Protein 3DEL (pdb70)

Nearest PDB structures (foldseek):
  3del-assembly4_F  TM=1.004E+00  e=1.604E-51  Chlamydia trachomatis
  3qax-assembly1_A  TM=6.253E-01  e=5.091E-36  Chlamydia pneumoniae
  3n26-assembly1_A  TM=6.193E-01  e=4.280E-35  Chlamydia pneumoniae
  2y7i-assembly1_B  TM=6.017E-01  e=1.094E-21  Salmonella enterica subsp. enterica serovar Typhimurium
  8b5e-assembly1_B  TM=5.959E-01  e=5.387E-19  Lactococcus lactis

CATH classification: 3.40.190.10 (+1 more: 3.40.190.10)

GO terms:
  GO:0005576 extracellular region (C, EXP)
  GO:0009986 cell surface (C, EXP)

B-factor: mean 5.56, std 7.0, range [2.0, 48.31]

Structure (mmCIF, N/CA/C/O backbone):
data_3DEL
#
_entry.id   3DEL
#
_cell.length_a   40.072
_cell.length_b   121.875
_cell.length_c   170.097
_cell.angle_alpha   90.00
_cell.angle_beta   95.38
_cell.angle_gamma   90.00
#
_symmetry.space_group_name_H-M   'P 1 21 1'
#
loop_
_entity.id
_entity.type
_entity.pdbx_description
1 polymer 'Arginine Binding Protein'
2 water water
#
loop_
_atom_site.group_PDB
_atom_site.id
_atom_site.type_symbol
_atom_site.label_atom_id
_atom_site.label_alt_id
_atom_site.label_comp_id
_atom_site.label_asym_id
_atom_site.label_entity_id
_atom_site.label_seq_id
_atom_site.pdbx_PDB_ins_code
_atom_site.Cartn_x
_atom_site.Cartn_y
_atom_site.Cartn_z
_atom_site.occupancy
_atom_site.B_iso_or_equiv
_atom_site.auth_seq_id
_atom_site.auth_comp_id
_atom_site.auth_asym_id
_atom_site.auth_atom_id
_atom_site.pdbx_PDB_model_num
ATOM 1 N N . GLU A 1 11 ? 19.272 8.678 187.892 1.00 17.56 34 GLU B N 1
ATOM 2 C CA . GLU A 1 11 ? 17.864 8.444 187.455 1.00 17.32 34 GLU B CA 1
ATOM 3 C C . GLU A 1 11 ? 17.814 7.620 186.157 1.00 16.29 34 GLU B C 1
ATOM 4 O O . GLU A 1 11 ? 18.851 7.190 185.640 1.00 16.37 34 GLU B O 1
ATOM 10 N N . LYS A 1 12 ? 16.609 7.390 185.642 1.00 15.22 35 LYS B N 1
ATOM 11 C CA . LYS A 1 12 ? 16.421 6.492 184.508 1.00 13.85 35 LYS B CA 1
ATOM 12 C C . LYS A 1 12 ? 16.150 7.200 183.174 1.00 12.54 35 LYS B C 1
ATOM 13 O O . LYS A 1 12 ? 15.533 8.268 183.133 1.00 12.69 35 LYS B O 1
ATOM 19 N N . PHE A 1 13 ? 16.644 6.595 182.095 1.00 10.53 36 PHE B N 1
ATOM 20 C CA . PHE A 1 13 ? 16.321 6.998 180.722 1.00 8.69 36 PHE B CA 1
ATOM 21 C C . PHE A 1 13 ? 15.397 5.912 180.174 1.00 7.69 36 PHE B C 1
ATOM 22 O O . PHE A 1 13 ? 15.843 4.810 179.840 1.00 7.16 36 PHE B O 1
ATOM 30 N N . ILE A 1 14 ? 14.104 6.226 180.122 1.00 6.62 37 ILE B N 1
ATOM 31 C CA . ILE A 1 14 ? 13.077 5.257 179.752 1.00 5.74 37 ILE B CA 1
ATOM 32 C C . ILE A 1 14 ? 12.840 5.301 178.247 1.00 5.33 37 ILE B C 1
ATOM 33 O O . ILE A 1 14 ? 12.469 6.349 177.706 1.00 4.68 37 ILE B O 1
ATOM 38 N N . VAL A 1 15 ? 13.048 4.163 177.583 1.00 4.58 38 VAL B N 1
ATOM 39 C CA . VAL A 1 15 ? 12.915 4.075 176.116 1.00 4.63 38 VAL B CA 1
ATOM 40 C C . VAL A 1 15 ? 11.759 3.156 175.733 1.00 4.69 38 VAL B C 1
ATOM 41 O O . VAL A 1 15 ? 11.670 2.018 176.209 1.00 5.29 38 VAL B O 1
ATOM 45 N N . GLY A 1 16 ? 10.871 3.674 174.889 1.00 4.66 39 GLY B N 1
ATOM 46 C CA . GLY A 1 16 ? 9.743 2.912 174.365 1.00 4.48 39 GLY B CA 1
ATOM 47 C C . GLY A 1 16 ? 10.060 2.299 173.009 1.00 4.22 39 GLY B C 1
ATOM 48 O O . GLY A 1 16 ? 10.573 2.975 172.101 1.00 3.57 39 GLY B O 1
ATOM 49 N N . THR A 1 17 ? 9.758 1.012 172.875 1.00 4.05 40 THR B N 1
ATOM 50 C CA . THR A 1 17 ? 10.019 0.284 171.639 1.00 3.95 40 THR B CA 1
ATOM 51 C C . THR A 1 17 ? 8.922 -0.740 171.334 1.00 3.89 40 THR B C 1
ATOM 52 O O . THR A 1 17 ? 8.141 -1.115 172.221 1.00 3.64 40 THR B O 1
ATOM 56 N N . ASN A 1 18 ? 8.853 -1.141 170.064 1.00 3.65 41 ASN B N 1
ATOM 57 C CA . ASN A 1 18 ? 8.012 -2.240 169.600 1.00 3.84 41 ASN B CA 1
ATOM 58 C C . ASN A 1 18 ? 8.923 -3.303 168.988 1.00 3.51 41 ASN B C 1
ATOM 59 O O . ASN A 1 18 ? 9.404 -3.149 167.857 1.00 3.25 41 ASN B O 1
ATOM 64 N N . ALA A 1 19 ? 9.165 -4.375 169.742 1.00 3.60 42 ALA B N 1
ATOM 65 C CA . ALA A 1 19 ? 10.195 -5.373 169.389 1.00 3.60 42 ALA B CA 1
ATOM 66 C C . ALA A 1 19 ? 9.787 -6.366 168.282 1.00 3.89 42 ALA B C 1
ATOM 67 O O . ALA A 1 19 ? 9.701 -7.582 168.516 1.00 3.72 42 ALA B O 1
ATOM 69 N N . THR A 1 20 ? 9.560 -5.838 167.077 1.00 3.79 43 THR B N 1
ATOM 70 C CA . THR A 1 20 ? 9.029 -6.603 165.939 1.00 4.09 43 THR B CA 1
ATOM 71 C C . THR A 1 20 ? 9.805 -6.338 164.643 1.00 3.94 43 THR B C 1
ATOM 72 O O . THR A 1 20 ? 9.330 -6.667 163.556 1.00 4.05 43 THR B O 1
ATOM 76 N N . TYR A 1 21 ? 10.991 -5.746 164.746 1.00 3.59 44 TYR B N 1
ATOM 77 C CA . TYR A 1 21 ? 11.662 -5.205 163.561 1.00 3.53 44 TYR B CA 1
ATOM 78 C C . TYR A 1 21 ? 13.164 -5.495 163.554 1.00 3.43 44 TYR B C 1
ATOM 79 O O . TYR A 1 21 ? 13.966 -4.601 163.820 1.00 3.39 44 TYR B O 1
ATOM 88 N N . PRO A 1 22 ? 13.555 -6.746 163.233 1.00 3.84 45 PRO B N 1
ATOM 89 C CA . PRO A 1 22 ? 14.991 -7.018 163.086 1.00 4.28 45 PRO B CA 1
ATOM 90 C C . PRO A 1 22 ? 15.556 -6.260 161.879 1.00 4.18 45 PRO B C 1
ATOM 91 O O . PRO A 1 22 ? 14.847 -6.095 160.879 1.00 4.65 45 PRO B O 1
ATOM 95 N N . PRO A 1 23 ? 16.817 -5.796 161.955 1.00 4.39 46 PRO B N 1
ATOM 96 C CA . PRO A 1 23 ? 17.789 -5.896 163.052 1.00 4.76 46 PRO B CA 1
ATOM 97 C C . PRO A 1 23 ? 17.718 -4.777 164.115 1.00 4.59 46 PRO B C 1
ATOM 98 O O . PRO A 1 23 ? 18.563 -4.749 165.018 1.00 4.47 46 PRO B O 1
ATOM 102 N N . PHE A 1 24 ? 16.737 -3.874 164.009 1.00 4.21 47 PHE B N 1
ATOM 103 C CA . PHE A 1 24 ? 16.591 -2.744 164.954 1.00 4.42 47 PHE B CA 1
ATOM 104 C C . PHE A 1 24 ? 16.211 -3.199 166.374 1.00 4.34 47 PHE B C 1
ATOM 105 O O . PHE A 1 24 ? 16.924 -2.903 167.342 1.00 4.11 47 PHE B O 1
ATOM 113 N N . GLU A 1 25 ? 15.111 -3.949 166.492 1.00 4.15 48 GLU B N 1
ATOM 114 C CA . GLU A 1 25 ? 14.711 -4.564 167.763 1.00 3.84 48 GLU B CA 1
ATOM 115 C C . GLU A 1 25 ? 13.902 -5.832 167.523 1.00 3.74 48 GLU B C 1
ATOM 116 O O . GLU A 1 25 ? 13.069 -5.900 166.603 1.00 3.30 48 GLU B O 1
ATOM 122 N N . PHE A 1 26 ? 14.187 -6.843 168.336 1.00 2.84 49 PHE B N 1
ATOM 123 C CA . PHE A 1 26 ? 13.480 -8.121 168.289 1.00 2.54 49 PHE B CA 1
ATOM 124 C C . PHE A 1 26 ? 13.697 -8.896 169.592 1.00 2.28 49 PHE B C 1
ATOM 125 O O . PHE A 1 26 ? 14.482 -8.481 170.451 1.00 2.35 49 PHE B O 1
ATOM 133 N N . VAL A 1 27 ? 12.976 -9.998 169.757 1.00 2.00 50 VAL B N 1
ATOM 134 C CA . VAL A 1 27 ? 13.018 -10.735 171.016 1.00 2.00 50 VAL B CA 1
ATOM 135 C C . VAL A 1 27 ? 13.934 -11.944 170.859 1.00 2.00 50 VAL B C 1
ATOM 136 O O . VAL A 1 27 ? 13.780 -12.721 169.916 1.00 2.00 50 VAL B O 1
ATOM 140 N N . ASP A 1 28 ? 14.909 -12.069 171.755 1.00 2.00 51 ASP B N 1
ATOM 141 C CA . ASP A 1 28 ? 15.761 -13.265 171.808 1.00 2.16 51 ASP B CA 1
ATOM 142 C C . ASP A 1 28 ? 15.066 -14.449 172.509 1.00 2.40 51 ASP B C 1
ATOM 143 O O . ASP A 1 28 ? 13.928 -14.337 172.990 1.00 2.09 51 ASP B O 1
ATOM 148 N N . LYS A 1 29 ? 15.762 -15.577 172.579 1.00 2.68 52 LYS B N 1
ATOM 149 C CA . LYS A 1 29 ? 15.200 -16.778 173.188 1.00 3.19 52 LYS B CA 1
ATOM 150 C C . LYS A 1 29 ? 15.157 -16.735 174.720 1.00 3.60 52 LYS B C 1
ATOM 151 O O . LYS A 1 29 ? 14.576 -17.615 175.338 1.00 3.50 52 LYS B O 1
ATOM 157 N N . ARG A 1 30 ? 15.768 -15.704 175.310 1.00 4.59 53 ARG B N 1
ATOM 158 C CA . ARG A 1 30 ? 15.623 -15.370 176.741 1.00 5.61 53 ARG B CA 1
ATOM 159 C C . ARG A 1 30 ? 14.319 -14.605 177.010 1.00 5.54 53 ARG B C 1
ATOM 160 O O . ARG A 1 30 ? 13.918 -14.435 178.158 1.00 6.06 53 ARG B O 1
ATOM 168 N N . GLY A 1 31 ? 13.675 -14.123 175.951 1.00 5.81 54 GLY B N 1
ATOM 169 C CA . GLY A 1 31 ? 12.507 -13.253 176.085 1.00 5.65 54 GLY B CA 1
ATOM 170 C C . GLY A 1 31 ? 12.869 -11.785 176.249 1.00 5.60 54 GLY B C 1
ATOM 171 O O . GLY A 1 31 ? 11.999 -10.961 176.525 1.00 5.84 54 GLY B O 1
ATOM 172 N N . GLU A 1 32 ? 14.152 -11.459 176.094 1.00 5.51 55 GLU B N 1
ATOM 173 C CA . GLU A 1 32 ? 14.645 -10.078 176.200 1.00 5.70 55 GLU B CA 1
ATOM 174 C C . GLU A 1 32 ? 14.699 -9.370 174.841 1.00 5.26 55 GLU B C 1
ATOM 175 O O . GLU A 1 32 ? 14.921 -10.010 173.809 1.00 4.91 55 GLU B O 1
ATOM 181 N N . VAL A 1 33 ? 14.510 -8.048 174.845 1.00 4.73 56 VAL B N 1
ATOM 182 C CA . VAL A 1 33 ? 14.601 -7.267 173.610 1.00 4.68 56 VAL B CA 1
ATOM 183 C C . VAL A 1 33 ? 16.056 -6.920 173.301 1.00 4.45 56 VAL B C 1
ATOM 184 O O . VAL A 1 33 ? 16.760 -6.354 174.144 1.00 4.70 56 VAL B O 1
ATOM 188 N N . VAL A 1 34 ? 16.492 -7.276 172.096 1.00 3.45 57 VAL B N 1
ATOM 189 C CA . VAL A 1 34 ? 17.850 -7.000 171.626 1.00 3.10 57 VAL B CA 1
ATOM 190 C C . VAL A 1 34 ? 17.812 -6.297 170.269 1.00 2.93 57 VAL B C 1
ATOM 191 O O . VAL A 1 34 ? 16.756 -6.199 169.642 1.00 3.42 57 VAL B O 1
ATOM 195 N N . GLY A 1 35 ? 18.963 -5.824 169.807 1.00 2.20 58 GLY B N 1
ATOM 196 C CA . GLY A 1 35 ? 19.066 -5.280 168.458 1.00 2.33 58 GLY B CA 1
ATOM 197 C C . GLY A 1 35 ? 19.877 -3.994 168.432 1.00 2.04 58 GLY B C 1
ATOM 198 O O . GLY A 1 35 ? 20.312 -3.491 169.478 1.00 2.00 58 GLY B O 1
ATOM 199 N N . PHE A 1 36 ? 20.084 -3.486 167.225 1.00 2.20 59 PHE B N 1
ATOM 200 C CA . PHE A 1 36 ? 20.842 -2.261 166.990 1.00 2.30 59 PHE B CA 1
ATOM 201 C C . PHE A 1 36 ? 20.348 -1.087 167.847 1.00 2.30 59 PHE B C 1
ATOM 202 O O . PHE A 1 36 ? 21.163 -0.384 168.454 1.00 2.00 59 PHE B O 1
ATOM 210 N N . ASP A 1 37 ? 19.025 -0.889 167.893 1.00 2.23 60 ASP B N 1
ATOM 211 C CA . ASP A 1 37 ? 18.403 0.202 168.657 1.00 2.88 60 ASP B CA 1
ATOM 212 C C . ASP A 1 37 ? 18.620 0.038 170.166 1.00 2.34 60 ASP B C 1
ATOM 213 O O . ASP A 1 37 ? 18.734 1.035 170.873 1.00 2.42 60 ASP B O 1
ATOM 218 N N . ILE A 1 38 ? 18.670 -1.210 170.647 1.00 2.00 61 ILE B N 1
ATOM 219 C CA . ILE A 1 38 ? 18.873 -1.497 172.077 1.00 2.00 61 ILE B CA 1
ATOM 220 C C . ILE A 1 38 ? 20.310 -1.190 172.500 1.00 2.00 61 ILE B C 1
ATOM 221 O O . ILE A 1 38 ? 20.546 -0.603 173.566 1.00 2.00 61 ILE B O 1
ATOM 226 N N . ASP A 1 39 ? 21.260 -1.583 171.658 1.00 2.00 62 ASP B N 1
ATOM 227 C CA . ASP A 1 39 ? 22.671 -1.260 171.858 1.00 2.00 62 ASP B CA 1
ATOM 228 C C . ASP A 1 39 ? 22.901 0.263 171.755 1.00 2.00 62 ASP B C 1
ATOM 229 O O . ASP A 1 39 ? 23.662 0.833 172.551 1.00 2.00 62 ASP B O 1
ATOM 234 N N . LEU A 1 40 ? 22.231 0.909 170.794 1.00 2.00 63 LEU B N 1
ATOM 235 C CA . LEU A 1 40 ? 22.290 2.371 170.644 1.00 2.00 63 LEU B CA 1
ATOM 236 C C . LEU A 1 40 ? 21.672 3.077 171.860 1.00 2.00 63 LEU B C 1
ATOM 237 O O . LEU A 1 40 ? 22.250 4.036 172.366 1.00 2.00 63 LEU B O 1
ATOM 242 N N . ALA A 1 41 ? 20.512 2.598 172.322 1.00 2.00 64 ALA B N 1
ATOM 243 C CA . ALA A 1 41 ? 19.861 3.156 173.521 1.00 2.00 64 ALA B CA 1
ATOM 244 C C . ALA A 1 41 ? 20.753 3.079 174.761 1.00 2.13 64 ALA B C 1
ATOM 245 O O . ALA A 1 41 ? 20.767 4.006 175.575 1.00 2.03 64 ALA B O 1
ATOM 247 N N . ARG A 1 42 ? 21.490 1.974 174.899 1.00 2.30 65 ARG B N 1
ATOM 248 C CA . ARG A 1 42 ? 22.414 1.799 176.021 1.00 3.11 65 ARG B CA 1
ATOM 249 C C . ARG A 1 42 ? 23.594 2.774 175.944 1.00 2.65 65 ARG B C 1
ATOM 250 O O . ARG A 1 42 ? 23.981 3.373 176.956 1.00 2.35 65 ARG B O 1
ATOM 258 N N . GLU A 1 43 ? 24.163 2.920 174.751 1.00 2.26 66 GLU B N 1
ATOM 259 C CA . GLU A 1 43 ? 25.228 3.900 174.503 1.00 2.86 66 GLU B CA 1
ATOM 260 C C . GLU A 1 43 ? 24.772 5.323 174.814 1.00 2.31 66 GLU B C 1
ATOM 261 O O . GLU A 1 43 ? 25.503 6.082 175.451 1.00 2.75 66 GLU B O 1
ATOM 267 N N . ILE A 1 44 ? 23.564 5.668 174.363 1.00 2.38 67 ILE B N 1
ATOM 268 C CA . ILE A 1 44 ? 22.960 6.977 174.633 1.00 2.19 67 ILE B CA 1
ATOM 269 C C . ILE A 1 44 ? 22.763 7.188 176.138 1.00 2.79 67 ILE B C 1
ATOM 270 O O . ILE A 1 44 ? 23.119 8.248 176.674 1.00 2.22 67 ILE B O 1
ATOM 275 N N . SER A 1 45 ? 22.225 6.177 176.822 1.00 3.43 68 SER B N 1
ATOM 276 C CA . SER A 1 45 ? 22.005 6.284 178.268 1.00 4.13 68 SER B CA 1
ATOM 277 C C . SER A 1 45 ? 23.317 6.488 179.042 1.00 4.25 68 SER B C 1
ATOM 278 O O . SER A 1 45 ? 23.345 7.232 180.022 1.00 4.24 68 SER B O 1
ATOM 281 N N . ASN A 1 46 ? 24.396 5.848 178.586 1.00 4.52 69 ASN B N 1
ATOM 282 C CA . ASN A 1 46 ? 25.729 6.048 179.163 1.00 5.06 69 ASN B CA 1
ATOM 283 C C . ASN A 1 46 ? 26.234 7.490 179.000 1.00 5.05 69 ASN B C 1
ATOM 284 O O . ASN A 1 46 ? 26.770 8.070 179.953 1.00 4.64 69 ASN B O 1
ATOM 289 N N . LYS A 1 47 ? 26.050 8.057 177.802 1.00 4.90 70 LYS B N 1
ATOM 290 C CA . LYS A 1 47 ? 26.431 9.452 177.513 1.00 5.24 70 LYS B CA 1
ATOM 291 C C . LYS A 1 47 ? 25.624 10.453 178.344 1.00 5.13 70 LYS B C 1
ATOM 292 O O . LYS A 1 47 ? 26.157 11.477 178.775 1.00 5.26 70 LYS B O 1
ATOM 298 N N . LEU A 1 48 ? 24.345 10.148 178.563 1.00 5.41 71 LEU B N 1
ATOM 299 C CA . LEU A 1 48 ? 23.461 10.979 179.391 1.00 5.63 71 LEU B CA 1
ATOM 300 C C . LEU A 1 48 ? 23.707 10.806 180.892 1.00 5.92 71 LEU B C 1
ATOM 301 O O . LEU A 1 48 ? 23.300 11.650 181.694 1.00 5.52 71 LEU B O 1
ATOM 306 N N . GLY A 1 49 ? 24.374 9.714 181.264 1.00 6.18 72 GLY B N 1
ATOM 307 C CA . GLY A 1 49 ? 24.639 9.400 182.665 1.00 6.60 72 GLY B CA 1
ATOM 308 C C . GLY A 1 49 ? 23.403 8.866 183.366 1.00 6.84 72 GLY B C 1
ATOM 309 O O . GLY A 1 49 ? 23.170 9.168 184.542 1.00 6.56 72 GLY B O 1
ATOM 310 N N . LYS A 1 50 ? 22.616 8.076 182.636 1.00 6.90 73 LYS B N 1
ATOM 311 C CA . LYS A 1 50 ? 21.356 7.520 183.135 1.00 7.55 73 LYS B CA 1
ATOM 312 C C . LYS A 1 50 ? 21.334 5.990 183.034 1.00 7.51 73 LYS B C 1
ATOM 313 O O . LYS A 1 50 ? 22.149 5.395 182.320 1.00 7.36 73 LYS B O 1
ATOM 319 N N . THR A 1 51 ? 20.404 5.365 183.758 1.00 7.46 74 THR B N 1
ATOM 320 C CA . THR A 1 51 ? 20.155 3.923 183.656 1.00 7.34 74 THR B CA 1
ATOM 321 C C . THR A 1 51 ? 19.055 3.665 182.621 1.00 7.31 74 THR B C 1
ATOM 322 O O . THR A 1 51 ? 17.938 4.171 182.760 1.00 7.60 74 THR B O 1
ATOM 326 N N . LEU A 1 52 ? 19.383 2.893 181.589 1.00 7.02 75 LEU B N 1
ATOM 327 C CA . LEU A 1 52 ? 18.426 2.531 180.539 1.00 6.88 75 LEU B CA 1
ATOM 328 C C . LEU A 1 52 ? 17.267 1.689 181.089 1.00 7.08 75 LEU B C 1
ATOM 329 O O . LEU A 1 52 ? 17.479 0.754 181.866 1.00 6.66 75 LEU B O 1
ATOM 334 N N . ASP A 1 53 ? 16.047 2.045 180.693 1.00 7.29 76 ASP B N 1
ATOM 335 C CA . ASP A 1 53 ? 14.849 1.282 181.049 1.00 7.92 76 ASP B CA 1
ATOM 336 C C . ASP A 1 53 ? 14.034 1.067 179.771 1.00 8.06 76 ASP B C 1
ATOM 337 O O . ASP A 1 53 ? 13.295 1.958 179.346 1.00 8.35 76 ASP B O 1
ATOM 342 N N . VAL A 1 54 ? 14.185 -0.109 179.162 1.00 7.29 77 VAL B N 1
ATOM 343 C CA . VAL A 1 54 ? 13.492 -0.438 177.918 1.00 7.38 77 VAL B CA 1
ATOM 344 C C . VAL A 1 54 ? 12.099 -0.984 178.212 1.00 7.19 77 VAL B C 1
ATOM 345 O O . VAL A 1 54 ? 11.946 -1.957 178.953 1.00 7.10 77 VAL B O 1
ATOM 349 N N . ARG A 1 55 ? 11.090 -0.355 177.615 1.00 7.31 78 ARG B N 1
ATOM 350 C CA . ARG A 1 55 ? 9.698 -0.776 177.780 1.00 7.38 78 ARG B CA 1
ATOM 351 C C . ARG A 1 55 ? 9.020 -1.044 176.430 1.00 7.43 78 ARG B C 1
ATOM 352 O O . ARG A 1 55 ? 9.152 -0.257 175.489 1.00 7.32 78 ARG B O 1
ATOM 360 N N . GLU A 1 56 ? 8.308 -2.167 176.351 1.00 7.79 79 GLU B N 1
ATOM 361 C CA . GLU A 1 56 ? 7.643 -2.598 175.120 1.00 8.06 79 GLU B CA 1
ATOM 362 C C . GLU A 1 56 ? 6.216 -2.071 175.045 1.00 7.65 79 GLU B C 1
ATOM 363 O O . GLU A 1 56 ? 5.494 -2.059 176.043 1.00 7.33 79 GLU B O 1
ATOM 369 N N . PHE A 1 57 ? 5.823 -1.655 173.847 1.00 7.34 80 PHE B N 1
ATOM 370 C CA . PHE A 1 57 ? 4.483 -1.155 173.573 1.00 7.38 80 PHE B CA 1
ATOM 371 C C . PHE A 1 57 ? 4.097 -1.602 172.175 1.00 7.57 80 PHE B C 1
ATOM 372 O O . PHE A 1 57 ? 4.970 -1.900 171.354 1.00 7.20 80 PHE B O 1
ATOM 380 N N . SER A 1 58 ? 2.794 -1.630 171.896 1.00 7.90 81 SER B N 1
ATOM 381 C CA . SER A 1 58 ? 2.319 -1.661 170.509 1.00 8.32 81 SER B CA 1
ATOM 382 C C . SER A 1 58 ? 2.814 -0.394 169.808 1.00 7.92 81 SER B C 1
ATOM 383 O O . SER A 1 58 ? 2.915 0.669 170.434 1.00 7.61 81 SER B O 1
ATOM 386 N N . PHE A 1 59 ? 3.131 -0.509 168.518 1.00 7.68 82 PHE B N 1
ATOM 387 C CA . PHE A 1 59 ? 3.678 0.621 167.775 1.00 7.40 82 PHE B CA 1
ATOM 388 C C . PHE A 1 59 ? 2.760 1.851 167.836 1.00 7.70 82 PHE B C 1
ATOM 389 O O . PHE A 1 59 ? 3.228 2.971 168.089 1.00 6.91 82 PHE B O 1
ATOM 397 N N . ASP A 1 60 ? 1.461 1.628 167.623 1.00 7.98 83 ASP B N 1
ATOM 398 C CA . ASP A 1 60 ? 0.457 2.699 167.626 1.00 8.85 83 ASP B CA 1
ATOM 399 C C . ASP A 1 60 ? 0.281 3.423 168.975 1.00 8.68 83 ASP B C 1
ATOM 400 O O . ASP A 1 60 ? -0.410 4.453 169.046 1.00 8.81 83 ASP B O 1
ATOM 405 N N . ALA A 1 61 ? 0.899 2.895 170.034 1.00 8.07 84 ALA B N 1
ATOM 406 C CA . ALA A 1 61 ? 0.801 3.501 171.372 1.00 7.75 84 ALA B CA 1
ATOM 407 C C . ALA A 1 61 ? 2.056 4.273 171.802 1.00 7.55 84 ALA B C 1
ATOM 408 O O . ALA A 1 61 ? 2.052 4.933 172.841 1.00 7.63 84 ALA B O 1
ATOM 410 N N . LEU A 1 62 ? 3.116 4.203 170.998 1.00 7.35 85 LEU B N 1
ATOM 411 C CA . LEU A 1 62 ? 4.408 4.805 171.354 1.00 7.05 85 LEU B CA 1
ATOM 412 C C . LEU A 1 62 ? 4.396 6.340 171.461 1.00 7.20 85 LEU B C 1
ATOM 413 O O . LEU A 1 62 ? 4.833 6.890 172.482 1.00 6.57 85 LEU B O 1
ATOM 418 N N . ILE A 1 63 ? 3.891 7.018 170.429 1.00 7.37 86 ILE B N 1
ATOM 419 C CA . ILE A 1 63 ? 3.853 8.491 170.412 1.00 7.91 86 ILE B CA 1
ATOM 420 C C . ILE A 1 63 ? 3.001 9.073 171.552 1.00 8.00 86 ILE B C 1
ATOM 421 O O . ILE A 1 63 ? 3.422 10.026 172.210 1.00 7.81 86 ILE B O 1
ATOM 426 N N . LEU A 1 64 ? 1.823 8.491 171.791 1.00 8.41 87 LEU B N 1
ATOM 427 C CA . LEU A 1 64 ? 0.952 8.921 172.892 1.00 8.60 87 LEU B CA 1
ATOM 428 C C . LEU A 1 64 ? 1.652 8.848 174.257 1.00 8.41 87 LEU B C 1
ATOM 429 O O . LEU A 1 64 ? 1.517 9.759 175.081 1.00 7.75 87 LEU B O 1
ATOM 434 N N . ASN A 1 65 ? 2.406 7.773 174.481 1.00 8.12 88 ASN B N 1
ATOM 435 C CA . ASN A 1 65 ? 3.143 7.594 175.735 1.00 8.02 88 ASN B CA 1
ATOM 436 C C . ASN A 1 65 ? 4.289 8.593 175.904 1.00 7.78 88 ASN B C 1
ATOM 437 O O . ASN A 1 65 ? 4.567 9.047 177.021 1.00 7.21 88 ASN B O 1
ATOM 442 N N . LEU A 1 66 ? 4.941 8.913 174.789 1.00 7.06 89 LEU B N 1
ATOM 443 C CA . LEU A 1 66 ? 6.007 9.916 174.731 1.00 6.97 89 LEU B CA 1
ATOM 444 C C . LEU A 1 66 ? 5.484 11.312 175.074 1.00 6.79 89 LEU B C 1
ATOM 445 O O . LEU A 1 66 ? 6.095 12.034 175.875 1.00 6.47 89 LEU B O 1
ATOM 450 N N . LYS A 1 67 ? 4.355 11.677 174.462 1.00 6.85 90 LYS B N 1
ATOM 451 C CA . LYS A 1 67 ? 3.687 12.958 174.722 1.00 7.24 90 LYS B CA 1
ATOM 452 C C . LYS A 1 67 ? 3.186 13.078 176.167 1.00 7.11 90 LYS B C 1
ATOM 453 O O . LYS A 1 67 ? 3.136 14.174 176.725 1.00 6.87 90 LYS B O 1
ATOM 459 N N . GLN A 1 68 ? 2.821 11.948 176.765 1.00 6.99 91 GLN B N 1
ATOM 460 C CA . GLN A 1 68 ? 2.336 11.915 178.147 1.00 7.06 91 GLN B CA 1
ATOM 461 C C . GLN A 1 68 ? 3.468 11.818 179.186 1.00 6.54 91 GLN B C 1
ATOM 462 O O . GLN A 1 68 ? 3.200 11.747 180.397 1.00 6.09 91 GLN B O 1
ATOM 468 N N . HIS A 1 69 ? 4.715 11.819 178.703 1.00 5.99 92 HIS B N 1
ATOM 469 C CA . HIS A 1 69 ? 5.938 11.731 179.528 1.00 5.66 92 HIS B CA 1
ATOM 470 C C . HIS A 1 69 ? 6.095 10.424 180.326 1.00 5.35 92 HIS B C 1
ATOM 471 O O . HIS A 1 69 ? 6.825 10.380 181.320 1.00 5.19 92 HIS B O 1
ATOM 478 N N . ARG A 1 70 ? 5.422 9.364 179.887 1.00 4.75 93 ARG B N 1
ATOM 479 C CA . ARG A 1 70 ? 5.547 8.047 180.534 1.00 4.50 93 ARG B CA 1
ATOM 480 C C . ARG A 1 70 ? 6.840 7.358 180.105 1.00 3.53 93 ARG B C 1
ATOM 481 O O . ARG A 1 70 ? 7.376 6.495 180.814 1.00 3.29 93 ARG B O 1
ATOM 489 N N . ILE A 1 71 ? 7.299 7.741 178.914 1.00 3.40 94 ILE B N 1
ATOM 490 C CA A ILE A 1 71 ? 8.587 7.339 178.372 0.50 3.08 94 ILE B CA 1
ATOM 491 C CA B ILE A 1 71 ? 8.616 7.349 178.405 0.50 2.66 94 ILE B CA 1
ATOM 492 C C . ILE A 1 71 ? 9.377 8.612 178.031 1.00 2.77 94 ILE B C 1
ATOM 493 O O . ILE A 1 71 ? 8.771 9.655 177.766 1.00 2.56 94 ILE B O 1
ATOM 502 N N . ASP A 1 72 ? 10.709 8.527 178.033 1.00 2.54 95 ASP B N 1
ATOM 503 C CA . ASP A 1 72 ? 11.578 9.672 177.708 1.00 2.61 95 ASP B CA 1
ATOM 504 C C . ASP A 1 72 ? 11.949 9.763 176.214 1.00 2.53 95 ASP B C 1
ATOM 505 O O . ASP A 1 72 ? 12.164 10.865 175.684 1.00 2.54 95 ASP B O 1
ATOM 510 N N . ALA A 1 73 ? 12.016 8.611 175.548 1.00 2.32 96 ALA B N 1
ATOM 511 C CA . ALA A 1 73 ? 12.377 8.530 174.121 1.00 2.41 96 ALA B CA 1
ATOM 512 C C . ALA A 1 73 ? 11.771 7.306 173.460 1.00 2.69 96 ALA B C 1
ATOM 513 O O . ALA A 1 73 ? 11.556 6.278 174.115 1.00 3.01 96 ALA B O 1
ATOM 515 N N . VAL A 1 74 ? 11.517 7.418 172.155 1.00 2.76 97 VAL B N 1
ATOM 516 C CA . VAL A 1 74 ? 11.081 6.298 171.337 1.00 2.40 97 VAL B CA 1
ATOM 517 C C . VAL A 1 74 ? 12.218 5.926 170.385 1.00 2.08 97 VAL B C 1
ATOM 518 O O . VAL A 1 74 ? 12.679 6.758 169.598 1.00 2.00 97 VAL B O 1
ATOM 522 N N . ILE A 1 75 ? 12.694 4.690 170.494 1.00 2.00 98 ILE B N 1
ATOM 523 C CA . ILE A 1 75 ? 13.659 4.149 169.532 1.00 2.00 98 ILE B CA 1
ATOM 524 C C . ILE A 1 75 ? 13.117 2.805 169.066 1.00 2.00 98 ILE B C 1
ATOM 525 O O . ILE A 1 75 ? 13.097 1.831 169.826 1.00 2.00 98 ILE B O 1
ATOM 530 N N . THR A 1 76 ? 12.680 2.759 167.807 1.00 2.00 99 THR B N 1
ATOM 531 C CA . THR A 1 76 ? 11.912 1.620 167.308 1.00 2.00 99 THR B CA 1
ATOM 532 C C . THR A 1 76 ? 11.997 1.461 165.776 1.00 2.00 99 THR B C 1
ATOM 533 O O . THR A 1 76 ? 11.060 0.966 165.142 1.00 2.00 99 THR B O 1
ATOM 537 N N . GLY A 1 77 ? 13.132 1.857 165.194 1.00 2.00 100 GLY B N 1
ATOM 538 C CA . GLY A 1 77 ? 13.295 1.840 163.733 1.00 2.00 100 GLY B CA 1
ATOM 539 C C . GLY A 1 77 ? 12.234 2.696 163.067 1.00 2.00 100 GLY B C 1
ATOM 540 O O . GLY A 1 77 ? 11.664 2.301 162.046 1.00 2.00 100 GLY B O 1
ATOM 541 N N . MET A 1 78 ? 11.964 3.859 163.668 1.00 2.00 101 MET B N 1
ATOM 542 C CA . MET A 1 78 ? 10.908 4.762 163.213 1.00 2.00 101 MET B CA 1
ATOM 543 C C . MET A 1 78 ? 11.452 5.708 162.135 1.00 2.00 101 MET B C 1
ATOM 544 O O . MET A 1 78 ? 12.470 6.380 162.339 1.00 2.00 101 MET B O 1
ATOM 549 N N . SER A 1 79 ? 10.771 5.745 160.995 1.00 2.00 102 SER B N 1
ATOM 550 C CA . SER A 1 79 ? 11.133 6.658 159.913 1.00 2.18 102 SER B CA 1
ATOM 551 C C . SER A 1 79 ? 10.861 8.107 160.317 1.00 2.00 102 SER B C 1
ATOM 552 O O . SER A 1 79 ? 9.836 8.415 160.942 1.00 2.00 102 SER B O 1
ATOM 555 N N . ILE A 1 80 ? 11.791 8.989 159.968 1.00 2.29 103 ILE B N 1
ATOM 556 C CA . ILE A 1 80 ? 11.572 10.439 160.102 1.00 2.46 103 ILE B CA 1
ATOM 557 C C . ILE A 1 80 ? 10.714 10.930 158.930 1.00 2.59 103 ILE B C 1
ATOM 558 O O . ILE A 1 80 ? 11.146 10.920 157.759 1.00 2.89 103 ILE B O 1
ATOM 563 N N . THR A 1 81 ? 9.479 11.315 159.234 1.00 2.19 104 THR B N 1
ATOM 564 C CA . THR A 1 81 ? 8.557 11.790 158.196 1.00 2.29 104 THR B CA 1
ATOM 565 C C . THR A 1 81 ? 8.166 13.236 158.536 1.00 2.35 104 THR B C 1
ATOM 566 O O . THR A 1 81 ? 8.113 13.588 159.709 1.00 2.72 104 THR B O 1
ATOM 570 N N . PRO A 1 82 ? 7.904 14.074 157.513 1.00 2.47 105 PRO B N 1
ATOM 571 C CA . PRO A 1 82 ? 7.404 15.432 157.751 1.00 2.71 105 PRO B CA 1
ATOM 572 C C . PRO A 1 82 ? 6.160 15.483 158.653 1.00 3.09 105 PRO B C 1
ATOM 573 O O . PRO A 1 82 ? 6.042 16.392 159.475 1.00 2.50 105 PRO B O 1
ATOM 577 N N . SER A 1 83 ? 5.271 14.498 158.517 1.00 3.47 106 SER B N 1
ATOM 578 C CA . SER A 1 83 ? 4.085 14.387 159.374 1.00 3.73 106 SER B CA 1
ATOM 579 C C . SER A 1 83 ? 4.439 14.220 160.856 1.00 3.40 106 SER B C 1
ATOM 580 O O . SER A 1 83 ? 3.859 14.889 161.722 1.00 3.00 106 SER B O 1
ATOM 583 N N . ARG A 1 84 ? 5.380 13.322 161.143 1.00 3.11 107 ARG B N 1
ATOM 584 C CA . ARG A 1 84 ? 5.811 13.092 162.524 1.00 2.81 107 ARG B CA 1
ATOM 585 C C . ARG A 1 84 ? 6.568 14.274 163.129 1.00 2.47 107 ARG B C 1
ATOM 586 O O . ARG A 1 84 ? 6.396 14.586 164.307 1.00 2.13 107 ARG B O 1
ATOM 594 N N . LEU A 1 85 ? 7.402 14.924 162.322 1.00 2.56 108 LEU B N 1
ATOM 595 C CA . LEU A 1 85 ? 8.140 16.118 162.760 1.00 2.44 108 LEU B CA 1
ATOM 596 C C . LEU A 1 85 ? 7.229 17.263 163.232 1.00 2.17 108 LEU B C 1
ATOM 597 O O . LEU A 1 85 ? 7.654 18.123 164.025 1.00 2.14 108 LEU B O 1
ATOM 602 N N . LYS A 1 86 ? 5.979 17.245 162.764 1.00 2.00 109 LYS B N 1
ATOM 603 C CA . LYS A 1 86 ? 4.922 18.147 163.236 1.00 2.00 109 LYS B CA 1
ATOM 604 C C . LYS A 1 86 ? 4.518 17.896 164.692 1.00 2.00 109 LYS B C 1
ATOM 605 O O . LYS A 1 86 ? 4.077 18.808 165.376 1.00 2.00 109 LYS B O 1
ATOM 611 N N . GLU A 1 87 ? 4.671 16.653 165.143 1.00 2.00 110 GLU B N 1
ATOM 612 C CA . GLU A 1 87 ? 4.131 16.184 166.419 1.00 2.00 110 GLU B CA 1
ATOM 613 C C . GLU A 1 87 ? 5.198 16.053 167.493 1.00 2.00 110 GLU B C 1
ATOM 614 O O . GLU A 1 87 ? 4.940 16.321 168.679 1.00 2.00 110 GLU B O 1
ATOM 620 N N . ILE A 1 88 ? 6.391 15.638 167.074 1.00 2.00 111 ILE B N 1
ATOM 621 C CA . ILE A 1 88 ? 7.487 15.297 167.988 1.00 2.00 111 ILE B CA 1
ATOM 622 C C . ILE A 1 88 ? 8.831 15.788 167.441 1.00 2.00 111 ILE B C 1
ATOM 623 O O . ILE A 1 88 ? 8.919 16.221 166.293 1.00 2.00 111 ILE B O 1
ATOM 628 N N . LEU A 1 89 ? 9.867 15.723 168.270 1.00 2.00 112 LEU B N 1
ATOM 629 C CA . LEU A 1 89 ? 11.231 15.926 167.806 1.00 2.00 112 LEU B CA 1
ATOM 630 C C . LEU A 1 89 ? 11.838 14.573 167.436 1.00 2.00 112 LEU B C 1
ATOM 631 O O . LEU A 1 89 ? 11.483 13.552 168.029 1.00 2.00 112 LEU B O 1
ATOM 636 N N . MET A 1 90 ? 12.738 14.574 166.455 1.00 2.00 113 MET B N 1
ATOM 637 C CA A MET A 1 90 ? 13.406 13.343 166.012 0.50 2.00 113 MET B CA 1
ATOM 638 C CA B MET A 1 90 ? 13.402 13.341 166.006 0.50 2.00 113 MET B CA 1
ATOM 639 C C . MET A 1 90 ? 14.887 13.594 165.728 1.00 2.00 113 MET B C 1
ATOM 640 O O . MET A 1 90 ? 15.247 14.522 164.983 1.00 2.00 113 MET B O 1
ATOM 649 N N . ILE A 1 91 ? 15.735 12.788 166.358 1.00 2.00 114 ILE B N 1
ATOM 650 C CA . ILE A 1 91 ? 17.186 12.858 166.204 1.00 2.00 114 ILE B CA 1
ATOM 651 C C . ILE A 1 91 ? 17.625 11.710 165.287 1.00 2.00 114 ILE B C 1
ATOM 652 O O . ILE A 1 91 ? 17.501 10.541 165.679 1.00 2.00 114 ILE B O 1
ATOM 657 N N . PRO A 1 92 ? 18.150 12.035 164.082 1.00 2.00 115 PRO B N 1
ATOM 658 C CA . PRO A 1 92 ? 18.551 10.982 163.123 1.00 2.00 115 PRO B CA 1
ATOM 659 C C . PRO A 1 92 ? 19.763 10.197 163.616 1.00 2.00 115 PRO B C 1
ATOM 660 O O . PRO A 1 92 ? 20.665 10.777 164.231 1.00 2.00 115 PRO B O 1
ATOM 664 N N . TYR A 1 93 ? 19.778 8.889 163.354 1.00 2.00 116 TYR B N 1
ATOM 665 C CA . TYR A 1 93 ? 20.927 8.068 163.743 1.00 2.00 116 TYR B CA 1
ATOM 666 C C . TYR A 1 93 ? 21.381 7.081 162.674 1.00 2.00 116 TYR B C 1
ATOM 667 O O . TYR A 1 93 ? 22.461 6.501 162.787 1.00 2.00 116 TYR B O 1
ATOM 676 N N . TYR A 1 94 ? 20.556 6.891 161.646 1.00 2.00 117 TYR B N 1
ATOM 677 C CA . TYR A 1 94 ? 20.888 5.993 160.538 1.00 2.00 117 TYR B CA 1
ATOM 678 C C . TYR A 1 94 ? 20.023 6.275 159.313 1.00 2.00 117 TYR B C 1
ATOM 679 O O . TYR A 1 94 ? 18.867 6.694 159.439 1.00 2.00 117 TYR B O 1
ATOM 688 N N . GLY A 1 95 ? 20.593 6.048 158.134 1.00 2.00 118 GLY B N 1
ATOM 689 C CA . GLY A 1 95 ? 19.822 6.047 156.891 1.00 2.00 118 GLY B CA 1
ATOM 690 C C . GLY A 1 95 ? 19.975 7.295 156.047 1.00 2.00 118 GLY B C 1
ATOM 691 O O . GLY A 1 95 ? 20.146 8.409 156.573 1.00 2.00 118 GLY B O 1
ATOM 692 N N . GLU A 1 96 ? 19.941 7.089 154.725 1.00 2.00 119 GLU B N 1
ATOM 693 C CA . GLU A 1 96 ? 19.896 8.170 153.748 1.00 2.00 119 GLU B CA 1
ATOM 694 C C . GLU A 1 96 ? 18.559 8.889 153.783 1.00 2.00 119 GLU B C 1
ATOM 695 O O . GLU A 1 96 ? 17.519 8.254 153.978 1.00 2.00 119 GLU B O 1
ATOM 701 N N . GLU A 1 97 ? 18.578 10.203 153.574 1.00 2.00 120 GLU B N 1
ATOM 702 C CA . GLU A 1 97 ? 17.342 10.935 153.308 1.00 2.00 120 GLU B CA 1
ATOM 703 C C . GLU A 1 97 ? 16.832 10.572 151.901 1.00 2.00 120 GLU B C 1
ATOM 704 O O . GLU A 1 97 ? 17.581 10.642 150.924 1.00 2.00 120 GLU B O 1
ATOM 710 N N . ILE A 1 98 ? 15.569 10.167 151.813 1.00 2.00 121 ILE B N 1
ATOM 711 C CA . ILE A 1 98 ? 14.944 9.870 150.525 1.00 2.00 121 ILE B CA 1
ATOM 712 C C . ILE A 1 98 ? 13.883 10.922 150.173 1.00 2.00 121 ILE B C 1
ATOM 713 O O . ILE A 1 98 ? 12.769 10.914 150.704 1.00 2.00 121 ILE B O 1
ATOM 718 N N . LYS A 1 99 ? 14.255 11.838 149.285 1.00 2.00 122 LYS B N 1
ATOM 719 C CA . LYS A 1 99 ? 13.354 12.892 148.827 1.00 2.00 122 LYS B CA 1
ATOM 720 C C . LYS A 1 99 ? 13.059 12.774 147.329 1.00 2.00 122 LYS B C 1
ATOM 721 O O . LYS A 1 99 ? 12.208 13.500 146.798 1.00 2.00 122 LYS B O 1
ATOM 727 N N . HIS A 1 100 ? 13.782 11.874 146.660 1.00 2.00 123 HIS B N 1
ATOM 728 C CA . HIS A 1 100 ? 13.589 11.592 145.239 1.00 2.00 123 HIS B CA 1
ATOM 729 C C . HIS A 1 100 ? 14.013 10.152 144.921 1.00 2.00 123 HIS B C 1
ATOM 730 O O . HIS A 1 100 ? 14.713 9.526 145.708 1.00 2.00 123 HIS B O 1
ATOM 737 N N . LEU A 1 101 ? 13.573 9.638 143.777 1.00 2.00 124 LEU B N 1
ATOM 738 C CA . LEU A 1 101 ? 13.993 8.306 143.325 1.00 2.00 124 LEU B CA 1
ATOM 739 C C . LEU A 1 101 ? 14.608 8.434 141.929 1.00 2.00 124 LEU B C 1
ATOM 740 O O . LEU A 1 101 ? 14.532 9.500 141.300 1.00 2.00 124 LEU B O 1
ATOM 745 N N . VAL A 1 102 ? 15.259 7.367 141.474 1.00 2.00 125 VAL B N 1
ATOM 746 C CA . VAL A 1 102 ? 15.915 7.382 140.177 1.00 2.00 125 VAL B CA 1
ATOM 747 C C . VAL A 1 102 ? 15.179 6.412 139.262 1.00 2.00 125 VAL B C 1
ATOM 748 O O . VAL A 1 102 ? 15.050 5.224 139.581 1.00 2.00 125 VAL B O 1
ATOM 752 N N . LEU A 1 103 ? 14.675 6.936 138.148 1.00 2.00 126 LEU B N 1
ATOM 753 C CA . LEU A 1 103 ? 14.099 6.112 137.105 1.00 2.00 126 LEU B CA 1
ATOM 754 C C . LEU A 1 103 ? 15.200 5.694 136.118 1.00 2.00 126 LEU B C 1
ATOM 755 O O . LEU A 1 103 ? 15.980 6.527 135.654 1.00 2.00 126 LEU B O 1
ATOM 760 N N . VAL A 1 104 ? 15.266 4.396 135.824 1.00 2.00 127 VAL B N 1
ATOM 761 C CA . VAL A 1 104 ? 16.348 3.813 135.030 1.00 2.00 127 VAL B CA 1
ATOM 762 C C . VAL A 1 104 ? 15.760 3.152 133.769 1.00 2.00 127 VAL B C 1
ATOM 763 O O . VAL A 1 104 ? 14.761 2.450 133.847 1.00 2.00 127 VAL B O 1
ATOM 767 N N . PHE A 1 105 ? 16.382 3.392 132.616 1.00 2.00 128 PHE B N 1
ATOM 768 C CA . PHE A 1 105 ? 15.876 2.896 131.327 1.00 2.00 128 PHE B CA 1
ATOM 769 C C . PHE A 1 105 ? 16.993 2.828 130.269 1.00 2.00 128 PHE B C 1
ATOM 770 O O . PHE A 1 105 ? 18.073 3.398 130.449 1.00 2.00 128 PHE B O 1
ATOM 778 N N . LYS A 1 106 ? 16.725 2.125 129.171 1.00 2.00 129 LYS B N 1
ATOM 779 C CA . LYS A 1 106 ? 17.639 2.109 128.023 1.00 2.00 129 LYS B CA 1
ATOM 780 C C . LYS A 1 106 ? 17.169 3.098 126.975 1.00 2.00 129 LYS B C 1
ATOM 781 O O . LYS A 1 106 ? 16.003 3.076 126.578 1.00 2.00 129 LYS B O 1
ATOM 787 N N . GLY A 1 107 ? 18.071 3.967 126.533 1.00 2.00 130 GLY B N 1
ATOM 788 C CA . GLY A 1 107 ? 17.778 4.885 125.429 1.00 2.74 130 GLY B CA 1
ATOM 789 C C . GLY A 1 107 ? 17.042 6.135 125.867 1.00 3.54 130 GLY B C 1
ATOM 790 O O . GLY A 1 107 ? 17.309 6.683 126.938 1.00 3.84 130 GLY B O 1
ATOM 791 N N . GLU A 1 108 ? 16.102 6.574 125.036 1.00 4.19 131 GLU B N 1
ATOM 792 C CA . GLU A 1 108 ? 15.394 7.841 125.233 1.00 4.86 131 GLU B CA 1
ATOM 793 C C . GLU A 1 108 ? 14.148 7.660 126.110 1.00 4.78 131 GLU B C 1
ATOM 794 O O . GLU A 1 108 ? 13.473 6.624 126.050 1.00 5.01 131 GLU B O 1
ATOM 800 N N . ASN A 1 109 ? 13.861 8.667 126.932 1.00 4.63 132 ASN B N 1
ATOM 801 C CA . ASN A 1 109 ? 12.602 8.741 127.668 1.00 4.43 132 ASN B CA 1
ATOM 802 C C . ASN A 1 109 ? 12.140 10.202 127.737 1.00 4.66 132 ASN B C 1
ATOM 803 O O . ASN A 1 109 ? 12.518 10.941 128.653 1.00 4.93 132 ASN B O 1
ATOM 808 N N . LYS A 1 110 ? 11.333 10.609 126.757 1.00 4.23 133 LYS B N 1
ATOM 809 C CA . LYS A 1 110 ? 10.915 12.013 126.612 1.00 4.52 133 LYS B CA 1
ATOM 810 C C . LYS A 1 110 ? 10.031 12.491 127.764 1.00 4.25 133 LYS B C 1
ATOM 811 O O . LYS A 1 110 ? 10.153 13.639 128.210 1.00 3.94 133 LYS B O 1
ATOM 817 N N . HIS A 1 111 ? 9.136 11.610 128.214 1.00 3.72 134 HIS B N 1
ATOM 818 C CA . HIS A 1 111 ? 8.223 11.898 129.322 1.00 3.76 134 HIS B CA 1
ATOM 819 C C . HIS A 1 111 ? 8.339 10.792 130.377 1.00 3.54 134 HIS B C 1
ATOM 820 O O . HIS A 1 111 ? 7.585 9.824 130.337 1.00 3.31 134 HIS B O 1
ATOM 827 N N . PRO A 1 112 ? 9.292 10.926 131.325 1.00 3.60 135 PRO B N 1
ATOM 828 C CA . PRO A 1 112 ? 9.490 9.862 132.331 1.00 3.75 135 PRO B CA 1
ATOM 829 C C . PRO A 1 112 ? 8.244 9.609 133.201 1.00 3.61 135 PRO B C 1
ATOM 830 O O . PRO A 1 112 ? 8.032 8.483 133.678 1.00 3.76 135 PRO B O 1
ATOM 834 N N . LEU A 1 113 ? 7.433 10.648 133.387 1.00 3.39 136 LEU B N 1
ATOM 835 C CA . LEU A 1 113 ? 6.212 10.568 134.183 1.00 3.46 136 LEU B CA 1
ATOM 836 C C . LEU A 1 113 ? 4.970 10.734 133.302 1.00 2.61 136 LEU B C 1
ATOM 837 O O . LEU A 1 113 ? 5.065 11.299 132.215 1.00 2.36 136 LEU B O 1
ATOM 842 N N . PRO A 1 114 ? 3.800 10.232 133.754 1.00 2.21 137 PRO B N 1
ATOM 843 C CA . PRO A 1 114 ? 3.550 9.498 134.995 1.00 2.03 137 PRO B CA 1
ATOM 844 C C . PRO A 1 114 ? 4.015 8.035 134.918 1.00 2.00 137 PRO B C 1
ATOM 845 O O . PRO A 1 114 ? 4.186 7.482 133.825 1.00 2.00 137 PRO B O 1
ATOM 849 N N . LEU A 1 115 ? 4.206 7.422 136.081 1.00 2.00 138 LEU B N 1
ATOM 850 C CA . LEU A 1 115 ? 4.655 6.030 136.161 1.00 2.00 138 LEU B CA 1
ATOM 851 C C . LEU A 1 115 ? 3.572 5.040 135.739 1.00 2.00 138 LEU B C 1
ATOM 852 O O . LEU A 1 115 ? 3.862 3.865 135.489 1.00 2.00 138 LEU B O 1
ATOM 857 N N . THR A 1 116 ? 2.335 5.535 135.655 1.00 2.00 139 THR B N 1
ATOM 858 C CA . THR A 1 116 ? 1.174 4.773 135.193 1.00 2.00 139 THR B CA 1
ATOM 859 C C . THR A 1 116 ? 1.244 4.396 133.703 1.00 2.00 139 THR B C 1
ATOM 860 O O . THR A 1 116 ? 0.527 3.499 133.254 1.00 2.00 139 THR B O 1
ATOM 864 N N . GLN A 1 117 ? 2.100 5.088 132.950 1.00 2.00 140 GLN B N 1
ATOM 865 C CA . GLN A 1 117 ? 2.245 4.870 131.502 1.00 2.00 140 GLN B CA 1
ATOM 866 C C . GLN A 1 117 ? 2.938 3.549 131.132 1.00 2.00 140 GLN B C 1
ATOM 867 O O . GLN A 1 117 ? 2.779 3.062 130.008 1.00 2.00 140 GLN B O 1
ATOM 873 N N . TYR A 1 118 ? 3.724 3.001 132.061 1.00 2.00 141 TYR B N 1
ATOM 874 C CA . TYR A 1 118 ? 4.593 1.855 131.771 1.00 2.00 141 TYR B CA 1
ATOM 875 C C . TYR A 1 118 ? 3.873 0.528 131.909 1.00 2.00 141 TYR B C 1
ATOM 876 O O . TYR A 1 118 ? 3.107 0.323 132.857 1.00 2.00 141 TYR B O 1
ATOM 885 N N . ARG A 1 119 ? 4.132 -0.387 130.981 1.00 2.00 142 ARG B N 1
ATOM 886 C CA . ARG A 1 119 ? 3.539 -1.722 131.082 1.00 2.00 142 ARG B CA 1
ATOM 887 C C . ARG A 1 119 ? 3.959 -2.414 132.390 1.00 2.00 142 ARG B C 1
ATOM 888 O O . ARG A 1 119 ? 3.178 -3.160 132.977 1.00 2.00 142 ARG B O 1
ATOM 896 N N . SER A 1 120 ? 5.192 -2.156 132.826 1.00 2.00 143 SER B N 1
ATOM 897 C CA . SER A 1 120 ? 5.667 -2.577 134.148 1.00 2.00 143 SER B CA 1
ATOM 898 C C . SER A 1 120 ? 6.829 -1.718 134.650 1.00 2.00 143 SER B C 1
ATOM 899 O O . SER A 1 120 ? 7.556 -1.122 133.867 1.00 2.00 143 SER B O 1
ATOM 902 N N . VAL A 1 121 ? 6.987 -1.662 135.970 1.00 2.00 144 VAL B N 1
ATOM 903 C CA . VAL A 1 121 ? 8.082 -0.924 136.589 1.00 2.00 144 VAL B CA 1
ATOM 904 C C . VAL A 1 121 ? 8.824 -1.892 137.498 1.00 2.00 144 VAL B C 1
ATOM 905 O O . VAL A 1 121 ? 8.239 -2.433 138.442 1.00 2.00 144 VAL B O 1
ATOM 909 N N . ALA A 1 122 ? 10.104 -2.109 137.210 1.00 2.00 145 ALA B N 1
ATOM 910 C CA . ALA A 1 122 ? 10.916 -3.017 138.003 1.00 2.00 145 ALA B CA 1
ATOM 911 C C . ALA A 1 122 ? 11.405 -2.354 139.298 1.00 2.00 145 ALA B C 1
ATOM 912 O O . ALA A 1 122 ? 11.855 -1.200 139.304 1.00 2.00 145 ALA B O 1
ATOM 914 N N . VAL A 1 123 ? 11.328 -3.104 140.391 1.00 2.00 146 VAL B N 1
ATOM 915 C CA . VAL A 1 123 ? 11.709 -2.578 141.708 1.00 2.00 146 VAL B CA 1
ATOM 916 C C . VAL A 1 123 ? 12.128 -3.725 142.642 1.00 2.00 146 VAL B C 1
ATOM 917 O O . VAL A 1 123 ? 11.746 -4.897 142.431 1.00 2.00 146 VAL B O 1
ATOM 921 N N . GLN A 1 124 ? 12.941 -3.396 143.644 1.00 2.00 147 GLN B N 1
ATOM 922 C CA . GLN A 1 124 ? 13.383 -4.398 144.607 1.00 2.00 147 GLN B CA 1
ATOM 923 C C . GLN A 1 124 ? 12.368 -4.549 145.751 1.00 2.00 147 GLN B C 1
ATOM 924 O O . GLN A 1 124 ? 11.926 -3.566 146.343 1.00 2.00 147 GLN B O 1
ATOM 930 N N . THR A 1 125 ? 12.014 -5.801 146.035 1.00 2.00 148 THR B N 1
ATOM 931 C CA . THR A 1 125 ? 11.168 -6.166 147.167 1.00 2.00 148 THR B CA 1
ATOM 932 C C . THR A 1 125 ? 11.711 -5.606 148.491 1.00 2.00 148 THR B C 1
ATOM 933 O O . THR A 1 125 ? 12.915 -5.643 148.725 1.00 2.00 148 THR B O 1
ATOM 937 N N . GLY A 1 126 ? 10.816 -5.080 149.330 1.00 2.00 149 GLY B N 1
ATOM 938 C CA . GLY A 1 126 ? 11.153 -4.676 150.713 1.00 2.00 149 GLY B CA 1
ATOM 939 C C . GLY A 1 126 ? 11.784 -3.294 150.870 1.00 2.00 149 GLY B C 1
ATOM 940 O O . GLY A 1 126 ? 12.156 -2.898 151.973 1.00 2.00 149 GLY B O 1
ATOM 941 N N . THR A 1 127 ? 11.898 -2.557 149.770 1.00 2.00 150 THR B N 1
ATOM 942 C CA . THR A 1 127 ? 12.523 -1.238 149.782 1.00 2.00 150 THR B CA 1
ATOM 943 C C . THR A 1 127 ? 11.463 -0.153 149.953 1.00 2.00 150 THR B C 1
ATOM 944 O O . THR A 1 127 ? 10.263 -0.393 149.755 1.00 2.00 150 THR B O 1
ATOM 948 N N . TYR A 1 128 ? 11.901 1.052 150.300 1.00 2.00 151 TYR B N 1
ATOM 949 C CA . TYR A 1 128 ? 10.955 2.146 150.398 1.00 2.00 151 TYR B CA 1
ATOM 950 C C . TYR A 1 128 ? 10.356 2.478 149.025 1.00 2.00 151 TYR B C 1
ATOM 951 O O . TYR A 1 128 ? 9.154 2.739 148.917 1.00 2.00 151 TYR B O 1
ATOM 960 N N . GLN A 1 129 ? 11.189 2.451 147.984 1.00 2.00 152 GLN B N 1
ATOM 961 C CA . GLN A 1 129 ? 10.698 2.697 146.615 1.00 2.00 152 GLN B CA 1
ATOM 962 C C . GLN A 1 129 ? 9.562 1.742 146.199 1.00 2.00 152 GLN B C 1
ATOM 963 O O . GLN A 1 129 ? 8.626 2.165 145.515 1.00 2.00 152 GLN B O 1
ATOM 969 N N . GLU A 1 130 ? 9.627 0.477 146.634 1.00 2.00 153 GLU B N 1
ATOM 970 C CA . GLU A 1 130 ? 8.524 -0.466 146.394 1.00 2.00 153 GLU B CA 1
ATOM 971 C C . GLU A 1 130 ? 7.224 -0.002 147.063 1.00 2.00 153 GLU B C 1
ATOM 972 O O . GLU A 1 130 ? 6.167 0.019 146.428 1.00 2.00 153 GLU B O 1
ATOM 978 N N . ALA A 1 131 ? 7.312 0.358 148.347 1.00 2.00 154 ALA B N 1
ATOM 979 C CA . ALA A 1 131 ? 6.168 0.870 149.094 1.00 2.00 154 ALA B CA 1
ATOM 980 C C . ALA A 1 131 ? 5.584 2.128 148.435 1.00 2.00 154 ALA B C 1
ATOM 981 O O . ALA A 1 131 ? 4.360 2.265 148.300 1.00 2.00 154 ALA B O 1
ATOM 983 N N . TYR A 1 132 ? 6.461 3.027 147.997 1.00 2.00 155 TYR B N 1
ATOM 984 C CA . TYR A 1 132 ? 6.011 4.220 147.283 1.00 2.00 155 TYR B CA 1
ATOM 985 C C . TYR A 1 132 ? 5.237 3.858 146.006 1.00 2.00 155 TYR B C 1
ATOM 986 O O . TYR A 1 132 ? 4.160 4.397 145.756 1.00 2.00 155 TYR B O 1
ATOM 995 N N . LEU A 1 133 ? 5.790 2.941 145.212 1.00 2.00 156 LEU B N 1
ATOM 996 C CA . LEU A 1 133 ? 5.123 2.484 143.993 1.00 2.00 156 LEU B CA 1
ATOM 997 C C . LEU A 1 133 ? 3.770 1.831 144.298 1.00 2.00 156 LEU B C 1
ATOM 998 O O . LEU A 1 133 ? 2.796 2.071 143.588 1.00 2.00 156 LEU B O 1
ATOM 1003 N N . GLN A 1 134 ? 3.706 1.039 145.372 1.00 2.00 157 GLN B N 1
ATOM 1004 C CA . GLN A 1 134 ? 2.444 0.405 145.794 1.00 2.00 157 GLN B CA 1
ATOM 1005 C C . GLN A 1 134 ? 1.363 1.418 146.178 1.00 2.00 157 GLN B C 1
ATOM 1006 O O . GLN A 1 134 ? 0.165 1.154 146.009 1.00 2.00 157 GLN B O 1
ATOM 1012 N N . SER A 1 135 ? 1.788 2.573 146.687 1.00 2.00 158 SER B N 1
ATOM 1013 C CA . SER A 1 135 ? 0.862 3.623 147.108 1.00 2.00 158 SER B CA 1
ATOM 1014 C C . SER A 1 135 ? 0.202 4.309 145.911 1.00 2.00 158 SER B C 1
ATOM 1015 O O . SER A 1 135 ? -0.869 4.907 146.047 1.00 2.00 158 SER B O 1
ATOM 1018 N N . LEU A 1 136 ? 0.846 4.214 144.746 1.00 2.00 159 LEU B N 1
ATOM 1019 C CA . LEU A 1 136 ? 0.366 4.869 143.528 1.00 2.00 159 LEU B CA 1
ATOM 1020 C C . LEU A 1 136 ? -0.719 4.064 142.829 1.00 2.00 159 LEU B C 1
ATOM 1021 O O . LEU A 1 136 ? -0.573 2.859 142.600 1.00 2.00 159 LEU B O 1
ATOM 1026 N N . SER A 1 137 ? -1.802 4.749 142.479 1.00 2.00 160 SER B N 1
ATOM 1027 C CA . SER A 1 137 ? -2.897 4.142 141.739 1.00 2.00 160 SER B CA 1
ATOM 1028 C C . SER A 1 137 ? -2.460 3.815 140.306 1.00 2.00 160 SER B C 1
ATOM 1029 O O . SER A 1 137 ? -1.782 4.617 139.652 1.00 2.00 160 SER B O 1
ATOM 1032 N N . GLU A 1 138 ? -2.830 2.619 139.848 1.00 2.00 161 GLU B N 1
ATOM 1033 C CA . GLU A 1 138 ? -2.602 2.168 138.468 1.00 2.00 161 GLU B CA 1
ATOM 1034 C C . GLU A 1 138 ? -1.127 2.129 138.015 1.00 2.00 161 GLU B C 1
ATOM 1035 O O . GLU A 1 138 ? -0.818 2.457 136.869 1.00 2.00 161 GLU B O 1
ATOM 1041 N N . VAL A 1 139 ? -0.221 1.756 138.918 1.00 2.00 162 VAL B N 1
ATOM 1042 C CA . VAL A 1 139 ? 1.171 1.481 138.543 1.00 2.00 162 VAL B CA 1
ATOM 1043 C C . VAL A 1 139 ? 1.421 -0.028 138.659 1.00 2.00 162 VAL B C 1
ATOM 1044 O O . VAL A 1 139 ? 1.212 -0.622 139.726 1.00 2.00 162 VAL B O 1
ATOM 1048 N N . HIS A 1 140 ? 1.857 -0.627 137.551 1.00 2.00 163 HIS B N 1
ATOM 1049 C CA . HIS A 1 140 ? 2.117 -2.063 137.458 1.00 2.00 163 HIS B CA 1
ATOM 1050 C C . HIS A 1 140 ? 3.570 -2.376 137.824 1.00 2.00 163 HIS B C 1
ATOM 1051 O O . HIS A 1 140 ? 4.507 -1.999 137.114 1.00 2.00 163 HIS B O 1
ATOM 1058 N N . ILE A 1 141 ? 3.747 -3.076 138.940 1.00 2.00 164 ILE B N 1
ATOM 1059 C CA . ILE A 1 141 ? 5.075 -3.383 139.471 1.00 2.00 164 ILE B CA 1
ATOM 1060 C C . ILE A 1 141 ? 5.514 -4.825 139.172 1.00 2.00 164 ILE B C 1
ATOM 1061 O O . ILE A 1 141 ? 4.706 -5.747 139.238 1.00 2.00 164 ILE B O 1
ATOM 1066 N N . ARG A 1 142 ? 6.791 -4.991 138.820 1.00 2.00 165 ARG B N 1
ATOM 1067 C CA . ARG A 1 142 ? 7.460 -6.291 138.802 1.00 2.00 165 ARG B CA 1
ATOM 1068 C C . ARG A 1 142 ? 8.496 -6.212 139.940 1.00 2.00 165 ARG B C 1
ATOM 1069 O O . ARG A 1 142 ? 9.436 -5.420 139.865 1.00 2.00 165 ARG B O 1
ATOM 1077 N N . SER A 1 143 ? 8.308 -7.014 140.995 1.00 2.00 166 SER B N 1
ATOM 1078 C CA A SER A 1 143 ? 9.215 -6.975 142.145 0.50 2.00 166 SER B CA 1
ATOM 1079 C CA B SER A 1 143 ? 9.197 -6.991 142.163 0.50 2.00 166 SER B CA 1
ATOM 1080 C C . SER A 1 143 ? 10.238 -8.114 142.154 1.00 2.00 166 SER B C 1
ATOM 1081 O O . SER A 1 143 ? 9.922 -9.271 141.796 1.00 2.00 166 SER B O 1
ATOM 1086 N N . PHE A 1 144 ? 11.466 -7.784 142.557 1.00 2.00 167 PHE B N 1
ATOM 1087 C CA . PHE A 1 144 ? 12.579 -8.747 142.575 1.00 2.00 167 PHE B CA 1
ATOM 1088 C C . PHE A 1 144 ? 13.353 -8.726 143.904 1.00 2.00 167 PHE B C 1
ATOM 1089 O O . PHE A 1 144 ? 13.361 -7.709 144.601 1.00 2.00 167 PHE B O 1
ATOM 1097 N N . ASP A 1 145 ? 14.025 -9.832 144.228 1.00 2.00 168 ASP B N 1
ATOM 1098 C CA . ASP A 1 145 ? 14.822 -9.923 145.469 1.00 2.00 168 ASP B CA 1
ATOM 1099 C C . ASP A 1 145 ? 16.069 -9.033 145.489 1.00 2.00 168 ASP B C 1
ATOM 1100 O O . ASP A 1 145 ? 16.516 -8.633 146.558 1.00 2.00 168 ASP B O 1
ATOM 1105 N N . SER A 1 146 ? 16.640 -8.744 144.321 1.00 2.00 169 SER B N 1
ATOM 1106 C CA . SER A 1 146 ? 17.924 -8.053 144.271 1.00 2.00 169 SER B CA 1
ATOM 1107 C C . SER A 1 146 ? 17.972 -6.945 143.222 1.00 2.00 169 SER B C 1
ATOM 1108 O O . SER A 1 146 ? 17.231 -6.956 142.233 1.00 2.00 169 SER B O 1
ATOM 1111 N N . THR A 1 147 ? 18.869 -5.994 143.455 1.00 2.00 170 THR B N 1
ATOM 1112 C CA . THR A 1 147 ? 19.145 -4.944 142.484 1.00 2.00 170 THR B CA 1
ATOM 1113 C C . THR A 1 147 ? 19.633 -5.555 141.159 1.00 2.00 170 THR B C 1
ATOM 1114 O O . THR A 1 147 ? 19.245 -5.088 140.085 1.00 2.00 170 THR B O 1
ATOM 1118 N N . LEU A 1 148 ? 20.460 -6.600 141.244 1.00 2.00 171 LEU B N 1
ATOM 1119 C CA . LEU A 1 148 ? 20.927 -7.314 140.044 1.00 2.00 171 LEU B CA 1
ATOM 1120 C C . LEU A 1 148 ? 19.745 -7.731 139.155 1.00 2.00 171 LEU B C 1
ATOM 1121 O O . LEU A 1 148 ? 19.737 -7.449 137.950 1.00 2.00 171 LEU B O 1
ATOM 1126 N N . GLU A 1 149 ? 18.754 -8.393 139.758 1.00 2.00 172 GLU B N 1
ATOM 1127 C CA . GLU A 1 149 ? 17.546 -8.804 139.040 1.00 2.00 172 GLU B CA 1
ATOM 1128 C C . GLU A 1 149 ? 16.718 -7.635 138.503 1.00 2.00 172 GLU B C 1
ATOM 1129 O O . GLU A 1 149 ? 16.207 -7.695 137.379 1.00 2.00 172 GLU B O 1
ATOM 1135 N N . VAL A 1 150 ? 16.560 -6.594 139.319 1.00 2.00 173 VAL B N 1
ATOM 1136 C CA . VAL A 1 150 ? 15.885 -5.370 138.867 1.00 2.00 173 VAL B CA 1
ATOM 1137 C C . VAL A 1 150 ? 16.513 -4.827 137.554 1.00 2.00 173 VAL B C 1
ATOM 1138 O O . VAL A 1 150 ? 15.799 -4.547 136.589 1.00 2.00 173 VAL B O 1
ATOM 1142 N N . LEU A 1 151 ? 17.841 -4.690 137.535 1.00 2.00 174 LEU B N 1
ATOM 1143 C CA . LEU A 1 151 ? 18.550 -4.109 136.387 1.00 2.00 174 LEU B CA 1
ATOM 1144 C C . LEU A 1 151 ? 18.609 -5.050 135.170 1.00 2.00 174 LEU B C 1
ATOM 1145 O O . LEU A 1 151 ? 18.486 -4.598 134.025 1.00 2.00 174 LEU B O 1
ATOM 1150 N N . MET A 1 152 ? 18.772 -6.351 135.413 1.00 2.00 175 MET B N 1
ATOM 1151 C CA . MET A 1 152 ? 18.774 -7.306 134.293 1.00 2.00 175 MET B CA 1
ATOM 1152 C C . MET A 1 152 ? 17.405 -7.392 133.597 1.00 2.00 175 MET B C 1
ATOM 1153 O O . MET A 1 152 ? 17.332 -7.579 132.377 1.00 2.00 175 MET B O 1
ATOM 1158 N N . GLU A 1 153 ? 16.330 -7.231 134.369 1.00 2.00 176 GLU B N 1
ATOM 1159 C CA . GLU A 1 153 ? 14.970 -7.107 133.836 1.00 2.00 176 GLU B CA 1
ATOM 1160 C C . GLU A 1 153 ? 14.876 -5.995 132.750 1.00 2.00 176 GLU B C 1
ATOM 1161 O O . GLU A 1 153 ? 14.272 -6.196 131.693 1.00 2.00 176 GLU B O 1
ATOM 1167 N N . VAL A 1 154 ? 15.466 -4.834 133.035 1.00 2.00 177 VAL B N 1
ATOM 1168 C CA . VAL A 1 154 ? 15.540 -3.720 132.077 1.00 2.00 177 VAL B CA 1
ATOM 1169 C C . VAL A 1 154 ? 16.519 -4.005 130.916 1.00 2.00 177 VAL B C 1
ATOM 1170 O O . VAL A 1 154 ? 16.198 -3.749 129.757 1.00 2.00 177 VAL B O 1
ATOM 1174 N N . MET A 1 155 ? 17.703 -4.532 131.229 1.00 2.00 178 MET B N 1
ATOM 1175 C CA . MET A 1 155 ? 18.703 -4.890 130.200 1.00 2.00 178 MET B CA 1
ATOM 1176 C C . MET A 1 155 ? 18.147 -5.852 129.131 1.00 2.00 178 MET B C 1
ATOM 1177 O O . MET A 1 155 ? 18.442 -5.704 127.944 1.00 2.00 178 MET B O 1
ATOM 1182 N N . HIS A 1 156 ? 17.304 -6.791 129.558 1.00 2.00 179 HIS B N 1
ATOM 1183 C CA . HIS A 1 156 ? 16.706 -7.783 128.647 1.00 2.00 179 HIS B CA 1
ATOM 1184 C C . HIS A 1 156 ? 15.414 -7.296 127.976 1.00 2.00 179 HIS B C 1
ATOM 1185 O O . HIS A 1 156 ? 14.811 -8.024 127.182 1.00 2.00 179 HIS B O 1
ATOM 1192 N N . GLY A 1 157 ? 15.003 -6.065 128.297 1.00 2.00 180 GLY B N 1
ATOM 1193 C CA . GLY A 1 157 ? 13.788 -5.469 127.733 1.00 2.00 180 GLY B CA 1
ATOM 1194 C C . GLY A 1 157 ? 12.487 -6.085 128.230 1.00 2.00 180 GLY B C 1
ATOM 1195 O O . GLY A 1 157 ? 11.449 -5.994 127.568 1.00 2.00 180 GLY B O 1
ATOM 1196 N N . LYS A 1 158 ? 12.538 -6.702 129.408 1.00 2.00 181 LYS B N 1
ATOM 1197 C CA . LYS A 1 158 ? 11.359 -7.318 130.018 1.00 2.00 181 LYS B CA 1
ATOM 1198 C C . LYS A 1 158 ? 10.458 -6.299 130.740 1.00 2.00 181 LYS B C 1
ATOM 1199 O O . LYS A 1 158 ? 9.236 -6.446 130.763 1.00 2.00 181 LYS B O 1
ATOM 1205 N N . SER A 1 159 ? 11.077 -5.279 131.328 1.00 2.00 182 SER B N 1
ATOM 1206 C CA . SER A 1 159 ? 10.378 -4.067 131.761 1.00 2.00 182 SER B CA 1
ATOM 1207 C C . SER A 1 159 ? 11.017 -2.829 131.115 1.00 2.00 182 SER B C 1
ATOM 1208 O O . SER A 1 159 ? 12.232 -2.792 130.958 1.00 2.00 182 SER B O 1
ATOM 1211 N N . PRO A 1 160 ? 10.203 -1.808 130.754 1.00 2.00 183 PRO B N 1
ATOM 1212 C CA . PRO A 1 160 ? 10.774 -0.585 130.148 1.00 2.00 183 PRO B CA 1
ATOM 1213 C C . PRO A 1 160 ? 11.600 0.273 131.118 1.00 2.00 183 PRO B C 1
ATOM 1214 O O . PRO A 1 160 ? 12.504 0.991 130.692 1.00 2.00 183 PRO B O 1
ATOM 1218 N N . VAL A 1 161 ? 11.272 0.209 132.409 1.00 2.00 184 VAL B N 1
ATOM 1219 C CA . VAL A 1 161 ? 11.908 1.062 133.412 1.00 2.00 184 VAL B CA 1
ATOM 1220 C C . VAL A 1 161 ? 12.133 0.302 134.727 1.00 2.00 184 VAL B C 1
ATOM 1221 O O . VAL A 1 161 ? 11.466 -0.703 134.993 1.00 2.00 184 VAL B O 1
ATOM 1225 N N . ALA A 1 162 ? 13.089 0.791 135.517 1.00 2.00 185 ALA B N 1
ATOM 1226 C CA . ALA A 1 162 ? 13.219 0.399 136.936 1.00 2.00 185 ALA B CA 1
ATOM 1227 C C . ALA A 1 162 ? 13.319 1.642 137.826 1.00 2.00 185 ALA B C 1
ATOM 1228 O O . ALA A 1 162 ? 13.639 2.727 137.347 1.00 2.00 185 ALA B O 1
ATOM 1230 N N . VAL A 1 163 ? 13.064 1.453 139.122 1.00 2.00 186 VAL B N 1
ATOM 1231 C CA . VAL A 1 163 ? 13.205 2.526 140.112 1.00 2.00 186 VAL B CA 1
ATOM 1232 C C . VAL A 1 163 ? 14.212 2.084 141.175 1.00 2.00 186 VAL B C 1
ATOM 1233 O O . VAL A 1 163 ? 14.105 0.962 141.708 1.00 2.00 186 VAL B O 1
ATOM 1237 N N . LEU A 1 164 ? 15.216 2.933 141.405 1.00 2.00 187 LEU B N 1
ATOM 1238 C CA . LEU A 1 164 ? 16.206 2.751 142.473 1.00 2.00 187 LEU B CA 1
ATOM 1239 C C . LEU A 1 164 ? 16.191 3.913 143.468 1.00 2.00 187 LEU B C 1
ATOM 1240 O O . LEU A 1 164 ? 15.798 5.040 143.133 1.00 2.00 187 LEU B O 1
ATOM 1245 N N . GLU A 1 165 ? 16.637 3.622 144.691 1.00 2.00 188 GLU B N 1
ATOM 1246 C CA . GLU A 1 165 ? 16.956 4.669 145.664 1.00 2.00 188 GLU B CA 1
ATOM 1247 C C . GLU A 1 165 ? 18.282 5.327 145.224 1.00 2.00 188 GLU B C 1
ATOM 1248 O O . GLU A 1 165 ? 19.197 4.630 144.775 1.00 2.00 188 GLU B O 1
ATOM 1254 N N . PRO A 1 166 ? 18.369 6.674 145.291 1.00 2.00 189 PRO B N 1
ATOM 1255 C CA . PRO A 1 166 ? 19.531 7.417 144.794 1.00 2.00 189 PRO B CA 1
ATOM 1256 C C . PRO A 1 166 ? 20.924 6.953 145.227 1.00 2.00 189 PRO B C 1
ATOM 1257 O O . PRO A 1 166 ? 21.811 6.903 144.385 1.00 2.00 189 PRO B O 1
ATOM 1261 N N . SER A 1 167 ? 21.122 6.623 146.508 1.00 2.00 190 SER B N 1
ATOM 1262 C CA . SER A 1 167 ? 22.456 6.233 146.974 1.00 2.00 190 SER B CA 1
ATOM 1263 C C . SER A 1 167 ? 22.906 4.893 146.370 1.00 2.00 190 SER B C 1
ATOM 1264 O O . SER A 1 167 ? 24.105 4.666 146.165 1.00 2.00 190 SER B O 1
ATOM 1267 N N . ILE A 1 168 ? 21.943 4.018 146.090 1.00 2.00 191 ILE B N 1
ATOM 1268 C CA . ILE A 1 168 ? 22.238 2.738 145.430 1.00 2.00 191 ILE B CA 1
ATOM 1269 C C . ILE A 1 168 ? 22.526 2.974 143.940 1.00 2.00 191 ILE B C 1
ATOM 1270 O O . ILE A 1 168 ? 23.501 2.447 143.419 1.00 2.00 191 ILE B O 1
ATOM 1275 N N . ALA A 1 169 ? 21.678 3.770 143.281 1.00 2.00 192 ALA B N 1
ATOM 1276 C CA . ALA A 1 169 ? 21.871 4.127 141.871 1.00 2.00 192 ALA B CA 1
ATOM 1277 C C . ALA A 1 169 ? 23.282 4.674 141.621 1.00 2.00 192 ALA B C 1
ATOM 1278 O O . ALA A 1 169 ? 23.930 4.289 140.650 1.00 2.00 192 ALA B O 1
ATOM 1280 N N . GLN A 1 170 ? 23.750 5.558 142.508 1.00 2.00 193 GLN B N 1
ATOM 1281 C CA . GLN A 1 170 ? 25.104 6.133 142.432 1.00 2.00 193 GLN B CA 1
ATOM 1282 C C . GLN A 1 170 ? 26.232 5.095 142.420 1.00 2.00 193 GLN B C 1
ATOM 1283 O O . GLN A 1 170 ? 27.259 5.303 141.787 1.00 2.00 193 GLN B O 1
ATOM 1289 N N . VAL A 1 171 ? 26.047 3.993 143.136 1.00 2.00 194 VAL B N 1
ATOM 1290 C CA . VAL A 1 171 ? 27.078 2.972 143.227 1.00 2.00 194 VAL B CA 1
ATOM 1291 C C . VAL A 1 171 ? 26.980 1.986 142.052 1.00 2.00 194 VAL B C 1
ATOM 1292 O O . VAL A 1 171 ? 27.983 1.702 141.399 1.00 2.00 194 VAL B O 1
ATOM 1296 N N . VAL A 1 172 ? 25.775 1.500 141.759 1.00 2.00 195 VAL B N 1
ATOM 1297 C CA . VAL A 1 172 ? 25.632 0.320 140.883 1.00 2.00 195 VAL B CA 1
ATOM 1298 C C . VAL A 1 172 ? 25.655 0.639 139.377 1.00 2.00 195 VAL B C 1
ATOM 1299 O O . VAL A 1 172 ? 26.133 -0.172 138.583 1.00 2.00 195 VAL B O 1
ATOM 1303 N N . LEU A 1 173 ? 25.183 1.831 139.005 1.00 2.00 196 LEU B N 1
ATOM 1304 C CA . LEU A 1 173 ? 24.996 2.176 137.582 1.00 2.00 196 LEU B CA 1
ATOM 1305 C C . LEU A 1 173 ? 26.282 2.334 136.782 1.00 2.00 196 LEU B C 1
ATOM 1306 O O . LEU A 1 173 ? 26.254 2.298 135.554 1.00 2.00 196 LEU B O 1
ATOM 1311 N N . LYS A 1 174 ? 27.407 2.493 137.475 1.00 2.00 197 LYS B N 1
ATOM 1312 C CA . LYS A 1 174 ? 28.712 2.528 136.810 1.00 2.00 197 LYS B CA 1
ATOM 1313 C C . LYS A 1 174 ? 28.978 1.226 136.013 1.00 2.00 197 LYS B C 1
ATOM 1314 O O . LYS A 1 174 ? 29.740 1.225 135.051 1.00 2.00 197 LYS B O 1
ATOM 1320 N N . ASP A 1 175 ? 28.333 0.131 136.424 1.00 2.00 198 ASP B N 1
ATOM 1321 C CA . ASP A 1 175 ? 28.503 -1.164 135.760 1.00 2.00 198 ASP B CA 1
ATOM 1322 C C . ASP A 1 175 ? 27.538 -1.354 134.578 1.00 2.00 198 ASP B C 1
ATOM 1323 O O . ASP A 1 175 ? 27.575 -2.381 133.913 1.00 2.00 198 ASP B O 1
ATOM 1328 N N . PHE A 1 176 ? 26.676 -0.361 134.338 1.00 2.00 199 PHE B N 1
ATOM 1329 C CA . PHE A 1 176 ? 25.619 -0.452 133.328 1.00 2.00 199 PHE B CA 1
ATOM 1330 C C . PHE A 1 176 ? 25.629 0.750 132.379 1.00 2.00 199 PHE B C 1
ATOM 1331 O O . PHE A 1 176 ? 24.711 1.577 132.399 1.00 2.00 199 PHE B O 1
ATOM 1339 N N . PRO A 1 177 ? 26.671 0.845 131.538 1.00 2.00 200 PRO B N 1
ATOM 1340 C CA . PRO A 1 177 ? 26.771 1.975 130.594 1.00 2.00 200 PRO B CA 1
ATOM 1341 C C . PRO A 1 177 ? 25.562 2.143 129.654 1.00 2.00 200 PRO B C 1
ATOM 1342 O O . PRO A 1 177 ? 25.285 3.259 129.217 1.00 2.00 200 PRO B O 1
ATOM 1346 N N . ALA A 1 178 ? 24.828 1.065 129.393 1.00 2.00 201 ALA B N 1
ATOM 1347 C CA . ALA A 1 178 ? 23.620 1.127 128.557 1.00 2.00 201 ALA B CA 1
ATOM 1348 C C . ALA A 1 178 ? 22.419 1.847 129.197 1.00 2.00 201 ALA B C 1
ATOM 1349 O O . ALA A 1 178 ? 21.486 2.232 128.493 1.00 2.00 201 ALA B O 1
ATOM 1351 N N . LEU A 1 179 ? 22.432 2.020 130.523 1.00 2.00 202 LEU B N 1
ATOM 1352 C CA . LEU A 1 179 ? 21.285 2.601 131.225 1.00 2.00 202 LEU B CA 1
ATOM 1353 C C . LEU A 1 179 ? 21.400 4.115 131.418 1.00 2.00 202 LEU B C 1
ATOM 1354 O O . LEU A 1 179 ? 22.460 4.620 131.793 1.00 2.00 202 LEU B O 1
ATOM 1359 N N . SER A 1 180 ? 20.301 4.816 131.152 1.00 2.00 203 SER B N 1
ATOM 1360 C CA . SER A 1 180 ? 20.178 6.248 131.432 1.00 2.00 203 SER B CA 1
ATOM 1361 C C . SER A 1 180 ? 19.224 6.457 132.612 1.00 2.00 203 SER B C 1
ATOM 1362 O O . SER A 1 180 ? 18.549 5.514 133.056 1.00 2.00 203 SER B O 1
ATOM 1365 N N . THR A 1 181 ? 19.176 7.686 133.120 1.00 2.00 204 THR B N 1
ATOM 1366 C CA . THR A 1 181 ? 18.385 7.994 134.305 1.00 2.00 204 THR B CA 1
ATOM 1367 C C . THR A 1 181 ? 17.558 9.283 134.163 1.00 2.00 204 THR B C 1
ATOM 1368 O O . THR A 1 181 ? 17.878 10.161 133.344 1.00 2.00 204 THR B O 1
ATOM 1372 N N . ALA A 1 182 ? 16.489 9.365 134.961 1.00 2.00 205 ALA B N 1
ATOM 1373 C CA . ALA A 1 182 ? 15.736 10.596 135.185 1.00 2.00 205 ALA B CA 1
ATOM 1374 C C . ALA A 1 182 ? 15.355 10.624 136.673 1.00 2.00 205 ALA B C 1
ATOM 1375 O O . ALA A 1 182 ? 15.206 9.565 137.303 1.00 2.00 205 ALA B O 1
ATOM 1377 N N . THR A 1 183 ? 15.242 11.826 137.226 1.00 2.00 206 THR B N 1
ATOM 1378 C CA . THR A 1 183 ? 14.836 12.038 138.622 1.00 2.00 206 THR B CA 1
ATOM 1379 C C . THR A 1 183 ? 13.315 11.969 138.758 1.00 2.00 206 THR B C 1
ATOM 1380 O O . THR A 1 183 ? 12.590 12.571 137.966 1.00 2.00 206 THR B O 1
ATOM 1384 N N . ILE A 1 184 ? 12.846 11.245 139.769 1.00 2.00 207 ILE B N 1
ATOM 1385 C CA . ILE A 1 184 ? 11.455 11.270 140.201 1.00 2.00 207 ILE B CA 1
ATOM 1386 C C . ILE A 1 184 ? 11.424 12.076 141.507 1.00 2.00 207 ILE B C 1
ATOM 1387 O O . ILE A 1 184 ? 11.985 11.631 142.507 1.00 2.00 207 ILE B O 1
ATOM 1392 N N . ASP A 1 185 ? 10.791 13.247 141.522 1.00 2.00 208 ASP B N 1
ATOM 1393 C CA . ASP A 1 185 ? 10.663 13.968 142.792 1.00 2.00 208 ASP B CA 1
ATOM 1394 C C . ASP A 1 185 ? 9.512 13.409 143.625 1.00 2.00 208 ASP B C 1
ATOM 1395 O O . ASP A 1 185 ? 8.404 13.197 143.108 1.00 2.00 208 ASP B O 1
ATOM 1400 N N . LEU A 1 186 ? 9.781 13.142 144.902 1.00 2.00 209 LEU B N 1
ATOM 1401 C CA . LEU A 1 186 ? 8.737 12.691 145.814 1.00 2.00 209 LEU B CA 1
ATOM 1402 C C . LEU A 1 186 ? 7.975 13.876 146.409 1.00 2.00 209 LEU B C 1
ATOM 1403 O O . LEU A 1 186 ? 8.592 14.879 146.781 1.00 2.00 209 LEU B O 1
ATOM 1408 N N . PRO A 1 187 ? 6.632 13.764 146.499 1.00 2.00 210 PRO B N 1
ATOM 1409 C CA . PRO A 1 187 ? 5.865 14.779 147.227 1.00 2.00 210 PRO B CA 1
ATOM 1410 C C . PRO A 1 187 ? 6.348 14.774 148.672 1.00 2.00 210 PRO B C 1
ATOM 1411 O O . PRO A 1 187 ? 6.733 13.707 149.181 1.00 2.00 210 PRO B O 1
ATOM 1415 N N . GLU A 1 188 ? 6.362 15.948 149.303 1.00 2.00 211 GLU B N 1
ATOM 1416 C CA . GLU A 1 188 ? 6.894 16.094 150.661 1.00 2.00 211 GLU B CA 1
ATOM 1417 C C . GLU A 1 188 ? 6.282 15.120 151.665 1.00 2.00 211 GLU B C 1
ATOM 1418 O O . GLU A 1 188 ? 6.996 14.578 152.505 1.00 2.00 211 GLU B O 1
ATOM 1424 N N . ASP A 1 189 ? 4.976 14.877 151.569 1.00 2.32 212 ASP B N 1
ATOM 1425 C CA . ASP A 1 189 ? 4.324 13.918 152.471 1.00 3.34 212 ASP B CA 1
ATOM 1426 C C . ASP A 1 189 ? 4.753 12.446 152.255 1.00 3.38 212 ASP B C 1
ATOM 1427 O O . ASP A 1 189 ? 4.255 11.544 152.935 1.00 3.98 212 ASP B O 1
ATOM 1432 N N . GLN A 1 190 ? 5.683 12.217 151.327 1.00 3.11 213 GLN B N 1
ATOM 1433 C CA . GLN A 1 190 ? 6.211 10.874 151.058 1.00 3.11 213 GLN B CA 1
ATOM 1434 C C . GLN A 1 190 ? 7.705 10.771 151.352 1.00 2.43 213 GLN B C 1
ATOM 1435 O O . GLN A 1 190 ? 8.326 9.730 151.091 1.00 2.50 213 GLN B O 1
ATOM 1441 N N . TRP A 1 191 ? 8.295 11.842 151.877 1.00 2.00 214 TRP B N 1
ATOM 1442 C CA . TRP A 1 191 ? 9.719 11.796 152.205 1.00 2.00 214 TRP B CA 1
ATOM 1443 C C . TRP A 1 191 ? 9.975 10.959 153.455 1.00 2.00 214 TRP B C 1
ATOM 1444 O O . TRP A 1 191 ? 9.171 10.958 154.395 1.00 2.00 214 TRP B O 1
ATOM 1455 N N . VAL A 1 192 ? 11.095 10.243 153.451 1.00 2.00 215 VAL B N 1
ATOM 1456 C CA . VAL A 1 192 ? 11.628 9.643 154.673 1.00 2.00 215 VAL B CA 1
ATOM 1457 C C . VAL A 1 192 ? 13.059 10.154 154.855 1.00 2.00 215 VAL B C 1
ATOM 1458 O O . VAL A 1 192 ? 13.864 10.121 153.920 1.00 2.00 215 VAL B O 1
ATOM 1462 N N . LEU A 1 193 ? 13.365 10.665 156.041 1.00 2.00 216 LEU B N 1
ATOM 1463 C CA . LEU A 1 193 ? 14.651 11.323 156.267 1.00 2.00 216 LEU B CA 1
ATOM 1464 C C . LEU A 1 193 ? 15.562 10.483 157.159 1.00 2.00 216 LEU B C 1
ATOM 1465 O O . LEU A 1 193 ? 16.185 10.991 158.084 1.00 2.00 216 LEU B O 1
ATOM 1470 N N . GLY A 1 194 ? 15.634 9.187 156.867 1.00 2.00 217 GLY B N 1
ATOM 1471 C CA . GLY A 1 194 ? 16.366 8.249 157.699 1.00 2.00 217 GLY B CA 1
ATOM 1472 C C . GLY A 1 194 ? 15.520 7.757 158.867 1.00 2.00 217 GLY B C 1
ATOM 1473 O O . GLY A 1 194 ? 14.297 7.894 158.866 1.00 2.00 217 GLY B O 1
ATOM 1474 N N . TYR A 1 195 ? 16.185 7.148 159.838 1.00 2.00 218 TYR B N 1
ATOM 1475 C CA . TYR A 1 195 ? 15.536 6.642 161.053 1.00 2.00 218 TYR B CA 1
ATOM 1476 C C . TYR A 1 195 ? 15.904 7.548 162.234 1.00 2.00 218 TYR B C 1
ATOM 1477 O O . TYR A 1 195 ? 17.005 8.104 162.278 1.00 2.00 218 TYR B O 1
ATOM 1486 N N . GLY A 1 196 ? 14.986 7.696 163.190 1.00 2.00 219 GLY B N 1
ATOM 1487 C CA . GLY A 1 196 ? 15.154 8.712 164.231 1.00 2.00 219 GLY B CA 1
ATOM 1488 C C . GLY A 1 196 ? 14.678 8.321 165.617 1.00 2.00 219 GLY B C 1
ATOM 1489 O O . GLY A 1 196 ? 13.790 7.478 165.778 1.00 2.00 219 GLY B O 1
ATOM 1490 N N . ILE A 1 197 ? 15.291 8.944 166.617 1.00 2.00 220 ILE B N 1
ATOM 1491 C CA . ILE A 1 197 ? 14.877 8.809 168.014 1.00 2.00 220 ILE B CA 1
ATOM 1492 C C . ILE A 1 197 ? 13.803 9.855 168.297 1.00 2.00 220 ILE B C 1
ATOM 1493 O O . ILE A 1 197 ? 14.054 11.050 168.130 1.00 2.00 220 ILE B O 1
ATOM 1498 N N . GLY A 1 198 ? 12.617 9.412 168.716 1.00 2.00 221 GLY B N 1
ATOM 1499 C CA . GLY A 1 198 ? 11.519 10.335 169.042 1.00 2.00 221 GLY B CA 1
ATOM 1500 C C . GLY A 1 198 ? 11.649 10.956 170.432 1.00 2.00 221 GLY B C 1
ATOM 1501 O O . GLY A 1 198 ? 11.952 10.260 171.393 1.00 2.00 221 GLY B O 1
ATOM 1502 N N . VAL A 1 199 ? 11.437 12.269 170.521 1.00 2.00 222 VAL B N 1
ATOM 1503 C CA . VAL A 1 199 ? 11.472 13.016 171.792 1.00 2.00 222 VAL B CA 1
ATOM 1504 C C . VAL A 1 199 ? 10.270 13.964 171.842 1.00 2.00 222 VAL B C 1
ATOM 1505 O O . VAL A 1 199 ? 9.932 14.585 170.835 1.00 2.00 222 VAL B O 1
ATOM 1509 N N . ALA A 1 200 ? 9.627 14.084 173.007 1.00 2.00 223 ALA B N 1
ATOM 1510 C CA . ALA A 1 200 ? 8.484 14.990 173.157 1.00 2.00 223 ALA B CA 1
ATOM 1511 C C . ALA A 1 200 ? 8.828 16.430 172.733 1.00 2.00 223 ALA B C 1
ATOM 1512 O O . ALA A 1 200 ? 9.922 16.923 173.013 1.00 2.00 223 ALA B O 1
ATOM 1514 N N . SER A 1 201 ? 7.900 17.064 172.016 1.00 2.00 224 SER B N 1
ATOM 1515 C CA . SER A 1 201 ? 8.028 18.466 171.567 1.00 2.00 224 SER B CA 1
ATOM 1516 C C . SER A 1 201 ? 8.274 19.466 172.700 1.00 2.00 224 SER B C 1
ATOM 1517 O O . SER A 1 201 ? 8.893 20.518 172.500 1.00 2.00 224 SER B O 1
ATOM 1520 N N . ASP A 1 202 ? 7.759 19.153 173.883 1.00 2.00 225 ASP B N 1
ATOM 1521 C CA . ASP A 1 202 ? 7.921 20.050 175.022 1.00 2.00 225 ASP B CA 1
ATOM 1522 C C . ASP A 1 202 ? 9.168 19.742 175.867 1.00 2.00 225 ASP B C 1
ATOM 1523 O O . ASP A 1 202 ? 9.342 20.274 176.970 1.00 2.00 225 ASP B O 1
ATOM 1528 N N . ARG A 1 203 ? 10.044 18.897 175.324 1.00 2.00 226 ARG B N 1
ATOM 1529 C CA . ARG A 1 203 ? 11.322 18.580 175.960 1.00 2.00 226 ARG B CA 1
ATOM 1530 C C . ARG A 1 203 ? 12.519 18.822 175.037 1.00 2.08 226 ARG B C 1
ATOM 1531 O O . ARG A 1 203 ? 13.340 17.924 174.859 1.00 2.43 226 ARG B O 1
ATOM 1539 N N . PRO A 1 204 ? 12.634 20.032 174.443 1.00 2.00 227 PRO B N 1
ATOM 1540 C CA . PRO A 1 204 ? 13.718 20.209 173.457 1.00 2.00 227 PRO B CA 1
ATOM 1541 C C . PRO A 1 204 ? 15.129 20.023 174.032 1.00 2.00 227 PRO B C 1
ATOM 1542 O O . PRO A 1 204 ? 16.021 19.583 173.318 1.00 2.00 227 PRO B O 1
ATOM 1546 N N . ALA A 1 205 ? 15.325 20.366 175.307 1.00 2.00 228 ALA B N 1
ATOM 1547 C CA . ALA A 1 205 ? 16.637 20.198 175.949 1.00 2.00 228 ALA B CA 1
ATOM 1548 C C . ALA A 1 205 ? 17.095 18.736 175.983 1.00 2.00 228 ALA B C 1
ATOM 1549 O O . ALA A 1 205 ? 18.283 18.459 175.799 1.00 2.08 228 ALA B O 1
ATOM 1551 N N . LEU A 1 206 ? 16.158 17.808 176.186 1.00 2.00 229 LEU B N 1
ATOM 1552 C CA . LEU A 1 206 ? 16.481 16.379 176.127 1.00 2.08 229 LEU B CA 1
ATOM 1553 C C . LEU A 1 206 ? 16.906 15.980 174.719 1.00 2.00 229 LEU B C 1
ATOM 1554 O O . LEU A 1 206 ? 17.872 15.229 174.548 1.00 2.00 229 LEU B O 1
ATOM 1559 N N . ALA A 1 207 ? 16.196 16.494 173.713 1.00 2.00 230 ALA B N 1
ATOM 1560 C CA . ALA A 1 207 ? 16.556 16.255 172.317 1.00 2.00 230 ALA B CA 1
ATOM 1561 C C . ALA A 1 207 ? 17.967 16.763 172.008 1.00 2.00 230 ALA B C 1
ATOM 1562 O O . ALA A 1 207 ? 18.705 16.129 171.252 1.00 2.32 230 ALA B O 1
ATOM 1564 N N . LEU A 1 208 ? 18.339 17.899 172.601 1.00 2.02 231 LEU B N 1
ATOM 1565 C CA . LEU A 1 208 ? 19.670 18.468 172.416 1.00 2.21 231 LEU B CA 1
ATOM 1566 C C . LEU A 1 208 ? 20.745 17.540 172.991 1.00 2.28 231 LEU B C 1
ATOM 1567 O O . LEU A 1 208 ? 21.772 17.300 172.349 1.00 2.37 231 LEU B O 1
ATOM 1572 N N . LYS A 1 209 ? 20.495 17.025 174.193 1.00 2.70 232 LYS B N 1
ATOM 1573 C CA . LYS A 1 209 ? 21.411 16.098 174.859 1.00 3.28 232 LYS B CA 1
ATOM 1574 C C . LYS A 1 209 ? 21.554 14.790 174.070 1.00 2.46 232 LYS B C 1
ATOM 1575 O O . LYS A 1 209 ? 22.646 14.225 173.987 1.00 2.52 232 LYS B O 1
ATOM 1581 N N . ILE A 1 210 ? 20.455 14.320 173.487 1.00 2.02 233 ILE B N 1
ATOM 1582 C CA . ILE A 1 210 ? 20.478 13.112 172.645 1.00 2.29 233 ILE B CA 1
ATOM 1583 C C . ILE A 1 210 ? 21.250 13.353 171.335 1.00 2.00 233 ILE B C 1
ATOM 1584 O O . ILE A 1 210 ? 22.046 12.507 170.926 1.00 2.00 233 ILE B O 1
ATOM 1589 N N . GLU A 1 211 ? 21.050 14.518 170.713 1.00 2.00 234 GLU B N 1
ATOM 1590 C CA . GLU A 1 211 ? 21.840 14.897 169.533 1.00 2.27 234 GLU B CA 1
ATOM 1591 C C . GLU A 1 211 ? 23.342 14.928 169.851 1.00 2.00 234 GLU B C 1
ATOM 1592 O O . GLU A 1 211 ? 24.142 14.416 169.065 1.00 2.00 234 GLU B O 1
ATOM 1598 N N . ALA A 1 212 ? 23.703 15.516 170.996 1.00 2.00 235 ALA B N 1
ATOM 1599 C CA . ALA A 1 212 ? 25.097 15.567 171.457 1.00 2.00 235 ALA B CA 1
ATOM 1600 C C . ALA A 1 212 ? 25.663 14.151 171.652 1.00 2.00 235 ALA B C 1
ATOM 1601 O O . ALA A 1 212 ? 26.796 13.864 171.257 1.00 2.00 235 ALA B O 1
ATOM 1603 N N . ALA A 1 213 ? 24.869 13.289 172.286 1.00 2.00 236 ALA B N 1
ATOM 1604 C CA . ALA A 1 213 ? 25.246 11.896 172.533 1.00 2.00 236 ALA B CA 1
ATOM 1605 C C . ALA A 1 213 ? 25.511 11.129 171.227 1.00 2.00 236 ALA B C 1
ATOM 1606 O O . ALA A 1 213 ? 26.546 10.477 171.098 1.00 2.00 236 ALA B O 1
ATOM 1608 N N . VAL A 1 214 ? 24.597 11.244 170.260 1.00 2.00 237 VAL B N 1
ATOM 1609 C CA . VAL A 1 214 ? 24.708 10.545 168.961 1.00 2.00 237 VAL B CA 1
ATOM 1610 C C . VAL A 1 214 ? 25.951 11.002 168.182 1.00 2.00 237 VAL B C 1
ATOM 1611 O O . VAL A 1 214 ? 26.655 10.176 167.601 1.00 2.00 237 VAL B O 1
ATOM 1615 N N . GLN A 1 215 ? 26.238 12.307 168.214 1.00 2.00 238 GLN B N 1
ATOM 1616 C CA . GLN A 1 215 ? 27.448 12.841 167.583 1.00 2.00 238 GLN B CA 1
ATOM 1617 C C . GLN A 1 215 ? 28.728 12.230 168.175 1.00 2.00 238 GLN B C 1
ATOM 1618 O O . GLN A 1 215 ? 29.657 11.885 167.438 1.00 2.00 238 GLN B O 1
ATOM 1624 N N . GLU A 1 216 ? 28.768 12.113 169.504 1.00 2.00 239 GLU B N 1
ATOM 1625 C CA . GLU A 1 216 ? 29.905 11.502 170.189 1.00 2.23 239 GLU B CA 1
ATOM 1626 C C . GLU A 1 216 ? 30.024 9.996 169.881 1.00 2.00 239 GLU B C 1
ATOM 1627 O O . GLU A 1 216 ? 31.124 9.490 169.638 1.00 2.00 239 GLU B O 1
ATOM 1633 N N . ILE A 1 217 ? 28.894 9.296 169.881 1.00 2.00 240 ILE B N 1
ATOM 1634 C CA . ILE A 1 217 ? 28.876 7.867 169.553 1.00 2.05 240 ILE B CA 1
ATOM 1635 C C . ILE A 1 217 ? 29.368 7.650 168.103 1.00 2.37 240 ILE B C 1
ATOM 1636 O O . ILE A 1 217 ? 30.127 6.716 167.830 1.00 2.07 240 ILE B O 1
ATOM 1641 N N . ARG A 1 218 ? 28.959 8.545 167.201 1.00 2.91 241 ARG B N 1
ATOM 1642 C CA . ARG A 1 218 ? 29.395 8.531 165.805 1.00 3.79 241 ARG B CA 1
ATOM 1643 C C . ARG A 1 218 ? 30.906 8.780 165.670 1.00 3.92 241 ARG B C 1
ATOM 1644 O O . ARG A 1 218 ? 31.607 7.992 165.030 1.00 3.55 241 ARG B O 1
ATOM 1652 N N . LYS A 1 219 ? 31.410 9.852 166.288 1.00 4.43 242 LYS B N 1
ATOM 1653 C CA . LYS A 1 219 ? 32.828 10.216 166.131 1.00 5.11 242 LYS B CA 1
ATOM 1654 C C . LYS A 1 219 ? 33.791 9.217 166.791 1.00 5.04 242 LYS B C 1
ATOM 1655 O O . LYS A 1 219 ? 34.925 9.051 166.335 1.00 4.97 242 LYS B O 1
ATOM 1661 N N . GLU A 1 220 ? 33.327 8.545 167.844 1.00 5.16 243 GLU B N 1
ATOM 1662 C CA . GLU A 1 220 ? 34.104 7.493 168.506 1.00 5.57 243 GLU B CA 1
ATOM 1663 C C . GLU A 1 220 ? 34.145 6.192 167.695 1.00 5.13 243 GLU B C 1
ATOM 1664 O O . GLU A 1 220 ? 34.865 5.256 168.058 1.00 5.13 243 GLU B O 1
ATOM 1670 N N . GLY A 1 221 ? 33.370 6.141 166.611 1.00 4.55 244 GLY B N 1
ATOM 1671 C CA . GLY A 1 221 ? 33.319 4.975 165.728 1.00 4.40 244 GLY B CA 1
ATOM 1672 C C . GLY A 1 221 ? 32.357 3.880 166.170 1.00 4.21 244 GLY B C 1
ATOM 1673 O O . GLY A 1 221 ? 32.251 2.845 165.507 1.00 3.83 244 GLY B O 1
ATOM 1674 N N . VAL A 1 222 ? 31.653 4.115 167.279 1.00 4.13 245 VAL B N 1
ATOM 1675 C CA . VAL A 1 222 ? 30.741 3.128 167.881 1.00 4.25 245 VAL B CA 1
ATOM 1676 C C . VAL A 1 222 ? 29.492 2.911 167.024 1.00 4.56 245 VAL B C 1
ATOM 1677 O O . VAL A 1 222 ? 29.042 1.769 166.859 1.00 4.50 245 VAL B O 1
ATOM 1681 N N . LEU A 1 223 ? 28.958 3.994 166.456 1.00 4.71 246 LEU B N 1
ATOM 1682 C CA . LEU A 1 223 ? 27.826 3.900 165.530 1.00 5.72 246 LEU B CA 1
ATOM 1683 C C . LEU A 1 223 ? 28.131 2.971 164.339 1.00 5.42 246 LEU B C 1
ATOM 1684 O O . LEU A 1 223 ? 27.312 2.117 163.990 1.00 4.76 246 LEU B O 1
ATOM 1689 N N . ALA A 1 224 ? 29.311 3.130 163.740 1.00 5.42 247 ALA B N 1
ATOM 1690 C CA . ALA A 1 224 ? 29.744 2.272 162.622 1.00 5.30 247 ALA B CA 1
ATOM 1691 C C . ALA A 1 224 ? 29.990 0.822 163.045 1.00 5.40 247 ALA B C 1
ATOM 1692 O O . ALA A 1 224 ? 29.714 -0.110 162.273 1.00 4.66 247 ALA B O 1
ATOM 1694 N N . GLU A 1 225 ? 30.497 0.633 164.267 1.00 5.75 248 GLU B N 1
ATOM 1695 C CA . GLU A 1 225 ? 30.685 -0.707 164.840 1.00 6.68 248 GLU B CA 1
ATOM 1696 C C . GLU A 1 225 ? 29.352 -1.427 165.009 1.00 6.09 248 GLU B C 1
ATOM 1697 O O . GLU A 1 225 ? 29.232 -2.606 164.688 1.00 5.85 248 GLU B O 1
ATOM 1703 N N . LEU A 1 226 ? 28.365 -0.706 165.533 1.00 5.57 249 LEU B N 1
ATOM 1704 C CA . LEU A 1 226 ? 27.032 -1.253 165.747 1.00 5.22 249 LEU B CA 1
ATOM 1705 C C . LEU A 1 226 ? 26.337 -1.581 164.423 1.00 5.33 249 LEU B C 1
ATOM 1706 O O . LEU A 1 226 ? 25.670 -2.610 164.301 1.00 4.82 249 LEU B O 1
ATOM 1711 N N . GLU A 1 227 ? 26.499 -0.705 163.436 1.00 5.22 250 GLU B N 1
ATOM 1712 C CA . GLU A 1 227 ? 25.957 -0.958 162.098 1.00 5.84 250 GLU B CA 1
ATOM 1713 C C . GLU A 1 227 ? 26.478 -2.278 161.523 1.00 5.96 250 GLU B C 1
ATOM 1714 O O . GLU A 1 227 ? 25.694 -3.094 161.024 1.00 5.33 250 GLU B O 1
ATOM 1720 N N . GLN A 1 228 ? 27.796 -2.482 161.613 1.00 6.26 251 GLN B N 1
ATOM 1721 C CA . GLN A 1 228 ? 28.446 -3.690 161.087 1.00 6.78 251 GLN B CA 1
ATOM 1722 C C . GLN A 1 228 ? 28.010 -4.913 161.891 1.00 6.30 251 GLN B C 1
ATOM 1723 O O . GLN A 1 228 ? 27.613 -5.930 161.320 1.00 6.01 251 GLN B O 1
ATOM 1729 N N . LYS A 1 229 ? 28.064 -4.780 163.216 1.00 6.17 252 LYS B N 1
ATOM 1730 C CA . LYS A 1 229 ? 27.689 -5.835 164.148 1.00 6.32 252 LYS B CA 1
ATOM 1731 C C . LYS A 1 229 ? 26.280 -6.368 163.874 1.00 5.59 252 LYS B C 1
ATOM 1732 O O . LYS A 1 229 ? 26.077 -7.585 163.831 1.00 4.97 252 LYS B O 1
ATOM 1738 N N . TRP A 1 230 ? 25.320 -5.462 163.688 1.00 4.46 253 TRP B N 1
ATOM 1739 C CA . TRP A 1 230 ? 23.913 -5.849 163.547 1.00 4.41 253 TRP B CA 1
ATOM 1740 C C . TRP A 1 230 ? 23.460 -6.065 162.081 1.00 4.47 253 TRP B C 1
ATOM 1741 O O . TRP A 1 230 ? 22.289 -6.368 161.825 1.00 4.88 253 TRP B O 1
ATOM 1752 N N . GLY A 1 231 ? 24.393 -5.951 161.136 1.00 3.94 254 GLY B N 1
ATOM 1753 C CA . GLY A 1 231 ? 24.111 -6.231 159.710 1.00 3.40 254 GLY B CA 1
ATOM 1754 C C . GLY A 1 231 ? 23.231 -5.227 158.972 1.00 3.38 254 GLY B C 1
ATOM 1755 O O . GLY A 1 231 ? 22.588 -5.578 157.964 1.00 2.91 254 GLY B O 1
ATOM 1756 N N . LEU A 1 232 ? 23.223 -3.978 159.444 1.00 2.87 255 LEU B N 1
ATOM 1757 C CA . LEU A 1 232 ? 22.425 -2.905 158.838 1.00 3.47 255 LEU B CA 1
ATOM 1758 C C . LEU A 1 232 ? 22.744 -2.657 157.369 1.00 3.81 255 LEU B C 1
ATOM 1759 O O . LEU A 1 232 ? 21.856 -2.289 156.604 1.00 3.82 255 LEU B O 1
ATOM 1764 N N . ASN A 1 233 ? 24.002 -2.883 156.987 1.00 4.52 256 ASN B N 1
ATOM 1765 C CA . ASN A 1 233 ? 24.436 -2.828 155.576 1.00 5.84 256 ASN B CA 1
ATOM 1766 C C . ASN A 1 233 ? 23.580 -3.700 154.652 1.00 5.90 256 ASN B C 1
ATOM 1767 O O . ASN A 1 233 ? 23.434 -3.400 153.460 1.00 6.04 256 ASN B O 1
ATOM 1772 N N . ASN A 1 234 ? 23.014 -4.767 155.210 1.00 5.76 257 ASN B N 1
ATOM 1773 C CA . ASN A 1 234 ? 22.240 -5.735 154.436 1.00 6.02 257 ASN B CA 1
ATOM 1774 C C . ASN A 1 234 ? 20.760 -5.799 154.806 1.00 5.87 257 ASN B C 1
ATOM 1775 O O . ASN A 1 234 ? 20.091 -6.815 154.568 1.00 5.89 257 ASN B O 1
ATOM 1780 N N . LEU A 1 235 ? 20.271 -4.698 155.372 1.00 5.53 258 LEU B N 1
ATOM 1781 C CA . LEU A 1 235 ? 18.876 -4.524 155.777 1.00 6.02 258 LEU B CA 1
ATOM 1782 C C . LEU A 1 235 ? 17.929 -4.994 154.676 1.00 5.37 258 LEU B C 1
ATOM 1783 O O . LEU A 1 235 ? 18.052 -4.544 153.530 1.00 5.18 258 LEU B O 1
ATOM 1788 N N . GLU A 1 236 ? 16.992 -5.879 155.028 1.00 4.28 259 GLU B N 1
ATOM 1789 C CA . GLU A 1 236 ? 16.043 -6.441 154.051 1.00 3.83 259 GLU B CA 1
ATOM 1790 C C . GLU A 1 236 ? 14.732 -5.665 153.950 1.00 3.10 259 GLU B C 1
ATOM 1791 O O . GLU A 1 236 ? 14.157 -5.558 152.866 1.00 2.18 259 GLU B O 1
ATOM 1797 N N . HIS A 1 237 ? 14.263 -5.133 155.081 1.00 2.03 260 HIS B N 1
ATOM 1798 C CA . HIS A 1 237 ? 12.971 -4.459 155.142 1.00 2.00 260 HIS B CA 1
ATOM 1799 C C . HIS A 1 237 ? 13.193 -2.993 155.509 1.00 2.00 260 HIS B C 1
ATOM 1800 O O . HIS A 1 237 ? 13.339 -2.643 156.680 1.00 2.00 260 HIS B O 1
ATOM 1807 N N . HIS A 1 238 ? 13.233 -2.148 154.483 1.00 2.00 261 HIS B N 1
ATOM 1808 C CA . HIS A 1 238 ? 13.543 -0.732 154.634 1.00 2.00 261 HIS B CA 1
ATOM 1809 C C . HIS A 1 2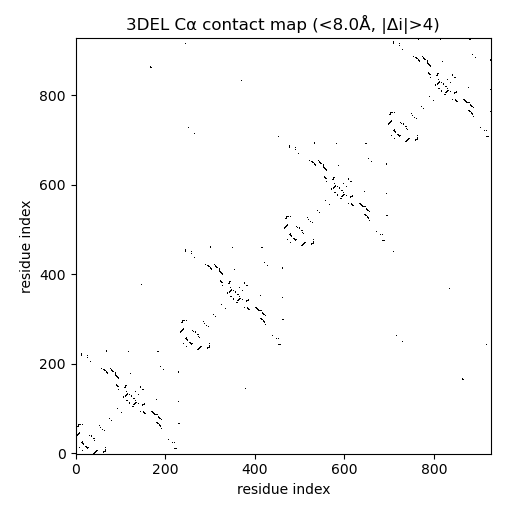38 ? 12.313 0.051 155.071 1.00 2.00 261 HIS B C 1
ATOM 1810 O O . HIS A 1 238 ? 11.210 -0.192 154.564 1.00 2.00 261 HIS B O 1
ATOM 1817 N N . HIS A 1 239 ? 12.499 0.986 156.006 1.00 2.00 262 HIS B N 1
ATOM 1818 C CA . HIS A 1 239 ? 11.435 1.904 156.429 1.00 2.00 262 HIS B CA 1
ATOM 1819 C C . HIS A 1 239 ? 10.085 1.208 156.665 1.00 2.00 262 HIS B C 1
ATOM 1820 O O . HIS A 1 239 ? 9.043 1.639 156.162 1.00 2.00 262 HIS B O 1
ATOM 1827 N N . HIS A 1 240 ? 10.125 0.114 157.419 1.00 2.00 263 HIS B N 1
ATOM 1828 C CA . HIS A 1 240 ? 8.926 -0.645 157.755 1.00 2.00 263 HIS B CA 1
ATOM 1829 C C . HIS A 1 240 ? 7.891 0.195 158.537 1.00 2.00 263 HIS B C 1
ATOM 1830 O O . HIS A 1 240 ? 6.690 -0.055 158.449 1.00 2.00 263 HIS B O 1
ATOM 1837 N N . HIS A 1 241 ? 8.357 1.205 159.274 1.00 2.00 264 HIS B N 1
ATOM 1838 C CA . HIS A 1 241 ? 7.465 2.103 160.010 1.00 2.00 264 HIS B CA 1
ATOM 1839 C C . HIS A 1 241 ? 7.467 3.526 159.430 1.00 2.00 264 HIS B C 1
ATOM 1840 O O . HIS A 1 241 ? 7.951 4.461 160.080 1.00 2.00 264 HIS B O 1
ATOM 1847 N N . HIS A 1 242 ? 6.922 3.691 158.223 1.00 2.00 265 HIS B N 1
ATOM 1848 C CA . HIS A 1 242 ? 6.883 5.014 157.569 1.00 2.00 265 HIS B CA 1
ATOM 1849 C C . HIS A 1 242 ? 5.518 5.722 157.582 1.00 2.00 265 HIS B C 1
ATOM 1850 O O . HIS A 1 242 ? 4.511 5.168 158.031 1.00 2.00 265 HIS B O 1
ATOM 1857 N N . GLU B 1 11 ? 31.102 -22.937 66.286 1.00 14.42 34 GLU C N 1
ATOM 1858 C CA . GLU B 1 11 ? 29.653 -22.581 66.239 1.00 13.97 34 GLU C CA 1
ATOM 1859 C C . GLU B 1 11 ? 29.266 -21.668 67.410 1.00 13.05 34 GLU C C 1
ATOM 1860 O O . GLU B 1 11 ? 30.129 -21.058 68.044 1.00 13.01 34 GLU C O 1
ATOM 1866 N N . LYS B 1 12 ? 27.969 -21.575 67.687 1.00 11.86 35 LYS C N 1
ATOM 1867 C CA . LYS B 1 12 ? 27.465 -20.636 68.675 1.00 10.66 35 LYS C CA 1
ATOM 1868 C C . LYS B 1 12 ? 26.970 -21.301 69.956 1.00 9.31 35 LYS C C 1
ATOM 1869 O O . LYS B 1 12 ? 26.398 -22.400 69.933 1.00 9.09 35 LYS C O 1
ATOM 1875 N N . PHE B 1 13 ? 27.223 -20.629 71.075 1.00 7.52 36 PHE C N 1
ATOM 1876 C CA . PHE B 1 13 ? 26.611 -20.984 72.356 1.00 6.15 36 PHE C CA 1
ATOM 1877 C C . PHE B 1 13 ? 25.593 -19.882 72.649 1.00 5.24 36 PHE C C 1
ATOM 1878 O O . PHE B 1 13 ? 25.959 -18.740 72.953 1.00 4.55 36 PHE C O 1
ATOM 1886 N N . ILE B 1 14 ? 24.316 -20.219 72.470 1.00 4.25 37 ILE C N 1
ATOM 1887 C CA . ILE B 1 14 ? 23.224 -19.249 72.595 1.00 3.41 37 ILE C CA 1
ATOM 1888 C C . ILE B 1 14 ? 22.644 -19.310 74.001 1.00 2.84 37 ILE C C 1
ATOM 1889 O O . ILE B 1 14 ? 22.053 -20.317 74.392 1.00 2.19 37 ILE C O 1
ATOM 1894 N N . VAL B 1 15 ? 22.810 -18.216 74.740 1.00 2.51 38 VAL C N 1
ATOM 1895 C CA . VAL B 1 15 ? 22.378 -18.126 76.130 1.00 2.50 38 VAL C CA 1
ATOM 1896 C C . VAL B 1 15 ? 21.189 -17.186 76.230 1.00 2.62 38 VAL C C 1
ATOM 1897 O O . VAL B 1 15 ? 21.251 -16.032 75.779 1.00 2.85 38 VAL C O 1
ATOM 1901 N N . GLY B 1 16 ? 20.105 -17.677 76.820 1.00 2.79 39 GLY C N 1
ATOM 1902 C CA . GLY B 1 16 ? 18.942 -16.830 77.097 1.00 2.72 39 GLY C CA 1
ATOM 1903 C C . GLY B 1 16 ? 19.012 -16.204 78.481 1.00 2.52 39 GLY C C 1
ATOM 1904 O O . GLY B 1 16 ? 19.355 -16.881 79.461 1.00 2.31 39 GLY C O 1
ATOM 1905 N N . THR B 1 17 ? 18.671 -14.915 78.564 1.00 2.11 40 THR C N 1
ATOM 1906 C CA . THR B 1 17 ? 18.675 -14.188 79.835 1.00 2.02 40 THR C CA 1
ATOM 1907 C C . THR B 1 17 ? 17.539 -13.157 79.918 1.00 2.00 40 THR C C 1
ATOM 1908 O O . THR B 1 17 ? 16.963 -12.764 78.900 1.00 2.11 40 THR C O 1
ATOM 1912 N N . ASN B 1 18 ? 17.215 -12.758 81.145 1.00 2.00 41 ASN C N 1
ATOM 1913 C CA . ASN B 1 18 ? 16.294 -11.654 81.431 1.00 2.00 41 ASN C CA 1
ATOM 1914 C C . ASN B 1 18 ? 17.065 -10.574 82.202 1.00 2.00 41 ASN C C 1
ATOM 1915 O O . ASN B 1 18 ? 17.344 -10.715 83.398 1.00 2.00 41 ASN C O 1
ATOM 1920 N N . ALA B 1 19 ? 17.422 -9.501 81.503 1.00 2.00 42 ALA C N 1
ATOM 1921 C CA . ALA B 1 19 ? 18.362 -8.495 82.023 1.00 2.00 42 ALA C CA 1
ATOM 1922 C C . ALA B 1 19 ? 17.734 -7.528 83.029 1.00 2.00 42 ALA C C 1
ATOM 1923 O O . ALA B 1 19 ? 17.666 -6.312 82.791 1.00 2.00 42 ALA C O 1
ATOM 1925 N N . THR B 1 20 ? 17.310 -8.062 84.179 1.00 2.00 43 THR C N 1
ATOM 1926 C CA . THR B 1 20 ? 16.552 -7.286 85.165 1.00 2.00 43 THR C CA 1
ATOM 1927 C C . THR B 1 20 ? 17.020 -7.528 86.599 1.00 2.00 43 THR C C 1
ATOM 1928 O O . THR B 1 20 ? 16.292 -7.221 87.535 1.00 2.00 43 THR C O 1
ATOM 1932 N N . TYR B 1 21 ? 18.220 -8.078 86.773 1.00 2.00 44 TYR C N 1
ATOM 1933 C CA . TYR B 1 21 ? 18.645 -8.601 88.075 1.00 2.00 44 TYR C CA 1
ATOM 1934 C C . TYR B 1 21 ? 20.126 -8.319 88.366 1.00 2.00 44 TYR C C 1
ATOM 1935 O O . TYR B 1 21 ? 20.956 -9.224 88.288 1.00 2.00 44 TYR C O 1
ATOM 1944 N N . PRO B 1 22 ? 20.464 -7.061 88.712 1.00 2.00 45 PRO C N 1
ATOM 1945 C CA . PRO B 1 22 ? 21.843 -6.779 89.126 1.00 2.00 45 PRO C CA 1
ATOM 1946 C C . PRO B 1 22 ? 22.152 -7.529 90.421 1.00 2.00 45 PRO C C 1
ATOM 1947 O O . PRO B 1 22 ? 21.258 -7.681 91.257 1.00 2.00 45 PRO C O 1
ATOM 1951 N N . PRO B 1 23 ? 23.400 -8.011 90.596 1.00 2.08 46 PRO C N 1
ATOM 1952 C CA . PRO B 1 23 ? 24.564 -7.948 89.708 1.00 2.40 46 PRO C CA 1
ATOM 1953 C C . PRO B 1 23 ? 24.693 -9.088 88.667 1.00 2.60 46 PRO C C 1
ATOM 1954 O O . PRO B 1 23 ? 25.698 -9.151 87.955 1.00 2.30 46 PRO C O 1
ATOM 1958 N N . PHE B 1 24 ? 23.693 -9.967 88.573 1.00 2.32 47 PHE C N 1
ATOM 1959 C CA . PHE B 1 24 ? 23.743 -11.094 87.621 1.00 2.50 47 PHE C CA 1
ATOM 1960 C C . PHE B 1 24 ? 23.691 -10.638 86.150 1.00 2.11 47 PHE C C 1
ATOM 1961 O O . PHE B 1 24 ? 24.603 -10.936 85.367 1.00 2.00 47 PHE C O 1
ATOM 1969 N N . GLU B 1 25 ? 22.641 -9.896 85.793 1.00 2.01 48 GLU C N 1
ATOM 1970 C CA . GLU B 1 25 ? 22.497 -9.326 84.447 1.00 2.11 48 GLU C CA 1
ATOM 1971 C C . GLU B 1 25 ? 21.670 -8.065 84.518 1.00 2.30 48 GLU C C 1
ATOM 1972 O O . GLU B 1 25 ? 20.686 -7.985 85.275 1.00 2.21 48 GLU C O 1
ATOM 1978 N N . PHE B 1 26 ? 22.099 -7.073 83.745 1.00 2.13 49 PHE C N 1
ATOM 1979 C CA . PHE B 1 26 ? 21.395 -5.802 83.624 1.00 2.00 49 PHE C CA 1
ATOM 1980 C C . PHE B 1 26 ? 21.886 -5.043 82.384 1.00 2.00 49 PHE C C 1
ATOM 1981 O O . PHE B 1 26 ? 22.818 -5.483 81.702 1.00 2.00 49 PHE C O 1
ATOM 1989 N N . VAL B 1 27 ? 21.247 -3.921 82.078 1.00 2.00 50 VAL C N 1
ATOM 1990 C CA . VAL B 1 27 ? 21.559 -3.185 80.843 1.00 2.00 50 VAL C CA 1
ATOM 1991 C C . VAL B 1 27 ? 22.438 -1.973 81.144 1.00 2.00 50 VAL C C 1
ATOM 1992 O O . VAL B 1 27 ? 22.106 -1.161 82.012 1.00 2.00 50 VAL C O 1
ATOM 1996 N N . ASP B 1 28 ? 23.566 -1.860 80.440 1.00 2.00 51 ASP C N 1
ATOM 1997 C CA . ASP B 1 28 ? 24.408 -0.664 80.565 1.00 2.00 51 ASP C CA 1
ATOM 1998 C C . ASP B 1 28 ? 23.861 0.510 79.734 1.00 2.00 51 ASP C C 1
ATOM 1999 O O . ASP B 1 28 ? 22.814 0.386 79.087 1.00 2.00 51 ASP C O 1
ATOM 2004 N N . LYS B 1 29 ? 24.554 1.646 79.756 1.00 2.00 52 LYS C N 1
ATOM 2005 C CA . LYS B 1 29 ? 24.087 2.824 79.017 1.00 2.51 52 LYS C CA 1
ATOM 2006 C C . LYS B 1 29 ? 24.323 2.752 77.502 1.00 2.99 52 LYS C C 1
ATOM 2007 O O . LYS B 1 29 ? 23.929 3.657 76.771 1.00 3.42 52 LYS C O 1
ATOM 2013 N N . ARG B 1 30 ? 24.972 1.683 77.044 1.00 3.66 53 ARG C N 1
ATOM 2014 C CA . ARG B 1 30 ? 25.101 1.393 75.613 1.00 4.61 53 ARG C CA 1
ATOM 2015 C C . ARG B 1 30 ? 23.912 0.551 75.138 1.00 4.39 53 ARG C C 1
ATOM 2016 O O . ARG B 1 30 ? 23.748 0.326 73.943 1.00 4.61 53 ARG C O 1
ATOM 2024 N N . GLY B 1 31 ? 23.088 0.091 76.074 1.00 4.34 54 GLY C N 1
ATOM 2025 C CA . GLY B 1 31 ? 21.978 -0.804 75.750 1.00 4.76 54 GLY C CA 1
ATOM 2026 C C . GLY B 1 31 ? 22.378 -2.270 75.693 1.00 4.63 54 GLY C C 1
ATOM 2027 O O . GLY B 1 31 ? 21.585 -3.120 75.278 1.00 4.91 54 GLY C O 1
ATOM 2028 N N . GLU B 1 32 ? 23.605 -2.575 76.114 1.00 4.71 55 GLU C N 1
ATOM 2029 C CA . GLU B 1 32 ? 24.108 -3.956 76.126 1.00 4.79 55 GLU C CA 1
ATOM 2030 C C . GLU B 1 32 ? 23.894 -4.662 77.471 1.00 4.49 55 GLU C C 1
ATOM 2031 O O . GLU B 1 32 ? 23.950 -4.036 78.528 1.00 4.03 55 GLU C O 1
ATOM 2037 N N . VAL B 1 33 ? 23.666 -5.977 77.436 1.00 3.85 56 VAL C N 1
ATOM 2038 C CA . VAL B 1 33 ? 23.536 -6.745 78.675 1.00 3.12 56 VAL C CA 1
ATOM 2039 C C . VAL B 1 33 ? 24.905 -7.059 79.269 1.00 2.83 56 VAL C C 1
ATOM 2040 O O . VAL B 1 33 ? 25.757 -7.647 78.603 1.00 2.97 56 VAL C O 1
ATOM 2044 N N . VAL B 1 34 ? 25.100 -6.664 80.525 1.00 2.00 57 VAL C N 1
ATOM 2045 C CA . VAL B 1 34 ? 26.346 -6.919 81.243 1.00 2.00 57 VAL C CA 1
ATOM 2046 C C . VAL B 1 34 ? 26.059 -7.621 82.573 1.00 2.00 57 VAL C C 1
ATOM 2047 O O . VAL B 1 34 ? 24.908 -7.700 83.006 1.00 2.00 57 VAL C O 1
ATOM 2051 N N . GLY B 1 35 ? 27.109 -8.119 83.219 1.00 2.00 58 GLY C N 1
ATOM 2052 C CA . GLY B 1 35 ? 26.977 -8.647 84.563 1.00 2.00 58 GLY C CA 1
ATOM 2053 C C . GLY B 1 35 ? 27.782 -9.914 84.810 1.00 2.00 58 GLY C C 1
ATOM 2054 O O . GLY B 1 35 ? 28.477 -10.420 83.908 1.00 2.00 58 GLY C O 1
ATOM 2055 N N . PHE B 1 36 ? 27.684 -10.407 86.048 1.00 2.00 59 PHE C N 1
ATOM 2056 C CA . PHE B 1 36 ? 28.340 -11.631 86.472 1.00 2.00 59 PHE C CA 1
ATOM 2057 C C . PHE B 1 36 ? 27.969 -12.814 85.564 1.00 2.00 59 PHE C C 1
ATOM 2058 O O . PHE B 1 36 ? 28.850 -13.568 85.142 1.00 2.00 59 PHE C O 1
ATOM 2066 N N . ASP B 1 37 ? 26.675 -12.972 85.268 1.00 2.00 60 ASP C N 1
ATOM 2067 C CA . ASP B 1 37 ? 26.193 -14.072 84.430 1.00 2.00 60 ASP C CA 1
ATOM 2068 C C . ASP B 1 37 ? 26.735 -13.963 83.001 1.00 2.00 60 ASP C C 1
ATOM 2069 O O . ASP B 1 37 ? 27.002 -14.983 82.376 1.00 2.00 60 ASP C O 1
ATOM 2074 N N . ILE B 1 38 ? 26.889 -12.727 82.510 1.00 2.00 61 ILE C N 1
ATOM 2075 C CA . ILE B 1 38 ? 27.392 -12.471 81.155 1.00 2.00 61 ILE C CA 1
ATOM 2076 C C . ILE B 1 38 ? 28.880 -12.805 81.058 1.00 2.00 61 ILE C C 1
ATOM 2077 O O . ILE B 1 38 ? 29.313 -13.465 80.106 1.00 2.00 61 ILE C O 1
ATOM 2082 N N . ASP B 1 39 ? 29.650 -12.376 82.054 1.00 2.00 62 ASP C N 1
ATOM 2083 C CA . ASP B 1 39 ? 31.066 -12.720 82.123 1.00 2.00 62 ASP C CA 1
ATOM 2084 C C . ASP B 1 39 ? 31.256 -14.237 82.277 1.00 2.00 62 ASP C C 1
ATOM 2085 O O . ASP B 1 39 ? 32.147 -14.823 81.649 1.00 2.00 62 ASP C O 1
ATOM 2090 N N . LEU B 1 40 ? 30.408 -14.859 83.094 1.00 2.00 63 LEU C N 1
ATOM 2091 C CA . LEU B 1 40 ? 30.437 -16.315 83.264 1.00 2.00 63 LEU C CA 1
ATOM 2092 C C . LEU B 1 40 ? 30.074 -17.031 81.965 1.00 2.00 63 LEU C C 1
ATOM 2093 O O . LEU B 1 40 ? 30.726 -18.011 81.603 1.00 2.00 63 LEU C O 1
ATOM 2098 N N . ALA B 1 41 ? 29.033 -16.550 81.284 1.00 2.00 64 ALA C N 1
ATOM 2099 C CA . ALA B 1 41 ? 28.614 -17.131 80.007 1.00 2.00 64 ALA C CA 1
ATOM 2100 C C . ALA B 1 41 ? 29.730 -17.097 78.946 1.00 2.00 64 ALA C C 1
ATOM 2101 O O . ALA B 1 41 ? 29.891 -18.050 78.179 1.00 2.00 64 ALA C O 1
ATOM 2103 N N . ARG B 1 42 ? 30.506 -16.010 78.931 1.00 2.00 65 ARG C N 1
ATOM 2104 C CA . ARG B 1 42 ? 31.633 -15.867 78.016 1.00 2.00 65 ARG C CA 1
ATOM 2105 C C . ARG B 1 42 ? 32.771 -16.831 78.361 1.00 2.00 65 ARG C C 1
ATOM 2106 O O . ARG B 1 42 ? 33.338 -17.462 77.465 1.00 2.00 65 ARG C O 1
ATOM 2114 N N . GLU B 1 43 ? 33.098 -16.938 79.650 1.00 2.00 66 GLU C N 1
ATOM 2115 C CA . GLU B 1 43 ? 34.092 -17.915 80.105 1.00 2.00 66 GLU C CA 1
ATOM 2116 C C . GLU B 1 43 ? 33.686 -19.341 79.748 1.00 2.00 66 GLU C C 1
ATOM 2117 O O . GLU B 1 43 ? 34.526 -20.128 79.305 1.00 2.00 66 GLU C O 1
ATOM 2123 N N . ILE B 1 44 ? 32.402 -19.663 79.920 1.00 2.00 67 ILE C N 1
ATOM 2124 C CA . ILE B 1 44 ? 31.890 -20.984 79.551 1.00 2.00 67 ILE C CA 1
ATOM 2125 C C . ILE B 1 44 ? 32.020 -21.211 78.042 1.00 2.00 67 ILE C C 1
ATOM 2126 O O . ILE B 1 44 ? 32.487 -22.274 77.614 1.00 2.00 67 ILE C O 1
ATOM 2131 N N . SER B 1 45 ? 31.617 -20.220 77.247 1.00 2.00 68 SER C N 1
ATOM 2132 C CA . SER B 1 45 ? 31.681 -20.357 75.781 1.00 2.00 68 SER C CA 1
ATOM 2133 C C . SER B 1 45 ? 33.116 -20.571 75.284 1.00 2.00 68 SER C C 1
ATOM 2134 O O . SER B 1 45 ? 33.342 -21.366 74.364 1.00 2.00 68 SER C O 1
ATOM 2137 N N . ASN B 1 46 ? 34.073 -19.876 75.903 1.00 2.20 69 ASN C N 1
ATOM 2138 C CA . ASN B 1 46 ? 35.500 -20.076 75.619 1.00 2.92 69 ASN C CA 1
ATOM 2139 C C . ASN B 1 46 ? 35.950 -21.528 75.888 1.00 2.81 69 ASN C C 1
ATOM 2140 O O . ASN B 1 46 ? 36.684 -22.117 75.085 1.00 2.24 69 ASN C O 1
ATOM 2145 N N . LYS B 1 47 ? 35.504 -22.096 77.012 1.00 2.76 70 LYS C N 1
ATOM 2146 C CA . LYS B 1 47 ? 35.815 -23.498 77.365 1.00 3.25 70 LYS C CA 1
ATOM 2147 C C . LYS B 1 47 ? 35.190 -24.509 76.401 1.00 2.82 70 LYS C C 1
ATOM 2148 O O . LYS B 1 47 ? 35.788 -25.538 76.109 1.00 2.61 70 LYS C O 1
ATOM 2154 N N . LEU B 1 48 ? 33.983 -24.206 75.927 1.00 2.97 71 LEU C N 1
ATOM 2155 C CA . LEU B 1 48 ? 33.266 -25.059 74.979 1.00 3.26 71 LEU C CA 1
ATOM 2156 C C . LEU B 1 48 ? 33.805 -24.958 73.546 1.00 3.47 71 LEU C C 1
ATOM 2157 O O . LEU B 1 48 ? 33.499 -25.811 72.708 1.00 3.39 71 LEU C O 1
ATOM 2162 N N . GLY B 1 49 ? 34.607 -23.927 73.281 1.00 3.56 72 GLY C N 1
ATOM 2163 C CA . GLY B 1 49 ? 35.166 -23.673 71.952 1.00 3.89 72 GLY C CA 1
ATOM 2164 C C . GLY B 1 49 ? 34.155 -23.017 71.029 1.00 4.07 72 GLY C C 1
ATOM 2165 O O . GLY B 1 49 ? 34.150 -23.275 69.830 1.00 4.09 72 GLY C O 1
ATOM 2166 N N . LYS B 1 50 ? 33.305 -22.162 71.593 1.00 3.96 73 LYS C N 1
ATOM 2167 C CA . LYS B 1 50 ? 32.168 -21.586 70.872 1.00 4.49 73 LYS C CA 1
ATOM 2168 C C . LYS B 1 50 ? 32.071 -20.066 71.014 1.00 4.29 73 LYS C C 1
ATOM 2169 O O . LYS B 1 50 ? 32.710 -19.465 71.880 1.00 4.20 73 LYS C O 1
ATOM 2175 N N . THR B 1 51 ? 31.260 -19.457 70.151 1.00 4.54 74 THR C N 1
ATOM 2176 C CA . THR B 1 51 ? 31.040 -18.008 70.154 1.00 4.48 74 THR C CA 1
ATOM 2177 C C . THR B 1 51 ? 29.750 -17.707 70.908 1.00 4.10 74 THR C C 1
ATOM 2178 O O . THR B 1 51 ? 28.674 -18.183 70.529 1.00 4.35 74 THR C O 1
ATOM 2182 N N . LEU B 1 52 ? 29.870 -16.929 71.980 1.00 3.56 75 LEU C N 1
ATOM 2183 C CA . LEU B 1 52 ? 28.726 -16.562 72.803 1.00 3.17 75 LEU C CA 1
ATOM 2184 C C . LEU B 1 52 ? 27.730 -15.674 72.050 1.00 3.10 75 LEU C C 1
ATOM 2185 O O . LEU B 1 52 ? 28.111 -14.704 71.395 1.00 3.38 75 LEU C O 1
ATOM 2190 N N . ASP B 1 53 ? 26.454 -16.029 72.147 1.00 3.14 76 ASP C N 1
ATOM 2191 C CA . ASP B 1 53 ? 25.363 -15.241 71.585 1.00 3.62 76 ASP C CA 1
ATOM 2192 C C . ASP B 1 53 ? 24.318 -15.053 72.691 1.00 3.74 76 ASP C C 1
ATOM 2193 O O . ASP B 1 53 ? 23.546 -15.972 72.986 1.00 3.58 76 ASP C O 1
ATOM 2198 N N . VAL B 1 54 ? 24.308 -13.871 73.305 1.00 3.22 77 VAL C N 1
ATOM 2199 C CA . VAL B 1 54 ? 23.388 -13.587 74.411 1.00 3.65 77 VAL C CA 1
ATOM 2200 C C . VAL B 1 54 ? 22.087 -13.022 73.852 1.00 3.59 77 VAL C C 1
ATOM 2201 O O . VAL B 1 54 ? 22.099 -12.059 73.082 1.00 3.34 77 VAL C O 1
ATOM 2205 N N . ARG B 1 55 ? 20.971 -13.629 74.248 1.00 3.43 78 ARG C N 1
ATOM 2206 C CA . ARG B 1 55 ? 19.652 -13.200 73.797 1.00 3.44 78 ARG C CA 1
ATOM 2207 C C . ARG B 1 55 ? 18.714 -12.934 74.971 1.00 3.16 78 ARG C C 1
ATOM 2208 O O . ARG B 1 55 ? 18.682 -13.698 75.933 1.00 2.52 78 ARG C O 1
ATOM 2216 N N . GLU B 1 56 ? 17.946 -11.853 74.862 1.00 3.09 79 GLU C N 1
ATOM 2217 C CA . GLU B 1 56 ? 17.050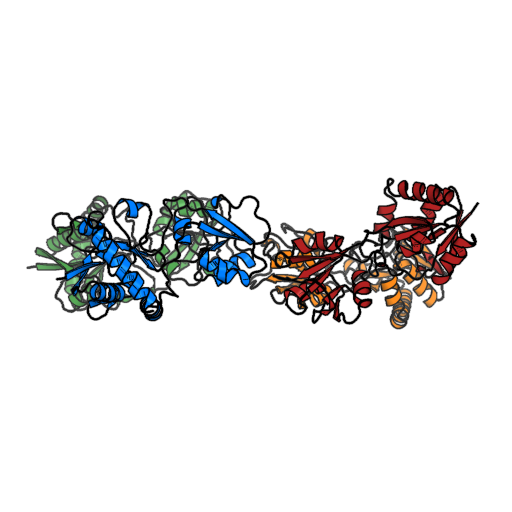 -11.402 75.929 1.00 3.55 79 GLU C CA 1
ATOM 2218 C C . GLU B 1 56 ? 15.627 -11.906 75.741 1.00 3.58 79 GLU C C 1
ATOM 2219 O O . GLU B 1 56 ? 15.088 -11.892 74.634 1.00 3.44 79 GLU C O 1
ATOM 2225 N N . PHE B 1 57 ? 15.024 -12.331 76.844 1.00 3.57 80 PHE C N 1
ATOM 2226 C CA . PHE B 1 57 ? 13.648 -12.808 76.848 1.00 4.18 80 PHE C CA 1
ATOM 2227 C C . PHE B 1 57 ? 12.959 -12.311 78.115 1.00 4.46 80 PHE C C 1
ATOM 2228 O O . PHE B 1 57 ? 13.630 -11.946 79.082 1.00 4.16 80 PHE C O 1
ATOM 2236 N N . SER B 1 58 ? 11.623 -12.302 78.102 1.00 4.70 81 SER C N 1
ATOM 2237 C CA . SER B 1 58 ? 10.833 -12.256 79.333 1.00 4.72 81 SER C CA 1
ATOM 2238 C C . SER B 1 58 ? 11.204 -13.483 80.151 1.00 4.28 81 SER C C 1
ATOM 2239 O O . SER B 1 58 ? 11.456 -14.551 79.588 1.00 4.41 81 SER C O 1
ATOM 2242 N N . PHE B 1 59 ? 11.240 -13.337 81.473 1.00 3.98 82 PHE C N 1
ATOM 2243 C CA . PHE B 1 59 ? 11.634 -14.450 82.332 1.00 3.56 82 PHE C CA 1
ATOM 2244 C C . PHE B 1 59 ? 10.739 -15.681 82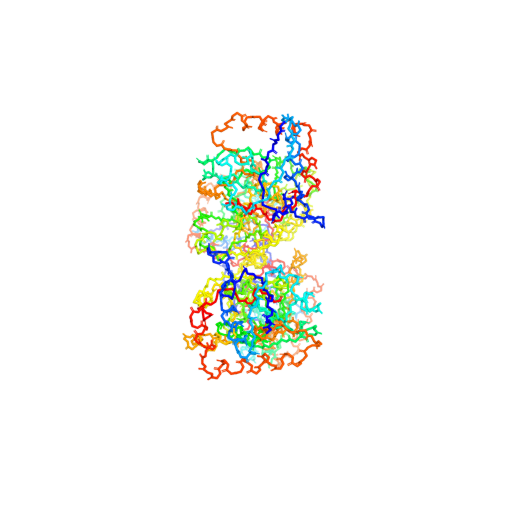.132 1.00 3.51 82 PHE C C 1
ATOM 2245 O O . PHE B 1 59 ? 11.251 -16.807 82.088 1.00 3.26 82 PHE C O 1
ATOM 2253 N N . ASP B 1 60 ? 9.427 -15.469 81.978 1.00 3.36 83 ASP C N 1
ATOM 2254 C CA A ASP B 1 60 ? 8.464 -16.568 81.814 0.50 3.61 83 ASP C CA 1
ATOM 2255 C CA B ASP B 1 60 ? 8.484 -16.586 81.827 0.50 3.67 83 ASP C CA 1
ATOM 2256 C C . ASP B 1 60 ? 8.572 -17.308 80.475 1.00 3.48 83 ASP C C 1
ATOM 2257 O O . ASP B 1 60 ? 7.931 -18.348 80.271 1.00 3.60 83 ASP C O 1
ATOM 2266 N N . ALA B 1 61 ? 9.380 -16.774 79.560 1.00 3.24 84 ALA C N 1
ATOM 2267 C CA . ALA B 1 61 ? 9.571 -17.396 78.241 1.00 2.75 84 ALA C CA 1
ATOM 2268 C C . ALA B 1 61 ? 10.870 -18.209 78.119 1.00 2.43 84 ALA C C 1
ATOM 2269 O O . ALA B 1 61 ? 11.063 -18.929 77.134 1.00 2.49 84 ALA C O 1
ATOM 2271 N N . LEU B 1 62 ? 11.743 -18.114 79.122 1.00 2.11 85 LEU C N 1
ATOM 2272 C CA . LEU B 1 62 ? 13.071 -18.745 79.065 1.00 2.00 85 LEU C CA 1
ATOM 2273 C C . LEU B 1 62 ? 13.095 -20.279 78.981 1.00 2.00 85 LEU C C 1
ATOM 2274 O O . LEU B 1 62 ? 13.802 -20.829 78.132 1.00 2.00 85 LEU C O 1
ATOM 2279 N N . ILE B 1 63 ? 12.352 -20.952 79.864 1.00 2.07 86 ILE C N 1
ATOM 2280 C CA A ILE B 1 63 ? 12.315 -22.418 79.899 0.50 2.42 86 ILE C CA 1
ATOM 2281 C CA B ILE B 1 63 ? 12.333 -22.416 79.893 0.50 2.37 86 ILE C CA 1
ATOM 2282 C C . ILE B 1 63 ? 11.692 -22.990 78.620 1.00 2.63 86 ILE C C 1
ATOM 2283 O O . ILE B 1 63 ? 12.156 -24.012 78.094 1.00 2.80 86 ILE C O 1
ATOM 2292 N N . LEU B 1 64 ? 10.654 -22.321 78.111 1.00 2.83 87 LEU C N 1
ATOM 2293 C CA . LEU B 1 64 ? 10.011 -22.755 76.867 1.00 3.06 87 LEU C CA 1
ATOM 2294 C C . LEU B 1 64 ? 10.997 -22.722 75.685 1.00 3.00 87 LEU C C 1
ATOM 2295 O O . LEU B 1 64 ? 11.082 -23.681 74.920 1.00 2.66 87 LEU C O 1
ATOM 2300 N N . ASN B 1 65 ? 11.737 -21.620 75.551 1.00 2.89 88 ASN C N 1
ATOM 2301 C CA . ASN B 1 65 ? 12.750 -21.496 74.502 1.00 2.80 88 ASN C CA 1
ATOM 2302 C C . ASN B 1 65 ? 13.871 -22.537 74.638 1.00 2.50 88 ASN C C 1
ATOM 2303 O O . ASN B 1 65 ? 14.353 -23.080 73.638 1.00 2.29 88 ASN C O 1
ATOM 2308 N N . LEU B 1 66 ? 14.268 -22.809 75.879 1.00 2.50 89 LEU C N 1
ATOM 2309 C CA . LEU B 1 66 ? 15.266 -23.834 76.181 1.00 2.48 89 LEU C CA 1
ATOM 2310 C C . LEU B 1 66 ? 14.799 -25.237 75.755 1.00 2.54 89 LEU C C 1
ATOM 2311 O O . LEU B 1 66 ? 15.564 -25.978 75.117 1.00 2.00 89 LEU C O 1
ATOM 2316 N N . LYS B 1 67 ? 13.547 -25.578 76.082 1.00 2.62 90 LYS C N 1
ATOM 2317 C CA . LYS B 1 67 ? 12.970 -26.885 75.727 1.00 3.36 90 LYS C CA 1
ATOM 2318 C C . LYS B 1 67 ? 12.784 -27.033 74.208 1.00 3.32 90 LYS C C 1
ATOM 2319 O O . LYS B 1 67 ? 12.940 -28.127 73.666 1.00 3.12 90 LYS C O 1
ATOM 2325 N N . GLN B 1 68 ? 12.455 -25.925 73.542 1.00 3.49 91 GLN C N 1
ATOM 2326 C CA . GLN B 1 68 ? 12.278 -25.890 72.086 1.00 4.07 91 GLN C CA 1
ATOM 2327 C C . GLN B 1 68 ? 13.615 -25.853 71.319 1.00 3.58 91 GLN C C 1
ATOM 2328 O O . GLN B 1 68 ? 13.625 -25.889 70.089 1.00 3.70 91 GLN C O 1
ATOM 2334 N N . HIS B 1 69 ? 14.730 -25.782 72.051 1.00 3.42 92 HIS C N 1
ATOM 2335 C CA . HIS B 1 69 ? 16.095 -25.739 71.485 1.00 3.21 92 HIS C CA 1
ATOM 2336 C C . HIS B 1 69 ? 16.447 -24.455 70.715 1.00 2.90 92 HIS C C 1
ATOM 2337 O O . HIS B 1 69 ? 17.348 -24.465 69.873 1.00 3.25 92 HIS C O 1
ATOM 2344 N N . ARG B 1 70 ? 15.743 -23.361 70.993 1.00 2.00 93 ARG C N 1
ATOM 2345 C CA . ARG B 1 70 ? 16.061 -22.075 70.366 1.00 2.00 93 ARG C CA 1
ATOM 2346 C C . ARG B 1 70 ? 17.202 -21.343 71.069 1.00 2.00 93 ARG C C 1
ATOM 2347 O O . ARG B 1 70 ? 17.818 -20.434 70.503 1.00 2.00 93 ARG C O 1
ATOM 2355 N N . ILE B 1 71 ? 17.455 -21.732 72.316 1.00 2.00 94 ILE C N 1
ATOM 2356 C CA . ILE B 1 71 ? 18.643 -21.313 73.048 1.00 2.00 94 ILE C CA 1
ATOM 2357 C C . ILE B 1 71 ? 19.302 -22.578 73.599 1.00 2.00 94 ILE C C 1
ATOM 2358 O O . ILE B 1 71 ? 18.637 -23.603 73.765 1.00 2.00 94 ILE C O 1
ATOM 2363 N N . ASP B 1 72 ? 20.601 -22.501 73.867 1.00 2.00 95 ASP C N 1
ATOM 2364 C CA . ASP B 1 72 ? 21.376 -23.653 74.333 1.00 2.00 95 ASP C CA 1
ATOM 2365 C C . ASP B 1 72 ? 21.432 -23.717 75.867 1.00 2.00 95 ASP C C 1
ATOM 2366 O O . ASP B 1 72 ? 21.558 -24.796 76.447 1.00 2.00 95 ASP C O 1
ATOM 2371 N N . ALA B 1 73 ? 21.335 -22.556 76.509 1.00 2.00 96 ALA C N 1
ATOM 2372 C CA . ALA B 1 73 ? 21.361 -22.485 77.973 1.00 2.00 96 ALA C CA 1
ATOM 2373 C C . ALA B 1 73 ? 20.624 -21.266 78.508 1.00 2.00 96 ALA C C 1
ATOM 2374 O O . ALA B 1 73 ? 20.488 -20.262 77.805 1.00 2.00 96 ALA C O 1
ATOM 2376 N N . VAL B 1 74 ? 20.149 -21.370 79.756 1.00 2.00 97 VAL C N 1
ATOM 2377 C CA . VAL B 1 74 ? 19.545 -20.248 80.466 1.00 2.00 97 VAL C CA 1
ATOM 2378 C C . VAL B 1 74 ? 20.477 -19.868 81.610 1.00 2.00 97 VAL C C 1
ATOM 2379 O O . VAL B 1 74 ? 20.790 -20.706 82.470 1.00 2.00 97 VAL C O 1
ATOM 2383 N N . ILE B 1 75 ? 20.949 -18.621 81.587 1.00 2.00 98 ILE C N 1
ATOM 2384 C CA . ILE B 1 75 ? 21.726 -18.049 82.692 1.00 2.00 98 ILE C CA 1
ATOM 2385 C C . ILE B 1 75 ? 21.129 -16.684 83.033 1.00 2.00 98 ILE C C 1
ATOM 2386 O O . ILE B 1 75 ? 21.239 -15.738 82.253 1.00 2.00 98 ILE C O 1
ATOM 2391 N N . THR B 1 76 ? 20.486 -16.602 84.199 1.00 2.00 99 THR C N 1
ATOM 2392 C CA . THR B 1 76 ? 19.604 -15.477 84.522 1.00 2.00 99 THR C CA 1
ATOM 2393 C C . THR B 1 76 ? 19.382 -15.308 86.046 1.00 2.00 99 THR C C 1
ATOM 2394 O O . THR B 1 76 ? 18.334 -14.829 86.477 1.00 2.00 99 THR C O 1
ATOM 2398 N N . GLY B 1 77 ? 20.387 -15.682 86.841 1.00 2.00 100 GLY C N 1
ATOM 2399 C CA . GLY B 1 77 ? 20.273 -15.691 88.305 1.00 2.00 100 GLY C CA 1
ATOM 2400 C C . GLY B 1 77 ? 19.085 -16.523 88.762 1.00 2.00 100 GLY C C 1
ATOM 2401 O O . GLY B 1 77 ? 18.354 -16.126 89.658 1.00 2.00 100 GLY C O 1
ATOM 2402 N N . MET B 1 78 ? 18.895 -17.680 88.122 1.00 2.00 101 MET C N 1
ATOM 2403 C CA . MET B 1 78 ? 17.738 -18.528 88.373 1.00 2.00 101 MET C CA 1
ATOM 2404 C C . MET B 1 78 ? 18.053 -19.464 89.538 1.00 2.00 101 MET C C 1
ATOM 2405 O O . MET B 1 78 ? 19.084 -20.149 89.528 1.00 2.00 101 MET C O 1
ATOM 2410 N N . SER B 1 79 ? 17.168 -19.491 90.530 1.00 2.00 102 SER C N 1
ATOM 2411 C CA . SER B 1 79 ? 17.322 -20.376 91.689 1.00 2.00 102 SER C CA 1
ATOM 2412 C C . SER B 1 79 ? 17.117 -21.839 91.265 1.00 2.00 102 SER C C 1
ATOM 2413 O O . SER B 1 79 ? 16.228 -22.145 90.455 1.00 2.00 102 SER C O 1
ATOM 2416 N N . ILE B 1 80 ? 17.955 -22.722 91.800 1.00 2.00 103 ILE C N 1
ATOM 2417 C CA . ILE B 1 80 ? 17.770 -24.174 91.643 1.00 2.00 103 ILE C CA 1
ATOM 2418 C C . ILE B 1 80 ? 16.720 -24.664 92.647 1.00 2.00 103 ILE C C 1
ATOM 2419 O O . ILE B 1 80 ? 16.927 -24.612 93.866 1.00 2.00 103 ILE C O 1
ATOM 2424 N N . THR B 1 81 ? 15.581 -25.106 92.121 1.00 2.00 104 THR C N 1
ATOM 2425 C CA . THR B 1 81 ? 14.484 -25.632 92.938 1.00 2.00 104 THR C CA 1
ATOM 2426 C C . THR B 1 81 ? 14.152 -27.071 92.523 1.00 2.00 104 THR C C 1
ATOM 2427 O O . THR B 1 81 ? 14.331 -27.428 91.357 1.00 2.00 104 THR C O 1
ATOM 2431 N N . PRO B 1 82 ? 13.670 -27.901 93.471 1.00 2.00 105 PRO C N 1
ATOM 2432 C CA . PRO B 1 82 ? 13.175 -29.244 93.128 1.00 2.00 105 PRO C CA 1
ATOM 2433 C C . PRO B 1 82 ? 12.163 -29.243 91.971 1.00 2.00 105 PRO C C 1
ATOM 2434 O O . PRO B 1 82 ? 12.267 -30.075 91.080 1.00 2.00 105 PRO C O 1
ATOM 2438 N N . SER B 1 83 ? 11.227 -28.289 91.978 1.00 2.00 106 SER C N 1
ATOM 2439 C CA . SER B 1 83 ? 10.244 -28.135 90.896 1.00 2.00 106 SER C CA 1
ATOM 2440 C C . SER B 1 83 ? 10.897 -27.981 89.507 1.00 2.00 106 SER C C 1
ATOM 2441 O O . SER B 1 83 ? 10.489 -28.638 88.538 1.00 2.00 106 SER C O 1
ATOM 2444 N N . ARG B 1 84 ? 11.913 -27.119 89.423 1.00 2.00 107 ARG C N 1
ATOM 2445 C CA . ARG B 1 84 ? 12.635 -26.870 88.168 1.00 2.00 107 ARG C CA 1
ATOM 2446 C C . ARG B 1 84 ? 13.464 -28.070 87.714 1.00 2.00 107 ARG C C 1
ATOM 2447 O O . ARG B 1 84 ? 13.532 -28.379 86.520 1.00 2.00 107 ARG C O 1
ATOM 2455 N N . LEU B 1 85 ? 14.069 -28.754 88.678 1.00 2.00 108 LEU C N 1
ATOM 2456 C CA . LEU B 1 85 ? 14.890 -29.927 88.399 1.00 2.00 108 LEU C CA 1
ATOM 2457 C C . LEU B 1 85 ? 14.089 -31.093 87.802 1.00 2.00 108 LEU C C 1
ATOM 2458 O O . LEU B 1 85 ? 14.657 -31.975 87.145 1.00 2.00 108 LEU C O 1
ATOM 2463 N N . LYS B 1 86 ? 12.771 -31.066 88.008 1.00 2.00 109 LYS C N 1
ATOM 2464 C CA . LYS B 1 86 ? 11.854 -32.008 87.366 1.00 2.00 109 LYS C CA 1
ATOM 2465 C C . LYS B 1 86 ? 11.622 -31.709 85.878 1.00 2.00 109 LYS C C 1
ATOM 2466 O O . LYS B 1 86 ? 11.158 -32.576 85.141 1.00 2.00 109 LYS C O 1
ATOM 2472 N N . GLU B 1 87 ? 11.956 -30.491 85.451 1.00 2.00 110 GLU C N 1
ATOM 2473 C CA . GLU B 1 87 ? 11.701 -30.016 84.083 1.00 2.00 110 GLU C CA 1
ATOM 2474 C C . GLU B 1 87 ? 12.966 -29.864 83.251 1.00 2.00 110 GLU C C 1
ATOM 2475 O O . GLU B 1 87 ? 12.945 -30.093 82.044 1.00 2.00 110 GLU C O 1
ATOM 2481 N N . ILE B 1 88 ? 14.048 -29.425 83.891 1.00 2.00 111 ILE C N 1
ATOM 2482 C CA . ILE B 1 88 ? 15.302 -29.137 83.196 1.00 2.00 111 ILE C CA 1
ATOM 2483 C C . ILE B 1 88 ? 16.499 -29.626 83.999 1.00 2.00 111 ILE C C 1
ATOM 2484 O O . ILE B 1 88 ? 16.356 -29.983 85.165 1.00 2.00 111 ILE C O 1
ATOM 2489 N N . LEU B 1 89 ? 17.669 -29.651 83.362 1.00 2.00 112 LEU C N 1
ATOM 2490 C CA . LEU B 1 89 ? 18.939 -29.826 84.063 1.00 2.00 112 LEU C CA 1
ATOM 2491 C C . LEU B 1 89 ? 19.484 -28.467 84.523 1.00 2.00 112 LEU C C 1
ATOM 2492 O O . LEU B 1 89 ? 19.321 -27.453 83.828 1.00 2.00 112 LEU C O 1
ATOM 2497 N N . MET B 1 90 ? 20.116 -28.447 85.695 1.00 2.00 113 MET C N 1
ATOM 2498 C CA . MET B 1 90 ? 20.729 -27.209 86.200 1.00 2.00 113 MET C CA 1
ATOM 2499 C C . MET B 1 90 ? 22.135 -27.482 86.732 1.00 2.00 113 MET C C 1
ATOM 2500 O O . MET B 1 90 ? 22.349 -28.420 87.505 1.00 2.00 113 MET C O 1
ATOM 2505 N N . ILE B 1 91 ? 23.088 -26.685 86.268 1.00 2.00 114 ILE C N 1
ATOM 2506 C CA . ILE B 1 91 ? 24.472 -26.727 86.735 1.00 2.00 114 ILE C CA 1
ATOM 2507 C C . ILE B 1 91 ? 24.708 -25.565 87.729 1.00 2.00 114 ILE C C 1
ATOM 2508 O O . ILE B 1 91 ? 24.657 -24.402 87.325 1.00 2.00 114 ILE C O 1
ATOM 2513 N N . PRO B 1 92 ? 24.997 -25.881 89.012 1.00 2.00 115 PRO C N 1
ATOM 2514 C CA . PRO B 1 92 ? 25.239 -24.844 90.046 1.00 2.00 115 PRO C CA 1
ATOM 2515 C C . PRO B 1 92 ? 26.518 -24.053 89.758 1.00 2.00 115 PRO C C 1
ATOM 2516 O O . PRO B 1 92 ? 27.529 -24.650 89.379 1.00 2.00 115 PRO C O 1
ATOM 2520 N N . TYR B 1 93 ? 26.469 -22.724 89.914 1.00 2.00 116 TYR C N 1
ATOM 2521 C CA . TYR B 1 93 ? 27.671 -21.893 89.770 1.00 2.00 116 TYR C CA 1
ATOM 2522 C C . TYR B 1 93 ? 27.899 -20.918 90.933 1.00 2.00 116 TYR C C 1
ATOM 2523 O O . TYR B 1 93 ? 28.973 -20.308 91.043 1.00 2.00 116 TYR C O 1
ATOM 2532 N N . TYR B 1 94 ? 26.893 -20.767 91.792 1.00 2.00 117 TYR C N 1
ATOM 2533 C CA . TYR B 1 94 ? 26.982 -19.830 92.903 1.00 2.00 117 TYR C CA 1
ATOM 2534 C C . TYR B 1 94 ? 25.899 -20.086 93.945 1.00 2.00 117 TYR C C 1
ATOM 2535 O O . TYR B 1 94 ? 24.789 -20.509 93.611 1.00 2.00 117 TYR C O 1
ATOM 2544 N N . GLY B 1 95 ? 26.239 -19.824 95.201 1.00 2.00 118 GLY C N 1
ATOM 2545 C CA . GLY B 1 95 ? 25.268 -19.797 96.288 1.00 2.00 118 GLY C CA 1
ATOM 2546 C C . GLY B 1 95 ? 25.236 -21.059 97.129 1.00 2.00 118 GLY C C 1
ATOM 2547 O O . GLY B 1 95 ? 25.477 -22.163 96.626 1.00 2.00 118 GLY C O 1
ATOM 2548 N N . GLU B 1 96 ? 24.944 -20.876 98.419 1.00 2.00 119 GLU C N 1
ATOM 2549 C CA . GLU B 1 96 ? 24.730 -21.979 99.352 1.00 2.00 119 GLU C CA 1
ATOM 2550 C C . GLU B 1 96 ? 23.403 -22.682 99.076 1.00 2.00 119 GLU C C 1
ATOM 2551 O O . GLU B 1 96 ? 22.426 -22.046 98.662 1.00 2.00 119 GLU C O 1
ATOM 2557 N N . GLU B 1 97 ? 23.353 -23.991 99.308 1.00 2.00 120 GLU C N 1
ATOM 2558 C CA . GLU B 1 97 ? 22.064 -24.675 99.327 1.00 2.00 120 GLU C CA 1
ATOM 2559 C C . GLU B 1 97 ? 21.309 -24.290 100.614 1.00 2.00 120 GLU C C 1
ATOM 2560 O O . GLU B 1 97 ? 21.878 -24.340 101.711 1.00 2.00 120 GLU C O 1
ATOM 2566 N N . ILE B 1 98 ? 20.046 -23.888 100.476 1.00 2.00 121 ILE C N 1
ATOM 2567 C CA . ILE B 1 98 ? 19.208 -23.553 101.633 1.00 2.00 121 ILE C CA 1
ATOM 2568 C C . ILE B 1 98 ? 18.068 -24.574 101.774 1.00 2.00 121 ILE C C 1
ATOM 2569 O O . ILE B 1 98 ? 17.097 -24.557 101.012 1.00 2.00 121 ILE C O 1
ATOM 2574 N N . LYS B 1 99 ? 18.210 -25.461 102.750 1.00 2.00 122 LYS C N 1
ATOM 2575 C CA . LYS B 1 99 ? 17.227 -26.517 103.015 1.00 2.00 122 LYS C CA 1
ATOM 2576 C C . LYS B 1 99 ? 16.656 -26.387 104.433 1.00 2.00 122 LYS C C 1
ATOM 2577 O O . LYS B 1 99 ? 15.741 -27.120 104.821 1.00 2.00 122 LYS C O 1
ATOM 2583 N N . HIS B 1 100 ? 17.231 -25.472 105.207 1.00 2.00 123 HIS C N 1
ATOM 2584 C CA . HIS B 1 100 ? 16.758 -25.168 106.543 1.00 2.00 123 HIS C CA 1
ATOM 2585 C C . HIS B 1 100 ? 17.135 -23.732 106.904 1.00 2.00 123 HIS C C 1
ATOM 2586 O O . HIS B 1 100 ? 17.954 -23.118 106.235 1.00 2.00 123 HIS C O 1
ATOM 2593 N N . LEU B 1 101 ? 16.532 -23.219 107.972 1.00 2.00 124 LEU C N 1
ATOM 2594 C CA . LEU B 1 101 ? 16.857 -21.876 108.458 1.00 2.00 124 LEU C CA 1
ATOM 2595 C C . LEU B 1 101 ? 17.170 -21.979 109.955 1.00 2.00 124 LEU C C 1
ATOM 2596 O O . LEU B 1 101 ? 16.938 -23.026 110.575 1.00 2.00 124 LEU C O 1
ATOM 2601 N N . VAL B 1 102 ? 17.735 -20.912 110.509 1.00 2.00 125 VAL C N 1
ATOM 2602 C CA . VAL B 1 102 ? 18.149 -20.888 111.905 1.00 2.00 125 VAL C CA 1
ATOM 2603 C C . VAL B 1 102 ? 17.265 -19.907 112.682 1.00 2.00 125 VAL C C 1
ATOM 2604 O O . VAL B 1 102 ? 17.250 -18.701 112.403 1.00 2.00 125 VAL C O 1
ATOM 2608 N N . LEU B 1 103 ? 16.516 -20.442 113.642 1.00 2.00 126 LEU C N 1
ATOM 2609 C CA . LEU B 1 103 ? 15.800 -19.625 114.617 1.00 2.00 126 LEU C CA 1
ATOM 2610 C C . LEU B 1 103 ? 16.757 -19.213 115.745 1.00 2.00 126 LEU C C 1
ATOM 2611 O O . LEU B 1 103 ? 17.477 -20.042 116.296 1.00 2.00 126 LEU C O 1
ATOM 2616 N N . VAL B 1 104 ? 16.760 -17.921 116.061 1.00 2.00 127 VAL C N 1
ATOM 2617 C CA . VAL B 1 104 ? 17.716 -17.338 116.996 1.00 2.00 127 VAL C CA 1
ATOM 2618 C C . VAL B 1 104 ? 16.921 -16.657 118.129 1.00 2.00 127 VAL C C 1
ATOM 2619 O O . VAL B 1 104 ? 15.910 -16.001 117.884 1.00 2.00 127 VAL C O 1
ATOM 2623 N N . PHE B 1 105 ? 17.359 -16.848 119.371 1.00 2.00 128 PHE C N 1
ATOM 2624 C CA . PHE B 1 105 ? 16.626 -16.326 120.536 1.00 2.00 128 PHE C CA 1
ATOM 2625 C C . PHE B 1 105 ? 17.565 -16.200 121.732 1.00 2.00 128 PHE C C 1
ATOM 2626 O O . PHE B 1 105 ? 18.643 -16.790 121.752 1.00 2.00 128 PHE C O 1
ATOM 2634 N N . LYS B 1 106 ? 17.155 -15.402 122.715 1.00 2.00 129 LYS C N 1
ATOM 2635 C CA . LYS B 1 106 ? 17.957 -15.184 123.900 1.00 2.00 129 LYS C CA 1
ATOM 2636 C C . LYS B 1 106 ? 17.365 -16.054 125.006 1.00 2.00 129 LYS C C 1
ATOM 2637 O O . LYS B 1 106 ? 16.179 -15.955 125.307 1.00 2.00 129 LYS C O 1
ATOM 2643 N N . GLY B 1 107 ? 18.192 -16.919 125.585 1.00 2.00 130 GLY C N 1
ATOM 2644 C CA . GLY B 1 107 ? 17.776 -17.776 126.695 1.00 2.71 130 GLY C CA 1
ATOM 2645 C C . GLY B 1 107 ? 17.087 -19.058 126.271 1.00 3.62 130 GLY C C 1
ATOM 2646 O O . GLY B 1 107 ? 17.301 -19.567 125.165 1.00 3.96 130 GLY C O 1
ATOM 2647 N N . GLU B 1 108 ? 16.246 -19.568 127.160 1.00 4.57 131 GLU C N 1
ATOM 2648 C CA . GLU B 1 108 ? 15.555 -20.837 126.972 1.00 5.57 131 GLU C CA 1
ATOM 2649 C C . GLU B 1 108 ? 14.350 -20.677 126.047 1.00 5.71 131 GLU C C 1
ATOM 2650 O O . GLU B 1 108 ? 13.595 -19.705 126.148 1.00 6.08 131 GLU C O 1
ATOM 2656 N N . ASN B 1 109 ? 14.196 -21.625 125.130 1.00 5.75 132 ASN C N 1
ATOM 2657 C CA . ASN B 1 109 ? 13.010 -21.709 124.289 1.00 5.82 132 ASN C CA 1
ATOM 2658 C C . ASN B 1 109 ? 12.528 -23.157 124.229 1.00 5.55 132 ASN C C 1
ATOM 2659 O O . ASN B 1 109 ? 13.024 -23.952 123.431 1.00 5.45 132 ASN C O 1
ATOM 2664 N N . LYS B 1 110 ? 11.558 -23.477 125.083 1.00 5.31 133 LYS C N 1
ATOM 2665 C CA . LYS B 1 110 ? 11.054 -24.843 125.244 1.00 5.22 133 LYS C CA 1
ATOM 2666 C C . LYS B 1 110 ? 10.305 -25.349 124.006 1.00 5.00 133 LYS C C 1
ATOM 2667 O O . LYS B 1 110 ? 10.357 -26.538 123.687 1.00 4.50 133 LYS C O 1
ATOM 2673 N N . HIS B 1 111 ? 9.612 -24.439 123.319 1.00 4.76 134 HIS C N 1
ATOM 2674 C CA . HIS B 1 111 ? 8.845 -24.783 122.122 1.00 4.80 134 HIS C CA 1
ATOM 2675 C C . HIS B 1 111 ? 9.132 -23.775 121.008 1.00 4.86 134 HIS C C 1
ATOM 2676 O O . HIS B 1 111 ? 8.410 -22.792 120.865 1.00 4.74 134 HIS C O 1
ATOM 2683 N N . PRO B 1 112 ? 10.207 -24.005 120.231 1.00 5.17 135 PRO C N 1
ATOM 2684 C CA . PRO B 1 112 ? 10.640 -23.032 119.204 1.00 5.39 135 PRO C CA 1
ATOM 2685 C C . PRO B 1 112 ? 9.615 -22.830 118.081 1.00 5.35 135 PRO C C 1
ATOM 2686 O O . PRO B 1 112 ? 9.488 -21.727 117.546 1.00 5.79 135 PRO C O 1
ATOM 2690 N N . LEU B 1 113 ? 8.886 -23.890 117.738 1.00 5.50 136 LEU C N 1
ATOM 2691 C CA . LEU B 1 113 ? 7.853 -23.820 116.708 1.00 5.31 136 LEU C CA 1
ATOM 2692 C C . LEU B 1 113 ? 6.466 -24.043 117.312 1.00 4.94 136 LEU C C 1
ATOM 2693 O O . LEU B 1 113 ? 6.357 -24.673 118.368 1.00 4.83 136 LEU C O 1
ATOM 2698 N N . PRO B 1 114 ? 5.396 -23.533 116.656 1.00 4.47 137 PRO C N 1
ATOM 2699 C CA . PRO B 1 114 ? 5.352 -22.823 115.370 1.00 3.87 137 PRO C CA 1
ATOM 2700 C C . PRO B 1 114 ? 5.663 -21.328 115.479 1.00 3.41 137 PRO C C 1
ATOM 2701 O O . PRO B 1 114 ? 5.561 -20.744 116.562 1.00 2.56 137 PRO C O 1
ATOM 2705 N N . LEU B 1 115 ? 6.004 -20.720 114.345 1.00 2.90 138 LEU C N 1
ATOM 2706 C CA . LEU B 1 115 ? 6.421 -19.316 114.307 1.00 2.63 138 LEU C CA 1
ATOM 2707 C C . LEU B 1 115 ? 5.247 -18.363 114.562 1.00 2.29 138 LEU C C 1
ATOM 2708 O O . LEU B 1 115 ? 5.456 -17.187 114.857 1.00 2.45 138 LEU C O 1
ATOM 2713 N N . THR B 1 116 ? 4.024 -18.892 114.459 1.00 2.00 139 THR C N 1
ATOM 2714 C CA . THR B 1 116 ? 2.793 -18.135 114.718 1.00 2.00 139 THR C CA 1
ATOM 2715 C C . THR B 1 116 ? 2.637 -17.708 116.176 1.00 2.00 139 THR C C 1
ATOM 2716 O O . THR B 1 116 ? 1.865 -16.790 116.476 1.00 2.00 139 THR C O 1
ATOM 2720 N N . GLN B 1 117 ? 3.371 -18.361 117.071 1.00 2.00 140 GLN C N 1
ATOM 2721 C CA . GLN B 1 117 ? 3.298 -18.063 118.497 1.00 2.00 140 GLN C CA 1
ATOM 2722 C C . GLN B 1 117 ? 3.918 -16.708 118.890 1.00 2.00 140 GLN C C 1
ATOM 2723 O O . GLN B 1 117 ? 3.623 -16.195 119.966 1.00 2.00 140 GLN C O 1
ATOM 2729 N N . TYR B 1 118 ? 4.768 -16.148 118.025 1.00 2.00 141 TYR C N 1
ATOM 2730 C CA . TYR B 1 118 ? 5.575 -14.968 118.365 1.00 2.00 141 TYR C CA 1
ATOM 2731 C C . TYR B 1 118 ? 4.910 -13.641 118.008 1.00 2.00 141 TYR C C 1
ATOM 2732 O O . TYR B 1 118 ? 4.289 -13.510 116.945 1.00 2.00 141 TYR C O 1
ATOM 2741 N N . ARG B 1 119 ? 5.049 -12.660 118.904 1.00 2.00 142 ARG C N 1
ATOM 2742 C CA . ARG B 1 119 ? 4.593 -11.290 118.632 1.00 2.00 142 ARG C CA 1
ATOM 2743 C C . ARG B 1 119 ? 5.244 -10.720 117.372 1.00 2.00 142 ARG C C 1
ATOM 2744 O O . ARG B 1 119 ? 4.637 -9.930 116.658 1.00 2.00 142 ARG C O 1
ATOM 2752 N N . SER B 1 120 ? 6.493 -11.114 117.133 1.00 2.00 143 SER C N 1
ATOM 2753 C CA . SER B 1 120 ? 7.195 -10.772 115.908 1.00 2.00 143 SER C CA 1
ATOM 2754 C C . SER B 1 120 ? 8.385 -11.689 115.695 1.00 2.00 143 SER C C 1
ATOM 2755 O O . SER B 1 120 ? 8.919 -12.282 116.640 1.00 2.00 143 SER C O 1
ATOM 2758 N N . VAL B 1 121 ? 8.785 -11.784 114.432 1.00 2.00 144 VAL C N 1
ATOM 2759 C CA . VAL B 1 121 ? 9.946 -12.544 114.011 1.00 2.00 144 VAL C CA 1
ATOM 2760 C C . VAL B 1 121 ? 10.824 -11.584 113.208 1.00 2.00 144 VAL C C 1
ATOM 2761 O O . VAL B 1 121 ? 10.404 -11.094 112.161 1.00 2.00 144 VAL C O 1
ATOM 2765 N N . ALA B 1 122 ? 12.023 -11.304 113.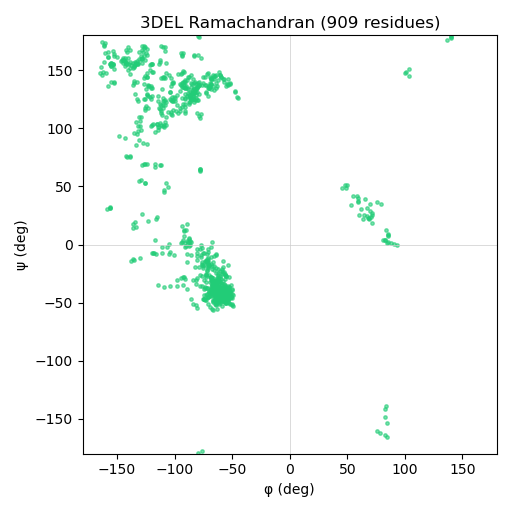718 1.00 2.00 145 ALA C N 1
ATOM 2766 C CA . ALA B 1 122 ? 12.956 -10.383 113.070 1.00 2.00 145 ALA C CA 1
ATOM 2767 C C . ALA B 1 122 ? 13.683 -11.057 111.897 1.00 2.00 145 ALA C C 1
ATOM 2768 O O . ALA B 1 122 ? 14.125 -12.200 112.005 1.00 2.00 145 ALA C O 1
ATOM 2770 N N . VAL B 1 123 ? 13.819 -10.333 110.794 1.00 2.00 146 VAL C N 1
ATOM 2771 C CA . VAL B 1 123 ? 14.431 -10.884 109.580 1.00 2.00 146 VAL C CA 1
ATOM 2772 C C . VAL B 1 123 ? 15.052 -9.767 108.736 1.00 2.00 146 VAL C C 1
ATOM 2773 O O . VAL B 1 123 ? 14.645 -8.596 108.841 1.00 2.00 146 VAL C O 1
ATOM 2777 N N . GLN B 1 124 ? 16.042 -10.121 107.919 1.00 2.00 147 GLN C N 1
ATOM 2778 C CA . GLN B 1 124 ? 16.674 -9.148 107.013 1.00 2.00 147 GLN C CA 1
ATOM 2779 C C . GLN B 1 124 ? 15.891 -9.013 105.700 1.00 2.00 147 GLN C C 1
ATOM 2780 O O . GLN B 1 124 ? 15.552 -10.012 105.063 1.00 2.00 147 GLN C O 1
ATOM 2786 N N . THR B 1 125 ? 15.603 -7.764 105.325 1.00 2.00 148 THR C N 1
ATOM 2787 C CA . THR B 1 125 ? 14.934 -7.433 104.073 1.00 2.00 148 THR C CA 1
ATOM 2788 C C . THR B 1 125 ? 15.711 -7.993 102.876 1.00 2.00 148 THR C C 1
ATOM 2789 O O . THR B 1 125 ? 16.939 -7.964 102.859 1.00 2.00 148 THR C O 1
ATOM 2793 N N . GLY B 1 126 ? 14.981 -8.519 101.897 1.00 2.00 149 GLY C N 1
ATOM 2794 C CA . GLY B 1 126 ? 15.576 -8.910 100.618 1.00 2.00 149 GLY C CA 1
ATOM 2795 C C . GLY B 1 126 ? 16.188 -10.304 100.593 1.00 2.00 149 GLY C C 1
ATOM 2796 O O . GLY B 1 126 ? 16.740 -10.724 99.561 1.00 2.00 149 GLY C O 1
ATOM 2797 N N . THR B 1 127 ? 16.083 -11.025 101.714 1.00 2.00 150 THR C N 1
ATOM 2798 C CA . THR B 1 127 ? 16.643 -12.391 101.839 1.00 2.00 150 THR C CA 1
ATOM 2799 C C . THR B 1 127 ? 15.638 -13.492 101.489 1.00 2.00 150 THR C C 1
ATOM 2800 O O . THR B 1 127 ? 14.424 -13.252 101.426 1.00 2.00 150 THR C O 1
ATOM 2804 N N . TYR B 1 128 ? 16.135 -14.709 101.267 1.00 2.00 151 TYR C N 1
ATOM 2805 C CA . TYR B 1 128 ? 15.219 -15.809 101.018 1.00 2.00 151 TYR C CA 1
ATOM 2806 C C . TYR B 1 128 ? 14.371 -16.128 102.260 1.00 2.00 151 TYR C C 1
ATOM 2807 O O . TYR B 1 128 ? 13.174 -16.387 102.142 1.00 2.00 151 TYR C O 1
ATOM 2816 N N . GLN B 1 129 ? 14.991 -16.092 103.441 1.00 2.00 152 GLN C N 1
ATOM 2817 C CA . GLN B 1 129 ? 14.246 -16.284 104.700 1.00 2.00 152 GLN C CA 1
ATOM 2818 C C . GLN B 1 129 ? 13.073 -15.298 104.904 1.00 2.00 152 GLN C C 1
ATOM 2819 O O . GLN B 1 129 ? 12.027 -15.678 105.440 1.00 2.00 152 GLN C O 1
ATOM 2825 N N . GLU B 1 130 ? 13.228 -14.046 104.464 1.00 2.00 153 GLU C N 1
ATOM 2826 C CA . GLU B 1 130 ? 12.109 -13.097 104.508 1.00 2.00 153 GLU C CA 1
ATOM 2827 C C . GLU B 1 130 ? 10.954 -13.566 103.611 1.00 2.00 153 GLU C C 1
ATOM 2828 O O . GLU B 1 130 ? 9.785 -13.537 104.017 1.00 2.00 153 GLU C O 1
ATOM 2834 N N . ALA B 1 131 ? 11.289 -14.000 102.392 1.00 2.00 154 ALA C N 1
ATOM 2835 C CA . ALA B 1 131 ? 10.284 -14.521 101.468 1.00 2.00 154 ALA C CA 1
ATOM 2836 C C . ALA B 1 131 ? 9.577 -15.741 102.068 1.00 2.00 154 ALA C C 1
ATOM 2837 O O . ALA B 1 131 ? 8.351 -15.857 101.992 1.00 2.00 154 ALA C O 1
ATOM 2839 N N . TYR B 1 132 ? 10.352 -16.633 102.683 1.00 2.00 155 TYR C N 1
ATOM 2840 C CA . TYR B 1 132 ? 9.780 -17.796 103.358 1.00 2.00 155 TYR C CA 1
ATOM 2841 C C . TYR B 1 132 ? 8.785 -17.381 104.458 1.00 2.00 155 TYR C C 1
ATOM 2842 O O . TYR B 1 132 ? 7.685 -17.927 104.538 1.00 2.00 155 TYR C O 1
ATOM 2851 N N . LEU B 1 133 ? 9.171 -16.414 105.291 1.00 2.00 156 LEU C N 1
ATOM 2852 C CA . LEU B 1 133 ? 8.297 -15.936 106.369 1.00 2.00 156 LEU C CA 1
ATOM 2853 C C . LEU B 1 133 ? 7.009 -15.320 105.825 1.00 2.00 156 LEU C C 1
ATOM 2854 O O . LEU B 1 133 ? 5.933 -15.511 106.392 1.00 2.00 156 LEU C O 1
ATOM 2859 N N . GLN B 1 134 ? 7.135 -14.596 104.714 1.00 2.00 157 GLN C N 1
ATOM 2860 C CA . GLN B 1 134 ? 5.997 -13.974 104.039 1.00 2.00 157 GLN C CA 1
ATOM 2861 C C . GLN B 1 134 ? 4.993 -14.993 103.493 1.00 2.00 157 GLN C C 1
ATOM 2862 O O . GLN B 1 134 ? 3.816 -14.673 103.332 1.00 2.00 157 GLN C O 1
ATOM 2868 N N . SER B 1 135 ? 5.454 -16.213 103.223 1.00 2.00 158 SER C N 1
ATOM 2869 C CA . SER B 1 135 ? 4.580 -17.280 102.737 1.00 2.00 158 SER C CA 1
ATOM 2870 C C . SER B 1 135 ? 3.702 -17.874 103.848 1.00 2.00 158 SER C C 1
ATOM 2871 O O . SER B 1 135 ? 2.686 -18.515 103.569 1.00 2.00 158 SER C O 1
ATOM 2874 N N . LEU B 1 136 ? 4.097 -17.652 105.098 1.00 2.00 159 LEU C N 1
ATOM 2875 C CA . LEU B 1 136 ? 3.417 -18.248 106.245 1.00 2.00 159 LEU C CA 1
ATOM 2876 C C . LEU B 1 136 ? 2.219 -17.439 106.727 1.00 2.13 159 LEU C C 1
ATOM 2877 O O . LEU B 1 136 ? 2.280 -16.203 106.857 1.00 2.45 159 LEU C O 1
ATOM 2882 N N . SER B 1 137 ? 1.140 -18.165 107.003 1.00 2.65 160 SER C N 1
ATOM 2883 C CA . SER B 1 137 ? -0.086 -17.605 107.552 1.00 3.29 160 SER C CA 1
ATOM 2884 C C . SER B 1 137 ? 0.104 -17.170 109.005 1.00 3.09 160 SER C C 1
ATOM 2885 O O . SER B 1 137 ? 0.721 -17.883 109.799 1.00 3.45 160 SER C O 1
ATOM 2888 N N . GLU B 1 138 ? -0.429 -15.994 109.330 1.00 2.56 161 GLU C N 1
ATOM 2889 C CA . GLU B 1 138 ? -0.442 -15.420 110.688 1.00 2.48 161 GLU C CA 1
ATOM 2890 C C . GLU B 1 138 ? 0.916 -15.320 111.415 1.00 2.00 161 GLU C C 1
ATOM 2891 O O . GLU B 1 138 ? 0.998 -15.464 112.635 1.00 2.01 161 GLU C O 1
ATOM 2897 N N . VAL B 1 139 ? 1.972 -15.065 110.652 1.00 2.00 162 VAL C N 1
ATOM 2898 C CA . VAL B 1 139 ? 3.282 -14.762 111.221 1.00 2.00 162 VAL C CA 1
ATOM 2899 C C . VAL B 1 139 ? 3.534 -13.253 111.099 1.00 2.00 162 VAL C C 1
ATOM 2900 O O . VAL B 1 139 ? 3.371 -12.681 110.018 1.00 2.00 162 VAL C O 1
ATOM 2904 N N . HIS B 1 140 ? 3.946 -12.635 112.202 1.00 2.00 163 HIS C N 1
ATOM 2905 C CA . HIS B 1 140 ? 4.264 -11.204 112.238 1.00 2.00 163 HIS C CA 1
ATOM 2906 C C . HIS B 1 140 ? 5.752 -10.984 111.990 1.00 2.00 163 HIS C C 1
ATOM 2907 O O . HIS B 1 140 ? 6.598 -11.464 112.749 1.00 2.00 163 HIS C O 1
ATOM 2914 N N . ILE B 1 141 ? 6.060 -10.273 110.906 1.00 2.00 164 ILE C N 1
ATOM 2915 C CA . ILE B 1 141 ? 7.439 -10.057 110.471 1.00 2.00 164 ILE C CA 1
ATOM 2916 C C . ILE B 1 141 ? 7.908 -8.636 110.802 1.00 2.00 164 ILE C C 1
ATOM 2917 O O . ILE B 1 141 ? 7.189 -7.673 110.536 1.00 2.00 164 ILE C O 1
ATOM 2922 N N . ARG B 1 142 ? 9.092 -8.515 111.405 1.00 2.00 165 ARG C N 1
ATOM 2923 C CA A ARG B 1 142 ? 9.730 -7.236 111.482 0.00 17.39 165 ARG C CA 1
ATOM 2924 C CA B ARG B 1 142 ? 9.791 -7.230 111.486 1.00 2.00 165 ARG C CA 1
ATOM 2925 C C . ARG B 1 142 ? 11.053 -7.298 110.636 1.00 2.00 165 ARG C C 1
ATOM 2926 O O . ARG B 1 142 ? 11.967 -8.068 110.932 1.00 2.00 165 ARG C O 1
ATOM 2941 N N . SER B 1 143 ? 11.079 -6.498 109.569 1.00 2.00 166 SER C N 1
ATOM 2942 C CA . SER B 1 143 ? 12.162 -6.546 108.581 1.00 2.00 166 SER C CA 1
ATOM 2943 C C . SER B 1 143 ? 13.169 -5.424 108.779 1.00 2.00 166 SER C C 1
ATOM 2944 O O . SER B 1 143 ? 12.780 -4.287 109.049 1.00 2.00 166 SER C O 1
ATOM 2947 N N . PHE B 1 144 ? 14.455 -5.739 108.632 1.00 2.00 167 PHE C N 1
ATOM 2948 C CA . PHE B 1 144 ? 15.541 -4.754 108.787 1.00 2.00 167 PHE C CA 1
ATOM 2949 C C . PHE B 1 144 ? 16.554 -4.815 107.637 1.00 2.00 167 PHE C C 1
ATOM 2950 O O . PHE B 1 144 ? 16.684 -5.849 106.988 1.00 2.00 167 PHE C O 1
ATOM 2958 N N . ASP B 1 145 ? 17.293 -3.725 107.424 1.00 2.00 168 ASP C N 1
ATOM 2959 C CA . ASP B 1 145 ? 18.293 -3.653 106.345 1.00 2.00 168 ASP C CA 1
ATOM 2960 C C . ASP B 1 145 ? 19.506 -4.563 106.571 1.00 2.00 168 ASP C C 1
ATOM 2961 O O . ASP B 1 145 ? 20.118 -5.027 105.609 1.00 2.00 168 ASP C O 1
ATOM 2966 N N . SER B 1 146 ? 19.844 -4.818 107.833 1.00 2.00 169 SER C N 1
ATOM 2967 C CA . SER B 1 146 ? 21.093 -5.496 108.156 1.00 2.00 169 SER C CA 1
ATOM 2968 C C . SER B 1 146 ? 20.925 -6.597 109.206 1.00 2.00 169 SER C C 1
ATOM 2969 O O . SER B 1 146 ? 19.988 -6.565 110.025 1.00 2.00 169 SER C O 1
ATOM 2972 N N . THR B 1 147 ? 21.828 -7.577 109.152 1.00 2.00 170 THR C N 1
ATOM 2973 C CA . THR B 1 147 ? 21.929 -8.607 110.182 1.00 2.00 170 THR C CA 1
ATOM 2974 C C . THR B 1 147 ? 22.199 -7.987 111.566 1.00 2.00 170 THR C C 1
ATOM 2975 O O . THR B 1 147 ? 21.654 -8.462 112.565 1.00 2.00 170 THR C O 1
ATOM 2979 N N . LEU B 1 148 ? 23.023 -6.933 111.607 1.00 2.00 171 LEU C N 1
ATOM 2980 C CA . LEU B 1 148 ? 23.252 -6.142 112.830 1.00 2.00 171 LEU C CA 1
ATOM 2981 C C . LEU B 1 148 ? 21.916 -5.743 113.477 1.00 2.00 171 LEU C C 1
ATOM 2982 O O . LEU B 1 148 ? 21.688 -6.014 114.653 1.00 2.00 171 LEU C O 1
ATOM 2987 N N . GLU B 1 149 ? 21.029 -5.133 112.697 1.00 2.00 172 GLU C N 1
ATOM 2988 C CA . GLU B 1 149 ? 19.721 -4.714 113.213 1.00 2.00 172 GLU C CA 1
ATOM 2989 C C . GLU B 1 149 ? 18.827 -5.873 113.645 1.00 2.00 172 GLU C C 1
ATOM 2990 O O . GLU B 1 149 ? 18.140 -5.793 114.671 1.00 2.00 172 GLU C O 1
ATOM 2996 N N . VAL B 1 150 ? 18.821 -6.932 112.839 1.00 2.00 173 VAL C N 1
ATOM 2997 C CA . VAL B 1 150 ? 18.085 -8.157 113.168 1.00 2.00 173 VAL C CA 1
ATOM 2998 C C . VAL B 1 150 ? 18.486 -8.722 114.545 1.00 2.00 173 VAL C C 1
ATOM 2999 O O . VAL B 1 150 ? 17.621 -9.015 115.377 1.00 2.00 173 VAL C O 1
ATOM 3003 N N . LEU B 1 151 ? 19.790 -8.862 114.771 1.00 2.00 174 LEU C N 1
ATOM 3004 C CA . LEU B 1 151 ? 20.290 -9.438 116.018 1.00 2.00 174 LEU C CA 1
ATOM 3005 C C . LEU B 1 151 ? 20.140 -8.523 117.243 1.00 2.00 174 LEU C C 1
ATOM 3006 O O . LEU B 1 151 ? 19.819 -8.997 118.344 1.00 2.00 174 LEU C O 1
ATOM 3011 N N . MET B 1 152 ? 20.340 -7.218 117.056 1.00 2.00 175 MET C N 1
ATOM 3012 C CA . MET B 1 152 ? 20.161 -6.281 118.175 1.00 2.00 175 MET C CA 1
ATOM 3013 C C . MET B 1 152 ? 18.690 -6.157 118.631 1.00 2.00 175 MET C C 1
ATOM 3014 O O . MET B 1 152 ? 18.411 -5.953 119.823 1.00 2.00 175 MET C O 1
ATOM 3019 N N . GLU B 1 153 ? 17.756 -6.309 117.694 1.00 2.00 176 GLU C N 1
ATOM 3020 C CA . GLU B 1 153 ? 16.332 -6.387 117.994 1.00 2.00 176 GLU C CA 1
ATOM 3021 C C . GLU B 1 153 ? 16.020 -7.519 119.009 1.00 2.00 176 GLU C C 1
ATOM 3022 O O . GLU B 1 153 ? 15.216 -7.334 119.922 1.00 2.00 176 GLU C O 1
ATOM 3028 N N . VAL B 1 154 ? 16.677 -8.671 118.847 1.00 2.00 177 VAL C N 1
ATOM 3029 C CA . VAL B 1 154 ? 16.530 -9.799 119.785 1.00 2.00 177 VAL C CA 1
ATOM 3030 C C . VAL B 1 154 ? 17.288 -9.527 121.099 1.00 2.00 177 VAL C C 1
ATOM 3031 O O . VAL B 1 154 ? 16.742 -9.728 122.189 1.00 2.00 177 VAL C O 1
ATOM 3035 N N . MET B 1 155 ? 18.532 -9.065 120.986 1.00 2.00 178 MET C N 1
ATOM 3036 C CA . MET B 1 155 ? 19.359 -8.722 122.153 1.00 2.00 178 MET C CA 1
ATOM 3037 C C . MET B 1 155 ? 18.655 -7.735 123.109 1.00 2.00 178 MET C C 1
ATOM 3038 O O . MET B 1 155 ? 18.765 -7.868 124.333 1.00 2.00 178 MET C O 1
ATOM 3043 N N . HIS B 1 156 ? 17.925 -6.769 122.546 1.00 2.00 179 HIS C N 1
ATOM 3044 C CA . HIS B 1 156 ? 17.222 -5.761 123.347 1.00 2.00 179 HIS C CA 1
ATOM 3045 C C . HIS B 1 156 ? 15.807 -6.193 123.783 1.00 2.00 179 HIS C C 1
ATOM 3046 O O . HIS B 1 156 ? 15.101 -5.427 124.432 1.00 2.00 179 HIS C O 1
ATOM 3053 N N . GLY B 1 157 ? 15.413 -7.419 123.431 1.00 2.00 180 GLY C N 1
ATOM 3054 C CA . GLY B 1 157 ? 14.092 -7.949 123.768 1.00 2.00 180 GLY C CA 1
ATOM 3055 C C . GLY B 1 157 ? 12.930 -7.279 123.047 1.00 2.00 180 GLY C C 1
ATOM 3056 O O . GLY B 1 157 ? 11.793 -7.338 123.505 1.00 2.00 180 GLY C O 1
ATOM 3057 N N . LYS B 1 158 ? 13.208 -6.638 121.916 1.00 2.00 181 LYS C N 1
ATOM 3058 C CA . LYS B 1 158 ? 12.160 -5.999 121.121 1.00 2.00 181 LYS C CA 1
ATOM 3059 C C . LYS B 1 158 ? 11.344 -6.995 120.276 1.00 2.00 181 LYS C C 1
ATOM 3060 O O . LYS B 1 158 ? 10.135 -6.813 120.081 1.00 2.00 181 LYS C O 1
ATOM 3066 N N . SER B 1 159 ? 12.027 -8.026 119.775 1.00 2.00 182 SER C N 1
ATOM 3067 C CA . SER B 1 159 ? 11.406 -9.214 119.191 1.00 2.00 182 SER C CA 1
ATOM 3068 C C . SER B 1 159 ? 11.917 -10.465 119.918 1.00 2.00 182 SER C C 1
ATOM 3069 O O . SER B 1 159 ? 13.078 -10.518 120.309 1.00 2.00 182 SER C O 1
ATOM 3072 N N . PRO B 1 160 ? 11.051 -11.468 120.104 1.00 2.00 183 PRO C N 1
ATOM 3073 C CA . PRO B 1 160 ? 11.470 -12.691 120.806 1.00 2.00 183 PRO C CA 1
ATOM 3074 C C . PRO B 1 160 ? 12.410 -13.608 120.018 1.00 2.00 183 PRO C C 1
ATOM 3075 O O . PRO B 1 160 ? 13.174 -14.362 120.624 1.00 2.00 183 PRO C O 1
ATOM 3079 N N . VAL B 1 161 ? 12.354 -13.548 118.682 1.00 2.00 184 VAL C N 1
ATOM 3080 C CA . VAL B 1 161 ? 13.153 -14.432 117.834 1.00 2.00 184 VAL C CA 1
ATOM 3081 C C . VAL B 1 161 ? 13.591 -13.720 116.542 1.00 2.00 184 VAL C C 1
ATOM 3082 O O . VAL B 1 161 ? 12.987 -12.712 116.133 1.00 2.00 184 VAL C O 1
ATOM 3086 N N . ALA B 1 162 ? 14.645 -14.254 115.929 1.00 2.00 185 ALA C N 1
ATOM 3087 C CA . ALA B 1 162 ? 15.052 -13.893 114.563 1.00 2.00 185 ALA C CA 1
ATOM 3088 C C . ALA B 1 162 ? 15.290 -15.154 113.710 1.00 2.00 185 ALA C C 1
ATOM 3089 O O . ALA B 1 162 ? 15.514 -16.247 114.245 1.00 2.00 185 ALA C O 1
ATOM 3091 N N . VAL B 1 163 ? 15.241 -14.986 112.389 1.00 2.00 186 VAL C N 1
ATOM 3092 C CA . VAL B 1 163 ? 15.562 -16.075 111.458 1.00 2.00 186 VAL C CA 1
ATOM 3093 C C . VAL B 1 163 ? 16.744 -15.650 110.587 1.00 2.00 186 VAL C C 1
ATOM 3094 O O . VAL B 1 163 ? 16.729 -14.556 110.012 1.00 2.00 186 VAL C O 1
ATOM 3098 N N . LEU B 1 164 ? 17.771 -16.502 110.540 1.00 2.00 187 LEU C N 1
ATOM 3099 C CA . LEU B 1 164 ? 18.947 -16.315 109.690 1.00 2.00 187 LEU C CA 1
ATOM 3100 C C . LEU B 1 164 ? 19.123 -17.499 108.733 1.00 2.00 187 LEU C C 1
ATOM 3101 O O . LEU B 1 164 ? 18.673 -18.631 109.017 1.00 2.00 187 LEU C O 1
ATOM 3106 N N . GLU B 1 165 ? 19.788 -17.227 107.609 1.00 2.00 188 GLU C N 1
ATOM 3107 C CA . GLU B 1 165 ? 20.272 -18.279 106.695 1.00 2.00 188 GLU C CA 1
ATOM 3108 C C . GLU B 1 165 ? 21.469 -18.970 107.373 1.00 2.00 188 GLU C C 1
ATOM 3109 O O . GLU B 1 165 ? 22.294 -18.301 107.998 1.00 2.00 188 GLU C O 1
ATOM 3115 N N . PRO B 1 166 ? 21.540 -20.321 107.304 1.00 2.00 189 PRO C N 1
ATOM 3116 C CA . PRO B 1 166 ? 22.580 -21.072 108.017 1.00 2.00 189 PRO C CA 1
ATOM 3117 C C . PRO B 1 166 ? 24.037 -20.633 107.840 1.00 2.00 189 PRO C C 1
ATOM 3118 O O . PRO B 1 166 ? 24.759 -20.561 108.826 1.00 2.00 189 PRO C O 1
ATOM 3122 N N . SER B 1 167 ? 24.476 -20.356 106.611 1.00 2.00 190 SER C N 1
ATOM 3123 C CA . SER B 1 167 ? 25.873 -19.982 106.386 1.00 2.00 190 SER C CA 1
ATOM 3124 C C . SER B 1 167 ? 26.230 -18.622 107.009 1.00 2.00 190 SER C C 1
ATOM 3125 O O . SER B 1 167 ? 27.361 -18.414 107.440 1.00 2.00 190 SER C O 1
ATOM 3128 N N . ILE B 1 168 ? 25.267 -17.709 107.062 1.00 2.00 191 ILE C N 1
ATOM 3129 C CA . ILE B 1 168 ? 25.479 -16.428 107.768 1.00 2.00 191 ILE C CA 1
ATOM 3130 C C . ILE B 1 168 ? 25.480 -16.632 109.294 1.00 2.00 191 ILE C C 1
ATOM 3131 O O . ILE B 1 168 ? 26.377 -16.138 109.982 1.00 2.00 191 ILE C O 1
ATOM 3136 N N . ALA B 1 169 ? 24.489 -17.371 109.806 1.00 2.00 192 ALA C N 1
ATOM 3137 C CA . ALA B 1 169 ? 24.407 -17.707 111.236 1.00 2.00 192 ALA C CA 1
ATOM 3138 C C . ALA B 1 169 ? 25.724 -18.274 111.782 1.00 2.00 192 ALA C C 1
ATOM 3139 O O . ALA B 1 169 ? 26.178 -17.858 112.845 1.00 2.00 192 ALA C O 1
ATOM 3141 N N . GLN B 1 170 ? 26.326 -19.218 111.045 1.00 2.00 193 GLN C N 1
ATOM 3142 C CA . GLN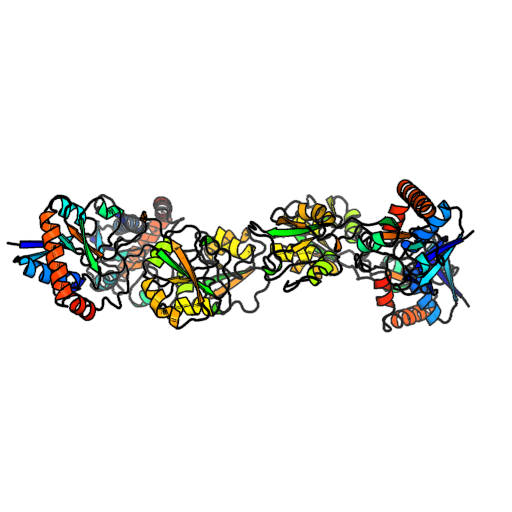 B 1 170 ? 27.633 -19.796 111.388 1.00 2.00 193 GLN C CA 1
ATOM 3143 C C . GLN B 1 170 ? 28.733 -18.763 111.638 1.00 2.00 193 GLN C C 1
ATOM 3144 O O . GLN B 1 170 ? 29.553 -18.925 112.542 1.00 2.00 193 GLN C O 1
ATOM 3150 N N . VAL B 1 171 ? 28.758 -17.716 110.825 1.00 2.00 194 VAL C N 1
ATOM 3151 C CA . VAL B 1 171 ? 29.797 -16.708 110.931 1.00 2.00 194 VAL C CA 1
ATOM 3152 C C . VAL B 1 171 ? 29.428 -15.678 112.012 1.00 2.00 194 VAL C C 1
ATOM 3153 O O . VAL B 1 171 ? 30.218 -15.426 112.913 1.00 2.00 194 VAL C O 1
ATOM 3157 N N . VAL B 1 172 ? 28.224 -15.119 111.948 1.00 2.00 195 VAL C N 1
ATOM 3158 C CA . VAL B 1 172 ? 27.918 -13.939 112.782 1.00 2.00 195 VAL C CA 1
ATOM 3159 C C . VAL B 1 172 ? 27.689 -14.224 114.275 1.00 2.00 195 VAL C C 1
ATOM 3160 O O . VAL B 1 172 ? 28.001 -13.382 115.134 1.00 2.00 195 VAL C O 1
ATOM 3164 N N . LEU B 1 173 ? 27.166 -15.415 114.581 1.00 2.00 196 LEU C N 1
ATOM 3165 C CA . LEU B 1 173 ? 26.811 -15.755 115.963 1.00 2.00 196 LEU C CA 1
ATOM 3166 C C . LEU B 1 173 ? 27.991 -15.986 116.896 1.00 2.00 196 LEU C C 1
ATOM 3167 O O . LEU B 1 173 ? 27.816 -15.974 118.118 1.00 2.00 196 LEU C O 1
ATOM 3172 N N . LYS B 1 174 ? 29.192 -16.133 116.338 1.00 2.00 197 LYS C N 1
ATOM 3173 C CA . LYS B 1 174 ? 30.403 -16.186 117.162 1.00 2.00 197 LYS C CA 1
ATOM 3174 C C . LYS B 1 174 ? 30.527 -14.948 118.082 1.00 2.00 197 LYS C C 1
ATOM 3175 O O . LYS B 1 174 ? 31.125 -15.022 119.152 1.00 2.00 197 LYS C O 1
ATOM 3181 N N . ASP B 1 175 ? 29.942 -13.824 117.657 1.00 2.00 198 ASP C N 1
ATOM 3182 C CA . ASP B 1 175 ? 29.990 -12.575 118.427 1.00 2.00 198 ASP C CA 1
ATOM 3183 C C . ASP B 1 175 ? 28.830 -12.419 119.414 1.00 2.00 198 ASP C C 1
ATOM 3184 O O . ASP B 1 175 ? 28.762 -11.425 120.128 1.00 2.00 198 ASP C O 1
ATOM 3189 N N . PHE B 1 176 ? 27.919 -13.392 119.437 1.00 2.00 199 PHE C N 1
ATOM 3190 C CA . PHE B 1 176 ? 26.699 -13.297 120.236 1.00 2.00 199 PHE C CA 1
ATOM 3191 C C . PHE B 1 176 ? 26.527 -14.474 121.212 1.00 2.00 199 PHE C C 1
ATOM 3192 O O . PHE B 1 176 ? 25.639 -15.303 121.033 1.00 2.00 199 PHE C O 1
ATOM 3200 N N . PRO B 1 177 ? 27.384 -14.538 122.254 1.00 2.00 200 PRO C N 1
ATOM 3201 C CA . PRO B 1 177 ? 27.274 -15.663 123.203 1.00 2.00 200 PRO C CA 1
ATOM 3202 C C . PRO B 1 177 ? 25.906 -15.794 123.918 1.00 2.00 200 PRO C C 1
ATOM 3203 O O . PRO B 1 177 ? 25.584 -16.875 124.399 1.00 2.00 200 PRO C O 1
ATOM 3207 N N . ALA B 1 178 ? 25.118 -14.717 123.985 1.00 2.00 201 ALA C N 1
ATOM 3208 C CA . ALA B 1 178 ? 23.803 -14.746 124.648 1.00 2.00 201 ALA C CA 1
ATOM 3209 C C . ALA B 1 178 ? 22.708 -15.430 123.832 1.00 2.00 201 ALA C C 1
ATOM 3210 O O . ALA B 1 178 ? 21.654 -15.798 124.376 1.00 2.00 201 ALA C O 1
ATOM 3212 N N . LEU B 1 179 ? 22.955 -15.602 122.537 1.00 2.00 202 LEU C N 1
ATOM 3213 C CA . LEU B 1 179 ? 21.942 -16.130 121.635 1.00 2.00 202 LEU C CA 1
ATOM 3214 C C . LEU B 1 179 ? 22.078 -17.644 121.463 1.00 2.00 202 LEU C C 1
ATOM 3215 O O . LEU B 1 179 ? 23.186 -18.159 121.351 1.00 2.00 202 LEU C O 1
ATOM 3220 N N . SER B 1 180 ? 20.939 -18.334 121.489 1.00 2.00 203 SER C N 1
ATOM 3221 C CA . SER B 1 180 ? 20.837 -19.774 121.225 1.00 2.00 203 SER C CA 1
ATOM 3222 C C . SER B 1 180 ? 20.077 -19.966 119.912 1.00 2.00 203 SER C C 1
ATOM 3223 O O . SER B 1 180 ? 19.537 -18.992 119.360 1.00 2.00 203 SER C O 1
ATOM 3226 N N . THR B 1 181 ? 20.048 -21.206 119.411 1.00 2.00 204 THR C N 1
ATOM 3227 C CA . THR B 1 181 ? 19.461 -21.500 118.102 1.00 2.00 204 THR C CA 1
ATOM 3228 C C . THR B 1 181 ? 18.617 -22.776 118.088 1.00 2.00 204 THR C C 1
ATOM 3229 O O . THR B 1 181 ? 18.823 -23.684 118.905 1.00 2.00 204 THR C O 1
ATOM 3233 N N . ALA B 1 182 ? 17.669 -22.825 117.156 1.00 2.00 205 ALA C N 1
ATOM 3234 C CA . ALA B 1 182 ? 16.936 -24.049 116.825 1.00 2.00 205 ALA C CA 1
ATOM 3235 C C . ALA B 1 182 ? 16.784 -24.101 115.303 1.00 2.00 205 ALA C C 1
ATOM 3236 O O . ALA B 1 182 ? 16.772 -23.059 114.637 1.00 2.00 205 ALA C O 1
ATOM 3238 N N . THR B 1 183 ? 16.688 -25.315 114.771 1.00 2.00 206 THR C N 1
ATOM 3239 C CA . THR B 1 183 ? 16.571 -25.557 113.335 1.00 2.00 206 THR C CA 1
ATOM 3240 C C . THR B 1 183 ? 15.126 -25.421 112.868 1.00 2.00 206 THR C C 1
ATOM 3241 O O . THR B 1 183 ? 14.209 -25.939 113.505 1.00 2.00 206 THR C O 1
ATOM 3245 N N . ILE B 1 184 ? 14.932 -24.698 111.767 1.00 2.00 207 ILE C N 1
ATOM 3246 C CA . ILE B 1 184 ? 13.659 -24.689 111.053 1.00 2.00 207 ILE C CA 1
ATOM 3247 C C . ILE B 1 184 ? 13.908 -25.478 109.773 1.00 2.00 207 ILE C C 1
ATOM 3248 O O . ILE B 1 184 ? 14.643 -25.019 108.904 1.00 2.00 207 ILE C O 1
ATOM 3253 N N . ASP B 1 185 ? 13.329 -26.671 109.672 1.00 2.00 208 ASP C N 1
ATOM 3254 C CA . ASP B 1 185 ? 13.423 -27.449 108.443 1.00 2.00 208 ASP C CA 1
ATOM 3255 C C . ASP B 1 185 ? 12.431 -26.932 107.404 1.00 2.00 208 ASP C C 1
ATOM 3256 O O . ASP B 1 185 ? 11.248 -26.752 107.692 1.00 2.00 208 ASP C O 1
ATOM 3261 N N . LEU B 1 186 ? 12.918 -26.675 106.201 1.00 2.00 209 LEU C N 1
ATOM 3262 C CA . LEU B 1 186 ? 12.042 -26.246 105.117 1.00 2.00 209 LEU C CA 1
ATOM 3263 C C . LEU B 1 186 ? 11.402 -27.454 104.448 1.00 2.00 209 LEU C C 1
ATOM 3264 O O . LEU B 1 186 ? 12.058 -28.487 104.302 1.00 2.00 209 LEU C O 1
ATOM 3269 N N . PRO B 1 187 ? 10.120 -27.332 104.048 1.00 2.00 210 PRO C N 1
ATOM 3270 C CA . PRO B 1 187 ? 9.531 -28.352 103.181 1.00 2.00 210 PRO C CA 1
ATOM 3271 C C . PRO B 1 187 ? 10.322 -28.376 101.870 1.00 2.00 210 PRO C C 1
ATOM 3272 O O . PRO B 1 187 ? 10.860 -27.338 101.456 1.00 2.00 210 PRO C O 1
ATOM 3276 N N . GLU B 1 188 ? 10.416 -29.546 101.242 1.00 2.00 211 GLU C N 1
ATOM 3277 C CA . GLU B 1 188 ? 11.239 -29.709 100.041 1.00 2.00 211 GLU C CA 1
ATOM 3278 C C . GLU B 1 188 ? 10.867 -28.724 98.933 1.00 2.00 211 GLU C C 1
ATOM 3279 O O . GLU B 1 188 ? 11.746 -28.203 98.244 1.00 2.00 211 GLU C O 1
ATOM 3285 N N . ASP B 1 189 ? 9.574 -28.446 98.777 1.00 2.00 212 ASP C N 1
ATOM 3286 C CA . ASP B 1 189 ? 9.128 -27.510 97.734 1.00 2.46 212 ASP C CA 1
ATOM 3287 C C . ASP B 1 189 ? 9.541 -26.053 97.987 1.00 2.37 212 ASP C C 1
ATOM 3288 O O . ASP B 1 189 ? 9.279 -25.185 97.153 1.00 2.87 212 ASP C O 1
ATOM 3293 N N . GLN B 1 190 ? 10.209 -25.804 99.118 1.00 2.00 213 GLN C N 1
ATOM 3294 C CA . GLN B 1 190 ? 10.714 -24.476 99.473 1.00 2.00 213 GLN C CA 1
ATOM 3295 C C . GLN B 1 190 ? 12.231 -24.394 99.434 1.00 2.00 213 GLN C C 1
ATOM 3296 O O . GLN B 1 190 ? 12.797 -23.327 99.705 1.00 2.00 213 GLN C O 1
ATOM 3302 N N . TRP B 1 191 ? 12.893 -25.511 99.128 1.00 2.00 214 TRP C N 1
ATOM 3303 C CA . TRP B 1 191 ? 14.351 -25.510 99.047 1.00 2.00 214 TRP C CA 1
ATOM 3304 C C . TRP B 1 191 ? 14.826 -24.670 97.855 1.00 2.00 214 TRP C C 1
ATOM 3305 O O . TRP B 1 191 ? 14.182 -24.658 96.801 1.00 2.00 214 TRP C O 1
ATOM 3316 N N . VAL B 1 192 ? 15.931 -23.953 98.044 1.00 2.00 215 VAL C N 1
ATOM 3317 C CA . VAL B 1 192 ? 16.680 -23.371 96.930 1.00 2.00 215 VAL C CA 1
ATOM 3318 C C . VAL B 1 192 ? 18.117 -23.881 97.036 1.00 2.00 215 VAL C C 1
ATOM 3319 O O . VAL B 1 192 ? 18.732 -23.825 98.109 1.00 2.00 215 VAL C O 1
ATOM 3323 N N . LEU B 1 193 ? 18.641 -24.412 95.936 1.00 2.00 216 LEU C N 1
ATOM 3324 C CA . LEU B 1 193 ? 19.942 -25.074 95.968 1.00 2.00 216 LEU C CA 1
ATOM 3325 C C . LEU B 1 193 ? 21.019 -24.259 95.251 1.00 2.00 216 LEU C C 1
ATOM 3326 O O . LEU B 1 193 ? 21.789 -24.789 94.448 1.00 2.00 216 LEU C O 1
ATOM 3331 N N . GLY B 1 194 ? 21.061 -22.962 95.555 1.00 2.00 217 GLY C N 1
ATOM 3332 C CA . GLY B 1 194 ? 21.948 -22.026 94.881 1.00 2.00 217 GLY C CA 1
ATOM 3333 C C . GLY B 1 194 ? 21.355 -21.546 93.563 1.00 2.00 217 GLY C C 1
ATOM 3334 O O . GLY B 1 194 ? 20.150 -21.686 93.325 1.00 2.00 217 GLY C O 1
ATOM 3335 N N . TYR B 1 195 ? 22.209 -20.959 92.731 1.00 2.00 218 TYR C N 1
ATOM 3336 C CA . TYR B 1 195 ? 21.836 -20.472 91.394 1.00 2.00 218 TYR C CA 1
ATOM 3337 C C . TYR B 1 195 ? 22.472 -21.373 90.314 1.00 2.00 218 TYR C C 1
ATOM 3338 O O . TYR B 1 195 ? 23.597 -21.864 90.485 1.00 2.00 218 TYR C O 1
ATOM 3347 N N . GLY B 1 196 ? 21.755 -21.585 89.206 1.00 2.00 219 GLY C N 1
ATOM 3348 C CA . GLY B 1 196 ? 22.191 -22.542 88.192 1.00 2.00 219 GLY C CA 1
ATOM 3349 C C . GLY B 1 196 ? 21.974 -22.159 86.735 1.00 2.00 219 GLY C C 1
ATOM 3350 O O . GLY B 1 196 ? 21.102 -21.352 86.399 1.00 2.00 219 GLY C O 1
ATOM 3351 N N . ILE B 1 197 ? 22.799 -22.752 85.880 1.00 2.00 220 ILE C N 1
ATOM 3352 C CA . ILE B 1 197 ? 22.666 -22.669 84.423 1.00 2.00 220 ILE C CA 1
ATOM 3353 C C . ILE B 1 197 ? 21.655 -23.721 83.975 1.00 2.00 220 ILE C C 1
ATOM 3354 O O . ILE B 1 197 ? 21.831 -24.912 84.240 1.00 2.00 220 ILE C O 1
ATOM 3359 N N . GLY B 1 198 ? 20.596 -23.278 83.303 1.00 2.00 221 GLY C N 1
ATOM 3360 C CA . GLY B 1 198 ? 19.553 -24.181 82.825 1.00 2.00 221 GLY C CA 1
ATOM 3361 C C . GLY B 1 198 ? 19.931 -24.826 81.491 1.00 2.00 221 GLY C C 1
ATOM 3362 O O . GLY B 1 198 ? 20.420 -24.147 80.597 1.00 2.00 221 GLY C O 1
ATOM 3363 N N . VAL B 1 199 ? 19.724 -26.141 81.382 1.00 2.00 222 VAL C N 1
ATOM 3364 C CA . VAL B 1 199 ? 20.007 -26.902 80.154 1.00 2.00 222 VAL C CA 1
ATOM 3365 C C . VAL B 1 199 ? 18.835 -27.851 79.867 1.00 2.00 222 VAL C C 1
ATOM 3366 O O . VAL B 1 199 ? 18.270 -28.430 80.792 1.00 2.00 222 VAL C O 1
ATOM 3370 N N . ALA B 1 200 ? 18.465 -27.995 78.592 1.00 2.00 223 ALA C N 1
ATOM 3371 C CA . ALA B 1 200 ? 17.388 -28.901 78.210 1.00 2.00 223 ALA C CA 1
ATOM 3372 C C . ALA B 1 200 ? 17.694 -30.308 78.729 1.00 2.00 223 ALA C C 1
ATOM 3373 O O . ALA B 1 200 ? 18.836 -30.768 78.656 1.00 2.00 223 ALA C O 1
ATOM 3375 N N . SER B 1 201 ? 16.683 -30.960 79.291 1.00 2.00 224 SER C N 1
ATOM 3376 C CA . SER B 1 201 ? 16.847 -32.319 79.834 1.00 2.00 224 SER C CA 1
ATOM 3377 C C . SER B 1 201 ? 17.162 -33.372 78.758 1.00 2.00 224 SER C C 1
ATOM 3378 O O . SER B 1 201 ? 17.713 -34.442 79.058 1.00 2.00 224 SER C O 1
ATOM 3381 N N . ASP B 1 202 ? 16.821 -33.071 77.506 1.00 2.00 225 ASP C N 1
ATOM 3382 C CA . ASP B 1 202 ? 17.200 -33.955 76.399 1.00 2.00 225 ASP C CA 1
ATOM 3383 C C . ASP B 1 202 ? 18.559 -33.607 75.770 1.00 2.00 225 ASP C C 1
ATOM 3384 O O . ASP B 1 202 ? 18.906 -34.106 74.696 1.00 2.00 225 ASP C O 1
ATOM 3389 N N . ARG B 1 203 ? 19.322 -32.749 76.448 1.00 2.00 226 ARG C N 1
ATOM 3390 C CA . ARG B 1 203 ? 20.705 -32.468 76.057 1.00 2.00 226 ARG C CA 1
ATOM 3391 C C . ARG B 1 203 ? 21.704 -32.690 77.200 1.00 2.00 226 ARG C C 1
ATOM 3392 O O . ARG B 1 203 ? 22.490 -31.787 77.498 1.00 2.00 226 ARG C O 1
ATOM 3400 N N . PRO B 1 204 ? 21.689 -33.887 77.842 1.00 2.00 227 PRO C N 1
ATOM 3401 C CA . PRO B 1 204 ? 22.567 -34.091 79.008 1.00 2.00 227 PRO C CA 1
ATOM 3402 C C . PRO B 1 204 ? 24.065 -33.984 78.708 1.00 2.00 227 PRO C C 1
ATOM 3403 O O . PRO B 1 204 ? 24.829 -33.579 79.586 1.00 2.00 227 PRO C O 1
ATOM 3407 N N . ALA B 1 205 ? 24.474 -34.334 77.483 1.00 2.00 228 ALA C N 1
ATOM 3408 C CA . ALA B 1 205 ? 25.876 -34.173 77.068 1.00 2.00 228 ALA C CA 1
ATOM 3409 C C . ALA B 1 205 ? 26.328 -32.703 77.165 1.00 2.00 228 ALA C C 1
ATOM 3410 O O . ALA B 1 205 ? 27.464 -32.419 77.557 1.00 2.00 228 ALA C O 1
ATOM 3412 N N . LEU B 1 206 ? 25.436 -31.780 76.814 1.00 2.00 229 LEU C N 1
ATOM 3413 C CA . LEU B 1 206 ? 25.751 -30.353 76.915 1.00 2.00 229 LEU C CA 1
ATOM 3414 C C . LEU B 1 206 ? 25.864 -29.938 78.378 1.00 2.00 229 LEU C C 1
ATOM 3415 O O . LEU B 1 206 ? 26.753 -29.153 78.736 1.00 2.00 229 LEU C O 1
ATOM 3420 N N . ALA B 1 207 ? 24.966 -30.461 79.216 1.00 2.00 230 ALA C N 1
ATOM 3421 C CA . ALA B 1 207 ? 24.988 -30.173 80.660 1.00 2.00 230 ALA C CA 1
ATOM 3422 C C . ALA B 1 207 ? 26.325 -30.630 81.246 1.00 2.00 230 ALA C C 1
ATOM 3423 O O . ALA B 1 207 ? 26.948 -29.920 82.044 1.00 2.00 230 ALA C O 1
ATOM 3425 N N . LEU B 1 208 ? 26.773 -31.803 80.796 1.00 2.00 231 LEU C N 1
ATOM 3426 C CA . LEU B 1 208 ? 28.050 -32.365 81.208 1.00 2.00 231 LEU C CA 1
ATOM 3427 C C . LEU B 1 208 ? 29.230 -31.470 80.821 1.00 2.00 231 LEU C C 1
ATOM 3428 O O . LEU B 1 208 ? 30.124 -31.246 81.634 1.00 2.00 231 LEU C O 1
ATOM 3433 N N . LYS B 1 209 ? 29.247 -30.992 79.576 1.00 2.00 232 LYS C N 1
ATOM 3434 C CA . LYS B 1 209 ? 30.298 -30.089 79.115 1.00 2.00 232 LYS C CA 1
ATOM 3435 C C . LYS B 1 209 ? 30.298 -28.764 79.900 1.00 2.00 232 LYS C C 1
ATOM 3436 O O . LYS B 1 209 ? 31.359 -28.228 80.224 1.00 2.00 232 LYS C O 1
ATOM 3442 N N . ILE B 1 210 ? 29.111 -28.259 80.221 1.00 2.00 233 ILE C N 1
ATOM 3443 C CA . ILE B 1 210 ? 28.995 -27.039 81.035 1.00 2.00 233 ILE C CA 1
ATOM 3444 C C . ILE B 1 210 ? 29.486 -27.255 82.478 1.00 2.00 233 ILE C C 1
ATOM 3445 O O . ILE B 1 210 ? 30.147 -26.378 83.049 1.00 2.00 233 ILE C O 1
ATOM 3450 N N . GLU B 1 211 ? 29.195 -28.428 83.049 1.00 2.00 234 GLU C N 1
ATOM 3451 C CA . GLU B 1 211 ? 29.737 -28.798 84.360 1.00 2.00 234 GLU C CA 1
ATOM 3452 C C . GLU B 1 211 ? 31.276 -28.816 84.341 1.00 2.00 234 GLU C C 1
ATOM 3453 O O . GLU B 1 211 ? 31.907 -28.271 85.257 1.00 2.00 234 GLU C O 1
ATOM 3459 N N . ALA B 1 212 ? 31.864 -29.443 83.309 1.00 2.00 235 ALA C N 1
ATOM 3460 C CA . ALA B 1 212 ? 33.324 -29.460 83.144 1.00 2.00 235 ALA C CA 1
ATOM 3461 C C . ALA B 1 212 ? 33.905 -28.036 83.031 1.00 2.00 235 ALA C C 1
ATOM 3462 O O . ALA B 1 212 ? 34.942 -27.727 83.626 1.00 2.00 235 ALA C O 1
ATOM 3464 N N . ALA B 1 213 ? 33.230 -27.180 82.270 1.00 2.00 236 ALA C N 1
ATOM 3465 C CA . ALA B 1 213 ? 33.645 -25.788 82.110 1.00 2.00 236 ALA C CA 1
ATOM 3466 C C . ALA B 1 213 ? 33.642 -25.051 83.461 1.00 2.00 236 ALA C C 1
ATOM 3467 O O . ALA B 1 213 ? 34.641 -24.432 83.829 1.00 2.00 236 ALA C O 1
ATOM 3469 N N . VAL B 1 214 ? 32.536 -25.157 84.196 1.00 2.00 237 VAL C N 1
ATOM 3470 C CA . VAL B 1 214 ? 32.386 -24.483 85.508 1.00 2.00 237 VAL C CA 1
ATOM 3471 C C . VAL B 1 214 ? 33.468 -24.954 86.492 1.00 2.00 237 VAL C C 1
ATOM 3472 O O . VAL B 1 214 ? 34.075 -24.137 87.173 1.00 2.00 237 VAL C O 1
ATOM 3476 N N . GLN B 1 215 ? 33.750 -26.258 86.511 1.00 2.00 238 GLN C N 1
ATOM 3477 C CA . GLN B 1 215 ? 34.838 -2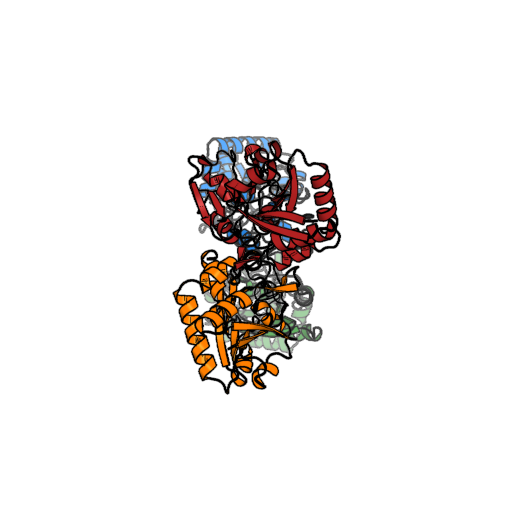6.792 87.343 1.00 2.00 238 GLN C CA 1
ATOM 3478 C C . GLN B 1 215 ? 36.215 -26.192 87.005 1.00 2.00 238 GLN C C 1
ATOM 3479 O O . GLN B 1 215 ? 36.983 -25.836 87.911 1.00 2.00 238 GLN C O 1
ATOM 3485 N N . GLU B 1 216 ? 36.512 -26.076 85.710 1.00 2.00 239 GLU C N 1
ATOM 3486 C CA . GLU B 1 216 ? 37.760 -25.475 85.233 1.00 2.00 239 GLU C CA 1
ATOM 3487 C C . GLU B 1 216 ? 37.830 -23.969 85.571 1.00 2.00 239 GLU C C 1
ATOM 3488 O O . GLU B 1 216 ? 38.866 -23.471 86.006 1.00 2.00 239 GLU C O 1
ATOM 3494 N N . ILE B 1 217 ? 36.723 -23.265 85.390 1.00 2.00 240 ILE C N 1
ATOM 3495 C CA . ILE B 1 217 ? 36.667 -21.828 85.674 1.00 2.00 240 ILE C CA 1
ATOM 3496 C C . ILE B 1 217 ? 36.855 -21.577 87.190 1.00 2.00 240 ILE C C 1
ATOM 3497 O O . ILE B 1 217 ? 37.557 -20.647 87.593 1.00 2.00 240 ILE C O 1
ATOM 3502 N N . ARG B 1 218 ? 36.254 -22.447 88.004 1.00 2.00 241 ARG C N 1
ATOM 3503 C CA . ARG B 1 218 ? 36.420 -22.432 89.459 1.00 2.63 241 ARG C CA 1
ATOM 3504 C C . ARG B 1 218 ? 37.863 -22.720 89.900 1.00 2.72 241 ARG C C 1
ATOM 3505 O O . ARG B 1 218 ? 38.416 -21.984 90.720 1.00 2.18 241 ARG C O 1
ATOM 3513 N N . LYS B 1 219 ? 38.464 -23.786 89.370 1.00 3.27 242 LYS C N 1
ATOM 3514 C CA . LYS B 1 219 ? 39.817 -24.190 89.788 1.00 4.30 242 LYS C CA 1
ATOM 3515 C C . LYS B 1 219 ? 40.889 -23.179 89.368 1.00 4.21 242 LYS C C 1
ATOM 3516 O O . LYS B 1 219 ? 41.911 -23.036 90.041 1.00 3.81 242 LYS C O 1
ATOM 3522 N N . GLU B 1 220 ? 40.629 -22.479 88.265 1.00 4.43 243 GLU C N 1
ATOM 3523 C CA . GLU B 1 220 ? 41.490 -21.405 87.777 1.00 4.94 243 GLU C CA 1
ATOM 3524 C C . GLU B 1 220 ? 41.462 -20.154 88.657 1.00 4.30 243 GLU C C 1
ATOM 3525 O O . GLU B 1 220 ? 42.345 -19.312 88.553 1.00 4.54 243 GLU C O 1
ATOM 3531 N N . GLY B 1 221 ? 40.443 -20.032 89.504 1.00 4.11 244 GLY C N 1
ATOM 3532 C CA . GLY B 1 221 ? 40.274 -18.859 90.358 1.00 3.51 244 GLY C CA 1
ATOM 3533 C C . GLY B 1 221 ? 39.435 -17.760 89.724 1.00 3.22 244 GLY C C 1
ATOM 3534 O O . GLY B 1 221 ? 39.209 -16.716 90.334 1.00 3.09 244 GLY C O 1
ATOM 3535 N N . VAL B 1 222 ? 38.965 -18.003 88.502 1.00 3.23 245 VAL C N 1
ATOM 3536 C CA . VAL B 1 222 ? 38.214 -17.010 87.733 1.00 3.36 245 VAL C CA 1
ATOM 3537 C C . VAL B 1 222 ? 36.811 -16.796 88.292 1.00 3.59 245 VAL C C 1
ATOM 3538 O O . VAL B 1 222 ? 36.314 -15.656 88.319 1.00 2.85 245 VAL C O 1
ATOM 3542 N N . LEU B 1 223 ? 36.192 -17.881 88.755 1.00 3.66 246 LEU C N 1
ATOM 3543 C CA . LEU B 1 223 ? 34.877 -17.816 89.391 1.00 4.57 246 LEU C CA 1
ATOM 3544 C C . LEU B 1 223 ? 34.895 -16.881 90.613 1.00 4.51 246 LEU C C 1
ATOM 3545 O O . LEU B 1 223 ? 34.012 -16.020 90.759 1.00 3.82 246 LEU C O 1
ATOM 3550 N N . ALA B 1 224 ? 35.918 -17.026 91.461 1.00 4.17 247 ALA C N 1
ATOM 3551 C CA . ALA B 1 224 ? 36.117 -16.142 92.607 1.00 3.85 247 ALA C CA 1
ATOM 3552 C C . ALA B 1 224 ? 36.422 -14.693 92.195 1.00 3.83 247 ALA C C 1
ATOM 3553 O O . ALA B 1 224 ? 35.909 -13.754 92.804 1.00 3.29 247 ALA C O 1
ATOM 3555 N N . GLU B 1 225 ? 37.244 -14.521 91.159 1.00 4.15 248 GLU C N 1
ATOM 3556 C CA . GLU B 1 225 ? 37.556 -13.189 90.615 1.00 4.68 248 GLU C CA 1
ATOM 3557 C C . GLU B 1 225 ? 36.298 -12.473 90.133 1.00 3.96 248 GLU C C 1
ATOM 3558 O O . GLU B 1 225 ? 36.102 -11.290 90.423 1.00 3.47 248 GLU C O 1
ATOM 3564 N N . LEU B 1 226 ? 35.448 -13.199 89.411 1.00 3.48 249 LEU C N 1
ATOM 3565 C CA . LEU B 1 226 ? 34.175 -12.658 88.945 1.00 3.34 249 LEU C CA 1
ATOM 3566 C C . LEU B 1 226 ? 33.225 -12.300 90.091 1.00 3.11 249 LEU C C 1
ATOM 3567 O O . LEU B 1 226 ? 32.572 -11.250 90.054 1.00 3.03 249 LEU C O 1
ATOM 3572 N N . GLU B 1 227 ? 33.144 -13.168 91.099 1.00 3.01 250 GLU C N 1
ATOM 3573 C CA . GLU B 1 227 ? 32.336 -12.885 92.293 1.00 2.69 250 GLU C CA 1
ATOM 3574 C C . GLU B 1 227 ? 32.755 -11.570 92.943 1.00 2.68 250 GLU C C 1
ATOM 3575 O O . GLU B 1 227 ? 31.912 -10.732 93.257 1.00 2.00 250 GLU C O 1
ATOM 3581 N N . GLN B 1 228 ? 34.062 -11.400 93.125 1.00 2.68 251 GLN C N 1
ATOM 3582 C CA . GLN B 1 228 ? 34.614 -10.192 93.734 1.00 3.47 251 GLN C CA 1
ATOM 3583 C C . GLN B 1 228 ? 34.333 -8.966 92.867 1.00 3.17 251 GLN C C 1
ATOM 3584 O O . GLN B 1 228 ? 33.797 -7.960 93.354 1.00 3.50 251 GLN C O 1
ATOM 3590 N N . LYS B 1 229 ? 34.678 -9.074 91.582 1.00 2.61 252 LYS C N 1
ATOM 3591 C CA . LYS B 1 229 ? 34.550 -7.989 90.613 1.00 2.44 252 LYS C CA 1
ATOM 3592 C C . LYS B 1 229 ? 33.115 -7.459 90.514 1.00 2.00 252 LYS C C 1
ATOM 3593 O O . LYS B 1 229 ? 32.906 -6.246 90.389 1.00 2.00 252 LYS C O 1
ATOM 3599 N N . TRP B 1 230 ? 32.139 -8.365 90.551 1.00 2.00 253 TRP C N 1
ATOM 3600 C CA . TRP B 1 230 ? 30.728 -7.998 90.365 1.00 2.00 253 TRP C CA 1
ATOM 3601 C C . TRP B 1 230 ? 29.969 -7.740 91.693 1.00 2.00 253 TRP C C 1
ATOM 3602 O O . TRP B 1 230 ? 28.778 -7.412 91.682 1.00 2.00 253 TRP C O 1
ATOM 3613 N N . GLY B 1 231 ? 30.672 -7.851 92.816 1.00 2.00 254 GLY C N 1
ATOM 3614 C CA . GLY B 1 231 ? 30.089 -7.554 94.143 1.00 2.20 254 GLY C CA 1
ATOM 3615 C C . GLY B 1 231 ? 29.060 -8.541 94.685 1.00 2.57 254 GLY C C 1
ATOM 3616 O O . GLY B 1 231 ? 28.201 -8.171 95.508 1.00 2.65 254 GLY C O 1
ATOM 3617 N N . LEU B 1 232 ? 29.154 -9.800 94.260 1.00 2.65 255 LEU C N 1
ATOM 3618 C CA . LEU B 1 232 ? 28.220 -10.851 94.703 1.00 3.77 255 LEU C CA 1
ATOM 3619 C C . LEU B 1 232 ? 28.259 -11.102 96.215 1.00 4.14 255 LEU C C 1
ATOM 3620 O O . LEU B 1 232 ? 27.244 -11.448 96.821 1.00 4.70 255 LEU C O 1
ATOM 3625 N N . ASN B 1 233 ? 29.431 -10.899 96.807 1.00 4.30 256 ASN C N 1
ATOM 3626 C CA . ASN B 1 233 ? 29.612 -10.980 98.252 1.00 4.78 256 ASN C CA 1
ATOM 3627 C C . ASN B 1 233 ? 28.706 -10.018 99.036 1.00 4.68 256 ASN C C 1
ATOM 3628 O O . ASN B 1 233 ? 28.538 -10.157 100.253 1.00 4.46 256 ASN C O 1
ATOM 3633 N N . ASN B 1 234 ? 28.107 -9.061 98.330 1.00 4.29 257 ASN C N 1
ATOM 3634 C CA . ASN B 1 234 ? 27.215 -8.081 98.953 1.00 4.42 257 ASN C CA 1
ATOM 3635 C C . ASN B 1 234 ? 25.859 -7.963 98.263 1.00 4.33 257 ASN C C 1
ATOM 3636 O O . ASN B 1 234 ? 25.205 -6.914 98.329 1.00 4.34 257 ASN C O 1
ATOM 3641 N N . LEU B 1 235 ? 25.454 -9.050 97.612 1.00 4.10 258 LEU C N 1
ATOM 3642 C CA . LEU B 1 235 ? 24.132 -9.191 97.004 1.00 4.79 258 LEU C CA 1
ATOM 3643 C C . LEU B 1 235 ? 23.019 -8.752 97.973 1.00 4.51 258 LEU C C 1
ATOM 3644 O O . LEU B 1 235 ? 23.005 -9.159 99.145 1.00 4.55 258 LEU C O 1
ATOM 3649 N N . GLU B 1 236 ? 22.106 -7.924 97.465 1.00 3.79 259 GLU C N 1
ATOM 3650 C CA . GLU B 1 236 ? 21.016 -7.345 98.252 1.00 3.90 259 GLU C CA 1
ATOM 3651 C C . GLU B 1 236 ? 19.706 -8.091 98.106 1.00 3.31 259 GLU C C 1
ATOM 3652 O O . GLU B 1 236 ? 18.923 -8.161 99.054 1.00 2.96 259 GLU C O 1
ATOM 3658 N N . HIS B 1 237 ? 19.459 -8.603 96.901 1.00 2.62 260 HIS C N 1
ATOM 3659 C CA . HIS B 1 237 ? 18.227 -9.320 96.586 1.00 2.23 260 HIS C CA 1
ATOM 3660 C C . HIS B 1 237 ? 18.572 -10.785 96.284 1.00 2.00 260 HIS C C 1
ATOM 3661 O O . HIS B 1 237 ? 19.053 -11.113 95.195 1.00 2.16 260 HIS C O 1
ATOM 3668 N N . HIS B 1 238 ? 18.334 -11.647 97.270 1.00 2.00 261 HIS C N 1
ATOM 3669 C CA . HIS B 1 238 ? 18.689 -13.067 97.222 1.00 2.00 261 HIS C CA 1
ATOM 3670 C C . HIS B 1 238 ? 17.536 -13.840 96.606 1.00 2.00 261 HIS C C 1
ATOM 3671 O O . HIS B 1 238 ? 16.373 -13.599 96.969 1.00 2.12 261 HIS C O 1
ATOM 3678 N N . HIS B 1 239 ? 17.856 -14.754 95.680 1.00 2.00 262 HIS C N 1
ATOM 3679 C CA . HIS B 1 239 ? 16.879 -15.677 95.087 1.00 2.00 262 HIS C CA 1
ATOM 3680 C C . HIS B 1 239 ? 15.618 -14.959 94.629 1.00 2.00 262 HIS C C 1
ATOM 3681 O O . HIS B 1 239 ? 14.496 -15.341 94.964 1.00 2.00 262 HIS C O 1
ATOM 3688 N N . HIS B 1 240 ? 15.834 -13.901 93.852 1.00 2.00 263 HIS C N 1
ATOM 3689 C CA . HIS B 1 240 ? 14.757 -13.120 93.287 1.00 2.00 263 HIS C CA 1
ATOM 3690 C C . HIS B 1 240 ? 13.869 -13.947 92.335 1.00 2.00 263 HIS C C 1
ATOM 3691 O O . HIS B 1 240 ? 12.672 -13.665 92.201 1.00 2.00 263 HIS C O 1
ATOM 3698 N N . HIS B 1 241 ? 14.450 -14.973 91.703 1.00 2.00 264 HIS C N 1
ATOM 3699 C CA . HIS B 1 241 ? 13.708 -15.872 90.817 1.00 2.00 264 HIS C CA 1
ATOM 3700 C C . HIS B 1 241 ? 13.600 -17.295 91.387 1.00 2.00 264 HIS C C 1
ATOM 3701 O O . HIS B 1 241 ? 14.207 -18.222 90.840 1.00 2.00 264 HIS C O 1
ATOM 3708 N N . HIS B 1 242 ? 12.841 -17.474 92.469 1.00 2.00 265 HIS C N 1
ATOM 3709 C CA . HIS B 1 242 ? 12.668 -18.804 93.068 1.00 2.00 265 HIS C CA 1
ATOM 3710 C C . HIS B 1 242 ? 11.303 -19.463 92.804 1.00 2.00 265 HIS C C 1
ATOM 3711 O O . HIS B 1 242 ? 10.406 -18.851 92.216 1.00 2.00 265 HIS C O 1
ATOM 3718 N N . GLU C 1 11 ? -20.166 -30.008 185.301 1.00 14.36 34 GLU D N 1
ATOM 3719 C CA . GLU C 1 11 ? -18.697 -29.949 185.037 1.00 14.14 34 GLU D CA 1
ATOM 3720 C C . GLU C 1 11 ? -18.350 -28.964 183.910 1.00 13.12 34 GLU D C 1
ATOM 3721 O O . GLU C 1 11 ? -19.242 -28.372 183.300 1.00 13.22 34 GLU D O 1
ATOM 3727 N N . LYS C 1 12 ? -17.056 -28.797 183.639 1.00 11.83 35 LYS D N 1
ATOM 3728 C CA . LYS C 1 12 ? -16.579 -27.756 182.731 1.00 10.68 35 LYS D CA 1
ATOM 3729 C C . LYS C 1 12 ? -16.181 -28.278 181.347 1.00 9.29 35 LYS D C 1
ATOM 3730 O O . LYS C 1 12 ? -15.647 -29.382 181.207 1.00 9.48 35 LYS D O 1
ATOM 3736 N N . PHE C 1 13 ? -16.466 -27.477 180.328 1.00 7.31 36 PHE D N 1
ATOM 3737 C CA . PHE C 1 13 ? -15.906 -27.692 178.998 1.00 5.48 36 PHE D CA 1
ATOM 3738 C C . PHE C 1 13 ? -14.900 -26.565 178.768 1.00 4.67 36 PHE D C 1
ATOM 3739 O O . PHE C 1 13 ? -15.276 -25.407 178.520 1.00 3.68 36 PHE D O 1
ATOM 3747 N N . ILE C 1 14 ? -13.622 -26.914 178.914 1.00 3.74 37 ILE D N 1
ATOM 3748 C CA . ILE C 1 14 ? -12.526 -25.950 178.843 1.00 3.11 37 ILE D CA 1
ATOM 3749 C C . ILE C 1 14 ? -12.012 -25.842 177.406 1.00 2.76 37 ILE D C 1
ATOM 3750 O O . ILE C 1 14 ? -11.531 -26.830 176.840 1.00 2.15 37 ILE D O 1
ATOM 3755 N N . VAL C 1 15 ? -12.130 -24.641 176.837 1.00 2.16 38 VAL D N 1
ATOM 3756 C CA . VAL C 1 15 ? -11.756 -24.367 175.448 1.00 2.06 38 VAL D CA 1
ATOM 3757 C C . VAL C 1 15 ? -10.573 -23.403 175.377 1.00 2.44 38 VAL D C 1
ATOM 3758 O O . VAL C 1 15 ? -10.636 -22.286 175.903 1.00 2.84 38 VAL D O 1
ATOM 3762 N N . GLY C 1 16 ? -9.502 -23.826 174.711 1.00 2.28 39 GLY D N 1
ATOM 3763 C CA . GLY C 1 16 ? -8.347 -22.958 174.475 1.00 2.00 39 GLY D CA 1
ATOM 3764 C C . GLY C 1 16 ? -8.459 -22.204 173.155 1.00 2.00 39 GLY D C 1
ATOM 3765 O O . GLY C 1 16 ? -8.806 -22.779 172.114 1.00 2.00 39 GLY D O 1
ATOM 3766 N N . THR C 1 17 ? -8.164 -20.908 173.197 1.00 2.00 40 THR D N 1
ATOM 3767 C CA . THR C 1 17 ? -8.227 -20.076 172.006 1.00 2.00 40 THR D CA 1
ATOM 3768 C C . THR C 1 17 ? -7.130 -18.995 172.016 1.00 2.00 40 THR D C 1
ATOM 3769 O O . THR C 1 17 ? -6.589 -18.652 173.075 1.00 2.00 40 THR D O 1
ATOM 3773 N N . ASN C 1 18 ? -6.782 -18.515 170.826 1.00 2.00 41 ASN D N 1
ATOM 3774 C CA . ASN C 1 18 ? -5.900 -17.361 170.648 1.00 2.00 41 ASN D CA 1
ATOM 3775 C C . ASN C 1 18 ? -6.723 -16.206 170.059 1.00 2.00 41 ASN D C 1
ATOM 3776 O O . ASN C 1 18 ? -7.034 -16.196 168.859 1.00 2.00 41 ASN D O 1
ATOM 3781 N N . ALA C 1 19 ? -7.083 -15.242 170.909 1.00 2.00 42 ALA D N 1
ATOM 3782 C CA . ALA C 1 19 ? -8.066 -14.209 170.545 1.00 2.00 42 ALA D CA 1
ATOM 3783 C C . ALA C 1 19 ? -7.501 -13.082 169.650 1.00 2.00 42 ALA D C 1
ATOM 3784 O O . ALA C 1 19 ? -7.453 -11.907 170.046 1.00 2.00 42 ALA D O 1
ATOM 3786 N N . THR C 1 20 ? -7.097 -13.458 168.435 1.00 2.00 43 THR D N 1
ATOM 3787 C CA . THR C 1 20 ? -6.356 -12.583 167.518 1.00 2.85 43 THR D CA 1
ATOM 3788 C C . THR C 1 20 ? -6.881 -12.680 166.069 1.00 2.11 43 THR D C 1
ATOM 3789 O O . THR C 1 20 ? -6.220 -12.225 165.132 1.00 2.00 43 THR D O 1
ATOM 3793 N N . TYR C 1 21 ? -8.065 -13.265 165.886 1.00 2.00 44 TYR D N 1
ATOM 3794 C CA . TYR C 1 21 ? -8.521 -13.643 164.545 1.00 2.00 44 TYR D CA 1
ATOM 3795 C C . TYR C 1 21 ? -10.011 -13.348 164.314 1.00 2.00 44 TYR D C 1
ATOM 3796 O O . TYR C 1 21 ? -10.840 -14.264 164.312 1.00 2.00 44 TYR D O 1
ATOM 3805 N N . PRO C 1 22 ? -10.365 -12.060 164.114 1.00 2.00 45 PRO D N 1
ATOM 3806 C CA . PRO C 1 22 ? -11.760 -11.775 163.775 1.00 2.00 45 PRO D CA 1
ATOM 3807 C C . PRO C 1 22 ? -12.116 -12.363 162.414 1.00 2.00 45 PRO D C 1
ATOM 3808 O O . PRO C 1 22 ? -11.257 -12.410 161.525 1.00 2.00 45 PRO D O 1
ATOM 3812 N N . PRO C 1 23 ? -13.368 -12.833 162.246 1.00 2.00 46 PRO D N 1
ATOM 3813 C CA . PRO C 1 23 ? -14.470 -12.830 163.206 1.00 2.00 46 PRO D CA 1
ATOM 3814 C C . PRO C 1 23 ? -14.580 -14.118 164.077 1.00 2.00 46 PRO D C 1
ATOM 3815 O O . PRO C 1 23 ? -15.600 -14.320 164.755 1.00 2.00 46 PRO D O 1
ATOM 3819 N N . PHE C 1 24 ? -13.556 -14.972 164.055 1.00 2.02 47 PHE D N 1
ATOM 3820 C CA . PHE C 1 24 ? -13.584 -16.227 164.825 1.00 2.43 47 PHE D CA 1
ATOM 3821 C C . PHE C 1 24 ? -13.472 -15.948 166.329 1.00 2.45 47 PHE D C 1
ATOM 3822 O O . PHE C 1 24 ? -14.307 -16.412 167.117 1.00 2.33 47 PHE D O 1
ATOM 3830 N N . GLU C 1 25 ? -12.464 -15.155 166.708 1.00 2.37 48 GLU D N 1
ATOM 3831 C CA . GLU C 1 25 ? -12.251 -14.749 168.102 1.00 2.66 48 GLU D CA 1
ATOM 3832 C C . GLU C 1 25 ? -11.415 -13.479 168.191 1.00 2.35 48 GLU D C 1
ATOM 3833 O O . GLU C 1 25 ? -10.427 -13.299 167.462 1.00 2.32 48 GLU D O 1
ATOM 3839 N N . PHE C 1 26 ? -11.848 -12.585 169.070 1.00 2.00 49 PHE D N 1
ATOM 3840 C CA . PHE C 1 26 ? -11.150 -11.331 169.329 1.00 2.00 49 PHE D CA 1
ATOM 3841 C C . PHE C 1 26 ? -11.627 -10.770 170.664 1.00 2.00 49 PHE D C 1
ATOM 3842 O O . PHE C 1 26 ? -12.580 -11.288 171.257 1.00 2.00 49 PHE D O 1
ATOM 3850 N N . VAL C 1 27 ? -10.957 -9.729 171.147 1.00 2.00 50 VAL D N 1
ATOM 3851 C CA . VAL C 1 27 ? -11.233 -9.193 172.478 1.00 2.00 50 VAL D CA 1
ATOM 3852 C C . VAL C 1 27 ? -12.117 -7.954 172.361 1.00 2.00 50 VAL D C 1
ATOM 3853 O O . VAL C 1 27 ? -11.794 -7.030 171.613 1.00 2.00 50 VAL D O 1
ATOM 3857 N N . ASP C 1 28 ? -13.241 -7.947 173.078 1.00 2.00 51 ASP D N 1
ATOM 3858 C CA . ASP C 1 28 ? -14.100 -6.761 173.102 1.00 2.43 51 ASP D CA 1
ATOM 3859 C C . ASP C 1 28 ? -13.555 -5.685 174.066 1.00 2.41 51 ASP D C 1
ATOM 3860 O O . ASP C 1 28 ? -12.519 -5.881 174.718 1.00 2.36 51 ASP D O 1
ATOM 3865 N N . LYS C 1 29 ? -14.258 -4.562 174.159 1.00 2.11 52 LYS D N 1
ATOM 3866 C CA . LYS C 1 29 ? -13.829 -3.470 175.024 1.00 2.65 52 LYS D CA 1
ATOM 3867 C C . LYS C 1 29 ? -13.989 -3.745 176.525 1.00 2.86 52 LYS D C 1
ATOM 3868 O O . LYS C 1 29 ? -13.525 -2.963 177.341 1.00 2.55 52 LYS D O 1
ATOM 3874 N N . ARG C 1 30 ? -14.641 -4.859 176.859 1.00 3.35 53 ARG D N 1
ATOM 3875 C CA . ARG C 1 30 ? -14.733 -5.367 178.229 1.00 4.76 53 ARG D CA 1
ATOM 3876 C C . ARG C 1 30 ? -13.532 -6.245 178.593 1.00 4.34 53 ARG D C 1
ATOM 3877 O O . ARG C 1 30 ? -13.382 -6.640 179.742 1.00 4.12 53 ARG D O 1
ATOM 3885 N N . GLY C 1 31 ? -12.693 -6.574 177.614 1.00 4.51 54 GLY D N 1
ATOM 3886 C CA . GLY C 1 31 ? -11.581 -7.493 177.845 1.00 4.48 54 GLY D CA 1
ATOM 3887 C C . GLY C 1 31 ? -11.964 -8.955 177.711 1.00 4.53 54 GLY D C 1
ATOM 3888 O O . GLY C 1 31 ? -11.162 -9.843 178.019 1.00 4.50 54 GLY D O 1
ATOM 3889 N N . GLU C 1 32 ? -13.186 -9.209 177.239 1.00 4.32 55 GLU D N 1
ATOM 3890 C CA . GLU C 1 32 ? -13.694 -10.572 177.071 1.00 4.46 55 GLU D CA 1
ATOM 3891 C C . GLU C 1 32 ? -13.535 -11.070 175.630 1.00 3.89 55 GLU D C 1
ATOM 3892 O O . GLU C 1 32 ? -13.621 -10.297 174.670 1.00 3.33 55 GLU D O 1
ATOM 3898 N N . VAL C 1 33 ? -13.306 -12.367 175.483 1.00 3.32 56 VAL D N 1
ATOM 3899 C CA . VAL C 1 33 ? -13.223 -12.965 174.166 1.00 3.06 56 VAL D CA 1
ATOM 3900 C C . VAL C 1 33 ? -14.627 -13.209 173.618 1.00 2.94 56 VAL D C 1
ATOM 3901 O O . VAL C 1 33 ? -15.456 -13.879 174.255 1.00 3.11 56 VAL D O 1
ATOM 3905 N N . VAL C 1 34 ? -14.875 -12.657 172.431 1.00 2.32 57 VAL D N 1
ATOM 3906 C CA . VAL C 1 34 ? -16.127 -12.844 171.707 1.00 2.00 57 VAL D CA 1
ATOM 3907 C C . VAL C 1 34 ? -15.826 -13.370 170.305 1.00 2.00 57 VAL D C 1
ATOM 3908 O O . VAL C 1 34 ? -14.677 -13.376 169.873 1.00 2.00 57 VAL D O 1
ATOM 3912 N N . GLY C 1 35 ? -16.858 -13.793 169.591 1.00 2.00 58 GLY D N 1
ATOM 3913 C CA . GLY C 1 35 ? -16.689 -14.206 168.202 1.00 2.00 58 GLY D CA 1
ATOM 3914 C C . GLY C 1 35 ? -17.506 -15.426 167.821 1.00 2.00 58 GLY D C 1
ATOM 3915 O O . GLY C 1 35 ? -18.219 -16.007 168.655 1.00 2.00 58 GLY D O 1
ATOM 3916 N N . PHE C 1 36 ? -17.395 -15.806 166.550 1.00 2.00 59 PHE D N 1
ATOM 3917 C CA . PHE C 1 36 ? -18.086 -16.979 166.019 1.00 2.00 59 PHE D CA 1
ATOM 3918 C C . PHE C 1 36 ? -17.692 -18.254 166.776 1.00 2.00 59 PHE D C 1
ATOM 3919 O O . PHE C 1 36 ? -18.562 -19.050 167.146 1.00 2.00 59 PHE D O 1
ATOM 3927 N N . ASP C 1 37 ? -16.393 -18.443 167.006 1.00 2.00 60 ASP D N 1
ATOM 3928 C CA . ASP C 1 37 ? -15.901 -19.619 167.726 1.00 2.00 60 ASP D CA 1
ATOM 3929 C C . ASP C 1 37 ? -16.406 -19.667 169.176 1.00 2.00 60 ASP D C 1
ATOM 3930 O O . ASP C 1 37 ? -16.618 -20.754 169.719 1.00 2.00 60 ASP D O 1
ATOM 3935 N N . ILE C 1 38 ? -16.594 -18.491 169.787 1.00 2.00 61 ILE D N 1
ATOM 3936 C CA . ILE C 1 38 ? -17.050 -18.400 171.180 1.00 2.00 61 ILE D CA 1
ATOM 3937 C C . ILE C 1 38 ? -18.536 -18.742 171.300 1.00 2.00 61 ILE D C 1
ATOM 3938 O O . ILE C 1 38 ? -18.919 -19.525 172.164 1.00 2.00 61 ILE D O 1
ATOM 3943 N N . ASP C 1 39 ? -19.360 -18.173 170.424 1.00 2.00 62 ASP D N 1
ATOM 3944 C CA . ASP C 1 39 ? -20.768 -18.558 170.346 1.00 2.00 62 ASP D CA 1
ATOM 3945 C C . ASP C 1 39 ? -20.923 -20.062 170.031 1.00 2.00 62 ASP D C 1
ATOM 3946 O O . ASP C 1 39 ? -21.786 -20.726 170.614 1.00 2.00 62 ASP D O 1
ATOM 3951 N N . LEU C 1 40 ? -20.090 -20.596 169.129 1.00 2.21 63 LEU D N 1
ATOM 3952 C CA . LEU C 1 40 ? -20.118 -22.031 168.818 1.00 2.24 63 LEU D CA 1
ATOM 3953 C C . LEU C 1 40 ? -19.712 -22.881 170.027 1.00 2.47 63 LEU D C 1
ATOM 3954 O O . LEU C 1 40 ? -20.396 -23.857 170.352 1.00 2.00 63 LEU D O 1
ATOM 3959 N N . ALA C 1 41 ? -18.605 -22.506 170.677 1.00 2.61 64 ALA D N 1
ATOM 3960 C CA . ALA C 1 41 ? -18.151 -23.165 171.905 1.00 2.86 64 ALA D CA 1
ATOM 3961 C C . ALA C 1 41 ? -19.257 -23.247 172.964 1.00 2.79 64 ALA D C 1
ATOM 3962 O O . ALA C 1 41 ? -19.412 -24.282 173.606 1.00 2.56 64 ALA D O 1
ATOM 3964 N N . ARG C 1 42 ? -20.034 -22.171 173.115 1.00 2.92 65 ARG D N 1
ATOM 3965 C CA . ARG C 1 42 ? -21.119 -22.124 174.099 1.00 3.50 65 ARG D CA 1
ATOM 3966 C C . ARG C 1 42 ? -22.270 -23.050 173.699 1.00 3.27 65 ARG D C 1
ATOM 3967 O O . ARG C 1 42 ? -22.814 -23.774 174.535 1.00 2.76 65 ARG D O 1
ATOM 3975 N N . GLU C 1 43 ? -22.612 -23.050 172.414 1.00 3.36 66 GLU D N 1
ATOM 3976 C CA . GLU C 1 43 ? -23.603 -23.986 171.884 1.00 3.54 66 GLU D CA 1
ATOM 3977 C C . GLU C 1 43 ? -23.192 -25.440 172.097 1.00 3.27 66 GLU D C 1
ATOM 3978 O O . GLU C 1 43 ? -24.020 -26.256 172.511 1.00 3.30 66 GLU D O 1
ATOM 3984 N N . ILE C 1 44 ? -21.922 -25.753 171.822 1.00 3.01 67 ILE D N 1
ATOM 3985 C CA . ILE C 1 44 ? -21.382 -27.106 172.056 1.00 2.77 67 ILE D CA 1
ATOM 3986 C C . ILE C 1 44 ? -21.463 -27.489 173.539 1.00 3.00 67 ILE D C 1
ATOM 3987 O O . ILE C 1 44 ? -21.917 -28.594 173.878 1.00 2.83 67 ILE D O 1
ATOM 3992 N N . SER C 1 45 ? -21.040 -26.575 174.414 1.00 3.10 68 SER D N 1
ATOM 3993 C CA . SER C 1 45 ? -21.082 -26.810 175.867 1.00 3.79 68 SER D CA 1
ATOM 3994 C C . SER C 1 45 ? -22.499 -27.094 176.367 1.00 3.68 68 SER D C 1
ATOM 3995 O O . SER C 1 45 ? -22.694 -27.949 177.246 1.00 3.62 68 SER D O 1
ATOM 3998 N N . ASN C 1 46 ? -23.481 -26.399 175.792 1.00 3.60 69 ASN D N 1
ATOM 3999 C CA . ASN C 1 46 ? -24.888 -26.650 176.099 1.00 4.32 69 ASN D CA 1
ATOM 4000 C C . ASN C 1 46 ? -25.352 -28.055 175.688 1.00 4.11 69 ASN D C 1
ATOM 4001 O O . ASN C 1 46 ? -26.089 -28.699 176.432 1.00 3.76 69 ASN D O 1
ATOM 4006 N N . LYS C 1 47 ? -24.903 -28.521 174.519 1.00 4.06 70 LYS D N 1
ATOM 4007 C CA . LYS C 1 47 ? -25.187 -29.886 174.053 1.00 4.13 70 LYS D CA 1
ATOM 4008 C C . LYS C 1 47 ? -24.524 -30.957 174.932 1.00 4.05 70 LYS D C 1
ATOM 4009 O O . LYS C 1 47 ? -25.093 -32.026 175.143 1.00 3.72 70 LYS D O 1
ATOM 4015 N N . LEU C 1 48 ? -23.323 -30.663 175.430 1.00 3.78 71 LEU D N 1
ATOM 4016 C CA . LEU C 1 48 ? -22.578 -31.587 176.282 1.00 4.25 71 LEU D CA 1
ATOM 4017 C C . LEU C 1 48 ? -23.052 -31.556 177.746 1.00 4.25 71 LEU D C 1
ATOM 4018 O O . LEU C 1 48 ? -22.619 -32.373 178.565 1.00 4.30 71 LEU D O 1
ATOM 4023 N N . GLY C 1 49 ? -23.938 -30.613 178.065 1.00 4.29 72 GLY D N 1
ATOM 4024 C CA . GLY C 1 49 ? -24.423 -30.419 179.432 1.00 4.79 72 GLY D CA 1
ATOM 4025 C C . GLY C 1 49 ? -23.320 -29.962 180.369 1.00 5.06 72 GLY D C 1
ATOM 4026 O O . GLY C 1 49 ? -23.254 -30.393 181.527 1.00 4.75 72 GLY D O 1
ATOM 4027 N N . LYS C 1 50 ? -22.463 -29.082 179.858 1.00 5.21 73 LYS D N 1
ATOM 4028 C CA . LYS C 1 50 ? -21.292 -28.593 180.577 1.00 5.80 73 LYS D CA 1
ATOM 4029 C C . LYS C 1 50 ? -21.227 -27.059 180.576 1.00 5.77 73 LYS D C 1
ATOM 4030 O O . LYS C 1 50 ? -21.854 -26.403 179.742 1.00 5.61 73 LYS D O 1
ATOM 4036 N N . THR C 1 51 ? -20.477 -26.504 181.526 1.00 5.71 74 THR D N 1
ATOM 4037 C CA . THR C 1 51 ? -20.274 -25.061 181.620 1.00 5.54 74 THR D CA 1
ATOM 4038 C C . THR C 1 51 ? -18.995 -24.684 180.876 1.00 5.31 74 THR D C 1
ATOM 4039 O O . THR C 1 51 ? -17.927 -25.245 181.137 1.00 4.92 74 THR D O 1
ATOM 4043 N N . LEU C 1 52 ? -19.112 -23.731 179.947 1.00 4.86 75 LEU D N 1
ATOM 4044 C CA . LEU C 1 52 ? -17.978 -23.300 179.136 1.00 4.78 75 LEU D CA 1
ATOM 4045 C C . LEU C 1 52 ? -16.951 -22.503 179.940 1.00 4.99 75 LEU D C 1
ATOM 4046 O O . LEU C 1 52 ? -17.305 -21.593 180.690 1.00 5.10 75 LEU D O 1
ATOM 4051 N N . ASP C 1 53 ? -15.676 -22.831 179.743 1.00 5.29 76 ASP D N 1
ATOM 4052 C CA . ASP C 1 53 ? -14.567 -22.084 180.340 1.00 5.72 76 ASP D CA 1
ATOM 4053 C C . ASP C 1 53 ? -13.542 -21.724 179.246 1.00 5.45 76 ASP D C 1
ATOM 4054 O O . ASP C 1 53 ? -12.705 -22.551 178.883 1.00 5.33 76 ASP D O 1
ATOM 4059 N N . VAL C 1 54 ? -13.614 -20.495 178.728 1.00 4.96 77 VAL D N 1
ATOM 4060 C CA . VAL C 1 54 ? -12.705 -20.039 177.667 1.00 5.10 77 VAL D CA 1
ATOM 4061 C C . VAL C 1 54 ? -11.386 -19.535 178.250 1.00 4.89 77 VAL D C 1
ATOM 4062 O O . VAL C 1 54 ? -11.373 -18.650 179.108 1.00 5.30 77 VAL D O 1
ATOM 4066 N N . ARG C 1 55 ? -10.282 -20.105 177.778 1.00 4.66 78 ARG D N 1
ATOM 4067 C CA . ARG C 1 55 ? -8.949 -19.710 178.227 1.00 4.71 78 ARG D CA 1
ATOM 4068 C C . ARG C 1 55 ? -8.063 -19.276 177.052 1.00 4.47 78 ARG D C 1
ATOM 4069 O O . ARG C 1 55 ? -8.063 -19.914 175.995 1.00 3.65 78 ARG D O 1
ATOM 4077 N N . GLU C 1 56 ? -7.322 -18.186 177.253 1.00 4.45 79 GLU D N 1
ATOM 4078 C CA . GLU C 1 56 ? -6.473 -17.607 176.204 1.00 4.53 79 GLU D CA 1
ATOM 4079 C C . GLU C 1 56 ? -5.037 -18.124 176.273 1.00 4.06 79 GLU D C 1
ATOM 4080 O O . GLU C 1 56 ? -4.469 -18.263 177.352 1.00 3.24 79 GLU D O 1
ATOM 4086 N N . PHE C 1 57 ? -4.469 -18.403 175.104 1.00 3.74 80 PHE D N 1
ATOM 4087 C CA . PHE C 1 57 ? -3.086 -18.857 174.973 1.00 3.75 80 PHE D CA 1
ATOM 4088 C C . PHE C 1 57 ? -2.474 -18.243 173.721 1.00 3.69 80 PHE D C 1
ATOM 4089 O O . PHE C 1 57 ? -3.199 -17.874 172.797 1.00 3.57 80 PHE D O 1
ATOM 4097 N N . SER C 1 58 ? -1.142 -18.157 173.683 1.00 3.65 81 SER D N 1
ATOM 4098 C CA . SER C 1 58 ? -0.420 -17.972 172.424 1.00 3.68 81 SER D CA 1
ATOM 4099 C C . SER C 1 58 ? -0.801 -19.124 171.509 1.00 3.27 81 SER D C 1
ATOM 4100 O O . SER C 1 58 ? -0.948 -20.267 171.966 1.00 2.88 81 SER D O 1
ATOM 4103 N N . PHE C 1 59 ? -0.948 -18.836 170.218 1.00 3.06 82 PHE D N 1
ATOM 4104 C CA . PHE C 1 59 ? -1.310 -19.883 169.270 1.00 2.73 82 PHE D CA 1
ATOM 4105 C C . PHE C 1 59 ? -0.384 -21.104 169.366 1.00 2.45 82 PHE D C 1
ATOM 4106 O O . PHE C 1 59 ? -0.866 -22.233 169.383 1.00 2.26 82 PHE D O 1
ATOM 4114 N N . ASP C 1 60 ? 0.927 -20.864 169.449 1.00 2.51 83 ASP D N 1
ATOM 4115 C CA A ASP C 1 60 ? 1.935 -21.931 169.476 0.50 2.91 83 ASP D CA 1
ATOM 4116 C CA B ASP C 1 60 ? 1.920 -21.943 169.463 0.50 2.67 83 ASP D CA 1
ATOM 4117 C C . ASP C 1 60 ? 1.911 -22.797 170.745 1.00 2.75 83 ASP D C 1
ATOM 4118 O O . ASP C 1 60 ? 2.700 -23.738 170.881 1.00 2.72 83 ASP D O 1
ATOM 4127 N N . ALA C 1 61 ? 1.013 -22.484 171.676 1.00 2.72 84 ALA D N 1
ATOM 4128 C CA . ALA C 1 61 ? 0.918 -23.249 172.927 1.00 2.80 84 ALA D CA 1
ATOM 4129 C C . ALA C 1 61 ? -0.363 -24.087 173.030 1.00 2.62 84 ALA D C 1
ATOM 4130 O O . ALA C 1 61 ? -0.516 -24.896 173.959 1.00 2.75 84 ALA D O 1
ATOM 4132 N N . LEU C 1 62 ? -1.272 -23.897 172.074 1.00 2.62 85 LEU D N 1
ATOM 4133 C CA . LEU C 1 62 ? -2.587 -24.549 172.108 1.00 2.62 85 LEU D CA 1
ATOM 4134 C C . LEU C 1 62 ? -2.543 -26.072 171.999 1.00 2.86 85 LEU D C 1
ATOM 4135 O O . LEU C 1 62 ? -3.198 -26.770 172.785 1.00 2.96 85 LEU D O 1
ATOM 4140 N N . ILE C 1 63 ? -1.773 -26.595 171.048 1.00 2.96 86 ILE D N 1
ATOM 4141 C CA . ILE C 1 63 ? -1.703 -28.051 170.885 1.00 3.44 86 ILE D CA 1
ATOM 4142 C C . ILE C 1 63 ? -1.068 -28.730 172.114 1.00 3.28 86 ILE D C 1
ATOM 4143 O O . ILE C 1 63 ? -1.545 -29.785 172.562 1.00 2.99 86 ILE D O 1
ATOM 4148 N N . LEU C 1 64 ? -0.014 -28.116 172.656 1.00 3.08 87 LEU D N 1
ATOM 4149 C CA . LEU C 1 64 ? 0.662 -28.615 173.851 1.00 3.68 87 LEU D CA 1
ATOM 4150 C C . LEU C 1 64 ? -0.300 -28.733 175.043 1.00 3.23 87 LEU D C 1
ATOM 4151 O O . LEU C 1 64 ? -0.351 -29.779 175.694 1.00 2.77 87 LEU D O 1
ATOM 4156 N N . ASN C 1 65 ? -1.068 -27.670 175.305 1.00 2.88 88 ASN D N 1
ATOM 4157 C CA . ASN C 1 65 ? -2.048 -27.670 176.400 1.00 2.71 88 ASN D CA 1
ATOM 4158 C C . ASN C 1 65 ? -3.167 -28.691 176.190 1.00 2.53 88 ASN D C 1
ATOM 4159 O O . ASN C 1 65 ? -3.631 -29.325 177.149 1.00 2.03 88 ASN D O 1
ATOM 4164 N N . LEU C 1 66 ? -3.570 -28.862 174.929 1.00 2.00 89 LEU D N 1
ATOM 4165 C CA . LEU C 1 66 ? -4.538 -29.888 174.542 1.00 2.00 89 LEU D CA 1
ATOM 4166 C C . LEU C 1 66 ? -4.038 -31.309 174.842 1.00 2.09 89 LEU D C 1
ATOM 4167 O O . LEU C 1 66 ? -4.768 -32.122 175.435 1.00 2.03 89 LEU D O 1
ATOM 4172 N N . LYS C 1 67 ? -2.800 -31.596 174.436 1.00 2.24 90 LYS D N 1
ATOM 4173 C CA . LYS C 1 67 ? -2.169 -32.894 174.682 1.00 3.14 90 LYS D CA 1
ATOM 4174 C C . LYS C 1 67 ? -1.935 -33.166 176.171 1.00 3.07 90 LYS D C 1
ATOM 4175 O O . LYS C 1 67 ? -2.022 -34.314 176.623 1.00 3.18 90 LYS D O 1
ATOM 4181 N N . GLN C 1 68 ? -1.642 -32.110 176.925 1.00 3.32 91 GLN D N 1
ATOM 4182 C CA . GLN C 1 68 ? -1.434 -32.216 178.374 1.00 4.21 91 GLN D CA 1
ATOM 4183 C C . GLN C 1 68 ? -2.755 -32.268 179.150 1.00 3.79 91 GLN D C 1
ATOM 4184 O O . GLN C 1 68 ? -2.755 -32.430 180.371 1.00 4.00 91 GLN D O 1
ATOM 4190 N N . HIS C 1 69 ? -3.869 -32.132 178.426 1.00 3.91 92 HIS D N 1
ATOM 4191 C CA . HIS C 1 69 ? -5.235 -32.150 178.983 1.00 3.76 92 HIS D CA 1
ATOM 4192 C C . HIS C 1 69 ? -5.541 -30.985 179.936 1.00 3.38 92 HIS D C 1
ATOM 4193 O O . HIS C 1 69 ? -6.417 -31.095 180.798 1.00 3.51 92 HIS D O 1
ATOM 4200 N N . ARG C 1 70 ? -4.818 -29.878 179.761 1.00 2.37 93 ARG D N 1
ATOM 4201 C CA . ARG C 1 70 ? -5.077 -28.623 180.468 1.00 2.04 93 ARG D CA 1
ATOM 4202 C C . ARG C 1 70 ? -6.335 -27.967 179.919 1.00 2.00 93 ARG D C 1
ATOM 4203 O O . ARG C 1 70 ? -6.977 -27.155 180.588 1.00 2.00 93 ARG D O 1
ATOM 4211 N N . ILE C 1 71 ? -6.630 -28.294 178.664 1.00 2.00 94 ILE D N 1
ATOM 4212 C CA A ILE C 1 71 ? -7.811 -27.835 177.962 0.50 2.00 94 ILE D CA 1
ATOM 4213 C CA B ILE C 1 71 ? -7.856 -27.854 178.011 0.50 2.00 94 ILE D CA 1
ATOM 4214 C C . ILE C 1 71 ? -8.512 -29.059 177.359 1.00 2.00 94 ILE D C 1
ATOM 4215 O O . ILE C 1 71 ? -7.857 -30.064 177.099 1.00 2.00 94 ILE D O 1
ATOM 4224 N N . ASP C 1 72 ? -9.818 -28.958 177.113 1.00 2.00 95 ASP D N 1
ATOM 4225 C CA . ASP C 1 72 ? -10.594 -30.052 176.517 1.00 2.00 95 ASP D CA 1
ATOM 4226 C C . ASP C 1 72 ? -10.680 -29.984 174.981 1.00 2.00 95 ASP D C 1
ATOM 4227 O O . ASP C 1 72 ? -10.801 -31.020 174.311 1.00 2.00 95 ASP D O 1
ATOM 4232 N N . ALA C 1 73 ? -10.603 -28.768 174.435 1.00 2.00 96 ALA D N 1
ATOM 4233 C CA . ALA C 1 73 ? -10.671 -28.549 172.983 1.00 2.00 96 ALA D CA 1
ATOM 4234 C C . ALA C 1 73 ? -9.984 -27.249 172.579 1.00 2.00 96 ALA D C 1
ATOM 4235 O O . ALA C 1 73 ? -9.894 -26.315 173.381 1.00 2.00 96 ALA D O 1
ATOM 4237 N N . VAL C 1 74 ? -9.497 -27.199 171.340 1.00 2.00 97 VAL D N 1
ATOM 4238 C CA . VAL C 1 74 ? -8.997 -25.962 170.742 1.00 2.00 97 VAL D CA 1
ATOM 4239 C C . VAL C 1 74 ? -9.999 -25.480 169.690 1.00 2.00 97 VAL D C 1
ATOM 4240 O O . VAL C 1 74 ? -10.333 -26.211 168.749 1.00 2.00 97 VAL D O 1
ATOM 4244 N N . ILE C 1 75 ? -10.492 -24.253 169.871 1.00 2.00 98 ILE D N 1
ATOM 4245 C CA . ILE C 1 75 ? -11.330 -23.598 168.869 1.00 2.00 98 ILE D CA 1
ATOM 4246 C C . ILE C 1 75 ? -10.748 -22.206 168.639 1.00 2.00 98 ILE D C 1
ATOM 4247 O O . ILE C 1 75 ? -10.853 -21.324 169.502 1.00 2.00 98 ILE D O 1
ATOM 4252 N N . THR C 1 76 ? -10.098 -22.032 167.484 1.00 2.00 99 THR D N 1
ATOM 4253 C CA . THR C 1 76 ? -9.252 -20.852 167.253 1.00 2.00 99 THR D CA 1
ATOM 4254 C C . THR C 1 76 ? -9.069 -20.503 165.758 1.00 2.00 99 THR D C 1
ATOM 4255 O O . THR C 1 76 ? -8.046 -19.941 165.358 1.00 2.00 99 THR D O 1
ATOM 4259 N N . GLY C 1 77 ? -10.082 -20.798 164.947 1.00 2.00 100 GLY D N 1
ATOM 4260 C CA . GLY C 1 77 ? -9.991 -20.592 163.483 1.00 2.00 100 GLY D CA 1
ATOM 4261 C C . GLY C 1 77 ? -8.846 -21.398 162.886 1.00 2.00 100 GLY D C 1
ATOM 4262 O O . GLY C 1 77 ? -8.131 -20.910 162.014 1.00 2.00 100 GLY D O 1
ATOM 4263 N N . MET C 1 78 ? -8.669 -22.631 163.377 1.00 2.00 101 MET D N 1
ATOM 4264 C CA . MET C 1 78 ? -7.528 -23.474 163.020 1.00 2.00 101 MET D CA 1
ATOM 4265 C C . MET C 1 78 ? -7.825 -24.249 161.728 1.00 2.00 101 MET D C 1
ATOM 4266 O O . MET C 1 78 ? -8.847 -24.921 161.630 1.00 2.00 101 MET D O 1
ATOM 4271 N N . SER C 1 79 ? -6.932 -24.135 160.747 1.00 2.00 102 SER D N 1
ATOM 4272 C CA . SER C 1 79 ? -7.059 -24.895 159.499 1.00 2.00 102 SER D CA 1
ATOM 4273 C C . SER C 1 79 ? -6.846 -26.397 159.746 1.00 2.00 102 SER D C 1
ATOM 4274 O O . SER C 1 79 ? -5.917 -26.806 160.462 1.00 2.00 102 SER D O 1
ATOM 4277 N N . ILE C 1 80 ? -7.728 -27.209 159.170 1.00 2.00 103 ILE D N 1
ATOM 4278 C CA . ILE C 1 80 ? -7.516 -28.662 159.155 1.00 2.00 103 ILE D CA 1
ATOM 4279 C C . ILE C 1 80 ? -6.463 -29.009 158.091 1.00 2.00 103 ILE D C 1
ATOM 4280 O O . ILE C 1 80 ? -6.690 -28.821 156.890 1.00 2.00 103 ILE D O 1
ATOM 4285 N N . THR C 1 81 ? -5.300 -29.477 158.533 1.00 2.00 104 THR D N 1
ATOM 4286 C CA . THR C 1 81 ? -4.219 -29.823 157.607 1.00 2.00 104 THR D CA 1
ATOM 4287 C C . THR C 1 81 ? -3.790 -31.273 157.831 1.00 2.00 104 THR D C 1
ATOM 4288 O O . THR C 1 81 ? -3.853 -31.750 158.972 1.00 2.00 104 THR D O 1
ATOM 4292 N N . PRO C 1 82 ? -3.356 -31.974 156.753 1.00 2.00 105 PRO D N 1
ATOM 4293 C CA . PRO C 1 82 ? -2.826 -33.339 156.882 1.00 2.00 105 PRO D CA 1
ATOM 4294 C C . PRO C 1 82 ? -1.746 -33.481 157.961 1.00 2.00 105 PRO D C 1
ATOM 4295 O O . PRO C 1 82 ? -1.731 -34.480 158.674 1.00 2.00 105 PRO D O 1
ATOM 4299 N N . SER C 1 83 ? -0.866 -32.488 158.089 1.00 2.00 106 SER D N 1
ATOM 4300 C CA . SER C 1 83 ? 0.141 -32.492 159.157 1.00 2.00 106 SER D CA 1
ATOM 4301 C C . SER C 1 83 ? -0.486 -32.557 160.573 1.00 2.00 106 SER D C 1
ATOM 4302 O O . SER C 1 83 ? -0.082 -33.382 161.419 1.00 2.00 106 SER D O 1
ATOM 4305 N N . ARG C 1 84 ? -1.479 -31.699 160.813 1.00 2.00 107 ARG D N 1
ATOM 4306 C CA . ARG C 1 84 ? -2.193 -31.659 162.093 1.00 2.00 107 ARG D CA 1
ATOM 4307 C C . ARG C 1 84 ? -3.014 -32.917 162.351 1.00 2.00 107 ARG D C 1
ATOM 4308 O O . ARG C 1 84 ? -3.144 -33.359 163.503 1.00 2.00 107 ARG D O 1
ATOM 4316 N N . LEU C 1 85 ? -3.545 -33.500 161.276 1.00 2.00 108 LEU D N 1
ATOM 4317 C CA . LEU C 1 85 ? -4.365 -34.706 161.381 1.00 2.00 108 LEU D CA 1
ATOM 4318 C C . LEU C 1 85 ? -3.547 -35.946 161.746 1.00 2.00 108 LEU D C 1
ATOM 4319 O O . LEU C 1 85 ? -4.110 -37.007 161.983 1.00 2.00 108 LEU D O 1
ATOM 4324 N N . LYS C 1 86 ? -2.225 -35.798 161.794 1.00 2.00 109 LYS D N 1
ATOM 4325 C CA . LYS C 1 86 ? -1.353 -36.846 162.305 1.00 2.00 109 LYS D CA 1
ATOM 4326 C C . LYS C 1 86 ? -1.106 -36.747 163.817 1.00 2.00 109 LYS D C 1
ATOM 4327 O O . LYS C 1 86 ? -0.639 -37.713 164.425 1.00 2.00 109 LYS D O 1
ATOM 4333 N N . GLU C 1 87 ? -1.426 -35.594 164.410 1.00 2.00 110 GLU D N 1
ATOM 4334 C CA A GLU C 1 87 ? -1.121 -35.268 165.815 0.50 2.00 110 GLU D CA 1
ATOM 4335 C CA B GLU C 1 87 ? -1.141 -35.407 165.832 0.50 2.00 110 GLU D CA 1
ATOM 4336 C C . GLU C 1 87 ? -2.363 -35.166 166.711 1.00 2.00 110 GLU D C 1
ATOM 4337 O O . GLU C 1 87 ? -2.309 -35.441 167.910 1.00 2.00 110 GLU D O 1
ATOM 4348 N N . ILE C 1 88 ? -3.466 -34.705 166.128 1.00 2.00 111 ILE D N 1
ATOM 4349 C CA . ILE C 1 88 ? -4.691 -34.440 166.897 1.00 2.00 111 ILE D CA 1
ATOM 4350 C C . ILE C 1 88 ? -5.923 -34.858 166.099 1.00 2.00 111 ILE D C 1
ATOM 4351 O O . ILE C 1 88 ? -5.831 -35.110 164.897 1.00 2.00 111 ILE D O 1
ATOM 4356 N N . LEU C 1 89 ? -7.067 -34.945 166.780 1.00 2.00 112 LEU D N 1
ATOM 4357 C CA . LEU C 1 89 ? -8.362 -35.112 166.114 1.00 2.00 112 LEU D CA 1
ATOM 4358 C C . LEU C 1 89 ? -8.959 -33.736 165.805 1.00 2.00 112 LEU D C 1
ATOM 4359 O O . LEU C 1 89 ? -8.815 -32.813 166.602 1.00 2.00 112 LEU D O 1
ATOM 4364 N N . MET C 1 90 ? -9.608 -33.593 164.646 1.00 2.00 113 MET D N 1
ATOM 4365 C CA . MET C 1 90 ? -10.222 -32.302 164.281 1.00 2.00 113 MET D CA 1
ATOM 4366 C C . MET C 1 90 ? -11.655 -32.498 163.769 1.00 2.00 113 MET D C 1
ATOM 4367 O O . MET C 1 90 ? -11.887 -33.299 162.866 1.00 2.00 113 MET D O 1
ATOM 4372 N N . ILE C 1 91 ? -12.608 -31.800 164.378 1.00 2.00 114 ILE D N 1
ATOM 4373 C CA . ILE C 1 91 ? -14.014 -31.855 163.970 1.00 2.00 114 ILE D CA 1
ATOM 4374 C C . ILE C 1 91 ? -14.310 -30.627 163.084 1.00 2.00 114 ILE D C 1
ATOM 4375 O O . ILE C 1 91 ? -14.261 -29.499 163.572 1.00 2.00 114 ILE D O 1
ATOM 4380 N N . PRO C 1 92 ? -14.635 -30.854 161.793 1.00 2.00 115 PRO D N 1
ATOM 4381 C CA . PRO C 1 92 ? -14.947 -29.738 160.887 1.00 2.00 115 PRO D CA 1
ATOM 4382 C C . PRO C 1 92 ? -16.204 -28.989 161.330 1.00 2.00 115 PRO D C 1
ATOM 4383 O O . PRO C 1 92 ? -17.177 -29.621 161.765 1.00 2.00 115 PRO D O 1
ATOM 4387 N N . TYR C 1 93 ? -16.177 -27.657 161.236 1.00 2.00 116 TYR D N 1
ATOM 4388 C CA . TYR C 1 93 ? -17.361 -26.857 161.536 1.00 2.00 116 TYR D CA 1
ATOM 4389 C C . TYR C 1 93 ? -17.655 -25.739 160.529 1.00 2.00 116 TYR D C 1
ATOM 4390 O O . TYR C 1 93 ? -18.754 -25.172 160.540 1.00 2.00 116 TYR D O 1
ATOM 4399 N N . TYR C 1 94 ? -16.685 -25.437 159.660 1.00 2.00 117 TYR D N 1
ATOM 4400 C CA . TYR C 1 94 ? -16.807 -24.347 158.686 1.00 2.00 117 TYR D CA 1
ATOM 4401 C C . TYR C 1 94 ? -15.764 -24.469 157.570 1.00 2.00 117 TYR D C 1
ATOM 4402 O O . TYR C 1 94 ? -14.640 -24.918 157.816 1.00 2.00 117 TYR D O 1
ATOM 4411 N N . GLY C 1 95 ? -16.152 -24.067 156.357 1.00 2.00 118 GLY D N 1
ATOM 4412 C CA . GLY C 1 95 ? -15.224 -23.895 155.238 1.00 2.00 118 GLY D CA 1
ATOM 4413 C C . GLY C 1 95 ? -15.187 -25.022 154.220 1.00 2.00 118 GLY D C 1
ATOM 4414 O O . GLY C 1 95 ? -15.403 -26.185 154.564 1.00 2.00 118 GLY D O 1
ATOM 4415 N N . GLU C 1 96 ? -14.919 -24.665 152.960 1.00 2.00 119 GLU D N 1
ATOM 4416 C CA . GLU C 1 96 ? -14.703 -25.643 151.894 1.00 2.00 119 GLU D CA 1
ATOM 4417 C C . GLU C 1 96 ? -13.371 -26.353 152.096 1.00 2.00 119 GLU D C 1
ATOM 4418 O O . GLU C 1 96 ? -12.418 -25.765 152.623 1.00 2.00 119 GLU D O 1
ATOM 4424 N N . GLU C 1 97 ? -13.302 -27.621 151.701 1.00 2.00 120 GLU D N 1
ATOM 4425 C CA . GLU C 1 97 ? -12.008 -28.269 151.553 1.00 2.00 120 GLU D CA 1
ATOM 4426 C C . GLU C 1 97 ? -11.314 -27.716 150.301 1.00 2.00 120 GLU D C 1
ATOM 4427 O O . GLU C 1 97 ? -11.926 -27.631 149.238 1.00 2.00 120 GLU D O 1
ATOM 4433 N N . ILE C 1 98 ? -10.051 -27.319 150.440 1.00 2.00 121 ILE D N 1
ATOM 4434 C CA . ILE C 1 98 ? -9.272 -26.812 149.311 1.00 2.00 121 ILE D CA 1
ATOM 4435 C C . ILE C 1 98 ? -8.107 -27.763 149.024 1.00 2.00 121 ILE D C 1
ATOM 4436 O O . ILE C 1 98 ? -7.102 -27.780 149.744 1.00 2.00 121 ILE D O 1
ATOM 4441 N N . LYS C 1 99 ? -8.265 -28.551 147.968 1.00 2.00 122 LYS D N 1
ATOM 4442 C CA . LYS C 1 99 ? -7.264 -29.524 147.557 1.00 2.00 122 LYS D CA 1
ATOM 4443 C C . LYS C 1 99 ? -6.755 -29.206 146.145 1.00 2.00 122 LYS D C 1
ATOM 4444 O O . LYS C 1 99 ? -5.820 -29.849 145.655 1.00 2.00 122 LYS D O 1
ATOM 4450 N N . HIS C 1 100 ? -7.402 -28.233 145.502 1.00 2.00 123 HIS D N 1
ATOM 4451 C CA . HIS C 1 100 ? -7.012 -27.738 144.184 1.00 2.00 123 HIS D CA 1
ATOM 4452 C C . HIS C 1 100 ? -7.388 -26.257 144.017 1.00 2.00 123 HIS D C 1
ATOM 4453 O O . HIS C 1 100 ? -8.207 -25.730 144.771 1.00 2.00 123 HIS D O 1
ATOM 4460 N N . LEU C 1 101 ? -6.758 -25.597 143.051 1.00 2.00 124 LEU D N 1
ATOM 4461 C CA . LEU C 1 101 ? -7.082 -24.206 142.712 1.00 2.00 124 LEU D CA 1
ATOM 4462 C C . LEU C 1 101 ? -7.416 -24.122 141.220 1.00 2.00 124 LEU D C 1
ATOM 4463 O O . LEU C 1 101 ? -7.154 -25.065 140.465 1.00 2.00 124 LEU D O 1
ATOM 4468 N N . VAL C 1 102 ? -8.032 -23.013 140.819 1.00 2.00 125 VAL D N 1
ATOM 4469 C CA . VAL C 1 102 ? -8.457 -22.800 139.444 1.00 2.00 125 VAL D CA 1
ATOM 4470 C C . VAL C 1 102 ? -7.590 -21.715 138.775 1.00 2.00 125 VAL D C 1
ATOM 4471 O O . VAL C 1 102 ? -7.585 -20.549 139.212 1.00 2.00 125 VAL D O 1
ATOM 4475 N N . LEU C 1 103 ? -6.864 -22.107 137.725 1.00 2.00 126 LEU D N 1
ATOM 4476 C CA . LEU C 1 103 ? -6.127 -21.153 136.872 1.00 2.00 126 LEU D CA 1
ATOM 4477 C C . LEU C 1 103 ? -7.078 -20.597 135.821 1.00 2.00 126 LEU D C 1
ATOM 4478 O O . LEU C 1 103 ? -7.771 -21.361 135.145 1.00 2.00 126 LEU D O 1
ATOM 4483 N N . VAL C 1 104 ? -7.127 -19.265 135.722 1.00 2.00 127 VAL D N 1
ATOM 4484 C CA . VAL C 1 104 ? -8.054 -18.553 134.847 1.00 2.00 127 VAL D CA 1
ATOM 4485 C C . VAL C 1 104 ? -7.263 -17.708 133.816 1.00 2.00 127 VAL D C 1
ATOM 4486 O O . VAL C 1 104 ? -6.297 -17.037 134.166 1.00 2.00 127 VAL D O 1
ATOM 4490 N N . PHE C 1 105 ? -7.670 -17.767 132.550 1.00 2.00 128 PHE D N 1
ATOM 4491 C CA . PHE C 1 105 ? -6.947 -17.087 131.461 1.00 2.00 128 PHE D CA 1
ATOM 4492 C C . PHE C 1 105 ? -7.890 -16.860 130.292 1.00 2.00 128 PHE D C 1
ATOM 4493 O O . PHE C 1 105 ? -8.946 -17.502 130.191 1.00 2.00 128 PHE D O 1
ATOM 4501 N N . LYS C 1 106 ? -7.503 -15.936 129.412 1.00 2.00 129 LYS D N 1
ATOM 4502 C CA . LYS C 1 106 ? -8.308 -15.578 128.264 1.00 2.00 129 LYS D CA 1
ATOM 4503 C C . LYS C 1 106 ? -7.750 -16.298 127.047 1.00 2.00 129 LYS D C 1
ATOM 4504 O O . LYS C 1 106 ? -6.565 -16.158 126.727 1.00 2.22 129 LYS D O 1
ATOM 4510 N N . GLY C 1 107 ? -8.597 -17.081 126.383 1.00 2.22 130 GLY D N 1
ATOM 4511 C CA . GLY C 1 107 ? -8.205 -17.800 125.173 1.00 3.16 130 GLY D CA 1
ATOM 4512 C C . GLY C 1 107 ? -7.475 -19.107 125.424 1.00 3.80 130 GLY D C 1
ATOM 4513 O O . GLY C 1 107 ? -7.722 -19.786 126.419 1.00 3.92 130 GLY D O 1
ATOM 4514 N N . GLU C 1 108 ? -6.567 -19.446 124.514 1.00 4.48 131 GLU D N 1
ATOM 4515 C CA . GLU C 1 108 ? -5.849 -20.720 124.538 1.00 5.22 131 GLU D CA 1
ATOM 4516 C C . GLU C 1 108 ? -4.679 -20.726 125.525 1.00 5.44 131 GLU D C 1
ATOM 4517 O O . GLU C 1 108 ? -3.896 -19.772 125.604 1.00 5.22 131 GLU D O 1
ATOM 4523 N N . ASN C 1 109 ? -4.570 -21.812 126.282 1.00 5.56 132 ASN D N 1
ATOM 4524 C CA . ASN C 1 109 ? -3.400 -22.042 127.117 1.00 5.81 132 ASN D CA 1
ATOM 4525 C C . ASN C 1 109 ? -2.891 -23.468 126.938 1.00 6.05 132 ASN D C 1
ATOM 4526 O O . ASN C 1 109 ? -3.366 -24.413 127.573 1.00 6.07 132 ASN D O 1
ATOM 4531 N N . LYS C 1 110 ? -1.918 -23.582 126.043 1.00 6.33 133 LYS D N 1
ATOM 4532 C CA . LYS C 1 110 ? -1.312 -24.834 125.617 1.00 6.87 133 LYS D CA 1
ATOM 4533 C C . LYS C 1 110 ? -0.647 -25.563 126.788 1.00 6.68 133 LYS D C 1
ATOM 4534 O O . LYS C 1 110 ? -0.828 -26.772 126.963 1.00 6.65 133 LYS D O 1
ATOM 4540 N N . HIS C 1 111 ? 0.121 -24.820 127.583 1.00 6.11 134 HIS D N 1
ATOM 4541 C CA . HIS C 1 111 ? 0.811 -25.382 128.742 1.00 6.17 134 HIS D CA 1
ATOM 4542 C C . HIS C 1 111 ? 0.553 -24.508 129.980 1.00 5.52 134 HIS D C 1
ATOM 4543 O O . HIS C 1 111 ? 1.312 -23.577 130.241 1.00 5.41 134 HIS D O 1
ATOM 4550 N N . PRO C 1 112 ? -0.527 -24.804 130.737 1.00 5.52 135 PRO D N 1
ATOM 4551 C CA . PRO C 1 112 ? -0.956 -23.987 131.892 1.00 5.30 135 PRO D CA 1
ATOM 4552 C C . PRO C 1 112 ? 0.101 -23.900 133.002 1.00 5.06 135 PRO D C 1
ATOM 4553 O O . PRO C 1 112 ? 0.293 -22.837 133.594 1.00 4.37 135 PRO D O 1
ATOM 4557 N N . LEU C 1 113 ? 0.785 -25.012 133.257 1.00 4.68 136 LEU D N 1
ATOM 4558 C CA . LEU C 1 113 ? 1.837 -25.079 134.273 1.00 4.58 136 LEU D CA 1
ATOM 4559 C C . LEU C 1 113 ? 3.210 -25.162 133.609 1.00 3.93 136 LEU D C 1
ATOM 4560 O O . LEU C 1 113 ? 3.306 -25.616 132.474 1.00 4.22 136 LEU D O 1
ATOM 4565 N N . PRO C 1 114 ? 4.284 -24.740 134.311 1.00 3.29 137 PRO D N 1
ATOM 4566 C CA . PRO C 1 114 ? 4.324 -24.201 135.676 1.00 2.60 137 PRO D CA 1
ATOM 4567 C C . PRO C 1 114 ? 4.000 -22.699 135.757 1.00 2.14 137 PRO D C 1
ATOM 4568 O O . PRO C 1 114 ? 4.054 -21.983 134.749 1.00 2.00 137 PRO D O 1
ATOM 4572 N N . LEU C 1 115 ? 3.683 -22.239 136.960 1.00 2.00 138 LEU D N 1
ATOM 4573 C CA . LEU C 1 115 ? 3.285 -20.843 137.180 1.00 2.00 138 LEU D CA 1
ATOM 4574 C C . LEU C 1 115 ? 4.449 -19.852 137.066 1.00 2.00 138 LEU D C 1
ATOM 4575 O O . LEU C 1 115 ? 4.234 -18.641 136.953 1.00 2.03 138 LEU D O 1
ATOM 4580 N N . THR C 1 116 ? 5.671 -20.380 137.088 1.00 2.00 139 THR D N 1
ATOM 4581 C CA . THR C 1 116 ? 6.902 -19.604 136.899 1.00 2.00 139 THR D CA 1
ATOM 4582 C C . THR C 1 116 ? 7.055 -19.030 135.487 1.00 2.00 139 THR D C 1
ATOM 4583 O O . THR C 1 116 ? 7.886 -18.142 135.257 1.00 2.08 139 THR D O 1
ATOM 4587 N N . GLN C 1 117 ? 6.263 -19.532 134.544 1.00 2.00 140 GLN D N 1
ATOM 4588 C CA . GLN C 1 117 ? 6.363 -19.093 133.149 1.00 2.00 140 GLN D CA 1
ATOM 4589 C C . GLN C 1 117 ? 5.748 -17.705 132.932 1.00 2.00 140 GLN D C 1
ATOM 4590 O O . GLN C 1 117 ? 6.063 -17.041 131.948 1.00 2.00 140 GLN D O 1
ATOM 4596 N N . TYR C 1 118 ? 4.877 -17.283 133.851 1.00 2.00 141 TYR D N 1
ATOM 4597 C CA . TYR C 1 118 ? 4.091 -16.058 133.687 1.00 2.00 141 TYR D CA 1
ATOM 4598 C C . TYR C 1 118 ? 4.773 -14.809 134.251 1.00 2.00 141 TYR D C 1
ATOM 4599 O O . TYR C 1 118 ? 5.339 -14.831 135.353 1.00 2.00 141 TYR D O 1
ATOM 4608 N N . ARG C 1 119 ? 4.704 -13.727 133.482 1.00 2.00 142 ARG D N 1
ATOM 4609 C CA . ARG C 1 119 ? 5.126 -12.395 133.935 1.00 2.00 142 ARG D CA 1
ATOM 4610 C C . ARG C 1 119 ? 4.503 -11.990 135.272 1.00 2.00 142 ARG D C 1
ATOM 4611 O O . ARG C 1 119 ? 5.120 -11.252 136.048 1.00 2.00 142 ARG D O 1
ATOM 4619 N N . SER C 1 120 ? 3.258 -12.425 135.486 1.00 2.00 143 SER D N 1
ATOM 4620 C CA . SER C 1 120 ? 2.528 -12.201 136.729 1.00 2.00 143 SER D CA 1
ATOM 4621 C C . SER C 1 120 ? 1.308 -13.121 136.860 1.00 2.00 143 SER D C 1
ATOM 4622 O O . SER C 1 120 ? 0.746 -13.585 135.867 1.00 2.00 143 SER D O 1
ATOM 4625 N N . VAL C 1 121 ? 0.934 -13.392 138.107 1.00 2.00 144 VAL D N 1
ATOM 4626 C CA . VAL C 1 121 ? -0.242 -14.184 138.420 1.00 2.00 144 VAL D CA 1
ATOM 4627 C C . VAL C 1 121 ? -1.128 -13.328 139.320 1.00 2.00 144 VAL D C 1
ATOM 4628 O O . VAL C 1 121 ? -0.717 -12.947 140.420 1.00 2.00 144 VAL D O 1
ATOM 4632 N N . ALA C 1 122 ? -2.330 -13.015 138.843 1.00 2.00 145 ALA D N 1
ATOM 4633 C CA . ALA C 1 122 ? -3.260 -12.199 139.612 1.00 2.00 145 ALA D CA 1
ATOM 4634 C C . ALA C 1 122 ? -3.981 -13.040 140.686 1.00 2.00 145 ALA D C 1
ATOM 4635 O O . ALA C 1 122 ? -4.364 -14.190 140.445 1.00 2.00 145 ALA D O 1
ATOM 4637 N N . VAL C 1 123 ? -4.139 -12.460 141.877 1.00 2.00 146 VAL D N 1
ATOM 4638 C CA . VAL C 1 123 ? -4.752 -13.172 143.021 1.00 2.00 146 VAL D CA 1
ATOM 4639 C C . VAL C 1 123 ? -5.342 -12.174 144.022 1.00 2.00 146 VAL D C 1
ATOM 4640 O O . VAL C 1 123 ? -4.918 -11.012 144.069 1.00 2.00 146 VAL D O 1
ATOM 4644 N N . GLN C 1 124 ? -6.325 -12.628 144.803 1.00 2.00 147 GLN D N 1
ATOM 4645 C CA . GLN C 1 124 ? -6.931 -11.786 145.833 1.00 2.00 147 GLN D CA 1
ATOM 4646 C C . GLN C 1 124 ? -6.132 -11.824 147.138 1.00 2.00 147 GLN D C 1
ATOM 4647 O O . GLN C 1 124 ? -5.816 -12.900 147.660 1.00 2.00 147 GLN D O 1
ATOM 4653 N N . THR C 1 125 ? -5.821 -10.634 147.648 1.00 2.00 148 THR D N 1
ATOM 4654 C CA . THR C 1 125 ? -5.182 -10.443 148.954 1.00 2.00 148 THR D CA 1
ATOM 4655 C C . THR C 1 125 ? -5.924 -11.190 150.072 1.00 2.00 148 THR D C 1
ATOM 4656 O O . THR C 1 125 ? -7.150 -11.193 150.117 1.00 2.00 148 THR D O 1
ATOM 4660 N N . GLY C 1 126 ? -5.157 -11.824 150.957 1.00 2.00 149 GLY D N 1
ATOM 4661 C CA . GLY C 1 126 ? -5.711 -12.416 152.174 1.00 2.00 149 GLY D CA 1
ATOM 4662 C C . GLY C 1 126 ? -6.315 -13.807 151.998 1.00 2.00 149 GLY D C 1
ATOM 4663 O O . GLY C 1 126 ? -6.874 -14.358 152.944 1.00 2.00 149 GLY D O 1
ATOM 4664 N N . THR C 1 127 ? -6.215 -14.371 150.795 1.00 2.00 150 THR D N 1
ATOM 4665 C CA . THR C 1 127 ? -6.807 -15.699 150.513 1.00 2.00 150 THR D CA 1
ATOM 4666 C C . THR C 1 127 ? -5.789 -16.823 150.712 1.00 2.00 150 THR D C 1
ATOM 4667 O O . THR C 1 127 ? -4.579 -16.582 150.716 1.00 2.00 150 THR D O 1
ATOM 4671 N N . TYR C 1 128 ? -6.261 -18.060 150.848 1.00 2.00 151 TYR D N 1
ATOM 4672 C CA . TYR C 1 128 ? -5.319 -19.168 150.909 1.00 2.00 151 TYR D CA 1
ATOM 4673 C C . TYR C 1 128 ? -4.506 -19.309 149.609 1.00 2.00 151 TYR D C 1
ATOM 4674 O O . TYR C 1 128 ? -3.303 -19.581 149.655 1.00 2.00 151 TYR D O 1
ATOM 4683 N N . GLN C 1 129 ? -5.153 -19.098 148.457 1.00 2.00 152 GLN D N 1
ATOM 4684 C CA . GLN C 1 129 ? -4.440 -19.148 147.162 1.00 2.00 152 GLN D CA 1
ATOM 4685 C C . GLN C 1 129 ? -3.287 -18.141 147.043 1.00 2.00 152 GLN D C 1
ATOM 4686 O O . GLN C 1 129 ? -2.271 -18.442 146.415 1.00 2.00 152 GLN D O 1
ATOM 4692 N N . GLU C 1 130 ? -3.430 -16.966 147.662 1.00 2.00 153 GLU D N 1
ATOM 4693 C CA . GLU C 1 130 ? -2.310 -16.015 147.728 1.00 2.00 153 GLU D CA 1
ATOM 4694 C C . GLU C 1 130 ? -1.138 -16.613 148.529 1.00 2.00 153 GLU D C 1
ATOM 4695 O O . GLU C 1 130 ? 0.026 -16.522 148.107 1.00 2.00 153 GLU D O 1
ATOM 4701 N N . ALA C 1 131 ? -1.453 -17.208 149.681 1.00 2.00 154 ALA D N 1
ATOM 4702 C CA . ALA C 1 131 ? -0.426 -17.835 150.526 1.00 2.00 154 ALA D CA 1
ATOM 4703 C C . ALA C 1 131 ? 0.291 -18.942 149.756 1.00 2.00 154 ALA D C 1
ATOM 4704 O O . ALA C 1 131 ? 1.517 -19.040 149.794 1.00 2.00 154 ALA D O 1
ATOM 4706 N N . TYR C 1 132 ? -0.481 -19.752 149.036 1.00 2.00 155 TYR D N 1
ATOM 4707 C CA . TYR C 1 132 ? 0.090 -20.784 148.166 1.00 2.00 155 TYR D CA 1
ATOM 4708 C C . TYR C 1 132 ? 1.084 -20.212 147.134 1.00 2.00 155 TYR D C 1
ATOM 4709 O O . TYR C 1 132 ? 2.190 -20.736 146.975 1.00 2.00 155 TYR D O 1
ATOM 4718 N N . LEU C 1 133 ? 0.683 -19.146 146.442 1.00 2.00 156 LEU D N 1
ATOM 4719 C CA . LEU C 1 133 ? 1.534 -18.516 145.418 1.00 2.00 156 LEU D CA 1
ATOM 4720 C C . LEU C 1 133 ? 2.826 -17.967 146.023 1.00 2.00 156 LEU D C 1
ATOM 4721 O O . LEU C 1 133 ? 3.904 -18.102 145.440 1.00 2.00 156 LEU D O 1
ATOM 4726 N N . GLN C 1 134 ? 2.709 -17.389 147.219 1.00 2.00 157 GLN D N 1
ATOM 4727 C CA . GLN C 1 134 ? 3.855 -16.857 147.960 1.00 2.00 157 GLN D CA 1
ATOM 4728 C C . GLN C 1 134 ? 4.878 -17.936 148.350 1.00 2.00 157 GLN D C 1
ATOM 4729 O O . GLN C 1 134 ? 6.071 -17.645 148.469 1.00 2.00 157 GLN D O 1
ATOM 4735 N N . SER C 1 135 ? 4.411 -19.173 148.537 1.00 2.00 158 SER D N 1
ATOM 4736 C CA . SER C 1 135 ? 5.294 -20.302 148.836 1.00 2.00 158 SER D CA 1
ATOM 4737 C C . SER C 1 135 ? 6.112 -20.779 147.624 1.00 2.00 158 SER D C 1
ATOM 4738 O O . SER C 1 135 ? 7.069 -21.529 147.782 1.00 2.00 158 SER D O 1
ATOM 4741 N N . LEU C 1 136 ? 5.735 -20.341 146.424 1.00 2.00 159 LEU D N 1
ATOM 4742 C CA . LEU C 1 136 ? 6.385 -20.806 145.198 1.00 2.00 159 LEU D CA 1
ATOM 4743 C C . LEU C 1 136 ? 7.551 -19.929 144.772 1.00 2.00 159 LEU D C 1
ATOM 4744 O O . LEU C 1 136 ? 7.414 -18.709 144.660 1.00 2.00 159 LEU D O 1
ATOM 4749 N N . SER C 1 137 ? 8.690 -20.568 144.517 1.00 2.00 160 SER D N 1
ATOM 4750 C CA . SER C 1 137 ? 9.881 -19.893 144.005 1.00 2.00 160 SER D CA 1
ATOM 4751 C C . SER C 1 137 ? 9.679 -19.406 142.567 1.00 2.00 160 SER D C 1
ATOM 4752 O O . SER C 1 137 ? 9.099 -20.114 141.740 1.00 2.00 160 SER D O 1
ATOM 4755 N N . GLU C 1 138 ? 10.154 -18.190 142.293 1.00 2.00 161 GLU D N 1
ATOM 4756 C CA . GLU C 1 138 ? 10.165 -17.601 140.942 1.00 2.00 161 GLU D CA 1
ATOM 4757 C C . GLU C 1 138 ? 8.779 -17.296 140.374 1.00 2.00 161 GLU D C 1
ATOM 4758 O O . GLU C 1 138 ? 8.610 -17.247 139.149 1.00 2.00 161 GLU D O 1
ATOM 4764 N N . VAL C 1 139 ? 7.793 -17.103 141.247 1.00 2.00 162 VAL D N 1
ATOM 4765 C CA . VAL C 1 139 ? 6.452 -16.725 140.803 1.00 2.00 162 VAL D CA 1
ATOM 4766 C C . VAL C 1 139 ? 6.181 -15.262 141.168 1.00 2.00 162 VAL D C 1
ATOM 4767 O O . VAL C 1 139 ? 6.301 -14.875 142.338 1.00 2.00 162 VAL D O 1
ATOM 4771 N N . HIS C 1 140 ? 5.828 -14.470 140.158 1.00 2.00 163 HIS D N 1
ATOM 4772 C CA . HIS C 1 140 ? 5.469 -13.052 140.329 1.00 2.00 163 HIS D CA 1
ATOM 4773 C C . HIS C 1 140 ? 3.968 -12.882 140.548 1.00 2.00 163 HIS D C 1
ATOM 4774 O O . HIS C 1 140 ? 3.157 -13.355 139.749 1.00 2.00 163 HIS D O 1
ATOM 4781 N N . ILE C 1 141 ? 3.609 -12.208 141.642 1.00 2.00 164 ILE D N 1
ATOM 4782 C CA . ILE C 1 141 ? 2.211 -12.078 142.066 1.00 2.00 164 ILE D CA 1
ATOM 4783 C C . ILE C 1 141 ? 1.701 -10.643 141.914 1.00 2.00 164 ILE D C 1
ATOM 4784 O O . ILE C 1 141 ? 2.374 -9.697 142.306 1.00 2.00 164 ILE D O 1
ATOM 4789 N N . ARG C 1 142 ? 0.509 -10.493 141.352 1.00 2.00 165 ARG D N 1
ATOM 4790 C CA . ARG C 1 142 ? -0.200 -9.212 141.409 1.00 2.00 165 ARG D CA 1
ATOM 4791 C C . ARG C 1 142 ? -1.401 -9.443 142.321 1.00 2.00 165 ARG D C 1
ATOM 4792 O O . ARG C 1 142 ? -2.301 -10.207 141.973 1.00 2.00 165 ARG D O 1
ATOM 4800 N N . SER C 1 143 ? -1.382 -8.825 143.507 1.00 2.00 166 SER D N 1
ATOM 4801 C CA A SER C 1 143 ? -2.454 -9.019 144.488 0.50 2.00 166 SER D CA 1
ATOM 4802 C CA B SER C 1 143 ? -2.439 -9.003 144.516 0.50 2.00 166 SER D CA 1
ATOM 4803 C C . SER C 1 143 ? -3.449 -7.860 144.514 1.00 2.00 166 SER D C 1
ATOM 4804 O O . SER C 1 143 ? -3.064 -6.698 144.407 1.00 2.00 166 SER D O 1
ATOM 4809 N N . PHE C 1 144 ? -4.732 -8.196 144.653 1.00 2.00 167 PHE D N 1
ATOM 4810 C CA . PHE C 1 144 ? -5.822 -7.205 144.656 1.00 2.00 167 PHE D CA 1
ATOM 4811 C C . PHE C 1 144 ? -6.836 -7.434 145.787 1.00 2.00 167 PHE D C 1
ATOM 4812 O O . PHE C 1 144 ? -7.017 -8.564 146.241 1.00 2.00 167 PHE D O 1
ATOM 4820 N N . ASP C 1 145 ? -7.530 -6.365 146.182 1.00 2.00 168 ASP D N 1
ATOM 4821 C CA . ASP C 1 145 ? -8.548 -6.418 147.245 1.00 2.00 168 ASP D CA 1
ATOM 4822 C C . ASP C 1 145 ? -9.740 -7.316 146.925 1.00 2.00 168 ASP D C 1
ATOM 4823 O O . ASP C 1 145 ? -10.269 -7.956 147.818 1.00 2.00 168 ASP D O 1
ATOM 4828 N N . SER C 1 146 ? -10.151 -7.360 145.657 1.00 2.00 169 SER D N 1
ATOM 4829 C CA . SER C 1 146 ? -11.396 -8.019 145.262 1.00 2.00 169 SER D CA 1
ATOM 4830 C C . SER C 1 146 ? -11.244 -8.952 144.059 1.00 2.00 169 SER D C 1
ATOM 4831 O O . SER C 1 146 ? -10.347 -8.778 143.212 1.00 2.00 169 SER D O 1
ATOM 4834 N N . THR C 1 147 ? -12.152 -9.920 143.976 1.00 2.00 170 THR D N 1
ATOM 4835 C CA . THR C 1 147 ? -12.248 -10.816 142.819 1.00 2.00 170 THR D CA 1
ATOM 4836 C C . THR C 1 147 ? -12.498 -10.014 141.523 1.00 2.00 170 THR D C 1
ATOM 4837 O O . THR C 1 147 ? -11.939 -10.343 140.484 1.00 2.00 170 THR D O 1
ATOM 4841 N N . LEU C 1 148 ? -13.325 -8.968 141.610 1.00 2.00 171 LEU D N 1
ATOM 4842 C CA . LEU C 1 148 ? -13.563 -8.054 140.488 1.00 2.00 171 LEU D CA 1
ATOM 4843 C C . LEU C 1 148 ? -12.231 -7.574 139.888 1.00 2.00 171 LEU D C 1
ATOM 4844 O O . LEU C 1 148 ? -12.010 -7.682 138.677 1.00 2.00 171 LEU D O 1
ATOM 4849 N N . GLU C 1 149 ? -11.350 -7.058 140.745 1.00 2.00 172 GLU D N 1
ATOM 4850 C CA . GLU C 1 149 ? -10.042 -6.572 140.307 1.00 2.00 172 GLU D CA 1
ATOM 4851 C C . GLU C 1 149 ? -9.147 -7.663 139.702 1.00 2.00 172 GLU D C 1
ATOM 4852 O O . GLU C 1 149 ? -8.515 -7.437 138.679 1.00 2.00 172 GLU D O 1
ATOM 4858 N N . VAL C 1 150 ? -9.103 -8.837 140.345 1.00 2.00 173 VAL D N 1
ATOM 4859 C CA . VAL C 1 150 ? -8.344 -9.991 139.834 1.00 2.00 173 VAL D CA 1
ATOM 4860 C C . VAL C 1 150 ? -8.760 -10.358 138.391 1.00 2.00 173 VAL D C 1
ATOM 4861 O O . VAL C 1 150 ? -7.909 -10.571 137.510 1.00 2.00 173 VAL D O 1
ATOM 4865 N N . LEU C 1 151 ? -10.066 -10.441 138.162 1.00 2.00 174 LEU D N 1
ATOM 4866 C CA . LEU C 1 151 ? -10.581 -10.856 136.865 1.00 2.00 174 LEU D CA 1
ATOM 4867 C C . LEU C 1 151 ? -10.450 -9.777 135.791 1.00 2.00 174 LEU D C 1
ATOM 4868 O O . LEU C 1 151 ? -10.152 -10.082 134.632 1.00 2.00 174 LEU D O 1
ATOM 4873 N N . MET C 1 152 ? -10.661 -8.521 136.175 1.00 2.00 175 MET D N 1
ATOM 4874 C CA . MET C 1 152 ? -10.510 -7.427 135.217 1.00 2.00 175 MET D CA 1
ATOM 4875 C C . MET C 1 152 ? -9.045 -7.267 134.783 1.00 2.00 175 MET D C 1
ATOM 4876 O O . MET C 1 152 ? -8.768 -6.922 133.631 1.00 2.00 175 MET D O 1
ATOM 4881 N N . GLU C 1 153 ? -8.115 -7.566 135.696 1.00 2.00 176 GLU D N 1
ATOM 4882 C CA . GLU C 1 153 ? -6.686 -7.615 135.384 1.00 2.00 176 GLU D CA 1
ATOM 4883 C C . GLU C 1 153 ? -6.378 -8.553 134.195 1.00 2.00 176 GLU D C 1
ATOM 4884 O O . GLU C 1 153 ? -5.594 -8.203 133.309 1.00 2.00 176 GLU D O 1
ATOM 4890 N N . VAL C 1 154 ? -6.999 -9.732 134.193 1.00 2.00 177 VAL D N 1
ATOM 4891 C CA . VAL C 1 154 ? -6.855 -10.704 133.101 1.00 2.00 177 VAL D CA 1
ATOM 4892 C C . VAL C 1 154 ? -7.643 -10.274 131.842 1.00 2.00 177 VAL D C 1
ATOM 4893 O O . VAL C 1 154 ? -7.121 -10.355 130.723 1.00 2.00 177 VAL D O 1
ATOM 4897 N N . MET C 1 155 ? -8.876 -9.804 132.034 1.00 2.00 178 MET D N 1
ATOM 4898 C CA . MET C 1 155 ? -9.701 -9.309 130.923 1.00 2.00 178 MET D CA 1
ATOM 4899 C C . MET C 1 155 ? -9.003 -8.200 130.094 1.00 2.00 178 MET D C 1
ATOM 4900 O O . MET C 1 155 ? -9.121 -8.184 128.866 1.00 2.00 178 MET D O 1
ATOM 4905 N N . HIS C 1 156 ? -8.255 -7.314 130.766 1.00 2.00 179 HIS D N 1
ATOM 4906 C CA . HIS C 1 156 ? -7.536 -6.218 130.080 1.00 2.00 179 HIS D CA 1
ATOM 4907 C C . HIS C 1 156 ? -6.110 -6.589 129.597 1.00 2.00 179 HIS D C 1
ATOM 4908 O O . HIS C 1 156 ? -5.397 -5.743 129.053 1.00 2.00 179 HIS D O 1
ATOM 4915 N N . GLY C 1 157 ? -5.707 -7.847 129.799 1.00 2.00 180 GLY D N 1
ATOM 4916 C CA . GLY C 1 157 ? -4.380 -8.303 129.388 1.00 2.00 180 GLY D CA 1
ATOM 4917 C C . GLY C 1 157 ? -3.221 -7.776 130.219 1.00 2.00 180 GLY D C 1
ATOM 4918 O O . GLY C 1 157 ? -2.071 -7.804 129.782 1.00 2.00 180 GLY D O 1
ATOM 4919 N N . LYS C 1 158 ? -3.511 -7.287 131.419 1.00 2.00 181 LYS D N 1
ATOM 4920 C CA . LYS C 1 158 ? -2.458 -6.779 132.309 1.00 2.00 181 LYS D CA 1
ATOM 4921 C C . LYS C 1 158 ? -1.670 -7.914 132.980 1.00 2.00 181 LYS D C 1
ATOM 4922 O O . LYS C 1 158 ? -0.463 -7.804 133.184 1.00 2.00 181 LYS D O 1
ATOM 4928 N N . SER C 1 159 ? -2.363 -9.001 133.308 1.00 2.00 182 SER D N 1
ATOM 4929 C CA . SER C 1 159 ? -1.728 -10.258 133.720 1.00 2.00 182 SER D CA 1
ATOM 4930 C C . SER C 1 159 ? -2.255 -11.373 132.832 1.00 2.00 182 SER D C 1
ATOM 4931 O O . SER C 1 159 ? -3.429 -11.342 132.445 1.00 2.00 182 SER D O 1
ATOM 4934 N N . PRO C 1 160 ? -1.402 -12.359 132.503 1.00 2.00 183 PRO D N 1
ATOM 4935 C CA . PRO C 1 160 ? -1.851 -13.467 131.639 1.00 2.00 183 PRO D CA 1
ATOM 4936 C C . PRO C 1 160 ? -2.798 -14.468 132.319 1.00 2.00 183 PRO D C 1
ATOM 4937 O O . PRO C 1 160 ? -3.610 -15.099 131.640 1.00 2.00 183 PRO D O 1
ATOM 4941 N N . VAL C 1 161 ? -2.691 -14.616 133.644 1.00 2.00 184 VAL D N 1
ATOM 4942 C CA . VAL C 1 161 ? -3.482 -15.602 134.369 1.00 2.00 184 VAL D CA 1
ATOM 4943 C C . VAL C 1 161 ? -3.911 -15.064 135.742 1.00 2.00 184 VAL D C 1
ATOM 4944 O O . VAL C 1 161 ? -3.297 -14.125 136.276 1.00 2.00 184 VAL D O 1
ATOM 4948 N N . ALA C 1 162 ? -4.974 -15.660 136.276 1.00 2.00 185 ALA D N 1
ATOM 4949 C CA . ALA C 1 162 ? -5.386 -15.460 137.669 1.00 2.00 185 ALA D CA 1
ATOM 4950 C C . ALA C 1 162 ? -5.591 -16.817 138.366 1.00 2.00 185 ALA D C 1
ATOM 4951 O O . ALA C 1 162 ? -5.763 -17.840 137.699 1.00 2.00 185 ALA D O 1
ATOM 4953 N N . VAL C 1 163 ? -5.561 -16.821 139.704 1.00 2.00 186 VAL D N 1
ATOM 4954 C CA . VAL C 1 163 ? -5.833 -18.043 140.475 1.00 2.00 186 VAL D CA 1
ATOM 4955 C C . VAL C 1 163 ? -7.000 -17.766 141.427 1.00 2.00 186 VAL D C 1
ATOM 4956 O O . VAL C 1 163 ? -6.994 -16.752 142.148 1.00 2.00 186 VAL D O 1
ATOM 4960 N N . LEU C 1 164 ? -8.007 -18.634 141.367 1.00 2.00 187 LEU D N 1
ATOM 4961 C CA . LEU C 1 164 ? -9.191 -18.575 142.216 1.00 2.00 187 LEU D CA 1
ATOM 4962 C C . LEU C 1 164 ? -9.338 -19.858 143.044 1.00 2.00 187 LEU D C 1
ATOM 4963 O O . LEU C 1 164 ? -8.837 -20.935 142.667 1.00 2.00 187 LEU D O 1
ATOM 4968 N N . GLU C 1 165 ? -10.027 -19.724 144.172 1.00 2.00 188 GLU D N 1
ATOM 4969 C CA . GLU C 1 165 ? -10.485 -20.878 144.939 1.00 2.00 188 GLU D CA 1
ATOM 4970 C C . GLU C 1 165 ? -11.708 -21.475 144.214 1.00 2.00 188 GLU D C 1
ATOM 4971 O O . GLU C 1 165 ? -12.553 -20.730 143.729 1.00 2.00 188 GLU D O 1
ATOM 4977 N N . PRO C 1 166 ? -11.781 -22.823 144.098 1.00 2.00 189 PRO D N 1
ATOM 4978 C CA . PRO C 1 166 ? -12.828 -23.462 143.279 1.00 2.00 189 PRO D CA 1
ATOM 4979 C C . PRO C 1 166 ? -14.281 -23.066 143.573 1.00 2.00 189 PRO D C 1
ATOM 4980 O O . PRO C 1 166 ? -15.051 -22.877 142.640 1.00 2.00 189 PRO D O 1
ATOM 4984 N N . SER C 1 167 ? -14.654 -22.940 144.847 1.00 2.00 190 SER D N 1
ATOM 4985 C CA . SER C 1 167 ? -16.041 -22.617 145.180 1.00 2.00 190 SER D CA 1
ATOM 4986 C C . SER C 1 167 ? -16.421 -21.186 144.732 1.00 2.00 190 SER D C 1
ATOM 4987 O O . SER C 1 167 ? -17.569 -20.937 144.345 1.00 2.00 190 SER D O 1
ATOM 4990 N N . ILE C 1 168 ? -15.455 -20.269 144.754 1.00 2.00 191 ILE D N 1
ATOM 4991 C CA . ILE C 1 168 ? -15.681 -18.904 144.221 1.00 2.00 191 ILE D CA 1
ATOM 4992 C C . ILE C 1 168 ? -15.712 -18.910 142.677 1.00 2.00 191 ILE D C 1
ATOM 4993 O O . ILE C 1 168 ? -16.611 -18.330 142.079 1.00 2.00 191 ILE D O 1
ATOM 4998 N N . ALA C 1 169 ? -14.745 -19.587 142.055 1.00 2.00 192 ALA D N 1
ATOM 4999 C CA . ALA C 1 169 ? -14.688 -19.746 140.593 1.00 2.00 192 ALA D CA 1
ATOM 5000 C C . ALA C 1 169 ? -16.017 -20.253 140.018 1.00 2.00 192 ALA D C 1
ATOM 5001 O O . ALA C 1 169 ? -16.512 -19.733 139.011 1.00 2.00 192 ALA D O 1
ATOM 5003 N N . GLN C 1 170 ? -16.596 -21.257 140.676 1.00 2.00 193 GLN D N 1
ATOM 5004 C CA . GLN C 1 170 ? -17.895 -21.817 140.287 1.00 2.00 193 GLN D CA 1
ATOM 5005 C C . GLN C 1 170 ? -18.992 -20.763 140.159 1.00 2.00 193 GLN D C 1
ATOM 5006 O O . GLN C 1 170 ? -19.792 -20.811 139.226 1.00 2.00 193 GLN D O 1
ATOM 5012 N N . VAL C 1 171 ? -19.028 -19.824 141.102 1.00 2.00 194 VAL D N 1
ATOM 5013 C CA . VAL C 1 171 ? -20.046 -18.782 141.113 1.00 2.00 194 VAL D CA 1
ATOM 5014 C C . VAL C 1 171 ? -19.705 -17.630 140.137 1.00 2.00 194 VAL D C 1
ATOM 5015 O O . VAL C 1 171 ? -20.498 -17.314 139.244 1.00 2.00 194 VAL D O 1
ATOM 5019 N N . VAL C 1 172 ? -18.519 -17.042 140.276 1.00 2.00 195 VAL D N 1
ATOM 5020 C CA . VAL C 1 172 ? -18.215 -15.761 139.582 1.00 2.00 195 VAL D CA 1
ATOM 5021 C C . VAL C 1 172 ? -18.002 -15.874 138.063 1.00 2.00 195 VAL D C 1
ATOM 5022 O O . VAL C 1 172 ? -18.343 -14.953 137.317 1.00 2.00 195 VAL D O 1
ATOM 5026 N N . LEU C 1 173 ? -17.463 -17.010 137.609 1.00 2.00 196 LEU D N 1
ATOM 5027 C CA . LEU C 1 173 ? -17.107 -17.153 136.192 1.00 2.00 196 LEU D CA 1
ATOM 5028 C C . LEU C 1 173 ? -18.295 -17.258 135.242 1.00 2.00 196 LEU D C 1
ATOM 5029 O O . LEU C 1 173 ? -18.115 -17.164 134.038 1.00 2.00 196 LEU D O 1
ATOM 5034 N N . LYS C 1 174 ? -19.496 -17.444 135.789 1.00 2.00 197 LYS D N 1
ATOM 5035 C CA . LYS C 1 174 ? -20.739 -17.414 135.008 1.00 2.00 197 LYS D CA 1
ATOM 5036 C C . LYS C 1 174 ? -20.871 -16.087 134.225 1.00 2.00 197 LYS D C 1
ATOM 5037 O O . LYS C 1 174 ? -21.505 -16.037 133.164 1.00 2.00 197 LYS D O 1
ATOM 5043 N N . ASP C 1 175 ? -20.247 -15.024 134.745 1.00 2.00 198 ASP D N 1
ATOM 5044 C CA . ASP C 1 175 ? -20.306 -13.693 134.118 1.00 2.00 198 ASP D CA 1
ATOM 5045 C C . ASP C 1 175 ? -19.144 -13.385 133.160 1.00 2.00 198 ASP D C 1
ATOM 5046 O O . ASP C 1 175 ? -19.052 -12.269 132.619 1.00 2.00 198 ASP D O 1
ATOM 5051 N N . PHE C 1 176 ? -18.254 -14.358 132.975 1.00 2.00 199 PHE D N 1
ATOM 5052 C CA . PHE C 1 176 ? -17.023 -14.156 132.204 1.00 2.00 199 PHE D CA 1
ATOM 5053 C C . PHE C 1 176 ? -16.868 -15.202 131.091 1.00 2.00 199 PHE D C 1
ATOM 5054 O O . PHE C 1 176 ? -16.003 -16.079 131.170 1.00 2.00 199 PHE D O 1
ATOM 5062 N N . PRO C 1 177 ? -17.732 -15.125 130.057 1.00 2.00 200 PRO D N 1
ATOM 5063 C CA . PRO C 1 177 ? -17.616 -16.079 128.946 1.00 2.00 200 PRO D CA 1
ATOM 5064 C C . PRO C 1 177 ? -16.235 -16.123 128.257 1.00 2.00 200 PRO D C 1
ATOM 5065 O O . PRO C 1 177 ? -15.865 -17.162 127.703 1.00 2.00 200 PRO D O 1
ATOM 5069 N N . ALA C 1 178 ? -15.483 -15.022 128.303 1.00 2.00 201 ALA D N 1
ATOM 5070 C CA . ALA C 1 178 ? -14.155 -14.959 127.666 1.00 2.00 201 ALA D CA 1
ATOM 5071 C C . ALA C 1 178 ? -13.092 -15.796 128.375 1.00 2.00 201 ALA D C 1
ATOM 5072 O O . ALA C 1 178 ? -12.051 -16.124 127.792 1.00 2.00 201 ALA D O 1
ATOM 5074 N N . LEU C 1 179 ? -13.340 -16.124 129.642 1.00 2.00 202 LEU D N 1
ATOM 5075 C CA . LEU C 1 179 ? -12.327 -16.761 130.462 1.00 2.00 202 LEU D CA 1
ATOM 5076 C C . LEU C 1 179 ? -12.415 -18.273 130.402 1.00 2.00 202 LEU D C 1
ATOM 5077 O O . LEU C 1 179 ? -13.497 -18.834 130.452 1.00 2.00 202 LEU D O 1
ATOM 5082 N N . SER C 1 180 ? -11.264 -18.916 130.264 1.00 2.00 203 SER D N 1
ATOM 5083 C CA . SER C 1 180 ? -11.170 -20.375 130.358 1.00 2.00 203 SER D CA 1
ATOM 5084 C C . SER C 1 180 ? -10.435 -20.755 131.645 1.00 2.00 203 SER D C 1
ATOM 5085 O O . SER C 1 180 ? -9.869 -19.881 132.315 1.00 2.00 203 SER D O 1
ATOM 5088 N N . THR C 1 181 ? -10.442 -22.050 131.978 1.00 2.00 204 THR D N 1
ATOM 5089 C CA . THR C 1 181 ? -9.849 -22.540 133.227 1.00 2.00 204 THR D CA 1
ATOM 5090 C C . THR C 1 181 ? -8.996 -23.803 133.052 1.00 2.00 204 THR D C 1
ATOM 5091 O O . THR C 1 181 ? -9.211 -24.593 132.131 1.00 2.00 204 THR D O 1
ATOM 5095 N N . ALA C 1 182 ? -8.023 -23.961 133.942 1.00 2.00 205 ALA D N 1
ATOM 5096 C CA . ALA C 1 182 ? -7.296 -25.213 134.118 1.00 2.00 205 ALA D CA 1
ATOM 5097 C C . ALA C 1 182 ? -7.164 -25.488 135.617 1.00 2.00 205 ALA D C 1
ATOM 5098 O O . ALA C 1 182 ? -7.160 -24.557 136.425 1.00 2.00 205 ALA D O 1
ATOM 5100 N N . THR C 1 183 ? -7.070 -26.767 135.974 1.00 2.00 206 THR D N 1
ATOM 5101 C CA . THR C 1 183 ? -6.952 -27.193 137.364 1.00 2.00 206 THR D CA 1
ATOM 5102 C C . THR C 1 183 ? -5.495 -27.148 137.802 1.00 2.00 206 THR D C 1
ATOM 5103 O O . THR C 1 183 ? -4.620 -27.643 137.098 1.00 2.00 206 THR D O 1
ATOM 5107 N N . ILE C 1 184 ? -5.247 -26.547 138.959 1.00 2.00 207 ILE D N 1
ATOM 5108 C CA . ILE C 1 184 ? -3.969 -26.664 139.652 1.00 2.00 207 ILE D CA 1
ATOM 5109 C C . ILE C 1 184 ? -4.163 -27.655 140.814 1.00 2.00 207 ILE D C 1
ATOM 5110 O O . ILE C 1 184 ? -4.878 -27.353 141.771 1.00 2.00 207 ILE D O 1
ATOM 5115 N N . ASP C 1 185 ? -3.533 -28.825 140.742 1.00 2.00 208 ASP D N 1
ATOM 5116 C CA . ASP C 1 185 ? -3.611 -29.763 141.864 1.00 2.00 208 ASP D CA 1
ATOM 5117 C C . ASP C 1 185 ? -2.617 -29.388 142.959 1.00 2.00 208 ASP D C 1
ATOM 5118 O O . ASP C 1 185 ? -1.424 -29.206 142.693 1.00 2.00 208 ASP D O 1
ATOM 5123 N N . LEU C 1 186 ? -3.104 -29.242 144.184 1.00 2.00 209 LEU D N 1
ATOM 5124 C CA . LEU C 1 186 ? -2.210 -28.923 145.295 1.00 2.00 209 LEU D CA 1
ATOM 5125 C C . LEU C 1 186 ? -1.525 -30.178 145.829 1.00 2.00 209 LEU D C 1
ATOM 5126 O O . LEU C 1 186 ? -2.165 -31.221 145.945 1.00 2.00 209 LEU D O 1
ATOM 5131 N N . PRO C 1 187 ? -0.225 -30.072 146.173 1.00 2.00 210 PRO D N 1
ATOM 5132 C CA . PRO C 1 187 ? 0.424 -31.168 146.884 1.00 2.00 210 PRO D CA 1
ATOM 5133 C C . PRO C 1 187 ? -0.333 -31.379 148.190 1.00 2.00 210 PRO D C 1
ATOM 5134 O O . PRO C 1 187 ? -0.836 -30.407 148.779 1.00 2.00 210 PRO D O 1
ATOM 5138 N N . GLU C 1 188 ? -0.443 -32.635 148.609 1.00 2.00 211 GLU D N 1
ATOM 5139 C CA . GLU C 1 188 ? -1.226 -32.989 149.789 1.00 2.00 211 GLU D CA 1
ATOM 5140 C C . GLU C 1 188 ? -0.812 -32.181 151.017 1.00 2.00 211 GLU D C 1
ATOM 5141 O O . GLU C 1 188 ? -1.671 -31.762 151.801 1.00 2.00 211 GLU D O 1
ATOM 5147 N N . ASP C 1 189 ? 0.492 -31.938 151.170 1.00 2.01 212 ASP D N 1
ATOM 5148 C CA . ASP C 1 189 ? 0.981 -31.145 152.301 1.00 3.06 212 ASP D CA 1
ATOM 5149 C C . ASP C 1 189 ? 0.500 -29.684 152.311 1.00 3.12 212 ASP D C 1
ATOM 5150 O O . ASP C 1 189 ? 0.677 -28.984 153.312 1.00 3.85 212 ASP D O 1
ATOM 5155 N N . GLN C 1 190 ? -0.148 -29.255 151.223 1.00 2.35 213 GLN D N 1
ATOM 5156 C CA . GLN C 1 190 ? -0.691 -27.899 151.090 1.00 2.28 213 GLN D CA 1
ATOM 5157 C C . GLN C 1 190 ? -2.216 -27.835 151.187 1.00 2.00 213 GLN D C 1
ATOM 5158 O O . GLN C 1 190 ? -2.799 -26.743 151.108 1.00 2.00 213 GLN D O 1
ATOM 5164 N N . TRP C 1 191 ? -2.867 -28.989 151.332 1.00 2.00 214 TRP D N 1
ATOM 5165 C CA . TRP C 1 191 ? -4.329 -29.012 151.459 1.00 2.00 214 TRP D CA 1
ATOM 5166 C C . TRP C 1 191 ? -4.770 -28.338 152.750 1.00 2.00 214 TRP D C 1
ATOM 5167 O O . TRP C 1 191 ? -4.094 -28.459 153.771 1.00 2.00 214 TRP D O 1
ATOM 5178 N N . VAL C 1 192 ? -5.886 -27.617 152.693 1.00 2.00 215 VAL D N 1
ATOM 5179 C CA . VAL C 1 192 ? -6.568 -27.157 153.917 1.00 2.00 215 VAL D CA 1
ATOM 5180 C C . VAL C 1 192 ? -8.026 -27.617 153.831 1.00 2.00 215 VAL D C 1
ATOM 5181 O O . VAL C 1 192 ? -8.716 -27.359 152.830 1.00 2.00 215 VAL D O 1
ATOM 5185 N N . LEU C 1 193 ? -8.482 -28.333 154.854 1.00 2.00 216 LEU D N 1
ATOM 5186 C CA . LEU C 1 193 ? -9.771 -29.012 154.771 1.00 2.00 216 LEU D CA 1
ATOM 5187 C C . LEU C 1 193 ? -10.838 -28.305 155.604 1.00 2.00 216 LEU D C 1
ATOM 5188 O O . LEU C 1 193 ? -11.558 -28.934 156.377 1.00 2.00 216 LEU D O 1
ATOM 5193 N N . GLY C 1 194 ? -10.936 -26.996 155.424 1.00 2.00 217 GLY D N 1
ATOM 5194 C CA . GLY C 1 194 ? -11.817 -26.159 156.229 1.00 2.00 217 GLY D CA 1
ATOM 5195 C C . GLY C 1 194 ? -11.210 -25.870 157.598 1.00 2.00 217 GLY D C 1
ATOM 5196 O O . GLY C 1 194 ? -9.999 -26.008 157.795 1.00 2.00 217 GLY D O 1
ATOM 5197 N N . TYR C 1 195 ? -12.066 -25.451 158.522 1.00 2.00 218 TYR D N 1
ATOM 5198 C CA . TYR C 1 195 ? -11.669 -25.112 159.888 1.00 2.00 218 TYR D CA 1
ATOM 5199 C C . TYR C 1 195 ? -12.214 -26.177 160.852 1.00 2.00 218 TYR D C 1
ATOM 5200 O O . TYR C 1 195 ? -13.316 -26.699 160.651 1.00 2.00 218 TYR D O 1
ATOM 5209 N N . GLY C 1 196 ? -11.443 -26.489 161.891 1.00 2.00 219 GLY D N 1
ATOM 5210 C CA . GLY C 1 196 ? -11.800 -27.570 162.808 1.00 2.00 219 GLY D CA 1
ATOM 5211 C C . GLY C 1 196 ? -11.542 -27.308 164.282 1.00 2.00 219 GLY D C 1
ATOM 5212 O O . GLY C 1 196 ? -10.693 -26.493 164.646 1.00 2.00 219 GLY D O 1
ATOM 5213 N N . ILE C 1 197 ? -12.297 -28.020 165.117 1.00 2.00 220 ILE D N 1
ATOM 5214 C CA . ILE C 1 197 ? -12.096 -28.065 166.563 1.00 2.00 220 ILE D CA 1
ATOM 5215 C C . ILE C 1 197 ? -11.075 -29.170 166.875 1.00 2.00 220 ILE D C 1
ATOM 5216 O O . ILE C 1 197 ? -11.290 -30.327 166.512 1.00 2.00 220 ILE D O 1
ATOM 5221 N N . GLY C 1 198 ? -9.975 -28.806 167.535 1.00 2.00 221 GLY D N 1
ATOM 5222 C CA . GLY C 1 198 ? -8.936 -29.764 167.924 1.00 2.00 221 GLY D CA 1
ATOM 5223 C C . GLY C 1 198 ? -9.267 -30.496 169.224 1.00 2.00 221 GLY D C 1
ATOM 5224 O O . GLY C 1 198 ? -9.654 -29.875 170.215 1.00 2.00 221 GLY D O 1
ATOM 5225 N N . VAL C 1 199 ? -9.127 -31.820 169.203 1.00 2.00 222 VAL D N 1
ATOM 5226 C CA . VAL C 1 199 ? -9.359 -32.676 170.373 1.00 2.00 222 VAL D CA 1
ATOM 5227 C C . VAL C 1 199 ? -8.169 -33.635 170.477 1.00 2.00 222 VAL D C 1
ATOM 5228 O O . VAL C 1 199 ? -7.679 -34.116 169.454 1.00 2.00 222 VAL D O 1
ATOM 5232 N N . ALA C 1 200 ? -7.695 -33.901 171.699 1.00 2.00 223 ALA D N 1
ATOM 5233 C CA . ALA C 1 200 ? -6.539 -34.779 171.897 1.00 2.00 223 ALA D CA 1
ATOM 5234 C C . ALA C 1 200 ? -6.803 -36.166 171.303 1.00 2.00 223 ALA D C 1
ATOM 5235 O O . ALA C 1 200 ? -7.929 -36.661 171.356 1.00 2.00 223 ALA D O 1
ATOM 5237 N N . SER C 1 201 ? -5.762 -36.759 170.716 1.00 2.00 224 SER D N 1
ATOM 5238 C CA . SER C 1 201 ? -5.856 -38.063 170.039 1.00 2.00 224 SER D CA 1
ATOM 5239 C C . SER C 1 201 ? -6.247 -39.184 171.010 1.00 2.00 224 SER D C 1
ATOM 5240 O O . SER C 1 201 ? -6.830 -40.189 170.605 1.00 2.00 224 SER D O 1
ATOM 5243 N N . ASP C 1 202 ? -5.916 -38.997 172.285 1.00 2.00 225 ASP D N 1
ATOM 5244 C CA . ASP C 1 202 ? -6.232 -39.984 173.324 1.00 2.00 225 ASP D CA 1
ATOM 5245 C C . ASP C 1 202 ? -7.568 -39.701 174.030 1.00 2.00 225 ASP D C 1
ATOM 5246 O O . ASP C 1 202 ? -7.847 -40.244 175.104 1.00 2.00 225 ASP D O 1
ATOM 5251 N N . ARG C 1 203 ? -8.386 -38.852 173.410 1.00 2.00 226 ARG D N 1
ATOM 5252 C CA . ARG C 1 203 ? -9.756 -38.612 173.863 1.00 2.00 226 ARG D CA 1
ATOM 5253 C C . ARG C 1 203 ? -10.788 -38.747 172.740 1.00 2.00 226 ARG D C 1
ATOM 5254 O O . ARG C 1 203 ? -11.549 -37.805 172.478 1.00 2.00 226 ARG D O 1
ATOM 5262 N N . PRO C 1 204 ? -10.812 -39.914 172.054 1.00 2.00 227 PRO D N 1
ATOM 5263 C CA . PRO C 1 204 ? -11.746 -40.090 170.925 1.00 2.00 227 PRO D CA 1
ATOM 5264 C C . PRO C 1 204 ? -13.227 -40.052 171.344 1.00 2.00 227 PRO D C 1
ATOM 5265 O O . PRO C 1 204 ? -14.063 -39.603 170.556 1.00 2.00 227 PRO D O 1
ATOM 5269 N N . ALA C 1 205 ? -13.540 -40.501 172.568 1.00 2.00 228 ALA D N 1
ATOM 5270 C CA . ALA C 1 205 ? -14.920 -40.466 173.072 1.00 2.00 228 ALA D CA 1
ATOM 5271 C C . ALA C 1 205 ? -15.426 -39.020 173.160 1.00 2.00 228 ALA D C 1
ATOM 5272 O O . ALA C 1 205 ? -16.566 -38.743 172.788 1.00 2.00 228 ALA D O 1
ATOM 5274 N N . LEU C 1 206 ? -14.580 -38.111 173.644 1.00 2.00 229 LEU D N 1
ATOM 5275 C CA . LEU C 1 206 ? -14.908 -36.679 173.650 1.00 2.13 229 LEU D CA 1
ATOM 5276 C C . LEU C 1 206 ? -15.076 -36.124 172.229 1.00 2.00 229 LEU D C 1
ATOM 5277 O O . LEU C 1 206 ? -16.022 -35.371 171.955 1.00 2.25 229 LEU D O 1
ATOM 5282 N N . ALA C 1 207 ? -14.167 -36.502 171.327 1.00 2.00 230 ALA D N 1
ATOM 5283 C CA . ALA C 1 207 ? -14.244 -36.054 169.924 1.00 2.00 230 ALA D CA 1
ATOM 5284 C C . ALA C 1 207 ? -15.590 -36.426 169.293 1.00 2.00 230 ALA D C 1
ATOM 5285 O O . ALA C 1 207 ? -16.193 -35.613 168.592 1.00 2.00 230 ALA D O 1
ATOM 5287 N N . LEU C 1 208 ? -16.062 -37.641 169.581 1.00 2.00 231 LEU D N 1
ATOM 5288 C CA . LEU C 1 208 ? -17.356 -38.123 169.090 1.00 2.00 231 LEU D CA 1
ATOM 5289 C C . LEU C 1 208 ? -18.538 -37.323 169.653 1.00 2.12 231 LEU D C 1
ATOM 5290 O O . LEU C 1 208 ? -19.501 -37.055 168.933 1.00 2.00 231 LEU D O 1
ATOM 5295 N N . LYS C 1 209 ? -18.462 -36.960 170.935 1.00 2.09 232 LYS D N 1
ATOM 5296 C CA . LYS C 1 209 ? -19.487 -36.142 171.576 1.00 3.02 232 LYS D CA 1
ATOM 5297 C C . LYS C 1 209 ? -19.538 -34.747 170.943 1.00 2.60 232 LYS D C 1
ATOM 5298 O O . LYS C 1 209 ? -20.622 -34.231 170.676 1.00 2.60 232 LYS D O 1
ATOM 5304 N N . ILE C 1 210 ? -18.374 -34.153 170.690 1.00 2.86 233 ILE D N 1
ATOM 5305 C CA . ILE C 1 210 ? -18.316 -32.829 170.041 1.00 3.66 233 ILE D CA 1
ATOM 5306 C C . ILE C 1 210 ? -18.834 -32.877 168.590 1.00 3.88 233 ILE D C 1
ATOM 5307 O O . ILE C 1 210 ? -19.555 -31.978 168.163 1.00 3.76 233 ILE D O 1
ATOM 5312 N N . GLU C 1 211 ? -18.488 -33.940 167.861 1.00 4.17 234 GLU D N 1
ATOM 5313 C CA . GLU C 1 211 ? -19.021 -34.180 166.523 1.00 5.46 234 GLU D CA 1
ATOM 5314 C C . GLU C 1 211 ? -20.553 -34.258 166.528 1.00 4.75 234 GLU D C 1
ATOM 5315 O O . GLU C 1 211 ? -21.209 -33.607 165.709 1.00 4.81 234 GLU D O 1
ATOM 5321 N N . ALA C 1 212 ? -21.111 -35.054 167.448 1.00 4.31 235 ALA D N 1
ATOM 5322 C CA . ALA C 1 212 ? -22.563 -35.172 167.604 1.00 3.97 235 ALA D CA 1
ATOM 5323 C C . ALA C 1 212 ? -23.211 -33.816 167.906 1.00 3.69 235 ALA D C 1
ATOM 5324 O O . ALA C 1 212 ? -24.244 -33.478 167.323 1.00 3.56 235 ALA D O 1
ATOM 5326 N N . ALA C 1 213 ? -22.596 -33.051 168.810 1.00 3.44 236 ALA D N 1
ATOM 5327 C CA . ALA C 1 213 ? -23.037 -31.690 169.129 1.00 3.45 236 ALA D CA 1
ATOM 5328 C C . ALA C 1 213 ? -23.039 -30.755 167.902 1.00 3.54 236 ALA D C 1
ATOM 5329 O O . ALA C 1 213 ? -24.052 -30.112 167.615 1.00 3.33 236 ALA D O 1
ATOM 5331 N N . VAL C 1 214 ? -21.910 -30.685 167.192 1.00 3.80 237 VAL D N 1
ATOM 5332 C CA . VAL C 1 214 ? -21.804 -29.912 165.943 1.00 3.96 237 VAL D CA 1
ATOM 5333 C C . VAL C 1 214 ? -22.870 -30.336 164.916 1.00 4.30 237 VAL D C 1
ATOM 5334 O O . VAL C 1 214 ? -23.520 -29.480 164.310 1.00 4.09 237 VAL D O 1
ATOM 5338 N N . GLN C 1 215 ? -23.074 -31.646 164.753 1.00 4.67 238 GLN D N 1
ATOM 5339 C CA . GLN C 1 215 ? -24.105 -32.154 163.832 1.00 5.82 238 GLN D CA 1
ATOM 5340 C C . GLN C 1 215 ? -25.511 -31.640 164.170 1.00 5.50 238 GLN D C 1
ATOM 5341 O O . GLN C 1 215 ? -26.242 -31.199 163.279 1.00 5.18 238 GLN D O 1
ATOM 5347 N N . GLU C 1 216 ? -25.869 -31.684 165.455 1.00 5.37 239 GLU D N 1
ATOM 5348 C CA . GLU C 1 216 ? -27.160 -31.178 165.938 1.00 5.71 239 GLU D CA 1
ATOM 5349 C C . GLU C 1 216 ? -27.327 -29.663 165.752 1.00 5.22 239 GLU D C 1
ATOM 5350 O O . GLU C 1 216 ? -28.381 -29.204 165.302 1.00 5.10 239 GLU D O 1
ATOM 5356 N N . ILE C 1 217 ? -26.291 -28.906 166.111 1.00 4.93 240 ILE D N 1
ATOM 5357 C CA . ILE C 1 217 ? -26.252 -27.448 165.913 1.00 4.82 240 ILE D CA 1
ATOM 5358 C C . ILE C 1 217 ? -26.438 -27.080 164.424 1.00 5.21 240 ILE D C 1
ATOM 5359 O O . ILE C 1 217 ? -27.134 -26.112 164.095 1.00 4.97 240 ILE D O 1
ATOM 5364 N N . ARG C 1 218 ? -25.827 -27.868 163.540 1.00 5.52 241 ARG D N 1
ATOM 5365 C CA . ARG C 1 218 ? -25.997 -27.714 162.100 1.00 6.39 241 ARG D CA 1
ATOM 5366 C C . ARG C 1 218 ? -27.449 -27.949 161.663 1.00 6.49 241 ARG D C 1
ATOM 5367 O O . ARG C 1 218 ? -28.049 -27.069 161.031 1.00 6.34 241 ARG D O 1
ATOM 5375 N N . LYS C 1 219 ? -28.009 -29.116 162.006 1.00 6.68 242 LYS D N 1
ATOM 5376 C CA . LYS C 1 219 ? -29.370 -29.486 161.587 1.00 7.15 242 LYS D CA 1
ATOM 5377 C C . LYS C 1 219 ? -30.446 -28.533 162.127 1.00 6.85 242 LYS D C 1
ATOM 5378 O O . LYS C 1 219 ? -31.447 -28.288 161.458 1.00 6.69 242 LYS D O 1
ATOM 5384 N N . GLU C 1 220 ? -30.223 -27.998 163.327 1.00 6.77 243 GLU D N 1
ATOM 5385 C CA . GLU C 1 220 ? -31.113 -26.997 163.929 1.00 6.84 243 GLU D CA 1
ATOM 5386 C C . GLU C 1 220 ? -31.093 -25.665 163.180 1.00 6.50 243 GLU D C 1
ATOM 5387 O O . GLU C 1 220 ? -32.019 -24.862 163.310 1.00 6.46 243 GLU D O 1
ATOM 5393 N N . GLY C 1 221 ? -30.029 -25.432 162.414 1.00 6.18 244 GLY D N 1
ATOM 5394 C CA . GLY C 1 221 ? -29.875 -24.200 161.655 1.00 5.84 244 GLY D CA 1
ATOM 5395 C C . GLY C 1 221 ? -29.094 -23.139 162.410 1.00 5.74 244 GLY D C 1
ATOM 5396 O O . GLY C 1 221 ? -28.882 -22.033 161.890 1.00 5.28 244 GLY D O 1
ATOM 5397 N N . VAL C 1 222 ? -28.668 -23.472 163.632 1.00 5.57 245 VAL D N 1
ATOM 5398 C CA . VAL C 1 222 ? -27.932 -22.535 164.489 1.00 5.67 245 VAL D CA 1
ATOM 5399 C C . VAL C 1 222 ? -26.563 -22.186 163.888 1.00 5.68 245 VAL D C 1
ATOM 5400 O O . VAL C 1 222 ? -26.121 -21.027 163.948 1.00 5.39 245 VAL D O 1
ATOM 5404 N N . LEU C 1 223 ? -25.917 -23.180 163.290 1.00 5.73 246 LEU D N 1
ATOM 5405 C CA . LEU C 1 223 ? -24.628 -22.990 162.635 1.00 6.23 246 LEU D CA 1
ATOM 5406 C C . LEU C 1 223 ? -24.705 -21.943 161.505 1.00 6.11 246 LEU D C 1
ATOM 5407 O O . LEU C 1 223 ? -23.854 -21.048 161.427 1.00 6.18 246 LEU D O 1
ATOM 5412 N N . ALA C 1 224 ? -25.727 -22.038 160.652 1.00 5.94 247 ALA D N 1
ATOM 5413 C CA . ALA C 1 224 ? -25.964 -21.022 159.613 1.00 6.06 247 ALA D CA 1
ATOM 5414 C C . ALA C 1 224 ? -26.301 -19.640 160.194 1.00 6.30 247 ALA D C 1
ATOM 5415 O O . ALA C 1 224 ? -25.856 -18.607 159.664 1.00 5.99 247 ALA D O 1
ATOM 5417 N N . GLU C 1 225 ? -27.080 -19.626 161.276 1.00 6.61 248 GLU D N 1
ATOM 5418 C CA . GLU C 1 225 ? -27.441 -18.381 161.966 1.00 7.48 248 GLU D CA 1
ATOM 5419 C C . GLU C 1 225 ? -26.199 -17.660 162.480 1.00 6.90 248 GLU D C 1
ATOM 5420 O O . GLU C 1 225 ? -26.066 -16.447 162.302 1.00 6.97 248 GLU D O 1
ATOM 5426 N N . LEU C 1 226 ? -25.290 -18.416 163.091 1.00 6.69 249 LEU D N 1
ATOM 5427 C CA . LEU C 1 226 ? -24.025 -17.874 163.587 1.00 6.63 249 LEU D CA 1
ATOM 5428 C C . LEU C 1 226 ? -23.087 -17.383 162.480 1.00 6.65 249 LEU D C 1
ATOM 5429 O O . LEU C 1 226 ? -22.417 -16.363 162.660 1.00 6.37 249 LEU D O 1
ATOM 5434 N N . GLU C 1 227 ? -23.029 -18.098 161.351 1.00 6.60 250 GLU D N 1
ATOM 5435 C CA . GLU C 1 227 ? -22.226 -17.639 160.203 1.00 7.05 250 GLU D CA 1
ATOM 5436 C C . GLU C 1 227 ? -22.698 -16.264 159.714 1.00 6.66 250 GLU D C 1
ATOM 5437 O O . GLU C 1 227 ? -21.889 -15.365 159.513 1.00 6.28 250 GLU D O 1
ATOM 5443 N N . GLN C 1 228 ? -24.011 -16.118 159.549 1.00 6.43 251 GLN D N 1
ATOM 5444 C CA . GLN C 1 228 ? -24.625 -14.871 159.099 1.00 6.65 251 GLN D CA 1
ATOM 5445 C C . GLN C 1 228 ? -24.355 -13.730 160.090 1.00 6.16 251 GLN D C 1
ATOM 5446 O O . GLN C 1 228 ? -23.857 -12.663 159.701 1.00 5.85 251 GLN D O 1
ATOM 5452 N N . LYS C 1 229 ? -24.651 -13.984 161.369 1.00 5.55 252 LYS D N 1
ATOM 5453 C CA . LYS C 1 229 ? -24.530 -13.002 162.451 1.00 5.22 252 LYS D CA 1
ATOM 5454 C C . LYS C 1 229 ? -23.107 -12.449 162.581 1.00 4.69 252 LYS D C 1
ATOM 5455 O O . LYS C 1 229 ? -22.924 -11.239 162.769 1.00 4.38 252 LYS D O 1
ATOM 5461 N N . TRP C 1 230 ? -22.114 -13.336 162.487 1.00 3.75 253 TRP D N 1
ATOM 5462 C CA . TRP C 1 230 ? -20.708 -12.956 162.629 1.00 3.55 253 TRP D CA 1
ATOM 5463 C C . TRP C 1 230 ? -20.017 -12.575 161.299 1.00 3.79 253 TRP D C 1
ATOM 5464 O O . TRP C 1 230 ? -18.826 -12.253 161.288 1.00 3.85 253 TRP D O 1
ATOM 5475 N N . GLY C 1 231 ? -20.763 -12.604 160.197 1.00 3.73 254 GLY D N 1
ATOM 5476 C CA . GLY C 1 231 ? -20.237 -12.173 158.880 1.00 4.34 254 GLY D CA 1
ATOM 5477 C C . GLY C 1 231 ? -19.175 -13.061 158.228 1.00 4.65 254 GLY D C 1
ATOM 5478 O O . GLY C 1 231 ? -18.341 -12.577 157.441 1.00 4.70 254 GLY D O 1
ATOM 5479 N N . LEU C 1 232 ? -19.212 -14.361 158.518 1.00 4.79 255 LEU D N 1
ATOM 5480 C CA . LEU C 1 232 ? -18.229 -15.295 157.954 1.00 4.82 255 LEU D CA 1
ATOM 5481 C C . LEU C 1 232 ? -18.251 -15.334 156.419 1.00 4.95 255 LEU D C 1
ATOM 5482 O O . LEU C 1 232 ? -17.205 -15.492 155.790 1.00 4.96 255 LEU D O 1
ATOM 5487 N N . ASN C 1 233 ? -19.429 -15.143 155.830 1.00 5.01 256 ASN D N 1
ATOM 5488 C CA . ASN C 1 233 ? -19.568 -15.117 154.371 1.00 5.43 256 ASN D CA 1
ATOM 5489 C C . ASN C 1 233 ? -18.701 -14.031 153.703 1.00 5.17 256 ASN D C 1
ATOM 5490 O O . ASN C 1 233 ? -18.395 -14.120 152.508 1.00 5.21 256 ASN D O 1
ATOM 5495 N N . ASN C 1 234 ? -18.280 -13.038 154.492 1.00 4.44 257 ASN D N 1
ATOM 5496 C CA . ASN C 1 234 ? -17.414 -11.955 154.018 1.00 4.26 257 ASN D CA 1
ATOM 5497 C C . ASN C 1 234 ? -16.034 -11.890 154.682 1.00 4.15 257 ASN D C 1
ATOM 5498 O O . ASN C 1 234 ? -15.382 -10.837 154.689 1.00 4.25 257 ASN D O 1
ATOM 5503 N N . LEU C 1 235 ? -15.610 -13.020 155.233 1.00 4.17 258 LEU D N 1
ATOM 5504 C CA . LEU C 1 235 ? -14.290 -13.200 155.841 1.00 4.60 258 LEU D CA 1
ATOM 5505 C C . LEU C 1 235 ? -13.165 -12.657 154.937 1.00 4.09 258 LEU D C 1
ATOM 5506 O O . LEU C 1 235 ? -13.115 -12.982 153.752 1.00 4.60 258 LEU D O 1
ATOM 5511 N N . GLU C 1 236 ? -12.264 -11.853 155.501 1.00 3.41 259 GLU D N 1
ATOM 5512 C CA . GLU C 1 236 ? -11.211 -11.199 154.715 1.00 3.44 259 GLU D CA 1
ATOM 5513 C C . GLU C 1 236 ? -9.871 -11.921 154.771 1.00 2.69 259 GLU D C 1
ATOM 5514 O O . GLU C 1 236 ? -9.087 -11.848 153.825 1.00 2.00 259 GLU D O 1
ATOM 5520 N N . HIS C 1 237 ? -9.603 -12.577 155.898 1.00 2.00 260 HIS D N 1
ATOM 5521 C CA . HIS C 1 237 ? -8.354 -13.302 156.094 1.00 2.00 260 HIS D CA 1
ATOM 5522 C C . HIS C 1 237 ? -8.641 -14.809 156.193 1.00 2.00 260 HIS D C 1
ATOM 5523 O O . HIS C 1 237 ? -9.077 -15.311 157.240 1.00 2.15 260 HIS D O 1
ATOM 5530 N N . HIS C 1 238 ? -8.393 -15.519 155.099 1.00 2.00 261 HIS D N 1
ATOM 5531 C CA . HIS C 1 238 ? -8.705 -16.946 154.988 1.00 2.00 261 HIS D CA 1
ATOM 5532 C C . HIS C 1 238 ? -7.545 -17.800 155.487 1.00 2.00 261 HIS D C 1
ATOM 5533 O O . HIS C 1 238 ? -6.385 -17.536 155.140 1.00 2.16 261 HIS D O 1
ATOM 5540 N N . HIS C 1 239 ? -7.851 -18.812 156.307 1.00 2.02 262 HIS D N 1
ATOM 5541 C CA . HIS C 1 239 ? -6.855 -19.783 156.741 1.00 2.00 262 HIS D CA 1
ATOM 5542 C C . HIS C 1 239 ? -5.580 -19.099 157.267 1.00 2.00 262 HIS D C 1
ATOM 5543 O O . HIS C 1 239 ? -4.462 -19.410 156.838 1.00 2.00 262 HIS D O 1
ATOM 5550 N N . HIS C 1 240 ? -5.775 -18.146 158.186 1.00 2.00 263 HIS D N 1
ATOM 5551 C CA . HIS C 1 240 ? -4.687 -17.429 158.852 1.00 2.00 263 HIS D CA 1
ATOM 5552 C C . HIS C 1 240 ? -3.783 -18.341 159.687 1.00 2.00 263 HIS D C 1
ATOM 5553 O O . HIS C 1 240 ? -2.620 -18.008 159.921 1.00 2.00 263 HIS D O 1
ATOM 5560 N N . HIS C 1 241 ? -4.317 -19.487 160.122 1.00 2.00 264 HIS D N 1
ATOM 5561 C CA . HIS C 1 241 ? -3.551 -20.485 160.869 1.00 2.00 264 HIS D CA 1
ATOM 5562 C C . HIS C 1 241 ? -3.419 -21.834 160.140 1.00 2.00 264 HIS D C 1
ATOM 5563 O O . HIS C 1 241 ? -3.939 -22.849 160.628 1.00 2.00 264 HIS D O 1
ATOM 5570 N N . HIS C 1 242 ? -2.705 -21.863 159.010 1.00 2.00 265 HIS D N 1
ATOM 5571 C CA . HIS C 1 242 ? -2.534 -23.112 158.245 1.00 2.00 265 HIS D CA 1
ATOM 5572 C C . HIS C 1 242 ? -1.156 -23.777 158.368 1.00 2.00 265 HIS D C 1
ATOM 5573 O O . HIS C 1 242 ? -0.246 -23.235 158.998 1.00 2.00 265 HIS D O 1
ATOM 5580 N N . GLU D 1 11 ? 31.563 16.222 67.841 1.00 13.30 34 GLU F N 1
ATOM 5581 C CA . GLU D 1 11 ? 32.950 15.895 68.290 1.00 12.96 34 GLU F CA 1
ATOM 5582 C C . GLU D 1 11 ? 32.970 14.923 69.472 1.00 11.75 34 GLU F C 1
ATOM 5583 O O . GLU D 1 11 ? 31.951 14.313 69.801 1.00 11.51 34 GLU F O 1
ATOM 5589 N N . LYS D 1 12 ? 34.139 14.797 70.099 1.00 10.56 35 LYS F N 1
ATOM 5590 C CA . LYS D 1 12 ? 34.395 13.769 71.100 1.00 9.51 35 LYS F CA 1
ATOM 5591 C C . LYS D 1 12 ? 34.542 14.310 72.522 1.00 8.23 35 LYS F C 1
ATOM 5592 O O . LYS D 1 12 ? 35.083 15.399 72.743 1.00 8.43 35 LYS F O 1
ATOM 5598 N N . PHE D 1 13 ? 34.043 13.538 73.479 1.00 6.75 36 PHE F N 1
ATOM 5599 C CA . PHE D 1 13 ? 34.304 13.770 74.897 1.00 4.98 36 PHE F CA 1
ATOM 5600 C C . PHE D 1 13 ? 35.232 12.636 75.360 1.00 4.46 36 PHE F C 1
ATOM 5601 O O . PHE D 1 13 ? 34.787 11.495 75.564 1.00 3.71 36 PHE F O 1
ATOM 5609 N N . ILE D 1 14 ? 36.525 12.952 75.471 1.00 3.51 37 ILE F N 1
ATOM 5610 C CA . ILE D 1 14 ? 37.563 11.952 75.767 1.00 2.81 37 ILE F CA 1
ATOM 5611 C C . ILE D 1 14 ? 37.784 11.833 77.281 1.00 2.06 37 ILE F C 1
ATOM 5612 O O . ILE D 1 14 ? 38.238 12.776 77.928 1.00 2.00 37 ILE F O 1
ATOM 5617 N N . VAL D 1 15 ? 37.458 10.660 77.818 1.00 2.00 38 VAL F N 1
ATOM 5618 C CA . VAL D 1 15 ? 37.546 10.386 79.249 1.00 2.00 38 VAL F CA 1
ATOM 5619 C C . VAL D 1 15 ? 38.674 9.398 79.558 1.00 2.00 38 VAL F C 1
ATOM 5620 O O . VAL D 1 15 ? 38.705 8.275 79.027 1.00 2.00 38 VAL F O 1
ATOM 5624 N N . GLY D 1 16 ? 39.597 9.821 80.420 1.00 2.00 39 GLY F N 1
ATOM 5625 C CA . GLY D 1 16 ? 40.674 8.956 80.890 1.00 2.00 39 GLY F CA 1
ATOM 5626 C C . GLY D 1 16 ? 40.272 8.224 82.165 1.00 2.00 39 GLY F C 1
ATOM 5627 O O . GLY D 1 16 ? 39.714 8.812 83.093 1.00 2.00 39 GLY F O 1
ATOM 5628 N N . THR D 1 17 ? 40.555 6.927 82.207 1.00 2.00 40 THR F N 1
ATOM 5629 C CA . THR D 1 17 ? 40.250 6.125 83.374 1.00 2.00 40 THR F CA 1
ATOM 5630 C C . THR D 1 17 ? 41.321 5.047 83.582 1.00 2.00 40 THR F C 1
ATOM 5631 O O . THR D 1 17 ? 42.059 4.704 82.655 1.00 2.00 40 THR F O 1
ATOM 5635 N N . ASN D 1 18 ? 41.416 4.544 84.807 1.00 2.00 41 ASN F N 1
ATOM 5636 C CA . ASN D 1 18 ? 42.272 3.407 85.122 1.00 2.00 41 ASN F CA 1
ATOM 5637 C C . ASN D 1 18 ? 41.350 2.260 85.548 1.00 2.00 41 ASN F C 1
ATOM 5638 O O . ASN D 1 18 ? 40.821 2.249 86.666 1.00 2.00 41 ASN F O 1
ATOM 5643 N N . ALA D 1 19 ? 41.145 1.298 84.649 1.00 2.00 42 ALA F N 1
ATOM 5644 C CA . ALA D 1 19 ? 40.082 0.294 84.838 1.00 2.00 42 ALA F CA 1
ATOM 5645 C C . ALA D 1 19 ? 40.430 -0.829 85.840 1.00 2.00 42 ALA F C 1
ATOM 5646 O O . ALA D 1 19 ? 40.497 -2.013 85.481 1.00 2.00 42 ALA F O 1
ATOM 5648 N N . THR D 1 20 ? 40.630 -0.447 87.103 1.00 2.00 43 THR F N 1
ATOM 5649 C CA . THR D 1 20 ? 41.111 -1.361 88.144 1.00 2.00 43 THR F CA 1
ATOM 5650 C C . THR D 1 20 ? 40.319 -1.237 89.455 1.00 2.00 43 THR F C 1
ATOM 5651 O O . THR D 1 20 ? 40.801 -1.654 90.503 1.00 2.00 43 THR F O 1
ATOM 5655 N N . TYR D 1 21 ? 39.114 -0.673 89.399 1.00 2.00 44 TYR F N 1
ATOM 5656 C CA . TYR D 1 21 ? 38.419 -0.260 90.627 1.00 2.00 44 TYR F CA 1
ATOM 5657 C C . TYR D 1 21 ? 36.908 -0.505 90.563 1.00 2.00 44 TYR F C 1
ATOM 5658 O O . TYR D 1 21 ? 36.140 0.444 90.384 1.00 2.00 44 TYR F O 1
ATOM 5667 N N . PRO D 1 22 ? 36.481 -1.778 90.711 1.00 2.00 45 PRO F N 1
ATOM 5668 C CA . PRO D 1 22 ? 35.051 -2.080 90.843 1.00 2.00 45 PRO F CA 1
ATOM 5669 C C . PRO D 1 22 ? 34.478 -1.443 92.095 1.00 2.00 45 PRO F C 1
ATOM 5670 O O . PRO D 1 22 ? 35.157 -1.402 93.125 1.00 2.00 45 PRO F O 1
ATOM 5674 N N . PRO D 1 23 ? 33.242 -0.922 92.019 1.00 2.00 46 PRO F N 1
ATOM 5675 C CA . PRO D 1 23 ? 32.312 -0.934 90.887 1.00 2.00 46 PRO F CA 1
ATOM 5676 C C . PRO D 1 23 ? 32.401 0.290 89.946 1.00 2.00 46 PRO F C 1
ATOM 5677 O O . PRO D 1 23 ? 31.557 0.432 89.051 1.00 2.00 46 PRO F O 1
ATOM 5681 N N . PHE D 1 24 ? 33.398 1.152 90.151 1.00 2.00 47 PHE F N 1
ATOM 5682 C CA . PHE D 1 24 ? 33.532 2.394 89.365 1.00 2.00 47 PHE F CA 1
ATOM 5683 C C . PHE D 1 24 ? 33.910 2.120 87.896 1.00 2.00 47 PHE F C 1
ATOM 5684 O O . PHE D 1 24 ? 33.223 2.581 86.986 1.00 2.00 47 PHE F O 1
ATOM 5692 N N . GLU D 1 25 ? 34.993 1.363 87.694 1.00 2.00 48 GLU F N 1
ATOM 5693 C CA . GLU D 1 25 ? 35.427 0.895 86.374 1.00 2.00 48 GLU F CA 1
ATOM 5694 C C . GLU D 1 25 ? 36.245 -0.373 86.528 1.00 2.00 48 GLU F C 1
ATOM 5695 O O . GLU D 1 25 ? 37.059 -0.502 87.456 1.00 2.00 48 GLU F O 1
ATOM 5701 N N . PHE D 1 26 ? 36.004 -1.302 85.611 1.00 2.00 49 PHE F N 1
ATOM 5702 C CA . PHE D 1 26 ? 36.754 -2.543 85.520 1.00 2.00 49 PHE F CA 1
ATOM 5703 C C . PHE D 1 26 ? 36.555 -3.116 84.118 1.00 2.00 49 PHE F C 1
ATOM 5704 O O . PHE D 1 26 ? 35.782 -2.571 83.319 1.00 2.00 49 PHE F O 1
ATOM 5712 N N . VAL D 1 27 ? 37.274 -4.185 83.811 1.00 2.00 50 VAL F N 1
ATOM 5713 C CA . VAL D 1 27 ? 37.272 -4.763 82.472 1.00 2.00 50 VAL F CA 1
ATOM 5714 C C . VAL D 1 27 ? 36.400 -6.012 82.465 1.00 2.00 50 VAL F C 1
ATOM 5715 O O . VAL D 1 27 ? 36.600 -6.922 83.269 1.00 2.00 50 VAL F O 1
ATOM 5719 N N . ASP D 1 28 ? 35.408 -6.035 81.580 1.00 2.00 51 ASP F N 1
ATOM 5720 C CA . ASP D 1 28 ? 34.589 -7.233 81.401 1.00 2.00 51 ASP F CA 1
ATOM 5721 C C . ASP D 1 28 ? 35.345 -8.308 80.582 1.00 2.00 51 ASP F C 1
ATOM 5722 O O . ASP D 1 28 ? 36.499 -8.108 80.185 1.00 2.00 51 ASP F O 1
ATOM 5727 N N . LYS D 1 29 ? 34.678 -9.426 80.316 1.00 2.00 52 LYS F N 1
ATOM 5728 C CA . LYS D 1 29 ? 35.294 -10.526 79.591 1.00 2.00 52 LYS F CA 1
ATOM 5729 C C . LYS D 1 29 ? 35.401 -10.301 78.072 1.00 2.00 52 LYS F C 1
ATOM 5730 O O . LYS D 1 29 ? 36.061 -11.074 77.402 1.00 2.00 52 LYS F O 1
ATOM 5736 N N . ARG D 1 30 ? 34.767 -9.245 77.555 1.00 2.00 53 ARG F N 1
ATOM 5737 C CA . ARG D 1 30 ? 35.008 -8.763 76.178 1.00 3.04 53 ARG F CA 1
ATOM 5738 C C . ARG D 1 30 ? 36.277 -7.905 76.099 1.00 2.85 53 ARG F C 1
ATOM 5739 O O . ARG D 1 30 ? 36.721 -7.553 75.011 1.00 3.11 53 ARG F O 1
ATOM 5747 N N . GLY D 1 31 ? 36.850 -7.552 77.247 1.00 2.81 54 GLY F N 1
ATOM 5748 C CA . GLY D 1 31 ? 38.005 -6.661 77.282 1.00 2.92 54 GLY F CA 1
ATOM 5749 C C . GLY D 1 31 ? 37.602 -5.197 77.216 1.00 3.02 54 GLY F C 1
ATOM 5750 O O . GLY D 1 31 ? 38.448 -4.318 76.991 1.00 3.49 54 GLY F O 1
ATOM 5751 N N . GLU D 1 32 ? 36.309 -4.935 77.404 1.00 2.70 55 GLU F N 1
ATOM 5752 C CA . GLU D 1 32 ? 35.765 -3.577 77.391 1.00 2.87 55 GLU F CA 1
ATOM 5753 C C . GLU D 1 32 ? 35.684 -3.007 78.806 1.00 2.52 55 GLU F C 1
ATOM 5754 O O . GLU D 1 32 ? 35.442 -3.749 79.758 1.00 2.00 55 GLU F O 1
ATOM 5760 N N . VAL D 1 33 ? 35.874 -1.695 78.947 1.00 2.02 56 VAL F N 1
ATOM 5761 C CA . VAL D 1 33 ? 35.727 -1.064 80.264 1.00 2.24 56 VAL F CA 1
ATOM 5762 C C . VAL D 1 33 ? 34.260 -0.780 80.560 1.00 2.00 56 VAL F C 1
ATOM 5763 O O . VAL D 1 33 ? 33.579 -0.101 79.779 1.00 2.13 56 VAL F O 1
ATOM 5767 N N . VAL D 1 34 ? 33.786 -1.309 81.692 1.00 2.00 57 VAL F N 1
ATOM 5768 C CA . VAL D 1 34 ? 32.426 -1.063 82.168 1.00 2.00 57 VAL F CA 1
ATOM 5769 C C . VAL D 1 34 ? 32.430 -0.541 83.611 1.00 2.00 57 VAL F C 1
ATOM 5770 O O . VAL D 1 34 ? 33.459 -0.565 84.284 1.00 2.00 57 VAL F O 1
ATOM 5774 N N . GLY D 1 35 ? 31.274 -0.096 84.088 1.00 2.00 58 GLY F N 1
ATOM 5775 C CA . GLY D 1 35 ? 31.144 0.307 85.486 1.00 2.00 58 GLY F CA 1
ATOM 5776 C C . GLY D 1 35 ? 30.293 1.552 85.664 1.00 2.00 58 GLY F C 1
ATOM 5777 O O . GLY D 1 35 ? 29.804 2.132 84.690 1.00 2.00 58 GLY F O 1
ATOM 5778 N N . PHE D 1 36 ? 30.113 1.936 86.925 1.00 2.00 59 PHE F N 1
ATOM 5779 C CA . PHE D 1 36 ? 29.345 3.108 87.304 1.00 2.00 59 PHE F CA 1
ATOM 5780 C C . PHE D 1 36 ? 29.899 4.360 86.623 1.00 2.00 59 PHE F C 1
ATOM 5781 O O . PHE D 1 36 ? 29.129 5.144 86.060 1.00 2.00 59 PHE F O 1
ATOM 5789 N N . ASP D 1 37 ? 31.222 4.543 86.662 1.00 2.00 60 ASP F N 1
ATOM 5790 C CA . ASP D 1 37 ? 31.844 5.723 86.039 1.00 2.00 60 ASP F CA 1
ATOM 5791 C C . ASP D 1 37 ? 31.655 5.740 84.514 1.00 2.00 60 ASP F C 1
ATOM 5792 O O . ASP D 1 37 ? 31.539 6.812 83.923 1.00 2.00 60 ASP F O 1
ATOM 5797 N N . ILE D 1 38 ? 31.629 4.558 83.892 1.00 2.00 61 ILE F N 1
ATOM 5798 C CA . ILE D 1 38 ? 31.457 4.442 82.427 1.00 2.00 61 ILE F CA 1
ATOM 5799 C C . ILE D 1 38 ? 30.026 4.805 82.019 1.00 2.00 61 ILE F C 1
ATOM 5800 O O . ILE D 1 38 ? 29.816 5.563 81.061 1.00 2.00 61 ILE F O 1
ATOM 5805 N N . ASP D 1 39 ? 29.049 4.286 82.759 1.00 2.00 62 ASP F N 1
ATOM 5806 C CA . ASP D 1 39 ? 27.649 4.660 82.548 1.00 2.00 62 ASP F CA 1
ATOM 5807 C C . ASP D 1 39 ? 27.416 6.171 82.810 1.00 2.00 62 ASP F C 1
ATOM 5808 O O . ASP D 1 39 ? 26.675 6.827 82.068 1.00 2.00 62 ASP F O 1
ATOM 5813 N N . LEU D 1 40 ? 28.058 6.715 83.845 1.00 2.00 63 LEU F N 1
ATOM 5814 C CA . LEU D 1 40 ? 27.964 8.152 84.155 1.00 2.00 63 LEU F CA 1
ATOM 5815 C C . LEU D 1 40 ? 28.588 9.008 83.030 1.00 2.00 63 LEU F C 1
ATOM 5816 O O . LEU D 1 40 ? 27.981 9.990 82.578 1.00 2.00 63 LEU F O 1
ATOM 5821 N N . ALA D 1 41 ? 29.791 8.620 82.590 1.00 2.00 64 ALA F N 1
ATOM 5822 C CA . ALA D 1 41 ? 30.479 9.293 81.475 1.00 2.00 64 ALA F CA 1
ATOM 5823 C C . ALA D 1 41 ? 29.638 9.314 80.211 1.00 2.00 64 ALA F C 1
ATOM 5824 O O . ALA D 1 41 ? 29.642 10.314 79.499 1.00 2.00 64 ALA F O 1
ATOM 5826 N N . ARG D 1 42 ? 28.914 8.222 79.941 1.00 2.00 65 ARG F N 1
ATOM 5827 C CA . ARG D 1 42 ? 28.030 8.155 78.772 1.00 2.00 65 ARG F CA 1
ATOM 5828 C C . ARG D 1 42 ? 26.827 9.095 78.907 1.00 2.00 65 ARG F C 1
ATOM 5829 O O . ARG D 1 42 ? 26.457 9.751 77.936 1.00 2.00 65 ARG F O 1
ATOM 5837 N N . GLU D 1 43 ? 26.237 9.160 80.103 1.00 2.00 66 GLU F N 1
ATOM 5838 C CA . GLU D 1 43 ? 25.141 10.094 80.386 1.00 2.00 66 GLU F CA 1
ATOM 5839 C C . GLU D 1 43 ? 25.591 11.552 80.265 1.00 2.00 66 GLU F C 1
ATOM 5840 O O . GLU D 1 43 ? 24.843 12.396 79.752 1.00 2.00 66 GLU F O 1
ATOM 5846 N N . ILE D 1 44 ? 26.802 11.846 80.746 1.00 2.00 67 ILE F N 1
ATOM 5847 C CA . ILE D 1 44 ? 27.377 13.196 80.629 1.00 2.00 67 ILE F CA 1
ATOM 5848 C C . ILE D 1 44 ? 27.620 13.540 79.153 1.00 2.00 67 ILE F C 1
ATOM 5849 O O . ILE D 1 44 ? 27.246 14.630 78.693 1.00 2.00 67 ILE F O 1
ATOM 5854 N N . SER D 1 45 ? 28.245 12.616 78.418 1.00 2.00 68 SER F N 1
ATOM 5855 C CA . SER D 1 45 ? 28.508 12.830 76.988 1.00 2.00 68 SER F CA 1
ATOM 5856 C C . SER D 1 45 ? 27.215 13.138 76.238 1.00 2.00 68 SER F C 1
ATOM 5857 O O . SER D 1 45 ? 27.184 14.038 75.392 1.00 2.00 68 SER F O 1
ATOM 5860 N N . ASN D 1 46 ? 26.148 12.406 76.568 1.00 2.33 69 ASN F N 1
ATOM 5861 C CA . ASN D 1 46 ? 24.826 12.654 75.980 1.00 2.90 69 ASN F CA 1
ATOM 5862 C C . ASN D 1 46 ? 24.292 14.067 76.299 1.00 2.98 69 ASN F C 1
ATOM 5863 O O . ASN D 1 46 ? 23.775 14.742 75.404 1.00 2.30 69 ASN F O 1
ATOM 5868 N N . LYS D 1 47 ? 24.434 14.509 77.555 1.00 2.83 70 LYS F N 1
ATOM 5869 C CA . LYS D 1 47 ? 24.050 15.883 77.955 1.00 3.40 70 LYS F CA 1
ATOM 5870 C C . LYS D 1 47 ? 24.877 16.969 77.257 1.00 3.12 70 LYS F C 1
ATOM 5871 O O . LYS D 1 47 ? 24.356 18.040 76.944 1.00 3.47 70 LYS F O 1
ATOM 5877 N N . LEU D 1 48 ? 26.163 16.695 77.035 1.00 3.23 71 LEU F N 1
ATOM 5878 C CA . LEU D 1 48 ? 27.059 17.609 76.313 1.00 3.53 71 LEU F CA 1
ATOM 5879 C C . LEU D 1 48 ? 26.873 17.593 74.786 1.00 3.62 71 LEU F C 1
ATOM 5880 O O . LEU D 1 48 ? 27.422 18.448 74.081 1.00 3.99 71 LEU F O 1
ATOM 5885 N N . GLY D 1 49 ? 26.109 16.625 74.281 1.00 3.70 72 GLY F N 1
ATOM 5886 C CA . GLY D 1 49 ? 25.913 16.457 72.840 1.00 4.03 72 GLY F CA 1
ATOM 5887 C C . GLY D 1 49 ? 27.165 15.982 72.120 1.00 4.25 72 GLY F C 1
ATOM 5888 O O . GLY D 1 49 ? 27.410 16.369 70.985 1.00 4.13 72 GLY F O 1
ATOM 5889 N N . LYS D 1 50 ? 27.951 15.135 72.784 1.00 4.64 73 LYS F N 1
ATOM 5890 C CA . LYS D 1 50 ? 29.228 14.649 72.249 1.00 5.12 73 LYS F CA 1
ATOM 5891 C C . LYS D 1 50 ? 29.273 13.116 72.260 1.00 4.69 73 LYS F C 1
ATOM 5892 O O . LYS D 1 50 ? 28.482 12.475 72.955 1.00 4.29 73 LYS F O 1
ATOM 5898 N N . THR D 1 51 ? 30.191 12.543 71.481 1.00 4.46 74 THR F N 1
ATOM 5899 C CA . THR D 1 51 ? 30.429 11.097 71.469 1.00 4.11 74 THR F CA 1
ATOM 5900 C C . THR D 1 51 ? 31.514 10.755 72.484 1.00 4.14 74 THR F C 1
ATOM 5901 O O . THR D 1 51 ? 32.605 11.339 72.457 1.00 4.13 74 THR F O 1
ATOM 5905 N N . LEU D 1 52 ? 31.193 9.829 73.389 1.00 3.75 75 LEU F N 1
ATOM 5906 C CA . LEU D 1 52 ? 32.109 9.400 74.439 1.00 3.71 75 LEU F CA 1
ATOM 5907 C C . LEU D 1 52 ? 33.262 8.589 73.860 1.00 4.04 75 LEU F C 1
ATOM 5908 O O . LEU D 1 52 ? 33.046 7.708 73.035 1.00 4.17 75 LEU F O 1
ATOM 5913 N N . ASP D 1 53 ? 34.479 8.890 74.307 1.00 4.44 76 ASP F N 1
ATOM 5914 C CA . ASP D 1 53 ? 35.659 8.112 73.944 1.00 4.96 76 ASP F CA 1
ATOM 5915 C C . ASP D 1 53 ? 36.439 7.797 75.216 1.00 4.79 76 ASP F C 1
ATOM 5916 O O . ASP D 1 53 ? 37.148 8.661 75.746 1.00 4.43 76 ASP F O 1
ATOM 5921 N N . VAL D 1 54 ? 36.294 6.563 75.701 1.00 3.98 77 VAL F N 1
ATOM 5922 C CA . VAL D 1 54 ? 36.962 6.120 76.928 1.00 4.09 77 VAL F CA 1
ATOM 5923 C C . VAL D 1 54 ? 38.366 5.622 76.611 1.00 3.88 77 VAL F C 1
ATOM 5924 O O . VAL D 1 54 ? 38.538 4.720 75.789 1.00 3.35 77 VAL F O 1
ATOM 5928 N N . ARG D 1 55 ? 39.362 6.197 77.280 1.00 3.74 78 ARG F N 1
ATOM 5929 C CA . ARG D 1 55 ? 40.752 5.782 77.105 1.00 3.67 78 ARG F CA 1
ATOM 5930 C C . ARG D 1 55 ? 41.382 5.336 78.432 1.00 3.45 78 ARG F C 1
ATOM 5931 O O . ARG D 1 55 ? 41.190 5.990 79.467 1.00 2.81 78 ARG F O 1
ATOM 5939 N N . GLU D 1 56 ? 42.119 4.220 78.388 1.00 2.99 79 GLU F N 1
ATOM 5940 C CA . GLU D 1 56 ? 42.760 3.635 79.578 1.00 3.34 79 GLU F CA 1
ATOM 5941 C C . GLU D 1 56 ? 44.196 4.127 79.755 1.00 2.66 79 GLU F C 1
ATOM 5942 O O . GLU D 1 56 ? 44.949 4.246 78.786 1.00 2.00 79 GLU F O 1
ATOM 5948 N N . PHE D 1 57 ? 44.565 4.388 81.006 1.00 2.00 80 PHE F N 1
ATOM 5949 C CA . PHE D 1 57 ? 45.909 4.838 81.368 1.00 2.00 80 PHE F CA 1
ATOM 5950 C C . PHE D 1 57 ? 46.243 4.264 82.739 1.00 2.00 80 PHE F C 1
ATOM 5951 O O . PHE D 1 57 ? 45.340 3.964 83.514 1.00 2.00 80 PHE F O 1
ATOM 5959 N N . SER D 1 58 ? 47.534 4.158 83.054 1.00 2.14 81 SER F N 1
ATOM 5960 C CA . SER D 1 58 ? 47.975 4.040 84.445 1.00 2.79 81 SER F CA 1
ATOM 5961 C C . SER D 1 58 ? 47.381 5.198 85.248 1.00 2.35 81 SER F C 1
ATOM 5962 O O . SER D 1 58 ? 47.282 6.335 84.747 1.00 2.06 81 SER F O 1
ATOM 5965 N N . PHE D 1 59 ? 46.988 4.919 86.490 1.00 2.17 82 PHE F N 1
ATOM 5966 C CA . PHE D 1 59 ? 46.417 5.966 87.334 1.00 2.00 82 PHE F CA 1
ATOM 5967 C C . PHE D 1 59 ? 47.341 7.191 87.438 1.00 2.00 82 PHE F C 1
ATOM 5968 O O . PHE D 1 59 ? 46.881 8.334 87.339 1.00 2.00 82 PHE F O 1
ATOM 5976 N N . ASP D 1 60 ? 48.638 6.939 87.620 1.00 2.04 83 ASP F N 1
ATOM 5977 C CA . ASP D 1 60 ? 49.630 7.998 87.834 1.00 3.04 83 ASP F CA 1
ATOM 5978 C C . ASP D 1 60 ? 49.927 8.834 86.588 1.00 2.86 83 ASP F C 1
ATOM 5979 O O . ASP D 1 60 ? 50.693 9.803 86.651 1.00 2.71 83 ASP F O 1
ATOM 5984 N N . ALA D 1 61 ? 49.319 8.457 85.465 1.00 2.57 84 ALA F N 1
ATOM 5985 C CA . ALA D 1 61 ? 49.477 9.187 84.214 1.00 2.30 84 ALA F CA 1
ATOM 5986 C C . ALA D 1 61 ? 48.250 10.029 83.860 1.00 2.00 84 ALA F C 1
ATOM 5987 O O . ALA D 1 61 ? 48.303 10.831 82.917 1.00 2.00 84 ALA F O 1
ATOM 5989 N N . LEU D 1 62 ? 47.162 9.860 84.618 1.00 2.00 85 LEU F N 1
ATOM 5990 C CA . LEU D 1 62 ? 45.881 10.525 84.297 1.00 2.00 85 LEU F CA 1
ATOM 5991 C C . LEU D 1 62 ? 45.888 12.055 84.374 1.00 2.00 85 LEU F C 1
ATOM 5992 O O . LEU D 1 62 ? 45.428 12.724 83.441 1.00 2.00 85 LEU F O 1
ATOM 5997 N N . ILE D 1 63 ? 46.403 12.602 85.473 1.00 2.00 86 ILE F N 1
ATOM 5998 C CA . ILE D 1 63 ? 46.444 14.057 85.656 1.00 2.07 86 ILE F CA 1
ATOM 5999 C C . ILE D 1 63 ? 47.324 14.736 84.605 1.00 2.00 86 ILE F C 1
ATOM 6000 O O . ILE D 1 63 ? 46.920 15.748 84.014 1.00 2.00 86 ILE F O 1
ATOM 6005 N N . LEU D 1 64 ? 48.514 14.176 84.374 1.00 2.00 87 LEU F N 1
ATOM 6006 C CA . LEU D 1 64 ? 49.442 14.690 83.366 1.00 2.31 87 LEU F CA 1
ATOM 6007 C C . LEU D 1 64 ? 48.785 14.810 81.984 1.00 2.03 87 LEU F C 1
ATOM 6008 O O . LEU D 1 64 ? 48.901 15.852 81.329 1.00 2.00 87 LEU F O 1
ATOM 6013 N N . ASN D 1 65 ? 48.088 13.751 81.567 1.00 2.00 88 ASN F N 1
ATOM 6014 C CA . ASN D 1 65 ? 47.359 13.731 80.293 1.00 2.00 88 ASN F CA 1
ATOM 6015 C C . ASN D 1 65 ? 46.227 14.755 80.222 1.00 2.00 88 ASN F C 1
ATOM 6016 O O . ASN D 1 65 ? 45.999 15.376 79.168 1.00 2.00 88 ASN F O 1
ATOM 6021 N N . LEU D 1 66 ? 45.529 14.927 81.344 1.00 2.00 89 LEU F N 1
ATOM 6022 C CA . LEU D 1 66 ? 44.482 15.947 81.476 1.00 2.00 89 LEU F CA 1
ATOM 6023 C C . LEU D 1 66 ? 45.031 17.359 81.268 1.00 2.00 89 LEU F C 1
ATOM 6024 O O . LEU D 1 66 ? 44.430 18.166 80.545 1.00 2.00 89 LEU F O 1
ATOM 6029 N N . LYS D 1 67 ? 46.165 17.639 81.916 1.00 2.00 90 LYS F N 1
ATOM 6030 C CA . LYS D 1 67 ? 46.828 18.936 81.849 1.00 2.00 90 LYS F CA 1
ATOM 6031 C C . LYS D 1 67 ? 47.364 19.191 80.443 1.00 2.00 90 LYS F C 1
ATOM 6032 O O . LYS D 1 67 ? 47.337 20.322 79.963 1.00 2.00 90 LYS F O 1
ATOM 6038 N N . GLN D 1 68 ? 47.832 18.127 79.788 1.00 2.00 91 GLN F N 1
ATOM 6039 C CA . GLN D 1 68 ? 48.309 18.203 78.407 1.00 2.53 91 GLN F CA 1
ATOM 6040 C C . GLN D 1 68 ? 47.172 18.261 77.365 1.00 2.00 91 GLN F C 1
ATOM 6041 O O . GLN D 1 68 ? 47.438 18.340 76.166 1.00 2.00 91 GLN F O 1
ATOM 6047 N N . HIS D 1 69 ? 45.920 18.219 77.837 1.00 2.00 92 HIS F N 1
ATOM 6048 C CA . HIS D 1 69 ? 44.707 18.205 76.993 1.00 2.00 92 HIS F CA 1
ATOM 6049 C C . HIS D 1 69 ? 44.600 17.001 76.032 1.00 2.00 92 HIS F C 1
ATOM 6050 O O . HIS D 1 69 ? 43.942 17.096 74.986 1.00 2.00 92 HIS F O 1
ATOM 6057 N N . ARG D 1 70 ? 45.253 15.891 76.382 1.00 2.00 93 ARG F N 1
ATOM 6058 C CA . ARG D 1 70 ? 45.165 14.633 75.623 1.00 2.00 93 ARG F CA 1
ATOM 6059 C C . ARG D 1 70 ? 43.832 13.940 75.897 1.00 2.00 93 ARG F C 1
ATOM 6060 O O . ARG D 1 70 ? 43.345 13.155 75.083 1.00 2.00 93 ARG F O 1
ATOM 6068 N N . ILE D 1 71 ? 43.276 14.208 77.076 1.00 2.00 94 ILE F N 1
ATOM 6069 C CA . ILE D 1 71 ? 41.938 13.763 77.449 1.00 2.00 94 ILE F CA 1
ATOM 6070 C C . ILE D 1 71 ? 41.175 14.986 77.940 1.00 2.00 94 ILE F C 1
ATOM 6071 O O . ILE D 1 71 ? 41.798 15.983 78.298 1.00 2.00 94 ILE F O 1
ATOM 6076 N N . ASP D 1 72 ? 39.844 14.908 77.946 1.00 2.00 95 ASP F N 1
ATOM 6077 C CA . ASP D 1 72 ? 38.987 16.027 78.372 1.00 2.00 95 ASP F CA 1
ATOM 6078 C C . ASP D 1 72 ? 38.554 15.976 79.846 1.00 2.00 95 ASP F C 1
ATOM 6079 O O . ASP D 1 72 ? 38.291 17.021 80.461 1.00 2.00 95 ASP F O 1
ATOM 6084 N N . ALA D 1 73 ? 38.461 14.769 80.396 1.00 2.00 96 ALA F N 1
ATOM 6085 C CA . ALA D 1 73 ? 38.116 14.588 81.808 1.00 2.00 96 ALA F CA 1
ATOM 6086 C C . ALA D 1 73 ? 38.680 13.286 82.354 1.00 2.00 96 ALA F C 1
ATOM 6087 O O . ALA D 1 73 ? 38.923 12.328 81.608 1.00 2.00 96 ALA F O 1
ATOM 6089 N N . VAL D 1 74 ? 38.899 13.275 83.663 1.00 2.00 97 VAL F N 1
ATOM 6090 C CA . VAL D 1 74 ? 39.318 12.085 84.383 1.00 2.00 97 VAL F CA 1
ATOM 6091 C C . VAL D 1 74 ? 38.135 11.594 85.225 1.00 2.00 97 VAL F C 1
ATOM 6092 O O . VAL D 1 74 ? 37.623 12.325 86.081 1.00 2.00 97 VAL F O 1
ATOM 6096 N N . ILE D 1 75 ? 37.699 10.360 84.965 1.00 2.00 98 ILE F N 1
ATOM 6097 C CA . ILE D 1 75 ? 36.652 9.729 85.762 1.00 2.00 98 ILE F CA 1
ATOM 6098 C C . ILE D 1 75 ? 37.126 8.316 86.083 1.00 2.00 98 ILE F C 1
ATOM 6099 O O . ILE D 1 75 ? 37.142 7.443 85.217 1.00 2.00 98 ILE F O 1
ATOM 6104 N N . THR D 1 76 ? 37.536 8.120 87.335 1.00 2.00 99 THR F N 1
ATOM 6105 C CA . THR D 1 76 ? 38.284 6.931 87.722 1.00 2.00 99 THR F CA 1
ATOM 6106 C C . THR D 1 76 ? 38.150 6.606 89.233 1.00 2.00 99 THR F C 1
ATOM 6107 O O . THR D 1 76 ? 39.069 6.061 89.846 1.00 2.00 99 THR F O 1
ATOM 6111 N N . GLY D 1 77 ? 36.995 6.926 89.819 1.00 2.00 100 GLY F N 1
ATOM 6112 C CA . GLY D 1 77 ? 36.787 6.736 91.275 1.00 2.00 100 GLY F CA 1
ATOM 6113 C C . GLY D 1 77 ? 37.793 7.538 92.090 1.00 2.00 100 GLY F C 1
ATOM 6114 O O . GLY D 1 77 ? 38.282 7.071 93.124 1.00 2.00 100 GLY F O 1
ATOM 6115 N N . MET D 1 78 ? 38.108 8.746 91.605 1.00 2.00 101 MET F N 1
ATOM 6116 C CA . MET D 1 78 ? 39.157 9.588 92.187 1.00 2.00 101 MET F CA 1
ATOM 6117 C C . MET D 1 78 ? 38.625 10.397 93.385 1.00 2.00 101 MET F C 1
ATOM 6118 O O . MET D 1 78 ? 37.604 11.071 93.277 1.00 2.00 101 MET F O 1
ATOM 6123 N N . SER D 1 79 ? 39.314 10.314 94.522 1.00 2.00 102 SER F N 1
ATOM 6124 C CA . SER D 1 79 ? 38.921 11.092 95.706 1.00 2.00 102 SER F CA 1
ATOM 6125 C C . SER D 1 79 ? 39.190 12.593 95.503 1.00 2.00 102 SER F C 1
ATOM 6126 O O . SER D 1 79 ? 40.227 12.993 94.947 1.00 2.00 102 SER F O 1
ATOM 6129 N N . ILE D 1 80 ? 38.232 13.419 95.914 1.00 2.00 103 ILE F N 1
ATOM 6130 C CA . ILE D 1 80 ? 38.447 14.875 95.978 1.00 2.00 103 ILE F CA 1
ATOM 6131 C C . ILE D 1 80 ? 39.259 15.202 97.238 1.00 2.00 103 ILE F C 1
ATOM 6132 O O . ILE D 1 80 ? 38.768 15.063 98.380 1.00 2.00 103 ILE F O 1
ATOM 6137 N N . THR D 1 81 ? 40.518 15.586 97.039 1.00 2.00 104 THR F N 1
ATOM 6138 C CA . THR D 1 81 ? 41.398 15.930 98.159 1.00 2.00 104 THR F CA 1
ATOM 6139 C C . THR D 1 81 ? 41.836 17.390 98.026 1.00 2.00 104 THR F C 1
ATOM 6140 O O . THR D 1 81 ? 41.954 17.889 96.895 1.00 2.00 104 THR F O 1
ATOM 6144 N N . PRO D 1 82 ? 42.061 18.085 99.163 1.00 2.00 105 PRO F N 1
ATOM 6145 C CA . PRO D 1 82 ? 42.596 19.456 99.098 1.00 2.00 105 PRO F CA 1
ATOM 6146 C C . PRO D 1 82 ? 43.853 19.601 98.217 1.00 2.00 105 PRO F C 1
ATOM 6147 O O . PRO D 1 82 ? 43.978 20.589 97.508 1.00 2.00 105 PRO F O 1
ATOM 6151 N N . SER D 1 83 ? 44.748 18.616 98.250 1.00 2.00 106 SER F N 1
ATOM 6152 C CA . SER D 1 83 ? 45.945 18.581 97.395 1.00 2.00 106 SER F CA 1
ATOM 6153 C C . SER D 1 83 ? 45.629 18.669 95.882 1.00 2.00 106 SER F C 1
ATOM 6154 O O . SER D 1 83 ? 46.213 19.493 95.151 1.00 2.00 106 SER F O 1
ATOM 6157 N N . ARG D 1 84 ? 44.704 17.824 95.430 1.00 2.00 107 ARG F N 1
ATOM 6158 C CA . ARG D 1 84 ? 44.263 17.805 94.033 1.00 2.00 107 ARG F CA 1
ATOM 6159 C C . ARG D 1 84 ? 43.532 19.071 93.611 1.00 2.00 107 ARG F C 1
ATOM 6160 O O . ARG D 1 84 ? 43.656 19.512 92.471 1.00 2.00 107 ARG F O 1
ATOM 6168 N N . LEU D 1 85 ? 42.769 19.643 94.539 1.00 2.00 108 LEU F N 1
ATOM 6169 C CA . LEU D 1 85 ? 42.019 20.866 94.272 1.00 2.00 108 LEU F CA 1
ATOM 6170 C C . LEU D 1 85 ? 42.934 22.078 94.079 1.00 2.00 108 LEU F C 1
ATOM 6171 O O . LEU D 1 85 ? 42.473 23.129 93.643 1.00 2.12 108 LEU F O 1
ATOM 6176 N N . LYS D 1 86 ? 44.222 21.914 94.394 1.00 2.00 109 LYS F N 1
ATOM 6177 C CA . LYS D 1 86 ? 45.271 22.893 94.066 1.00 2.42 109 LYS F CA 1
ATOM 6178 C C . LYS D 1 86 ? 45.735 22.832 92.604 1.00 2.14 109 LYS F C 1
ATOM 6179 O O . LYS D 1 86 ? 46.338 23.783 92.101 1.00 2.00 109 LYS F O 1
ATOM 6185 N N . GLU D 1 87 ? 45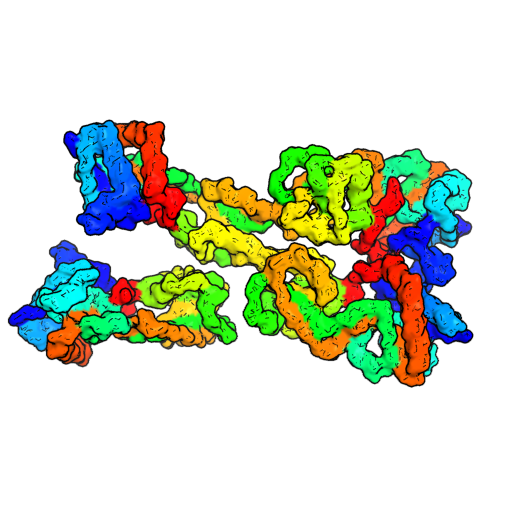.466 21.704 91.950 1.00 2.10 110 GLU F N 1
ATOM 6186 C CA . GLU D 1 87 ? 46.059 21.346 90.651 1.00 2.85 110 GLU F CA 1
ATOM 6187 C C . GLU D 1 87 ? 45.044 21.276 89.516 1.00 2.00 110 GLU F C 1
ATOM 6188 O O . GLU D 1 87 ? 45.366 21.594 88.367 1.00 2.00 110 GLU F O 1
ATOM 6194 N N . ILE D 1 88 ? 43.830 20.835 89.846 1.00 2.00 111 ILE F N 1
ATOM 6195 C CA . ILE D 1 88 ? 42.766 20.564 88.878 1.00 2.00 111 ILE F CA 1
ATOM 6196 C C . ILE D 1 88 ? 41.404 20.981 89.433 1.00 2.00 111 ILE F C 1
ATOM 6197 O O . ILE D 1 88 ? 41.271 21.272 90.634 1.00 2.00 111 ILE F O 1
ATOM 6202 N N . LEU D 1 89 ? 40.404 21.024 88.552 1.00 2.00 112 LEU F N 1
ATOM 6203 C CA . LEU D 1 89 ? 39.011 21.192 88.944 1.00 2.00 112 LEU F CA 1
ATOM 6204 C C . LEU D 1 89 ? 38.389 19.809 89.152 1.00 2.00 112 LEU F C 1
ATOM 6205 O O . LEU D 1 89 ? 38.706 18.883 88.415 1.00 2.00 112 LEU F O 1
ATOM 6210 N N . MET D 1 90 ? 37.536 19.666 90.169 1.00 2.00 113 MET F N 1
ATOM 6211 C CA . MET D 1 90 ? 36.846 18.380 90.408 1.00 2.00 113 MET F CA 1
ATOM 6212 C C . MET D 1 90 ? 35.351 18.630 90.620 1.00 2.00 113 MET F C 1
ATOM 6213 O O . MET D 1 90 ? 34.964 19.417 91.492 1.00 2.00 113 MET F O 1
ATOM 6218 N N . ILE D 1 91 ? 34.524 17.978 89.812 1.00 2.00 114 ILE F N 1
ATOM 6219 C CA . ILE D 1 91 ? 33.070 18.036 89.949 1.00 2.00 114 ILE F CA 1
ATOM 6220 C C . ILE D 1 91 ? 32.596 16.826 90.768 1.00 2.00 114 ILE F C 1
ATOM 6221 O O . ILE D 1 91 ? 32.780 15.678 90.335 1.00 2.00 114 ILE F O 1
ATOM 6226 N N . PRO D 1 92 ? 31.990 17.070 91.953 1.00 2.00 115 PRO F N 1
ATOM 6227 C CA . PRO D 1 92 ? 31.538 15.943 92.788 1.00 2.00 115 PRO F CA 1
ATOM 6228 C C . PRO D 1 92 ? 30.374 15.185 92.151 1.00 2.00 115 PRO F C 1
ATOM 6229 O O . PRO D 1 92 ? 29.497 15.802 91.539 1.00 2.00 115 PRO F O 1
ATOM 6233 N N . TYR D 1 93 ? 30.363 13.859 92.295 1.00 2.00 116 TYR F N 1
ATOM 6234 C CA . TYR D 1 93 ? 29.242 13.078 91.771 1.00 2.00 116 TYR F CA 1
ATOM 6235 C C . TYR D 1 93 ? 28.756 11.964 92.696 1.00 2.00 116 TYR F C 1
ATOM 6236 O O . TYR D 1 93 ? 27.674 11.413 92.479 1.00 2.00 116 TYR F O 1
ATOM 6245 N N . TYR D 1 94 ? 29.561 11.633 93.706 1.00 2.00 117 TYR F N 1
ATOM 6246 C CA . TYR D 1 94 ? 29.215 10.595 94.667 1.00 2.00 117 TYR F CA 1
ATOM 6247 C C . TYR D 1 94 ? 30.015 10.737 95.963 1.00 2.00 117 TYR F C 1
ATOM 6248 O O . TYR D 1 94 ? 31.169 11.191 95.946 1.00 2.00 117 TYR F O 1
ATOM 6257 N N . GLY D 1 95 ? 29.384 10.354 97.073 1.00 2.00 118 GLY F N 1
ATOM 6258 C CA . GLY D 1 95 ? 30.076 10.154 98.347 1.00 2.00 118 GLY F CA 1
ATOM 6259 C C . GLY D 1 95 ? 29.891 11.251 99.375 1.00 2.00 118 GLY F C 1
ATOM 6260 O O . GLY D 1 95 ? 29.667 12.408 99.022 1.00 2.00 118 GLY F O 1
ATOM 6261 N N . GLU D 1 96 ? 29.974 10.874 100.655 1.00 2.00 119 GLU F N 1
ATOM 6262 C CA . GLU D 1 96 ? 29.958 11.826 101.763 1.00 2.00 119 GLU F CA 1
ATOM 6263 C C . GLU D 1 96 ? 31.307 12.535 101.869 1.00 2.00 119 GLU F C 1
ATOM 6264 O O . GLU D 1 96 ? 32.353 11.928 101.616 1.00 2.00 119 GLU F O 1
ATOM 6270 N N . GLU D 1 97 ? 31.290 13.813 102.236 1.00 2.00 120 GLU F N 1
ATOM 6271 C CA . GLU D 1 97 ? 32.525 14.479 102.638 1.00 2.00 120 GLU F CA 1
ATOM 6272 C C . GLU D 1 97 ? 32.981 13.910 103.987 1.00 2.00 120 GLU F C 1
ATOM 6273 O O . GLU D 1 97 ? 32.163 13.702 104.892 1.00 2.00 120 GLU F O 1
ATOM 6279 N N . ILE D 1 98 ? 34.272 13.603 104.093 1.00 2.00 121 ILE F N 1
ATOM 6280 C CA . ILE D 1 98 ? 34.844 13.061 105.330 1.00 2.00 121 ILE F CA 1
ATOM 6281 C C . ILE D 1 98 ? 35.938 14.013 105.815 1.00 2.00 121 ILE F C 1
ATOM 6282 O O . ILE D 1 98 ? 37.051 14.035 105.274 1.00 2.00 121 ILE F O 1
ATOM 6287 N N . LYS D 1 99 ? 35.583 14.812 106.821 1.00 2.00 122 LYS F N 1
ATOM 6288 C CA . LYS D 1 99 ? 36.474 15.796 107.435 1.00 2.00 122 LYS F CA 1
ATOM 6289 C C . LYS D 1 99 ? 36.697 15.467 108.915 1.00 2.00 122 LYS F C 1
ATOM 6290 O O . LYS D 1 99 ? 37.508 16.101 109.593 1.00 2.00 122 LYS F O 1
ATOM 6296 N N . HIS D 1 100 ? 35.958 14.477 109.403 1.00 2.00 123 HIS F N 1
ATOM 6297 C CA . HIS D 1 100 ? 36.118 13.986 110.775 1.00 2.00 123 HIS F CA 1
ATOM 6298 C C . HIS D 1 100 ? 35.710 12.513 110.876 1.00 2.00 123 HIS F C 1
ATOM 6299 O O . HIS D 1 100 ? 35.063 11.977 109.971 1.00 2.00 123 HIS F O 1
ATOM 6306 N N . LEU D 1 101 ? 36.108 11.872 111.970 1.00 2.00 124 LEU F N 1
ATOM 6307 C CA . LEU D 1 101 ? 35.755 10.475 112.235 1.00 2.00 124 LEU F CA 1
ATOM 6308 C C . LEU D 1 101 ? 35.125 10.379 113.633 1.00 2.00 124 LEU F C 1
ATOM 6309 O O . LEU D 1 101 ? 35.184 11.337 114.409 1.00 2.00 124 LEU F O 1
ATOM 6314 N N . VAL D 1 102 ? 34.487 9.248 113.928 1.00 2.00 125 VAL F N 1
ATOM 6315 C CA . VAL D 1 102 ? 33.810 9.083 115.211 1.00 2.00 125 VAL F CA 1
ATOM 6316 C C . VAL D 1 102 ? 34.525 8.004 116.015 1.00 2.00 125 VAL F C 1
ATOM 6317 O O . VAL D 1 102 ? 34.601 6.827 115.594 1.00 2.00 125 VAL F O 1
ATOM 6321 N N . LEU D 1 103 ? 35.063 8.411 117.161 1.00 2.00 126 LEU F N 1
ATOM 6322 C CA . LEU D 1 103 ? 35.615 7.458 118.124 1.00 2.00 126 LEU F CA 1
ATOM 6323 C C . LEU D 1 103 ? 34.496 6.924 119.033 1.00 2.00 126 LEU F C 1
ATOM 6324 O O . LEU D 1 103 ? 33.699 7.694 119.579 1.00 2.00 126 LEU F O 1
ATOM 6329 N N . VAL D 1 104 ? 34.429 5.594 119.153 1.00 2.00 127 VAL F N 1
ATOM 6330 C CA . VAL D 1 104 ? 33.350 4.912 119.852 1.00 2.00 127 VAL F CA 1
ATOM 6331 C C . VAL D 1 104 ? 33.951 4.084 121.009 1.00 2.00 127 VAL F C 1
ATOM 6332 O O . VAL D 1 104 ? 34.969 3.418 120.837 1.00 2.00 127 VAL F O 1
ATOM 6336 N N . PHE D 1 105 ? 33.315 4.139 122.176 1.00 2.00 128 PHE F N 1
ATOM 6337 C CA . PHE D 1 105 ? 33.827 3.481 123.395 1.00 2.00 128 PHE F CA 1
ATOM 6338 C C . PHE D 1 105 ? 32.699 3.296 124.407 1.00 2.00 128 PHE F C 1
ATOM 6339 O O . PHE D 1 105 ? 31.631 3.916 124.307 1.00 2.00 128 PHE F O 1
ATOM 6347 N N . LYS D 1 106 ? 32.953 2.448 125.396 1.00 2.00 129 LYS F N 1
ATOM 6348 C CA . LYS D 1 106 ? 31.984 2.179 126.444 1.00 2.00 129 LYS F CA 1
ATOM 6349 C C . LYS D 1 106 ? 32.402 2.952 127.690 1.00 2.00 129 LYS F C 1
ATOM 6350 O O . LYS D 1 106 ? 33.532 2.808 128.161 1.00 2.00 129 LYS F O 1
ATOM 6356 N N . GLY D 1 107 ? 31.510 3.796 128.201 1.00 2.00 130 GLY F N 1
ATOM 6357 C CA . GLY D 1 107 ? 31.775 4.562 129.418 1.00 2.32 130 GLY F CA 1
ATOM 6358 C C . GLY D 1 107 ? 32.565 5.847 129.222 1.00 3.06 130 GLY F C 1
ATOM 6359 O O . GLY D 1 107 ? 32.336 6.587 128.265 1.00 3.13 130 GLY F O 1
ATOM 6360 N N . GLU D 1 108 ? 33.504 6.100 130.135 1.00 3.85 131 GLU F N 1
ATOM 6361 C CA . GLU D 1 108 ? 34.274 7.351 130.159 1.00 4.52 131 GLU F CA 1
ATOM 6362 C C . GLU D 1 108 ? 35.499 7.311 129.251 1.00 4.40 131 GLU F C 1
ATOM 6363 O O . GLU D 1 108 ? 36.139 6.267 129.099 1.00 4.36 131 GLU F O 1
ATOM 6369 N N . ASN D 1 109 ? 35.820 8.460 128.663 1.00 4.10 132 ASN F N 1
ATOM 6370 C CA . ASN D 1 109 ? 37.075 8.651 127.941 1.00 3.99 132 ASN F CA 1
ATOM 6371 C C . ASN D 1 109 ? 37.500 10.113 128.083 1.00 4.06 132 ASN F C 1
ATOM 6372 O O . ASN D 1 109 ? 37.066 10.966 127.300 1.00 4.13 132 ASN F O 1
ATOM 6377 N N . LYS D 1 110 ? 38.338 10.393 129.081 1.00 3.68 133 LYS F N 1
ATOM 6378 C CA . LYS D 1 110 ? 38.729 11.769 129.414 1.00 4.23 133 LYS F CA 1
ATOM 6379 C C . LYS D 1 110 ? 39.594 12.402 128.325 1.00 4.02 133 LYS F C 1
ATOM 6380 O O . LYS D 1 110 ? 39.413 13.577 127.994 1.00 3.75 133 LYS F O 1
ATOM 6386 N N . HIS D 1 111 ? 40.531 11.618 127.786 1.00 3.72 134 HIS F N 1
ATOM 6387 C CA . HIS D 1 111 ? 41.432 12.074 126.722 1.00 3.89 134 HIS F CA 1
ATOM 6388 C C . HIS D 1 111 ? 41.321 11.138 125.526 1.00 3.59 134 HIS F C 1
ATOM 6389 O O . HIS D 1 111 ? 42.103 10.191 125.422 1.00 3.62 134 HIS F O 1
ATOM 6396 N N . PRO D 1 112 ? 40.358 11.397 124.618 1.00 3.43 135 PRO F N 1
ATOM 6397 C CA . PRO D 1 112 ? 40.140 10.546 123.432 1.00 3.31 135 PRO F CA 1
ATOM 6398 C C . PRO D 1 112 ? 41.405 10.345 122.585 1.00 3.27 135 PRO F C 1
ATOM 6399 O O . PRO D 1 112 ? 41.630 9.256 122.039 1.00 3.48 135 PRO F O 1
ATOM 6403 N N . LEU D 1 113 ? 42.231 11.381 122.511 1.00 3.09 136 LEU F N 1
ATOM 6404 C CA . LEU D 1 113 ? 43.448 11.369 121.711 1.00 3.22 136 LEU F CA 1
ATOM 6405 C C . LEU D 1 113 ? 44.682 11.423 122.611 1.00 2.71 136 LEU F C 1
ATOM 6406 O O . LEU D 1 113 ? 44.588 11.864 123.756 1.00 2.81 136 LEU F O 1
ATOM 6411 N N . PRO D 1 114 ? 45.852 10.993 122.097 1.00 2.35 137 PRO F N 1
ATOM 6412 C CA . PRO D 1 114 ? 46.082 10.456 120.749 1.00 2.01 137 PRO F CA 1
ATOM 6413 C C . PRO D 1 114 ? 45.652 8.989 120.620 1.00 2.00 137 PRO F C 1
ATOM 6414 O O . PRO D 1 114 ? 45.476 8.303 121.630 1.00 2.00 137 PRO F O 1
ATOM 6418 N N . LEU D 1 115 ? 45.487 8.525 119.383 1.00 2.00 138 LEU F N 1
ATOM 6419 C CA . LEU D 1 115 ? 45.062 7.148 119.134 1.00 2.00 138 LEU F CA 1
ATOM 6420 C C . LEU D 1 115 ? 46.174 6.147 119.447 1.00 2.00 138 LEU F C 1
ATOM 6421 O O . LEU D 1 115 ? 45.913 4.946 119.598 1.00 2.00 138 LEU F O 1
ATOM 6426 N N . THR D 1 116 ? 47.405 6.652 119.555 1.00 2.00 139 THR F N 1
ATOM 6427 C CA . THR D 1 116 ? 48.563 5.843 119.957 1.00 2.00 139 THR F CA 1
ATOM 6428 C C . THR D 1 116 ? 48.440 5.252 121.372 1.00 2.00 139 THR F C 1
ATOM 6429 O O . THR D 1 116 ? 49.118 4.268 121.697 1.00 2.00 139 THR F O 1
ATOM 6433 N N . GLN D 1 117 ? 47.582 5.845 122.204 1.00 2.00 140 GLN F N 1
ATOM 6434 C CA . GLN D 1 117 ? 47.423 5.426 123.607 1.00 2.00 140 GLN F CA 1
ATOM 6435 C C . GLN D 1 117 ? 46.750 4.052 123.777 1.00 2.00 140 GLN F C 1
ATOM 6436 O O . GLN D 1 117 ? 46.958 3.381 124.785 1.00 2.00 140 GLN F O 1
ATOM 6442 N N . TYR D 1 118 ? 45.940 3.652 122.799 1.00 2.00 141 TYR F N 1
ATOM 6443 C CA . TYR D 1 118 ? 45.127 2.441 122.911 1.00 2.00 141 TYR F CA 1
ATOM 6444 C C . TYR D 1 118 ? 45.902 1.184 122.558 1.00 2.00 141 TYR F C 1
ATOM 6445 O O . TYR D 1 118 ? 46.687 1.165 121.602 1.00 2.00 141 TYR F O 1
ATOM 6454 N N . ARG D 1 119 ? 45.689 0.126 123.335 1.00 2.00 142 ARG F N 1
ATOM 6455 C CA . ARG D 1 119 ? 46.319 -1.154 123.013 1.00 2.00 142 ARG F CA 1
ATOM 6456 C C . ARG D 1 119 ? 45.854 -1.664 121.651 1.00 2.00 142 ARG F C 1
ATOM 6457 O O . ARG D 1 119 ? 46.612 -2.340 120.959 1.00 2.00 142 ARG F O 1
ATOM 6465 N N . SER D 1 120 ? 44.608 -1.344 121.289 1.00 2.00 143 SER F N 1
ATOM 6466 C CA . SER D 1 120 ? 44.087 -1.573 119.934 1.00 2.00 143 SER F CA 1
ATOM 6467 C C . SER D 1 120 ? 42.923 -0.643 119.557 1.00 2.00 143 SER F C 1
ATOM 6468 O O . SER D 1 120 ? 42.183 -0.155 120.417 1.00 2.00 143 SER F O 1
ATOM 6471 N N . VAL D 1 121 ? 42.781 -0.409 118.255 1.00 2.00 144 VAL F N 1
ATOM 6472 C CA . VAL D 1 121 ? 41.693 0.401 117.729 1.00 2.00 144 VAL F CA 1
ATOM 6473 C C . VAL D 1 121 ? 40.963 -0.428 116.680 1.00 2.00 144 VAL F C 1
ATOM 6474 O O . VAL D 1 121 ? 41.550 -0.799 115.656 1.00 2.00 144 VAL F O 1
ATOM 6478 N N . ALA D 1 122 ? 39.692 -0.713 116.944 1.00 2.00 145 ALA F N 1
ATOM 6479 C CA . ALA D 1 122 ? 38.881 -1.513 116.047 1.00 2.00 145 ALA F CA 1
ATOM 6480 C C . ALA D 1 122 ? 38.386 -0.675 114.848 1.00 2.00 145 ALA F C 1
ATOM 6481 O O . ALA D 1 122 ? 37.955 0.473 115.004 1.00 2.00 145 ALA F O 1
ATOM 6483 N N . VAL D 1 123 ? 38.453 -1.269 113.659 1.00 2.00 146 VAL F N 1
ATOM 6484 C CA . VAL D 1 123 ? 38.075 -0.564 112.417 1.00 2.00 146 VAL F CA 1
ATOM 6485 C C . VAL D 1 123 ? 37.665 -1.557 111.332 1.00 2.00 146 VAL F C 1
ATOM 6486 O O . VAL D 1 123 ? 38.046 -2.740 111.375 1.00 2.00 146 VAL F O 1
ATOM 6490 N N . GLN D 1 124 ? 36.860 -1.088 110.377 1.00 2.00 147 GLN F N 1
ATOM 6491 C CA . GLN D 1 124 ? 36.407 -1.943 109.280 1.00 2.00 147 GLN F CA 1
ATOM 6492 C C . GLN D 1 124 ? 37.419 -1.940 108.118 1.00 2.00 147 GLN F C 1
ATOM 6493 O O . GLN D 1 124 ? 37.840 -0.878 107.641 1.00 2.00 147 GLN F O 1
ATOM 6499 N N . THR D 1 125 ? 37.816 -3.141 107.699 1.00 2.00 148 THR F N 1
ATOM 6500 C CA . THR D 1 125 ? 38.670 -3.351 106.526 1.00 2.00 148 THR F CA 1
ATOM 6501 C C . THR D 1 125 ? 38.125 -2.632 105.286 1.00 2.00 148 THR F C 1
ATOM 6502 O O . THR D 1 125 ? 36.917 -2.616 105.054 1.00 2.00 148 THR F O 1
ATOM 6506 N N . GLY D 1 126 ? 39.034 -2.031 104.522 1.00 2.00 149 GLY F N 1
ATOM 6507 C CA . GLY D 1 126 ? 38.714 -1.425 103.232 1.00 2.00 149 GLY F CA 1
ATOM 6508 C C . GLY D 1 126 ? 38.104 -0.030 103.289 1.00 2.00 149 GLY F C 1
ATOM 6509 O O . GLY D 1 126 ? 37.730 0.508 102.263 1.00 2.00 149 GLY F O 1
ATOM 6510 N N . THR D 1 127 ? 37.984 0.551 104.483 1.00 2.00 150 THR F N 1
ATOM 6511 C CA . THR D 1 127 ? 37.338 1.868 104.627 1.00 2.00 150 THR F CA 1
ATOM 6512 C C . THR D 1 127 ? 38.386 2.978 104.586 1.00 2.00 150 THR F C 1
ATOM 6513 O O . THR D 1 127 ? 39.580 2.720 104.784 1.00 2.00 150 THR F O 1
ATOM 6517 N N . TYR D 1 128 ? 37.956 4.215 104.355 1.00 2.00 151 TYR F N 1
ATOM 6518 C CA . TYR D 1 128 ? 38.909 5.323 104.424 1.00 2.00 151 TYR F CA 1
ATOM 6519 C C . TYR D 1 128 ? 39.487 5.454 105.847 1.00 2.00 151 TYR F C 1
ATOM 6520 O O . TYR D 1 128 ? 40.696 5.654 106.018 1.00 2.00 151 TYR F O 1
ATOM 6529 N N . GLN D 1 129 ? 38.639 5.286 106.863 1.00 2.00 152 GLN F N 1
ATOM 6530 C CA . GLN D 1 129 ? 39.117 5.360 108.259 1.00 2.00 152 GLN F CA 1
ATOM 6531 C C . GLN D 1 129 ? 40.247 4.368 108.573 1.00 2.00 152 GLN F C 1
ATOM 6532 O O . GLN D 1 129 ? 41.182 4.718 109.293 1.00 2.00 152 GLN F O 1
ATOM 6538 N N . GLU D 1 130 ? 40.188 3.160 107.998 1.00 2.00 153 GLU F N 1
ATOM 6539 C CA . GLU D 1 130 ? 41.310 2.212 108.118 1.00 2.00 153 GLU F CA 1
ATOM 6540 C C . GLU D 1 130 ? 42.614 2.768 107.537 1.00 2.00 153 GLU F C 1
ATOM 6541 O O . GLU D 1 130 ? 43.666 2.689 108.180 1.00 2.00 153 GLU F O 1
ATOM 6547 N N . ALA D 1 131 ? 42.536 3.318 106.319 1.00 2.00 154 ALA F N 1
ATOM 6548 C CA . ALA D 1 131 ? 43.693 3.924 105.661 1.00 2.00 154 ALA F CA 1
ATOM 6549 C C . ALA D 1 131 ? 44.264 5.060 106.514 1.00 2.00 154 ALA F C 1
ATOM 6550 O O . ALA D 1 131 ? 45.483 5.155 106.697 1.00 2.00 154 ALA F O 1
ATOM 6552 N N . TYR D 1 132 ? 43.381 5.902 107.045 1.00 2.00 155 TYR F N 1
ATOM 6553 C CA . TYR D 1 132 ? 43.806 6.961 107.952 1.00 2.00 155 TYR F CA 1
ATOM 6554 C C . TYR D 1 132 ? 44.590 6.386 109.138 1.00 2.00 155 TYR F C 1
ATOM 6555 O O . TYR D 1 132 ? 45.693 6.847 109.435 1.00 2.00 155 TYR F O 1
ATOM 6564 N N . LEU D 1 133 ? 44.021 5.375 109.795 1.00 2.00 156 LEU F N 1
ATOM 6565 C CA . LEU D 1 133 ? 44.666 4.752 110.963 1.00 2.00 156 LEU F CA 1
ATOM 6566 C C . LEU D 1 133 ? 46.024 4.146 110.603 1.00 2.00 156 LEU F C 1
ATOM 6567 O O . LEU D 1 133 ? 46.980 4.256 111.375 1.00 2.00 156 LEU F O 1
ATOM 6572 N N . GLN D 1 134 ? 46.110 3.555 109.406 1.00 2.00 157 GLN F N 1
ATOM 6573 C CA . GLN D 1 134 ? 47.355 2.954 108.914 1.00 2.00 157 GLN F CA 1
ATOM 6574 C C . GLN D 1 134 ? 48.482 3.978 108.716 1.00 2.00 157 GLN F C 1
ATOM 6575 O O . GLN D 1 134 ? 49.654 3.668 108.938 1.00 2.00 157 GLN F O 1
ATOM 6581 N N . SER D 1 135 ? 48.113 5.194 108.311 1.00 2.00 158 SER F N 1
ATOM 6582 C CA . SER D 1 135 ? 49.063 6.285 108.104 1.00 2.00 158 SER F CA 1
ATOM 6583 C C . SER D 1 135 ? 49.650 6.844 109.406 1.00 2.00 158 SER F C 1
ATOM 6584 O O . SER D 1 135 ? 50.676 7.534 109.377 1.00 2.00 158 SER F O 1
ATOM 6587 N N . LEU D 1 136 ? 49.004 6.550 110.534 1.00 2.00 159 LEU F N 1
ATOM 6588 C CA . LEU D 1 136 ? 49.449 7.058 111.833 1.00 2.00 159 LEU F CA 1
ATOM 6589 C C . LEU D 1 136 ? 50.499 6.157 112.467 1.00 2.00 159 LEU F C 1
ATOM 6590 O O . LEU D 1 136 ? 50.280 4.955 112.633 1.00 2.00 159 LEU F O 1
ATOM 6595 N N . SER D 1 137 ? 51.635 6.744 112.831 1.00 2.06 160 SER F N 1
ATOM 6596 C CA . SER D 1 137 ? 52.701 5.994 113.495 1.00 2.54 160 SER F CA 1
ATOM 6597 C C . SER D 1 137 ? 52.237 5.461 114.850 1.00 2.61 160 SER F C 1
ATOM 6598 O O . SER D 1 137 ? 51.559 6.165 115.598 1.00 2.73 160 SER F O 1
ATOM 6601 N N . GLU D 1 138 ? 52.581 4.203 115.132 1.00 2.20 161 GLU F N 1
ATOM 6602 C CA . GLU D 1 138 ? 52.352 3.572 116.441 1.00 2.27 161 GLU F CA 1
ATOM 6603 C C . GLU D 1 138 ? 50.865 3.479 116.837 1.00 2.00 161 GLU F C 1
ATOM 6604 O O . GLU D 1 138 ? 50.519 3.540 118.013 1.00 2.00 161 GLU F O 1
ATOM 6610 N N . VAL D 1 139 ? 49.990 3.351 115.843 1.00 2.00 162 VAL F N 1
ATOM 6611 C CA . VAL D 1 139 ? 48.592 3.051 116.112 1.00 2.00 162 VAL F CA 1
ATOM 6612 C C . VAL D 1 139 ? 48.352 1.587 115.780 1.00 2.00 162 VAL F C 1
ATOM 6613 O O . VAL D 1 139 ? 48.644 1.115 114.676 1.00 2.00 162 VAL F O 1
ATOM 6617 N N . HIS D 1 140 ? 47.825 0.885 116.772 1.00 2.00 163 HI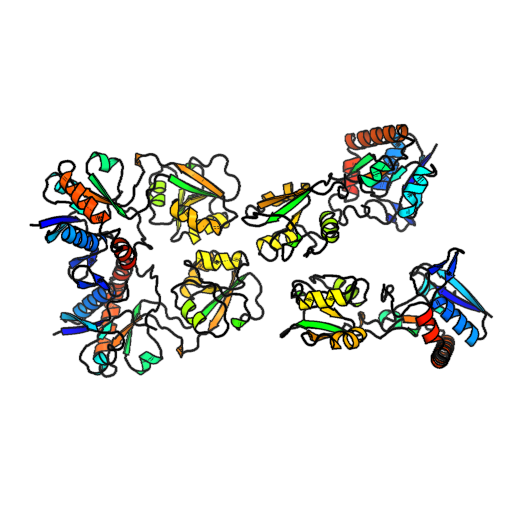S F N 1
ATOM 6618 C CA . HIS D 1 140 ? 47.650 -0.546 116.732 1.00 2.00 163 HIS F CA 1
ATOM 6619 C C . HIS D 1 140 ? 46.216 -0.877 116.318 1.00 2.00 163 HIS F C 1
ATOM 6620 O O . HIS D 1 140 ? 45.272 -0.595 117.060 1.00 2.00 163 HIS F O 1
ATOM 6627 N N . ILE D 1 141 ? 46.061 -1.475 115.134 1.00 2.00 164 ILE F N 1
ATOM 6628 C CA . ILE D 1 141 ? 44.745 -1.695 114.519 1.00 2.00 164 ILE F CA 1
ATOM 6629 C C . ILE D 1 141 ? 44.237 -3.146 114.643 1.00 2.00 164 ILE F C 1
ATOM 6630 O O . ILE D 1 141 ? 44.999 -4.094 114.442 1.00 2.00 164 ILE F O 1
ATOM 6635 N N . ARG D 1 142 ? 42.957 -3.309 114.985 1.00 2.00 165 ARG F N 1
ATOM 6636 C CA . ARG D 1 142 ? 42.260 -4.592 114.824 1.00 2.00 165 ARG F CA 1
ATOM 6637 C C . ARG D 1 142 ? 41.228 -4.352 113.716 1.00 2.00 165 ARG F C 1
ATOM 6638 O O . ARG D 1 142 ? 40.306 -3.542 113.878 1.00 2.00 165 ARG F O 1
ATOM 6646 N N . SER D 1 143 ? 41.408 -5.038 112.584 1.00 2.00 166 SER F N 1
ATOM 6647 C CA . SER D 1 143 ? 40.554 -4.860 111.403 1.00 2.00 166 SER F CA 1
ATOM 6648 C C . SER D 1 143 ? 39.519 -5.958 111.255 1.00 2.00 166 SER F C 1
ATOM 6649 O O . SER D 1 143 ? 39.833 -7.133 111.473 1.00 2.00 166 SER F O 1
ATOM 6652 N N . PHE D 1 144 ? 38.305 -5.582 110.853 1.00 2.00 167 PHE F N 1
ATOM 6653 C CA . PHE D 1 144 ? 37.200 -6.538 110.702 1.00 2.00 167 PHE F CA 1
ATOM 6654 C C . PHE D 1 144 ? 36.440 -6.331 109.388 1.00 2.00 167 PHE F C 1
ATOM 6655 O O . PHE D 1 144 ? 36.413 -5.218 108.867 1.00 2.00 167 PHE F O 1
ATOM 6663 N N . ASP D 1 145 ? 35.797 -7.390 108.894 1.00 2.00 168 ASP F N 1
ATOM 6664 C CA . ASP D 1 145 ? 35.004 -7.321 107.655 1.00 2.00 168 ASP F CA 1
ATOM 6665 C C . ASP D 1 145 ? 33.765 -6.424 107.750 1.00 2.00 168 ASP F C 1
ATOM 6666 O O . ASP D 1 145 ? 33.376 -5.828 106.756 1.00 2.00 168 ASP F O 1
ATOM 6671 N N . SER D 1 146 ? 33.156 -6.324 108.935 1.00 2.00 169 SER F N 1
ATOM 6672 C CA . SER D 1 146 ? 31.865 -5.641 109.074 1.00 2.00 169 SER F CA 1
ATOM 6673 C C . SER D 1 146 ? 31.808 -4.674 110.257 1.00 2.00 169 SER F C 1
ATOM 6674 O O . SER D 1 146 ? 32.545 -4.827 111.244 1.00 2.00 169 SER F O 1
ATOM 6677 N N . THR D 1 147 ? 30.903 -3.701 110.159 1.00 2.00 170 THR F N 1
ATOM 6678 C CA . THR D 1 147 ? 30.612 -2.802 111.273 1.00 2.00 170 THR F CA 1
ATOM 6679 C C . THR D 1 147 ? 30.136 -3.607 112.501 1.00 2.00 170 THR F C 1
ATOM 6680 O O . THR D 1 147 ? 30.546 -3.320 113.624 1.00 2.00 170 THR F O 1
ATOM 6684 N N . LEU D 1 148 ? 29.306 -4.627 112.272 1.00 2.00 171 LEU F N 1
ATOM 6685 C CA . LEU D 1 148 ? 28.858 -5.522 113.349 1.00 2.00 171 LEU F CA 1
ATOM 6686 C C . LEU D 1 148 ? 30.041 -6.048 114.190 1.00 2.00 171 LEU F C 1
ATOM 6687 O O . LEU D 1 148 ? 30.036 -5.936 115.425 1.00 2.00 171 LEU F O 1
ATOM 6692 N N . GLU D 1 149 ? 31.055 -6.591 113.512 1.00 2.00 172 GLU F N 1
ATOM 6693 C CA . GLU D 1 149 ? 32.267 -7.104 114.173 1.00 2.00 172 GLU F CA 1
ATOM 6694 C C . GLU D 1 149 ? 33.101 -6.034 114.880 1.00 2.00 172 GLU F C 1
ATOM 6695 O O . GLU D 1 149 ? 33.591 -6.264 115.984 1.00 2.00 172 GLU F O 1
ATOM 6701 N N . VAL D 1 150 ? 33.270 -4.881 114.225 1.00 2.00 173 VAL F N 1
ATOM 6702 C CA . VAL D 1 150 ? 33.924 -3.727 114.843 1.00 2.00 173 VAL F CA 1
ATOM 6703 C C . VAL D 1 150 ? 33.258 -3.365 116.197 1.00 2.00 173 VAL F C 1
ATOM 6704 O O . VAL D 1 150 ? 33.947 -3.179 117.201 1.00 2.00 173 VAL F O 1
ATOM 6708 N N . LEU D 1 151 ? 31.930 -3.261 116.218 1.00 2.00 174 LEU F N 1
ATOM 6709 C CA . LEU D 1 151 ? 31.219 -2.837 117.435 1.00 2.00 174 LEU F CA 1
ATOM 6710 C C . LEU D 1 151 ? 31.169 -3.917 118.527 1.00 2.00 174 LEU F C 1
ATOM 6711 O O . LEU D 1 151 ? 31.268 -3.615 119.721 1.00 2.00 174 LEU F O 1
ATOM 6716 N N . MET D 1 152 ? 31.026 -5.173 118.111 1.00 2.00 175 MET F N 1
ATOM 6717 C CA . MET D 1 152 ? 31.014 -6.268 119.073 1.00 2.00 175 MET F CA 1
ATOM 6718 C C . MET D 1 152 ? 32.382 -6.440 119.747 1.00 2.00 175 MET F C 1
ATOM 6719 O O . MET D 1 152 ? 32.453 -6.786 120.933 1.00 2.00 175 MET F O 1
ATOM 6724 N N . GLU D 1 153 ? 33.454 -6.132 119.011 1.00 2.00 176 GLU F N 1
ATOM 6725 C CA . GLU D 1 153 ? 34.814 -6.064 119.573 1.00 2.00 176 GLU F CA 1
ATOM 6726 C C . GLU D 1 153 ? 34.877 -5.121 120.796 1.00 2.00 176 GLU F C 1
ATOM 6727 O O . GLU D 1 153 ? 35.471 -5.458 121.817 1.00 2.00 176 GLU F O 1
ATOM 6733 N N . VAL D 1 154 ? 34.256 -3.947 120.675 1.00 2.00 177 VAL F N 1
ATOM 6734 C CA . VAL D 1 154 ? 34.184 -2.981 121.776 1.00 2.00 177 VAL F CA 1
ATOM 6735 C C . VAL D 1 154 ? 33.206 -3.441 122.879 1.00 2.00 177 VAL F C 1
ATOM 6736 O O . VAL D 1 154 ? 33.529 -3.349 124.069 1.00 2.00 177 VAL F O 1
ATOM 6740 N N . MET D 1 155 ? 32.035 -3.949 122.486 1.00 2.00 178 MET F N 1
ATOM 6741 C CA . MET D 1 155 ? 31.030 -4.416 123.448 1.00 2.00 178 MET F CA 1
ATOM 6742 C C . MET D 1 155 ? 31.574 -5.525 124.382 1.00 2.00 178 MET F C 1
ATOM 6743 O O . MET D 1 155 ? 31.265 -5.536 125.571 1.00 2.00 178 MET F O 1
ATOM 6748 N N . HIS D 1 156 ? 32.400 -6.428 123.840 1.00 2.00 179 HIS F N 1
ATOM 6749 C CA . HIS D 1 156 ? 32.991 -7.532 124.626 1.00 2.00 179 HIS F CA 1
ATOM 6750 C C . HIS D 1 156 ? 34.298 -7.135 125.339 1.00 2.00 179 HIS F C 1
ATOM 6751 O O . HIS D 1 156 ? 34.929 -7.959 126.002 1.00 2.00 179 HIS F O 1
ATOM 6758 N N . GLY D 1 157 ? 34.689 -5.866 125.207 1.00 2.00 180 GLY F N 1
ATOM 6759 C CA . GLY D 1 157 ? 35.899 -5.372 125.841 1.00 2.00 180 GLY F CA 1
ATOM 6760 C C . GLY D 1 157 ? 37.204 -5.907 125.281 1.00 2.00 180 GLY F C 1
ATOM 6761 O O . GLY D 1 157 ? 38.229 -5.883 125.961 1.00 2.00 180 GLY F O 1
ATOM 6762 N N . LYS D 1 158 ? 37.184 -6.369 124.033 1.00 2.00 181 LYS F N 1
ATOM 6763 C CA . LYS D 1 158 ? 38.400 -6.845 123.369 1.00 2.00 181 LYS F CA 1
ATOM 6764 C C . LYS D 1 158 ? 39.269 -5.720 122.769 1.00 2.00 181 LYS F C 1
ATOM 6765 O O . LYS D 1 158 ? 40.492 -5.842 122.703 1.00 2.00 181 LYS F O 1
ATOM 6771 N N . SER D 1 159 ? 38.630 -4.631 122.344 1.00 2.00 182 SER F N 1
ATOM 6772 C CA . SER D 1 159 ? 39.317 -3.365 122.067 1.00 2.00 182 SER F CA 1
ATOM 6773 C C . SER D 1 159 ? 38.638 -2.236 122.859 1.00 2.00 182 SER F C 1
ATOM 6774 O O . SER D 1 159 ? 37.409 -2.233 122.991 1.00 2.00 182 SER F O 1
ATOM 6777 N N . PRO D 1 160 ? 39.425 -1.267 123.363 1.00 2.00 183 PRO F N 1
ATOM 6778 C CA . PRO D 1 160 ? 38.842 -0.164 124.135 1.00 2.00 183 PRO F CA 1
ATOM 6779 C C . PRO D 1 160 ? 38.067 0.854 123.284 1.00 2.00 183 PRO F C 1
ATOM 6780 O O . PRO D 1 160 ? 37.159 1.509 123.797 1.00 2.00 183 PRO F O 1
ATOM 6784 N N . VAL D 1 161 ? 38.423 0.981 122.001 1.00 2.00 184 VAL F N 1
ATOM 6785 C CA . VAL D 1 161 ? 37.787 1.962 121.128 1.00 2.00 184 VAL F CA 1
ATOM 6786 C C . VAL D 1 161 ? 37.595 1.407 119.712 1.00 2.00 184 VAL F C 1
ATOM 6787 O O . VAL D 1 161 ? 38.310 0.476 119.298 1.00 2.00 184 VAL F O 1
ATOM 6791 N N . ALA D 1 162 ? 36.612 1.968 119.012 1.00 2.00 185 ALA F N 1
ATOM 6792 C CA . ALA D 1 162 ? 36.455 1.779 117.559 1.00 2.00 185 ALA F CA 1
ATOM 6793 C C . ALA D 1 162 ? 36.380 3.130 116.837 1.00 2.00 185 ALA F C 1
ATOM 6794 O O . ALA D 1 162 ? 36.059 4.149 117.455 1.00 2.00 185 ALA F O 1
ATOM 6796 N N . VAL D 1 163 ? 36.670 3.116 115.531 1.00 2.00 186 VAL F N 1
ATOM 6797 C CA . VAL D 1 163 ? 36.550 4.314 114.675 1.00 2.00 186 VAL F CA 1
ATOM 6798 C C . VAL D 1 163 ? 35.558 4.031 113.539 1.00 2.00 186 VAL F C 1
ATOM 6799 O O . VAL D 1 163 ? 35.691 3.033 112.821 1.00 2.00 186 VAL F O 1
ATOM 6803 N N . LEU D 1 164 ? 34.554 4.895 113.427 1.00 2.00 187 LEU F N 1
ATOM 6804 C CA . LEU D 1 164 ? 33.543 4.823 112.378 1.00 2.00 187 LEU F CA 1
ATOM 6805 C C . LEU D 1 164 ? 33.555 6.110 111.534 1.00 2.00 187 LEU F C 1
ATOM 6806 O O . LEU D 1 164 ? 33.962 7.189 112.007 1.00 2.00 187 LEU F O 1
ATOM 6811 N N . GLU D 1 165 ? 33.093 5.991 110.291 1.00 2.00 188 GLU F N 1
ATOM 6812 C CA . GLU D 1 165 ? 32.809 7.162 109.476 1.00 2.00 188 GLU F CA 1
ATOM 6813 C C . GLU D 1 165 ? 31.491 7.774 109.983 1.00 2.00 188 GLU F C 1
ATOM 6814 O O . GLU D 1 165 ? 30.560 7.037 110.309 1.00 2.00 188 GLU F O 1
ATOM 6820 N N . PRO D 1 166 ? 31.412 9.120 110.071 1.00 2.00 189 PRO F N 1
ATOM 6821 C CA . PRO D 1 166 ? 30.227 9.771 110.661 1.00 2.00 189 PRO F CA 1
ATOM 6822 C C . PRO D 1 166 ? 28.848 9.377 110.121 1.00 2.00 189 PRO F C 1
ATOM 6823 O O . PRO D 1 166 ? 27.926 9.214 110.913 1.00 2.00 189 PRO F O 1
ATOM 6827 N N . SER D 1 167 ? 28.688 9.224 108.806 1.00 2.00 190 SER F N 1
ATOM 6828 C CA . SER D 1 167 ? 27.361 8.912 108.268 1.00 2.00 190 SER F CA 1
ATOM 6829 C C . SER D 1 167 ? 26.896 7.509 108.706 1.00 2.00 190 SER F C 1
ATOM 6830 O O . SER D 1 167 ? 25.700 7.280 108.910 1.00 2.00 190 SER F O 1
ATOM 6833 N N . ILE D 1 168 ? 27.848 6.593 108.870 1.00 2.00 191 ILE F N 1
ATOM 6834 C CA . ILE D 1 168 ? 27.538 5.241 109.352 1.00 2.00 191 ILE F CA 1
ATOM 6835 C C . ILE D 1 168 ? 27.206 5.253 110.858 1.00 2.00 191 ILE F C 1
ATOM 6836 O O . ILE D 1 168 ? 26.209 4.673 111.264 1.00 2.00 191 ILE F O 1
ATOM 6841 N N . ALA D 1 169 ? 28.043 5.925 111.655 1.00 2.00 192 ALA F N 1
ATOM 6842 C CA . ALA D 1 169 ? 27.822 6.090 113.104 1.00 2.00 192 ALA F CA 1
ATOM 6843 C C . ALA D 1 169 ? 26.414 6.614 113.422 1.00 2.00 192 ALA F C 1
ATOM 6844 O O . ALA D 1 169 ? 25.736 6.101 114.322 1.00 2.00 192 ALA F O 1
ATOM 6846 N N . GLN D 1 170 ? 25.970 7.612 112.658 1.00 2.00 193 GLN F N 1
ATOM 6847 C CA . GLN D 1 170 ? 24.635 8.190 112.809 1.00 2.00 193 GLN F CA 1
ATOM 6848 C C . GLN D 1 170 ? 23.506 7.165 112.738 1.00 2.00 193 GLN F C 1
ATOM 6849 O O . GLN D 1 170 ? 22.528 7.261 113.485 1.00 2.00 193 GLN F O 1
ATOM 6855 N N . VAL D 1 171 ? 23.656 6.206 111.828 1.00 2.00 194 VAL F N 1
ATOM 6856 C CA . VAL D 1 171 ? 22.672 5.162 111.595 1.00 2.00 194 VAL F CA 1
ATOM 6857 C C . VAL D 1 171 ? 22.809 4.026 112.628 1.00 2.00 194 VAL F C 1
ATOM 6858 O O . VAL D 1 171 ? 21.830 3.683 113.283 1.00 2.00 194 VAL F O 1
ATOM 6862 N N . VAL D 1 172 ? 24.013 3.481 112.808 1.00 2.00 195 VAL F N 1
ATOM 6863 C CA . VAL D 1 172 ? 24.145 2.197 113.537 1.00 2.00 195 VAL F CA 1
ATOM 6864 C C . VAL D 1 172 ? 24.105 2.304 115.070 1.00 2.00 195 VAL F C 1
ATOM 6865 O O . VAL D 1 172 ? 23.667 1.372 115.748 1.00 2.00 195 VAL F O 1
ATOM 6869 N N . LEU D 1 173 ? 24.539 3.447 115.600 1.00 2.00 196 LEU F N 1
ATOM 6870 C CA . LEU D 1 173 ? 24.729 3.584 117.049 1.00 2.00 196 LEU F CA 1
ATOM 6871 C C . LEU D 1 173 ? 23.432 3.676 117.845 1.00 2.00 196 LEU F C 1
ATOM 6872 O O . LEU D 1 173 ? 23.446 3.477 119.051 1.00 2.00 196 LEU F O 1
ATOM 6877 N N . LYS D 1 174 ? 22.313 3.918 117.161 1.00 2.00 197 LYS F N 1
ATOM 6878 C CA . LYS D 1 174 ? 20.984 3.869 117.795 1.00 2.00 197 LYS F CA 1
ATOM 6879 C C . LYS D 1 174 ? 20.713 2.491 118.428 1.00 2.00 197 LYS F C 1
ATOM 6880 O O . LYS D 1 174 ? 19.921 2.382 119.355 1.00 2.00 197 LYS F O 1
ATOM 6886 N N . ASP D 1 175 ? 21.381 1.451 117.923 1.00 2.00 198 ASP F N 1
ATOM 6887 C CA . ASP D 1 175 ? 21.200 0.083 118.433 1.00 2.00 198 ASP F CA 1
ATOM 6888 C C . ASP D 1 175 ? 22.175 -0.269 119.567 1.00 2.00 198 ASP F C 1
ATOM 6889 O O . ASP D 1 175 ? 22.122 -1.372 120.124 1.00 2.00 198 ASP F O 1
ATOM 6894 N N . PHE D 1 176 ? 23.061 0.667 119.900 1.00 2.00 199 PHE F N 1
ATOM 6895 C CA . PHE D 1 176 ? 24.113 0.446 120.901 1.00 2.00 199 PHE F CA 1
ATOM 6896 C C . PHE D 1 176 ? 24.098 1.510 122.019 1.00 2.00 199 PHE F C 1
ATOM 6897 O O . PHE D 1 176 ? 25.021 2.334 122.117 1.00 2.00 199 PHE F O 1
ATOM 6905 N N . PRO D 1 177 ? 23.057 1.489 122.870 1.00 2.00 200 PRO F N 1
ATOM 6906 C CA . PRO D 1 177 ? 22.971 2.483 123.956 1.00 2.00 200 PRO F CA 1
ATOM 6907 C C . PRO D 1 177 ? 24.171 2.511 124.918 1.00 2.00 200 PRO F C 1
ATOM 6908 O O . PRO D 1 177 ? 24.413 3.534 125.536 1.00 2.00 200 PRO F O 1
ATOM 6912 N N . ALA D 1 178 ? 24.913 1.408 125.032 1.00 2.00 201 ALA F N 1
ATOM 6913 C CA . ALA D 1 178 ? 26.102 1.363 125.891 1.00 2.00 201 ALA F CA 1
ATOM 6914 C C . ALA D 1 178 ? 27.281 2.183 125.364 1.00 2.00 201 ALA F C 1
ATOM 6915 O O . ALA D 1 178 ? 28.203 2.497 126.106 1.00 2.00 201 ALA F O 1
ATOM 6917 N N . LEU D 1 179 ? 27.267 2.501 124.073 1.00 2.00 202 LEU F N 1
ATOM 6918 C CA . LEU D 1 179 ? 28.414 3.139 123.454 1.00 2.00 202 LEU F CA 1
ATOM 6919 C C . LEU D 1 179 ? 28.295 4.649 123.468 1.00 2.00 202 LEU F C 1
ATOM 6920 O O . LEU D 1 179 ? 27.239 5.202 123.173 1.00 2.00 202 LEU F O 1
ATOM 6925 N N . SER D 1 180 ? 29.399 5.295 123.821 1.00 2.00 203 SER F N 1
ATOM 6926 C CA . SER D 1 180 ? 29.537 6.744 123.764 1.00 2.00 203 SER F CA 1
ATOM 6927 C C . SER D 1 180 ? 30.472 7.138 122.614 1.00 2.00 203 SER F C 1
ATOM 6928 O O . SER D 1 180 ? 31.177 6.281 122.055 1.00 2.00 203 SER F O 1
ATOM 6931 N N . THR D 1 181 ? 30.473 8.424 122.258 1.00 2.00 204 THR F N 1
ATOM 6932 C CA . THR D 1 181 ? 31.273 8.907 121.128 1.00 2.00 204 THR F CA 1
ATOM 6933 C C . THR D 1 181 ? 32.103 10.165 121.424 1.00 2.00 204 THR F C 1
ATOM 6934 O O . THR D 1 181 ? 31.767 10.960 122.311 1.00 2.00 204 THR F O 1
ATOM 6938 N N . ALA D 1 182 ? 33.184 10.321 120.662 1.00 2.00 205 ALA F N 1
ATOM 6939 C CA . ALA D 1 182 ? 33.983 11.548 120.631 1.00 2.00 205 ALA F CA 1
ATOM 6940 C C . ALA D 1 182 ? 34.370 11.834 119.177 1.00 2.00 205 ALA F C 1
ATOM 6941 O O . ALA D 1 182 ? 34.577 10.907 118.396 1.00 2.00 205 ALA F O 1
ATOM 6943 N N . THR D 1 183 ? 34.469 13.113 118.818 1.00 2.00 206 THR F N 1
ATOM 6944 C CA . THR D 1 183 ? 34.843 13.507 117.460 1.00 2.00 206 THR F CA 1
ATOM 6945 C C . THR D 1 183 ? 36.359 13.508 117.293 1.00 2.00 206 THR F C 1
ATOM 6946 O O . THR D 1 183 ? 37.080 14.066 118.120 1.00 2.00 206 THR F O 1
ATOM 6950 N N . ILE D 1 184 ? 36.830 12.860 116.231 1.00 2.00 207 ILE F N 1
ATOM 6951 C CA . ILE D 1 184 ? 38.222 12.948 115.798 1.00 2.00 207 ILE F CA 1
ATOM 6952 C C . ILE D 1 184 ? 38.256 13.900 114.593 1.00 2.00 207 ILE F C 1
ATOM 6953 O O . ILE D 1 184 ? 37.727 13.574 113.534 1.00 2.00 207 ILE F O 1
ATOM 6958 N N . ASP D 1 185 ? 38.852 15.076 114.748 1.00 2.00 208 ASP F N 1
ATOM 6959 C CA . ASP D 1 185 ? 38.974 15.979 113.599 1.00 2.00 208 ASP F CA 1
ATOM 6960 C C . ASP D 1 185 ? 40.159 15.584 112.734 1.00 2.00 208 ASP F C 1
ATOM 6961 O O . ASP D 1 185 ? 41.271 15.417 113.235 1.00 2.00 208 ASP F O 1
ATOM 6966 N N . LEU D 1 186 ? 39.918 15.432 111.435 1.00 2.00 209 LEU F N 1
ATOM 6967 C CA . LEU D 1 186 ? 41.003 15.176 110.490 1.00 2.00 209 LEU F CA 1
ATOM 6968 C C . LEU D 1 186 ? 41.753 16.457 110.140 1.00 2.00 209 LEU F C 1
ATOM 6969 O O . LEU D 1 186 ? 41.133 17.514 109.971 1.00 2.00 209 LEU F O 1
ATOM 6974 N N . PRO D 1 187 ? 43.092 16.363 110.030 1.00 2.00 210 PRO F N 1
ATOM 6975 C CA . PRO D 1 187 ? 43.853 17.472 109.468 1.00 2.00 210 PRO F CA 1
ATOM 6976 C C . PRO D 1 187 ? 43.414 17.630 108.016 1.00 2.00 210 PRO F C 1
ATOM 6977 O O . PRO D 1 187 ? 43.067 16.634 107.360 1.00 2.00 210 PRO F O 1
ATOM 6981 N N . GLU D 1 188 ? 43.390 18.872 107.543 1.00 2.00 211 GLU F N 1
ATOM 6982 C CA . GLU D 1 188 ? 42.871 19.190 106.211 1.00 2.00 211 GLU F CA 1
ATOM 6983 C C . GLU D 1 188 ? 43.512 18.353 105.100 1.00 2.00 211 GLU F C 1
ATOM 6984 O O . GLU D 1 188 ? 42.827 17.961 104.147 1.00 2.00 211 GLU F O 1
ATOM 6990 N N . ASP D 1 189 ? 44.809 18.062 105.223 1.00 2.29 212 ASP F N 1
ATOM 6991 C CA . ASP D 1 189 ? 45.481 17.247 104.202 1.00 3.41 212 ASP F CA 1
ATOM 6992 C C . ASP D 1 189 ? 44.976 15.802 104.127 1.00 3.30 212 ASP F C 1
ATOM 6993 O O . ASP D 1 189 ? 45.306 15.088 103.173 1.00 4.27 212 ASP F O 1
ATOM 6998 N N . GLN D 1 190 ? 44.157 15.397 105.105 1.00 2.48 213 GLN F N 1
ATOM 6999 C CA . GLN D 1 190 ? 43.561 14.055 105.152 1.00 2.16 213 GLN F CA 1
ATOM 7000 C C . GLN D 1 190 ? 42.079 14.009 104.769 1.00 2.00 213 GLN F C 1
ATOM 7001 O O . GLN D 1 190 ? 41.465 12.929 104.802 1.00 2.00 213 GLN F O 1
ATOM 7007 N N . TRP D 1 191 ? 41.491 15.162 104.431 1.00 2.00 214 TRP F N 1
ATOM 7008 C CA . TRP D 1 191 ? 40.086 15.184 104.031 1.00 2.00 214 TRP F CA 1
ATOM 7009 C C . TRP D 1 191 ? 39.903 14.493 102.688 1.00 2.00 214 TRP F C 1
ATOM 7010 O O . TRP D 1 191 ? 40.772 14.579 101.814 1.00 2.00 214 TRP F O 1
ATOM 7021 N N . VAL D 1 192 ? 38.783 13.791 102.544 1.00 2.00 215 VAL F N 1
ATOM 7022 C CA . VAL D 1 192 ? 38.319 13.328 101.236 1.00 2.00 215 VAL F CA 1
ATOM 7023 C C . VAL D 1 192 ? 36.886 13.831 101.090 1.00 2.00 215 VAL F C 1
ATOM 7024 O O . VAL D 1 192 ? 36.043 13.619 101.970 1.00 2.00 215 VAL F O 1
ATOM 7028 N N . LEU D 1 193 ? 36.622 14.546 100.004 1.00 2.00 216 LEU F N 1
ATOM 7029 C CA . LEU D 1 193 ? 35.346 15.229 99.859 1.00 2.00 216 LEU F CA 1
ATOM 7030 C C . LEU D 1 193 ? 34.488 14.521 98.813 1.00 2.00 216 LEU F C 1
ATOM 7031 O O . LEU D 1 193 ? 33.997 15.137 97.862 1.00 2.00 216 LEU F O 1
ATOM 7036 N N . GLY D 1 194 ? 34.319 13.217 99.001 1.00 2.00 217 GLY F N 1
ATOM 7037 C CA . GLY D 1 194 ? 33.632 12.372 98.031 1.00 2.00 217 GLY F CA 1
ATOM 7038 C C . GLY D 1 194 ? 34.501 12.064 96.817 1.00 2.00 217 GLY F C 1
ATOM 7039 O O . GLY D 1 194 ? 35.731 12.180 96.867 1.00 2.00 217 GLY F O 1
ATOM 7040 N N . TYR D 1 195 ? 33.849 11.662 95.735 1.00 2.00 218 TYR F N 1
ATOM 7041 C CA . TYR D 1 195 ? 34.523 11.305 94.489 1.00 2.00 218 TYR F CA 1
ATOM 7042 C C . TYR D 1 195 ? 34.167 12.350 93.422 1.00 2.00 218 TYR F C 1
ATOM 7043 O O . TYR D 1 195 ? 33.038 12.840 93.379 1.00 2.00 218 TYR F O 1
ATOM 7052 N N . GLY D 1 196 ? 35.125 12.683 92.564 1.00 2.00 219 GLY F N 1
ATOM 7053 C CA . GLY D 1 196 ? 34.922 13.752 91.586 1.00 2.00 219 GLY F CA 1
ATOM 7054 C C . GLY D 1 196 ? 35.453 13.486 90.190 1.00 2.00 219 GLY F C 1
ATOM 7055 O O . GLY D 1 196 ? 36.353 12.670 89.999 1.00 2.00 219 GLY F O 1
ATOM 7056 N N . ILE D 1 197 ? 34.873 14.188 89.219 1.00 2.00 220 ILE F N 1
ATOM 7057 C CA . ILE D 1 197 ? 35.348 14.203 87.836 1.00 2.00 220 ILE F CA 1
ATOM 7058 C C . ILE D 1 197 ? 36.413 15.298 87.707 1.00 2.00 220 ILE F C 1
ATOM 7059 O O . ILE D 1 197 ? 36.147 16.466 88.005 1.00 2.00 220 ILE F O 1
ATOM 7064 N N . GLY D 1 198 ? 37.611 14.914 87.275 1.00 2.00 221 GLY F N 1
ATOM 7065 C CA . GLY D 1 198 ? 38.712 15.862 87.058 1.00 2.00 221 GLY F CA 1
ATOM 7066 C C . GLY D 1 198 ? 38.647 16.611 85.729 1.00 2.00 221 GLY F C 1
ATOM 7067 O O . GLY D 1 198 ? 38.384 16.014 84.691 1.00 2.00 221 GLY F O 1
ATOM 7068 N N . VAL D 1 199 ? 38.877 17.923 85.785 1.00 2.00 222 VAL F N 1
ATOM 7069 C CA . VAL D 1 199 ? 38.915 18.806 84.599 1.00 2.00 222 VAL F CA 1
ATOM 7070 C C . VAL D 1 199 ? 40.115 19.745 84.736 1.00 2.00 222 VAL F C 1
ATOM 7071 O O . VAL D 1 199 ? 40.388 20.259 85.825 1.00 2.00 222 VAL F O 1
ATOM 7075 N N . ALA D 1 200 ? 40.842 19.951 83.637 1.00 2.00 223 ALA F N 1
ATOM 7076 C CA . ALA D 1 200 ? 41.983 20.866 83.631 1.00 2.00 223 ALA F CA 1
ATOM 7077 C C . ALA D 1 200 ? 41.597 22.257 84.154 1.00 2.00 223 ALA F C 1
ATOM 7078 O O . ALA D 1 200 ? 40.517 22.767 83.851 1.00 2.00 223 ALA F O 1
ATOM 7080 N N . SER D 1 201 ? 42.480 22.831 84.970 1.00 2.00 224 SER F N 1
ATOM 7081 C CA . SER D 1 201 ? 42.293 24.165 85.567 1.00 2.00 224 SER F CA 1
ATOM 7082 C C . SER D 1 201 ? 42.137 25.282 84.534 1.00 2.00 224 SER F C 1
ATOM 7083 O O . SER D 1 201 ? 41.472 26.289 84.795 1.00 2.00 224 SER F O 1
ATOM 7086 N N . ASP D 1 202 ? 42.764 25.101 83.373 1.00 2.00 225 ASP F N 1
ATOM 7087 C CA . ASP D 1 202 ? 42.657 26.058 82.266 1.00 2.00 225 ASP F CA 1
ATOM 7088 C C . ASP D 1 202 ? 41.483 25.759 81.314 1.00 2.00 225 ASP F C 1
ATOM 7089 O O . ASP D 1 202 ? 41.431 26.276 80.183 1.00 2.00 225 ASP F O 1
ATOM 7094 N N . ARG D 1 203 ? 40.537 24.946 81.784 1.00 2.00 226 ARG F N 1
ATOM 7095 C CA . ARG D 1 203 ? 39.297 24.682 81.046 1.00 2.00 226 ARG F CA 1
ATOM 7096 C C . ARG D 1 203 ? 38.045 24.836 81.919 1.00 2.00 226 ARG F C 1
ATOM 7097 O O . ARG D 1 203 ? 37.224 23.910 81.993 1.00 2.00 226 ARG F O 1
ATOM 7105 N N . PRO D 1 204 ? 37.876 26.008 82.573 1.00 2.00 227 PRO F N 1
ATOM 7106 C CA . PRO D 1 204 ? 36.748 26.141 83.514 1.00 2.00 227 PRO F CA 1
ATOM 7107 C C . PRO D 1 204 ? 35.366 26.135 82.850 1.00 2.00 227 PRO F C 1
ATOM 7108 O O . PRO D 1 204 ? 34.409 25.673 83.474 1.00 2.00 227 PRO F O 1
ATOM 7112 N N . ALA D 1 205 ? 35.261 26.623 81.605 1.00 2.00 228 ALA F N 1
ATOM 7113 C CA . ALA D 1 205 ? 33.990 26.554 80.858 1.00 2.00 228 ALA F CA 1
ATOM 7114 C C . ALA D 1 205 ? 33.512 25.105 80.681 1.00 2.00 228 ALA F C 1
ATOM 7115 O O . ALA D 1 205 ? 32.312 24.831 80.738 1.00 2.00 228 ALA F O 1
ATOM 7117 N N . LEU D 1 206 ? 34.451 24.188 80.454 1.00 2.00 229 LEU F N 1
ATOM 7118 C CA . LEU D 1 206 ? 34.107 22.776 80.289 1.00 2.00 229 LEU F CA 1
ATOM 7119 C C . LEU D 1 206 ? 33.645 22.188 81.629 1.00 2.00 229 LEU F C 1
ATOM 7120 O O . LEU D 1 206 ? 32.666 21.437 81.679 1.00 2.00 229 LEU F O 1
ATOM 7125 N N . ALA D 1 207 ? 34.340 22.563 82.703 1.00 2.00 230 ALA F N 1
ATOM 7126 C CA . ALA D 1 207 ? 34.005 22.127 84.057 1.00 2.00 230 ALA F CA 1
ATOM 7127 C C . ALA D 1 207 ? 32.575 22.533 84.424 1.00 2.00 230 ALA F C 1
ATOM 7128 O O . ALA D 1 207 ? 31.847 21.763 85.053 1.00 2.00 230 ALA F O 1
ATOM 7130 N N . LEU D 1 208 ? 32.181 23.744 84.026 1.00 2.00 231 LEU F N 1
ATOM 7131 C CA . LEU D 1 208 ? 30.821 24.230 84.260 1.00 2.00 231 LEU F CA 1
ATOM 7132 C C . LEU D 1 208 ? 29.761 23.476 83.452 1.00 2.00 231 LEU F C 1
ATOM 7133 O O . LEU D 1 208 ? 28.656 23.259 83.951 1.00 2.00 231 LEU F O 1
ATOM 7138 N N . LYS D 1 209 ? 30.090 23.104 82.207 1.00 2.00 232 LYS F N 1
ATOM 7139 C CA . LYS D 1 209 ? 29.205 22.265 81.390 1.00 2.00 232 LYS F CA 1
ATOM 7140 C C . LYS D 1 209 ? 29.028 20.873 82.007 1.00 2.00 232 LYS F C 1
ATOM 7141 O O . LYS D 1 209 ? 27.914 20.349 82.053 1.00 2.00 232 LYS F O 1
ATOM 7147 N N . ILE D 1 210 ? 30.126 20.289 82.483 1.00 2.00 233 ILE F N 1
ATOM 7148 C CA . ILE D 1 210 ? 30.084 18.969 83.127 1.00 2.25 233 ILE F CA 1
ATOM 7149 C C . ILE D 1 210 ? 29.282 19.027 84.434 1.00 2.48 233 ILE F C 1
ATOM 7150 O O . ILE D 1 210 ? 28.478 18.130 84.710 1.00 2.48 233 ILE F O 1
ATOM 7155 N N . GLU D 1 211 ? 29.473 20.099 85.204 1.00 2.76 234 GLU F N 1
ATOM 7156 C CA . GLU D 1 211 ? 28.674 20.339 86.414 1.00 3.57 234 GLU F CA 1
ATOM 7157 C C . GLU D 1 211 ? 27.168 20.449 86.128 1.00 2.66 234 GLU F C 1
ATOM 7158 O O . GLU D 1 211 ? 26.373 19.808 86.819 1.00 2.93 234 GLU F O 1
ATOM 7164 N N . ALA D 1 212 ? 26.782 21.253 85.131 1.00 2.19 235 ALA F N 1
ATOM 7165 C CA . ALA D 1 212 ? 25.377 21.343 84.720 1.00 2.00 235 ALA F CA 1
ATOM 7166 C C . ALA D 1 212 ? 24.814 19.954 84.371 1.00 2.00 235 ALA F C 1
ATOM 7167 O O . ALA D 1 212 ? 23.698 19.614 84.771 1.00 2.00 235 ALA F O 1
ATOM 7169 N N . ALA D 1 213 ? 25.593 19.166 83.631 1.00 2.00 236 ALA F N 1
ATOM 7170 C CA . ALA D 1 213 ? 25.189 17.814 83.219 1.00 2.00 236 ALA F CA 1
ATOM 7171 C C . ALA D 1 213 ? 24.956 16.879 84.416 1.00 2.00 236 ALA F C 1
ATOM 7172 O O . ALA D 1 213 ? 23.931 16.189 84.490 1.00 2.00 236 ALA F O 1
ATOM 7174 N N . VAL D 1 214 ? 25.896 16.869 85.360 1.00 2.00 237 VAL F N 1
ATOM 7175 C CA . VAL D 1 214 ? 25.768 16.072 86.591 1.00 2.00 237 VAL F CA 1
ATOM 7176 C C . VAL D 1 214 ? 24.519 16.479 87.395 1.00 2.00 237 VAL F C 1
ATOM 7177 O O . VAL D 1 214 ? 23.773 15.612 87.858 1.00 2.00 237 VAL F O 1
ATOM 7181 N N . GLN D 1 215 ? 24.272 17.786 87.521 1.00 2.23 238 GLN F N 1
ATOM 7182 C CA . GLN D 1 215 ? 23.091 18.287 88.245 1.00 3.43 238 GLN F CA 1
ATOM 7183 C C . GLN D 1 215 ? 21.780 17.814 87.618 1.00 3.21 238 GLN F C 1
ATOM 7184 O O . GLN D 1 215 ? 20.842 17.448 88.332 1.00 2.95 238 GLN F O 1
ATOM 7190 N N . GLU D 1 216 ? 21.731 17.836 86.285 1.00 3.16 239 GLU F N 1
ATOM 7191 C CA . GLU D 1 216 ? 20.569 17.395 85.521 1.00 3.78 239 GLU F CA 1
ATOM 7192 C C . GLU D 1 216 ? 20.342 15.882 85.639 1.00 3.18 239 GLU F C 1
ATOM 7193 O O . GLU D 1 216 ? 19.199 15.437 85.814 1.00 3.06 239 GLU F O 1
ATOM 7199 N N . ILE D 1 217 ? 21.416 15.099 85.547 1.00 2.82 240 ILE F N 1
ATOM 7200 C CA A ILE D 1 217 ? 21.367 13.635 85.724 0.50 2.59 240 ILE F CA 1
ATOM 7201 C CA B ILE D 1 217 ? 21.258 13.653 85.697 0.50 3.22 240 ILE F CA 1
ATOM 7202 C C . ILE D 1 217 ? 20.886 13.270 87.140 1.00 3.10 240 ILE F C 1
ATOM 7203 O O . ILE D 1 217 ? 20.188 12.263 87.352 1.00 3.20 240 ILE F O 1
ATOM 7212 N N . ARG D 1 218 ? 21.296 14.086 88.113 1.00 3.42 241 ARG F N 1
ATOM 7213 C CA . ARG D 1 218 ? 20.894 13.908 89.512 1.00 4.34 241 ARG F CA 1
ATOM 7214 C C . ARG D 1 218 ? 19.389 14.163 89.706 1.00 4.23 241 ARG F C 1
ATOM 7215 O O . ARG D 1 218 ? 18.694 13.349 90.328 1.00 4.09 241 ARG F O 1
ATOM 7223 N N . LYS D 1 219 ? 18.898 15.281 89.170 1.00 4.34 242 LYS F N 1
ATOM 7224 C CA . LYS D 1 219 ? 17.505 15.694 89.365 1.00 4.88 242 LYS F CA 1
ATOM 7225 C C . LYS D 1 219 ? 16.526 14.776 88.629 1.00 4.61 242 LYS F C 1
ATOM 7226 O O . LYS D 1 219 ? 15.404 14.554 89.092 1.00 4.28 242 LYS F O 1
ATOM 7232 N N . GLU D 1 220 ? 16.967 14.239 87.493 1.00 4.62 243 GLU F N 1
ATOM 7233 C CA . GLU D 1 220 ? 16.174 13.282 86.721 1.00 5.12 243 GLU F CA 1
ATOM 7234 C C . GLU D 1 220 ? 16.089 11.908 87.398 1.00 4.47 243 GLU F C 1
ATOM 7235 O O . GLU D 1 220 ? 15.276 11.068 87.009 1.00 4.60 243 GLU F O 1
ATOM 7241 N N . GLY D 1 221 ? 16.927 11.693 88.410 1.00 4.17 244 GLY F N 1
ATOM 7242 C CA . GLY D 1 221 ? 16.939 10.441 89.170 1.00 3.86 244 GLY F CA 1
ATOM 7243 C C . GLY D 1 221 ? 17.842 9.365 88.588 1.00 3.88 244 GLY F C 1
ATOM 7244 O O . GLY D 1 221 ? 17.914 8.256 89.121 1.00 3.51 244 GLY F O 1
ATOM 7245 N N . VAL D 1 222 ? 18.530 9.689 87.494 1.00 3.85 245 VAL F N 1
ATOM 7246 C CA . VAL D 1 222 ? 19.406 8.730 86.806 1.00 3.81 245 VAL F CA 1
ATOM 7247 C C . VAL D 1 222 ? 20.636 8.375 87.652 1.00 3.99 245 VAL F C 1
ATOM 7248 O O . VAL D 1 222 ? 21.058 7.209 87.700 1.00 3.66 245 VAL F O 1
ATOM 7252 N N . LEU D 1 223 ? 21.199 9.373 88.324 1.00 4.13 246 LEU F N 1
ATOM 7253 C CA . LEU D 1 223 ? 22.351 9.156 89.194 1.00 5.07 246 LEU F CA 1
ATOM 7254 C C . LEU D 1 223 ? 22.059 8.116 90.297 1.00 4.92 246 LEU F C 1
ATOM 7255 O O . LEU D 1 223 ? 22.859 7.206 90.510 1.00 4.45 246 LEU F O 1
ATOM 7260 N N . ALA D 1 224 ? 20.917 8.251 90.972 1.00 4.87 247 ALA F N 1
ATOM 7261 C CA . ALA D 1 224 ? 20.494 7.294 92.007 1.00 5.11 247 ALA F CA 1
ATOM 7262 C C . ALA D 1 224 ? 20.238 5.902 91.422 1.00 5.34 247 ALA F C 1
ATOM 7263 O O . ALA D 1 224 ? 20.542 4.880 92.057 1.00 4.82 247 ALA F O 1
ATOM 7265 N N . GLU D 1 225 ? 19.692 5.884 90.205 1.00 5.59 248 GLU F N 1
ATOM 7266 C CA . GLU D 1 225 ? 19.415 4.659 89.458 1.00 6.61 248 GLU F CA 1
ATOM 7267 C C . GLU D 1 225 ? 20.714 3.888 89.164 1.00 5.50 248 GLU F C 1
ATOM 7268 O O . GLU D 1 225 ? 20.788 2.684 89.410 1.00 4.87 248 GLU F O 1
ATOM 7274 N N . LEU D 1 226 ? 21.745 4.600 88.706 1.00 4.97 249 LEU F N 1
ATOM 7275 C CA . LEU D 1 226 ? 23.086 4.024 88.495 1.00 4.63 249 LEU F CA 1
ATOM 7276 C C . LEU D 1 226 ? 23.763 3.545 89.796 1.00 4.67 249 LEU F C 1
ATOM 7277 O O . LEU D 1 226 ? 24.401 2.480 89.812 1.00 4.32 249 LEU F O 1
ATOM 7282 N N . GLU D 1 227 ? 23.632 4.327 90.874 1.00 4.39 250 GLU F N 1
ATOM 7283 C CA . GLU D 1 227 ? 24.180 3.926 92.186 1.00 4.74 250 GLU F CA 1
ATOM 7284 C C . GLU D 1 227 ? 23.631 2.563 92.618 1.00 4.47 250 GLU F C 1
ATOM 7285 O O . GLU D 1 227 ? 24.386 1.688 93.046 1.00 3.70 250 GLU F O 1
ATOM 7291 N N . GLN D 1 228 ? 22.315 2.396 92.480 1.00 4.38 251 GLN F N 1
ATOM 7292 C CA . GLN D 1 228 ? 21.628 1.161 92.849 1.00 4.71 251 GLN F CA 1
ATOM 7293 C C . GLN D 1 228 ? 22.039 -0.011 91.952 1.00 4.04 251 GLN F C 1
ATOM 7294 O O . GLN D 1 228 ? 22.402 -1.079 92.445 1.00 3.78 251 GLN F O 1
ATOM 7300 N N . LYS D 1 229 ? 22.002 0.220 90.642 1.00 3.31 252 LYS F N 1
ATOM 7301 C CA . LYS D 1 229 ? 22.318 -0.789 89.636 1.00 3.58 252 LYS F CA 1
ATOM 7302 C C . LYS D 1 229 ? 23.740 -1.344 89.801 1.00 2.68 252 LYS F C 1
ATOM 7303 O O . LYS D 1 229 ? 23.952 -2.554 89.697 1.00 2.00 252 LYS F O 1
ATOM 7309 N N . TRP D 1 230 ? 24.702 -0.456 90.052 1.00 2.00 253 TRP F N 1
ATOM 7310 C CA . TRP D 1 230 ? 26.106 -0.845 90.211 1.00 2.00 253 TRP F CA 1
ATOM 7311 C C . TRP D 1 230 ? 26.515 -1.207 91.655 1.00 2.00 253 TRP F C 1
ATOM 7312 O O . TRP D 1 230 ? 27.681 -1.505 91.906 1.00 2.00 253 TRP F O 1
ATOM 7323 N N . GLY D 1 231 ? 25.554 -1.199 92.582 1.00 2.00 254 GLY F N 1
ATOM 7324 C CA . GLY D 1 231 ? 25.794 -1.598 93.978 1.00 2.00 254 GLY F CA 1
ATOM 7325 C C . GLY D 1 231 ? 26.706 -0.683 94.794 1.00 2.00 254 GLY F C 1
ATOM 7326 O O . GLY D 1 231 ? 27.405 -1.149 95.711 1.00 2.00 254 GLY F O 1
ATOM 7327 N N . LEU D 1 232 ? 26.691 0.615 94.497 1.00 2.00 255 LEU F N 1
ATOM 7328 C CA . LEU D 1 232 ? 27.523 1.574 95.236 1.00 2.00 255 LEU F CA 1
ATOM 7329 C C . LEU D 1 232 ? 27.185 1.644 96.727 1.00 2.12 255 LEU F C 1
ATOM 7330 O O . LEU D 1 232 ? 28.073 1.848 97.558 1.00 2.00 255 LEU F O 1
ATOM 7335 N N . ASN D 1 233 ? 25.910 1.439 97.053 1.00 2.80 256 ASN F N 1
ATOM 7336 C CA . ASN D 1 233 ? 25.455 1.312 98.449 1.00 4.04 256 ASN F CA 1
ATOM 7337 C C . ASN D 1 233 ? 26.201 0.251 99.274 1.00 4.35 256 ASN F C 1
ATOM 7338 O O . ASN D 1 233 ? 26.169 0.279 100.513 1.00 4.36 256 ASN F O 1
ATOM 7343 N N . ASN D 1 234 ? 26.884 -0.664 98.587 1.00 4.36 257 ASN F N 1
ATOM 7344 C CA . ASN D 1 234 ? 27.579 -1.773 99.238 1.00 4.89 257 ASN F CA 1
ATOM 7345 C C . ASN D 1 234 ? 29.068 -1.845 98.920 1.00 4.95 257 ASN F C 1
ATOM 7346 O O . ASN D 1 234 ? 29.704 -2.897 99.087 1.00 4.66 257 ASN F O 1
ATOM 7351 N N . LEU D 1 235 ? 29.598 -0.705 98.482 1.00 4.92 258 LEU F N 1
ATOM 7352 C CA . LEU D 1 235 ? 31.007 -0.506 98.147 1.00 5.83 258 LEU F CA 1
ATOM 7353 C C . LEU D 1 235 ? 31.958 -1.092 99.195 1.00 4.96 258 LEU F C 1
ATOM 7354 O O . LEU D 1 235 ? 31.857 -0.761 100.381 1.00 5.72 258 LEU F O 1
ATOM 7359 N N . GLU D 1 236 ? 32.888 -1.935 98.751 1.00 4.13 259 GLU F N 1
ATOM 7360 C CA . GLU D 1 236 ? 33.819 -2.608 99.662 1.00 3.73 259 GLU F CA 1
ATOM 7361 C C . GLU D 1 236 ? 35.100 -1.829 99.925 1.00 2.83 259 GLU F C 1
ATOM 7362 O O . GLU D 1 236 ? 35.639 -1.864 101.039 1.00 2.00 259 GLU F O 1
ATOM 7368 N N . HIS D 1 237 ? 35.607 -1.187 98.877 1.00 2.00 260 HIS F N 1
ATOM 7369 C CA . HIS D 1 237 ? 36.882 -0.496 98.933 1.00 2.00 260 HIS F CA 1
ATOM 7370 C C . HIS D 1 237 ? 36.638 0.999 98.760 1.00 2.00 260 HIS F C 1
ATOM 7371 O O . HIS D 1 237 ? 36.479 1.488 97.641 1.00 2.00 260 HIS F O 1
ATOM 7378 N N . HIS D 1 238 ? 36.610 1.709 99.884 1.00 2.00 261 HIS F N 1
ATOM 7379 C CA . HIS D 1 238 ? 36.313 3.141 99.924 1.00 2.00 261 HIS F CA 1
ATOM 7380 C C . HIS D 1 238 ? 37.560 3.971 99.651 1.00 2.00 261 HIS F C 1
ATOM 7381 O O . HIS D 1 238 ? 38.629 3.700 100.220 1.00 2.00 261 HIS F O 1
ATOM 7388 N N . HIS D 1 239 ? 37.428 4.971 98.769 1.00 2.00 262 HIS F N 1
ATOM 7389 C CA . HIS D 1 239 ? 38.497 5.929 98.506 1.00 2.00 262 HIS F CA 1
ATOM 7390 C C . HIS D 1 239 ? 39.853 5.266 98.247 1.00 2.00 262 HIS F C 1
ATOM 7391 O O . HIS D 1 239 ? 40.875 5.644 98.841 1.00 2.00 262 HIS F O 1
ATOM 7398 N N . HIS D 1 240 ? 39.842 4.266 97.360 1.00 2.00 263 HIS F N 1
ATOM 7399 C CA . HIS D 1 240 ? 41.046 3.541 96.945 1.00 2.00 263 HIS F CA 1
ATOM 7400 C C . HIS D 1 240 ? 42.099 4.442 96.274 1.00 2.00 263 HIS F C 1
ATOM 7401 O O . HIS D 1 240 ? 43.285 4.095 96.257 1.00 2.00 263 HIS F O 1
ATOM 7408 N N . HIS D 1 241 ? 41.664 5.583 95.730 1.00 2.00 264 HIS F N 1
ATOM 7409 C CA . HIS D 1 241 ? 42.553 6.555 95.087 1.00 2.00 264 HIS F CA 1
ATOM 7410 C C . HIS D 1 241 ? 42.553 7.911 95.810 1.00 2.00 264 HIS F C 1
ATOM 7411 O O . HIS D 1 241 ? 42.052 8.916 95.277 1.00 2.00 264 HIS F O 1
ATOM 7418 N N . HIS D 1 242 ? 43.117 7.942 97.013 1.00 2.00 265 HIS F N 1
ATOM 7419 C CA . HIS D 1 242 ? 43.242 9.194 97.750 1.00 2.00 265 HIS F CA 1
ATOM 7420 C C . HIS D 1 242 ? 44.698 9.665 97.798 1.00 2.00 265 HIS F C 1
ATOM 7421 O O . HIS D 1 242 ? 45.026 10.634 98.490 1.00 2.00 265 HIS F O 1
#

Secondary structure (DSSP, 8-state):
-EEEEEE-S-BTTTBEE-TTS-EESHHHHHHHHHHHHHT-EEEEEE--GGGHHHHHHTTSSSEE-SSBB--HHHHTTEEEEEEEEEEESEEEEEEES--S----GGGSS-EEEETTSHHHHHHHHSTT--EEEESSHHHHHHHHHTTSSSEEEE-HHHHHHHGGG-TTEEEEEEEPPGGG-EEEEEEEEETT-HHHHHHHHHHHHHHHHTTHHHHHHHHTTGGG-SSTTTB-/-EEEEEE-S-BTTTBEE-TTS-EESHHHHHHHHHHHHHT-EEEEEE--GGGHHHHHHTTSSSEE-SSBB--HHHHTTSEEEEEEEEEESEEEEEEES--S----GGGSS-EEEETTSHHHHHHHHSTT--EEEESSHHHHHHHHHTTSSSEEEE-HHHHHHHGGG-TTEEEEEEEPPGGG-EEEEEEEE-TT-HHHHHHHHHHHHHHHHTTHHHHHHHHHTGGG-SSTTTB-/-EEEEEE-S-BTTTBEE-TTS-EESHHHHHHHHHHHHHT-EEEEEE--GGGHHHHHHTTSSSEE-SSBB--TTGGGTEEEEEEEEEEESEEEEEEES--S----GGGSS-EEEETTSHHHHHHHTSTT--EEEESSHHHHHHHHHTTSSSEEEE-HHHHHHHGGG-TTEEEEEEEPPGGG-EEEEEEEEETT-HHHHHHHHHHHHHHHHHTHHHHHHHHTTGGG-SSTTTB-/-EEEEEE-S-BTTTBEE-TTS-EESHHHHHHHHHHHHHT-EEEEEE--GGGHHHHHHTTSSSEE-SSBB--TTGGGTEEEEEEEEEEESEEEEEEES--S----GGGSS-EEEETTSHHHHHHHHSTT--EEEESSHHHHHHHHHTTSSSEEEE-HHHHHHHGGG-TTEEEEEEEPPGGG-EEEEEEEEETT-HHHHHHHHHHHHHHHHTTHHHHHHHHTTGGG-SSTTSB-

InterPro domains:
  IPR001638 Solute-binding protein family 3/N-terminal domain of MltF [PF00497] (37-254)
  IPR001638 Solute-binding protein family 3/N-terminal domain of MltF [SM00062] (35-257)
  IPR037297 Probable ABC transporter arginine-binding protein ArtJ, PBP2 domain [cd00999] (31-253)

Radius of gyration: 41.41 Å; Cα contacts (8 Å, |Δi|>4): 1823; chains: 4; bounding box: 84×67×121 Å

Foldseek 3Di:
DAQEEEEAQDAPQQWHADPVRDIDHLVVVLQCLLCVLVVHHYHYDYDDPVCRLVCQQVVVHFKYRYQAWDAPVVVVFWDWAAQDDAKFFKKKKKAFDDDPDVDDQLPWPEEEEEPQALVVVVQVVDPNHHYDYDPDPVVSVVCRVVVVTGIYIGGVVVCVPPCVVPPRMDIDMGGDDRRSITHHGTMTGGPVPVVSVVSSNVSSVVCVVVCNSVVSCVVRVVVPRRHHNPND/DEQEEEEAQDAPQQWHADPVRDIDHLLVVLQCLLCVLVVHHYDYDYDDPVCRLVCQQVVVHFKYRYQAWDAPVVVVFWDWAAQDDAKFQKKKKKFFDDDPDSDDQLVWPEEEEEPQELVVVVQVVDPNHHYDYDPDPVVSVVCRVVVVTGIYIGGVVVCVPPCVVPPRMDIDMGGDDRRSITHHGTMTGGPVPVVSVVSSNVSSVVCVVVCNSVVSCVVRVVVPRRHHNPND/DEQFEEEAQPAPQQWHADPVRDIDHLVVVLQCLLCVLVVHHYDYDYDDPVCRLVCQQVVVHFKYRYQAWDAPVVVVFWDWAAQDDAKFQKKKKKFFDDDPDSDDQLVWPEEEEEPQALVVVVQVPDPNHHYDYDPDPVVSVVCRVVVVTGIYIGGVVVCVPPCVPPPRMDIDMGGHDRRSITHHGTMTGGPVPVVSVVSSNVSSVVCVVVCVSVVSCVVRVVVPRRHHNPHD/DEQFEEEAQDFPQQWHADPVRDIDHLVVVLQCLLCVLVVHHYHYDYDDPVCRLVCQQVVVHFKYRYQAWDAPVVVVFWDWAAQDDAKFQKKKKKFFDDDPDSDDLLPWPEEEEEPQALVVVVQVPDPNHHYDYDPDPVVSVVCRVVPVTGIYIGGVVVCVPPCVVPPRMDIDMGGDDRRSITHHGTMTGGPVPVVVVVSSNVSSVVCVVVCVSVVSCVVRVVVPRRHHNPHD

Organism: Chlamydia trachomatis serovar D (strain ATCC VR-885 / DSM 19411 / UW-3/Cx) (NCBI:txid272561)

Sequence (928 aa):
EKFIVGTNATYPPFEFVDKRGEVVGFDIDLAREISNKLGKTLDVREFSFDALILNLKQHRIIDAVITGMSITPSRLKEILMMIPYYGEEIKHLVLVFKGENKHPLPLTQYRSVAVQTGTYQEAYLQSLSEVHIRSSFDSTLEVLMEVMHGKSPVAVLEPSIAQVVLKDFPALSTATIDLPEDQWVLGYGIGVASDRPALALKIEAAVQEIRKEGVLAELEQKWGLNNLEHHHHHHEKFIVGTNATYPPFEFVDKRGEVVGFDIDLAREISNKLGKTLDVREFSFDDALIILNLKQHRIDAVITGMSITPSRLKEILMIPYYGEEIKHLVLVFKGENKHPLPLTQYRSVAVQTGTYQEAYLQSLSEVHIRRSFDSTLEVLMEVMHGKSPVAVLEPSIAQVVLKDFPALSTATIDLPEDQWVLGYGIGVASDRPALALKIEAAVQEIRKEGVLAELEQKWGLNNLEHHHHHHEKFIVGTNATYPPFEFVDKRGEVVGFDIDLAREISNKLGKTLDVREFSFDDALILNLKQHRIIDAVITGMSITPSRLKEEILMIPYYGEEIKHLVLVFKGENKHPLPLTQYRSVAVQTGTYQEAYLQSLSEVHIRSSFDSTLEVLMEVMHGKSPVAVLEPSIAQVVLKDFPALSTATIDLPEDQWVLGYGIGVASDRPALALKIEAAVQEIRKEGVLAELEQKWGLNNLEHHHHHHEKFIVGTNATYPPFEFVDKRGEVVGFDIDLAREISNKLGKTLDVREFSFDALILNLKQHRIDAVITGMSITPSRLKEILMIPYYGEEIKHLVLVFKGENKHPLPLTQYRSVAVQTGTYQEAYLQSLSEVHIRSFDSTLEVLMEVMHGKSPVAVLEPSIAQVVLKDFPALSTATIDLPEDQWVLGYGIGVASDRPALALKIEAAVQEIIRKEGVLAELEQKWGLNNLEHHHHHH

Solvent-accessible surface area: 44035 Å² total; per-residue (Å²): 161,101,4,30,0,0,0,22,14,82,6,78,22,0,0,62,77,46,218,199,49,112,20,40,0,0,0,8,38,0,0,117,47,0,2,98,70,38,61,76,86,24,26,46,100,105,52,73,53,131,34,1,38,108,18,1,89,82,86,141,2,20,0,0,1,0,0,1,0,5,18,19,81,38,75,167,87,1,58,16,18,65,5,50,40,105,104,10,84,62,0,18,0,0,14,48,36,177,37,184,123,36,90,82,6,66,96,23,144,0,0,0,0,47,66,18,10,8,10,21,26,16,1,119,76,57,88,150,8,20,34,13,43,20,118,38,28,120,76,0,2,67,6,3,45,65,31,93,1,54,2,0,0,4,17,22,39,77,6,154,95,34,30,156,94,29,55,6,19,50,73,23,83,3,112,8,71,105,114,54,58,1,29,0,3,0,0,0,0,3,61,101,70,83,68,15,7,128,113,0,51,60,6,0,96,61,0,112,164,92,28,29,7,64,116,9,45,133,139,61,33,2,105,126,17,131,103,70,7,105,18,106,168,100,1,29,0,0,0,21,14,82,6,47,21,0,0,8,57,11,57,119,47,94,21,4,1,0,1,10,3,0,0,51,20,0,1,97,67,31,62,63,85,23,25,44,99,101,52,81,42,140,35,0,40,105,18,0,93,86,85,137,0,21,0,0,1,0,0,1,0,5,16,22,74,42,76,169,89,2,58,17,17,66,4,49,39,107,107,10,85,63,0,18,0,0,15,61,43,170,36,165,73,39,85,84,9,62,95,20,207,14,0,0,0,48,66,19,10,11,10,21,29,20,0,117,75,58,86,135,20,121,57,104,49,28,119,37,21,12,33,0,0,6,5,3,36,26,38,108,1,60,0,0,0,3,19,21,38,82,5,149,89,26,31,130,26,2,111,44,19,50,72,24,82,4,110,9,73,104,115,51,62,1,28,0,4,0,0,0,0,2,68,102,65,81,72,11,8,116,93,0,52,58,4,1,94,64,0,118,166,92,25,18,6,64,109,2,51,89,36,17,29,3,73,56,20,76,93,67,7,103,18,104,169,97,1,32,0,0,0,24,15,88,5,78,21,0,0,63,69,41,216,202,46,101,19,40,1,0,0,7,37,0,0,121,47,0,2,103,69,34,64,57,87,23,30,44,100,100,50,82,41,140,29,0,44,104,19,1,89,87,86,139,1,20,0,0,0,0,0,2,0,6,14,20,84,41,79,178,93,4,65,20,12,78,2,44,41,106,104,10,86,67,0,18,0,0,15,106,44,143,28,141,87,40,90,85,8,62,95,20,65,4,0,0,0,48,65,18,11,9,10,22,28,20,1,116,72,57,83,137,19,39,57,40,58,28,118,39,26,126,68,0,1,68,6,3,49,125,65,106,0,58,1,0,0,4,19,22,40,82,6,150,86,36,32,154,104,38,132,43,19,51,73,22,84,5,111,9,70,105,117,50,62,1,30,1,4,0,0,0,0,2,66,101,70,75,68,8,11,118,99,0,72,57,4,1,101,60,0,118,165,89,26,30,6,64,115,11,39,133,142,60,32,2,98,127,19,135,104,70,9,102,17,102,178,97,0,28,0,0,0,22,13,84,5,43,19,0,0,7,57,9,66,88,47,80,21,6,0,0,0,7,3,0,0,48,23,0,1,97,73,34,66,64,88,22,26,43,98,101,53,79,42,138,32,0,35,106,21,1,95,87,86,144,0,19,0,0,1,0,0,1,0,6,12,19,75,39,79,175,82,3,64,19,12,76,3,51,42,104,103,11,89,64,0,17,0,0,15,82,32,175,35,183,123,39,90,82,6,63,94,21,176,6,0,0,0,46,67,18,11,7,10,20,27,19,0,118,80,54,89,153,19,119,50,99,52,33,118,38,21,14,35,0,0,5,6,4,48,79,57,101,1,55,2,0,0,2,19,22,37,79,6,152,89,23,29,131,14,2,45,7,18,48,75,20,86,3,110,9,68,104,112,53,60,0,28,1,4,0,0,0,0,2,65,103,67,76,66,7,9,119,98,0,69,56,5,1,96,60,0,115,163,94,33,22,6,65,82,0,48,91,34,16,29,2,77,57,18,71,86,68,7,104,17,100